Protein AF-0000000065915352 (afdb_homodimer)

Radius of gyration: 41.11 Å; Cα contacts (8 Å, |Δi|>4): 3401; chains: 2; bounding box: 105×120×88 Å

pLDDT: mean 92.22, std 11.93, range [22.11, 98.94]

Nearest PDB structures (foldseek):
  6joy-assembly1_A  TM=9.614E-01  e=2.091E-84  Rhodothermus marinus
  7xsy-assembly1_A  TM=8.480E-01  e=1.361E-47  Crocosphaera subtropica ATCC 51142
  7xsy-assembly1_C  TM=8.439E-01  e=1.288E-47  Crocosphaera subtropica ATCC 51142
  7xsy-assembly1_B  TM=8.388E-01  e=1.698E-47  Crocosphaera subtropica ATCC 51142
  7xsy-assembly1_D  TM=8.282E-01  e=6.401E-47  Crocosphaera subtropica ATCC 51142

Structure (mmCIF, N/CA/C/O backbone):
data_AF-0000000065915352-model_v1
#
loop_
_entity.id
_entity.type
_entity.pdbx_description
1 polymer '1,4-alpha-glucan branching enzyme GlgB'
#
loop_
_atom_site.group_PDB
_atom_site.id
_atom_site.type_symbol
_atom_site.label_atom_id
_atom_site.label_alt_id
_atom_site.label_comp_id
_atom_site.label_asym_id
_atom_site.label_entity_id
_atom_site.label_seq_id
_atom_site.pdbx_PDB_ins_code
_atom_site.Cartn_x
_atom_site.Cartn_y
_atom_site.Cartn_z
_atom_site.occupancy
_atom_site.B_iso_or_equiv
_atom_site.auth_seq_id
_atom_site.auth_comp_id
_atom_site.auth_asym_id
_atom_site.auth_atom_id
_atom_site.pdbx_PDB_model_num
ATOM 1 N N . MET A 1 1 ? -58 19.328 18.297 1 22.98 1 MET A N 1
ATOM 2 C CA . MET A 1 1 ? -56.812 20 17.75 1 22.98 1 MET A CA 1
ATOM 3 C C . MET A 1 1 ? -55.812 20.328 18.859 1 22.98 1 MET A C 1
ATOM 5 O O . MET A 1 1 ? -56.031 21.281 19.625 1 22.98 1 MET A O 1
ATOM 9 N N . THR A 1 2 ? -55.375 19.359 19.547 1 30.53 2 THR A N 1
ATOM 10 C CA . THR A 1 2 ? -54.375 19.391 20.609 1 30.53 2 THR A CA 1
ATOM 11 C C . THR A 1 2 ? -53.188 20.25 20.203 1 30.53 2 THR A C 1
ATOM 13 O O . THR A 1 2 ? -52.562 20 19.172 1 30.53 2 THR A O 1
ATOM 16 N N . ASN A 1 3 ? -53.188 21.531 20.484 1 35.03 3 ASN A N 1
ATOM 17 C CA . ASN A 1 3 ? -52.219 22.547 20.125 1 35.03 3 ASN A CA 1
ATOM 18 C C . ASN A 1 3 ? -50.781 22.094 20.406 1 35.03 3 ASN A C 1
ATOM 20 O O . ASN A 1 3 ? -50.438 21.812 21.547 1 35.03 3 ASN A O 1
ATOM 24 N N . SER A 1 4 ? -50.156 21.594 19.438 1 45.03 4 SER A N 1
ATOM 25 C CA . SER A 1 4 ? -48.844 20.984 19.203 1 45.03 4 SER A CA 1
ATOM 26 C C . SER A 1 4 ? -47.719 21.844 19.781 1 45.03 4 SER A C 1
ATOM 28 O O . SER A 1 4 ? -46.562 21.469 19.734 1 45.03 4 SER A O 1
ATOM 30 N N . GLN A 1 5 ? -48.156 23.062 20.25 1 48.03 5 GLN A N 1
ATOM 31 C CA . GLN A 1 5 ? -47.094 23.984 20.594 1 48.03 5 GLN A CA 1
ATOM 32 C C . GLN A 1 5 ? -46.531 23.719 21.984 1 48.03 5 GLN A C 1
ATOM 34 O O . GLN A 1 5 ? -45.469 24.188 22.344 1 48.03 5 GLN A O 1
ATOM 39 N N . TYR A 1 6 ? -47.406 23.094 22.906 1 53.22 6 TYR A N 1
ATOM 40 C CA . TYR A 1 6 ? -47 22.953 24.297 1 53.22 6 TYR A CA 1
ATOM 41 C C . TYR A 1 6 ? -46.594 21.5 24.594 1 53.22 6 TYR A C 1
ATOM 43 O O . TYR A 1 6 ? -47.219 20.562 24.062 1 53.22 6 TYR A O 1
ATOM 51 N N . SER A 1 7 ? -45.438 21.25 25.172 1 55.47 7 SER A N 1
ATOM 52 C CA . SER A 1 7 ? -45.031 19.922 25.609 1 55.47 7 SER A CA 1
ATOM 53 C C . SER A 1 7 ? -45.969 19.375 26.656 1 55.47 7 SER A C 1
ATOM 55 O O . SER A 1 7 ? -46.438 20.109 27.531 1 55.47 7 SER A O 1
ATOM 57 N N . PRO A 1 8 ? -46.469 18.125 26.531 1 54.5 8 PRO A N 1
ATOM 58 C CA . PRO A 1 8 ? -47.406 17.547 27.484 1 54.5 8 PRO A CA 1
ATOM 59 C C . PRO A 1 8 ? -46.844 17.453 28.906 1 54.5 8 PRO A C 1
ATOM 61 O O . PRO A 1 8 ? -45.625 17.25 29.062 1 54.5 8 PRO A O 1
ATOM 64 N N . GLN A 1 9 ? -47.594 17.859 29.969 1 53.88 9 GLN A N 1
ATOM 65 C CA . GLN A 1 9 ? -47.219 17.766 31.375 1 53.88 9 GLN A CA 1
ATOM 66 C C . GLN A 1 9 ? -47 16.312 31.797 1 53.88 9 GLN A C 1
ATOM 68 O O . GLN A 1 9 ? -47.781 15.43 31.406 1 53.88 9 GLN A O 1
ATOM 73 N N . PRO A 1 10 ? -45.875 16 32.344 1 55.78 10 PRO A N 1
ATOM 74 C CA . PRO A 1 10 ? -45.719 14.648 32.906 1 55.78 10 PRO A CA 1
ATOM 75 C C . PRO A 1 10 ? -46.812 14.32 33.938 1 55.78 10 PRO A C 1
ATOM 77 O O . PRO A 1 10 ? -47.438 15.227 34.5 1 55.78 10 PRO A O 1
ATOM 80 N N . MET A 1 11 ? -47.188 13.016 34.125 1 56.91 11 MET A N 1
ATOM 81 C CA . MET A 1 11 ? -48.094 12.547 35.188 1 56.91 11 MET A CA 1
ATOM 82 C C . MET A 1 11 ? -47.562 12.938 36.562 1 56.91 11 MET A C 1
ATOM 84 O O . MET A 1 11 ? -46.375 13.188 36.719 1 56.91 11 MET A O 1
ATOM 88 N N . ALA A 1 12 ? -48.375 13.031 37.625 1 56.62 12 ALA A N 1
ATOM 89 C CA . ALA A 1 12 ? -48.094 13.602 38.938 1 56.62 12 ALA A CA 1
ATOM 90 C C . ALA A 1 12 ? -46.812 13.039 39.5 1 56.62 12 ALA A C 1
ATOM 92 O O . ALA A 1 12 ? -45.969 13.797 40 1 56.62 12 ALA A O 1
ATOM 93 N N . ALA A 1 13 ? -46.688 11.688 39.469 1 59.22 13 ALA A N 1
ATOM 94 C CA . ALA A 1 13 ? -45.5 11.062 40.062 1 59.22 13 ALA A CA 1
ATOM 95 C C . ALA A 1 13 ? -44.25 11.414 39.281 1 59.22 13 ALA A C 1
ATOM 97 O O . ALA A 1 13 ? -43.219 11.711 39.844 1 59.22 13 ALA A O 1
ATOM 98 N N . GLU A 1 14 ? -44.406 11.531 37.969 1 73.44 14 GLU A N 1
ATOM 99 C CA . GLU A 1 14 ? -43.281 11.844 37.094 1 73.44 14 GLU A CA 1
ATOM 100 C C . GLU A 1 14 ? -42.844 13.305 37.25 1 73.44 14 GLU A C 1
ATOM 102 O O . GLU A 1 14 ? -41.656 13.625 37.188 1 73.44 14 GLU A O 1
ATOM 107 N N . PHE A 1 15 ? -43.812 14.031 37.625 1 77.75 15 PHE A N 1
ATOM 108 C CA . PHE A 1 15 ? -43.531 15.461 37.812 1 77.75 15 PHE A CA 1
ATOM 109 C C . PHE A 1 15 ? -42.719 15.719 39.062 1 77.75 15 PHE A C 1
ATOM 111 O O . PHE A 1 15 ? -41.781 16.516 39.031 1 77.75 15 PHE A O 1
ATOM 118 N N . SER A 1 16 ? -43.062 14.992 40.156 1 78.31 16 SER A N 1
ATOM 119 C CA . SER A 1 16 ? -42.344 15.164 41.375 1 78.31 16 SER A CA 1
ATOM 120 C C . SER A 1 16 ? -40.875 14.75 41.219 1 78.31 16 SER A C 1
ATOM 122 O O . SER A 1 16 ? -39.969 15.414 41.75 1 78.31 16 SER A O 1
ATOM 124 N N . GLU A 1 17 ? -40.75 13.727 40.531 1 80.12 17 GLU A N 1
ATOM 125 C CA . GLU A 1 17 ? -39.375 13.25 40.281 1 80.12 17 GLU A CA 1
ATOM 126 C C . GLU A 1 17 ? -38.594 14.219 39.406 1 80.12 17 GLU A C 1
ATOM 128 O O . GLU A 1 17 ? -37.438 14.5 39.656 1 80.12 17 GLU A O 1
ATOM 133 N N . ALA A 1 18 ? -39.25 14.688 38.438 1 83.5 18 ALA A N 1
ATOM 134 C CA . ALA A 1 18 ? -38.625 15.641 37.5 1 83.5 18 ALA A CA 1
ATOM 135 C C . ALA A 1 18 ? -38.25 16.938 38.219 1 83.5 18 ALA A C 1
ATOM 137 O O . ALA A 1 18 ? -37.188 17.484 38 1 83.5 18 ALA A O 1
ATOM 138 N N . MET A 1 19 ? -39.094 17.281 39.094 1 81.81 19 MET A N 1
ATOM 139 C CA . MET A 1 19 ? -38.844 18.5 39.844 1 81.81 19 MET A CA 1
ATOM 140 C C . MET A 1 19 ? -37.688 18.328 40.812 1 81.81 19 MET A C 1
ATOM 142 O O . MET A 1 19 ? -36.844 19.25 40.938 1 81.81 19 MET A O 1
ATOM 146 N N . GLU A 1 20 ? -37.656 17.203 41.344 1 80.94 20 GLU A N 1
ATOM 147 C CA . GLU A 1 20 ? -36.531 16.922 42.25 1 80.94 20 GLU A CA 1
ATOM 148 C C . GLU A 1 20 ? -35.219 16.922 41.469 1 80.94 20 GLU A C 1
ATOM 150 O O . GLU A 1 20 ? -34.219 17.469 41.969 1 80.94 20 GLU A O 1
ATOM 155 N N . LYS A 1 21 ? -35.25 16.359 40.344 1 84.94 21 LYS A N 1
ATOM 156 C CA . LYS A 1 21 ? -34.031 16.297 39.531 1 84.94 21 LYS A CA 1
ATOM 157 C C . LYS A 1 21 ? -33.625 17.688 39.062 1 84.94 21 LYS A C 1
ATOM 159 O O . LYS A 1 21 ? -32.438 18 38.969 1 84.94 21 LYS A O 1
ATOM 164 N N . LEU A 1 22 ? -34.562 18.484 38.75 1 83.38 22 LEU A N 1
ATOM 165 C CA . LEU A 1 22 ? -34.312 19.844 38.281 1 83.38 22 LEU A CA 1
ATOM 166 C C . LEU A 1 22 ? -33.688 20.688 39.406 1 83.38 22 LEU A C 1
ATOM 168 O O . LEU A 1 22 ? -32.719 21.391 39.188 1 83.38 22 LEU A O 1
ATOM 172 N N . VAL A 1 23 ? -34.25 20.516 40.594 1 79 23 VAL A N 1
ATOM 173 C CA . VAL A 1 23 ? -33.781 21.281 41.75 1 79 23 VAL A CA 1
ATOM 174 C C . VAL A 1 23 ? -32.375 20.859 42.125 1 79 23 VAL A C 1
ATOM 176 O O . VAL A 1 23 ? -31.562 21.688 42.531 1 79 23 VAL A O 1
ATOM 179 N N . ASN A 1 24 ? -32.125 19.594 41.875 1 77.75 24 ASN A N 1
ATOM 180 C CA . ASN A 1 24 ? -30.797 19.047 42.188 1 77.75 24 ASN A CA 1
ATOM 181 C C . ASN A 1 24 ? -29.844 19.172 41.031 1 77.75 24 ASN A C 1
ATOM 183 O O . ASN A 1 24 ? -28.719 18.656 41.062 1 77.75 24 ASN A O 1
ATOM 187 N N . ALA A 1 25 ? -30.266 19.781 40.031 1 78.19 25 ALA A N 1
ATOM 188 C CA . ALA A 1 25 ? -29.453 20.047 38.844 1 78.19 25 ALA A CA 1
ATOM 189 C C . ALA A 1 25 ? -28.953 18.766 38.188 1 78.19 25 ALA A C 1
ATOM 191 O O . ALA A 1 25 ? -27.75 18.625 37.906 1 78.19 25 ALA A O 1
ATOM 192 N N . CYS A 1 26 ? -29.797 17.797 38.031 1 83.19 26 CYS A N 1
ATOM 193 C CA . CYS A 1 26 ? -29.438 16.531 37.406 1 83.19 26 CYS A CA 1
ATOM 194 C C . CYS A 1 26 ? -30.5 16.094 36.438 1 83.19 26 CYS A C 1
ATOM 196 O O . CYS A 1 26 ? -30.719 14.891 36.219 1 83.19 26 CYS A O 1
ATOM 198 N N . TYR A 1 27 ? -31.188 17.062 35.844 1 85 27 TYR A N 1
ATOM 199 C CA . TYR A 1 27 ? -32.281 16.703 34.969 1 85 27 TYR A CA 1
ATOM 200 C C . TYR A 1 27 ? -31.922 16.891 33.5 1 85 27 TYR A C 1
ATOM 202 O O . TYR A 1 27 ? -31.375 17.938 33.125 1 85 27 TYR A O 1
ATOM 210 N N . SER A 1 28 ? -32.25 15.883 32.625 1 87.81 28 SER A N 1
ATOM 211 C CA . SER A 1 28 ? -31.828 15.875 31.234 1 87.81 28 SER A CA 1
ATOM 212 C C . SER A 1 28 ? -32.906 16.438 30.328 1 87.81 28 SER A C 1
ATOM 214 O O . SER A 1 28 ? -32.688 16.656 29.141 1 87.81 28 SER A O 1
ATOM 216 N N . ASP A 1 29 ? -34.094 16.719 30.906 1 90.62 29 ASP A N 1
ATOM 217 C CA . ASP A 1 29 ? -35.219 17.156 30.078 1 90.62 29 ASP A CA 1
ATOM 218 C C . ASP A 1 29 ? -35.969 18.312 30.734 1 90.62 29 ASP A C 1
ATOM 220 O O . ASP A 1 29 ? -37.156 18.188 31.078 1 90.62 29 ASP A O 1
ATOM 224 N N . PRO A 1 30 ? -35.375 19.422 30.734 1 91.38 30 PRO A N 1
ATOM 225 C CA . PRO A 1 30 ? -36 20.547 31.438 1 91.38 30 PRO A CA 1
ATOM 226 C C . PRO A 1 30 ? -37.312 21 30.812 1 91.38 30 PRO A C 1
ATOM 228 O O . PRO A 1 30 ? -38.156 21.562 31.484 1 91.38 30 PRO A O 1
ATOM 231 N N . PHE A 1 31 ? -37.5 20.781 29.547 1 92.19 31 PHE A N 1
ATOM 232 C CA . PHE A 1 31 ? -38.688 21.219 28.828 1 92.19 31 PHE A CA 1
ATOM 233 C C . PHE A 1 31 ? -39.906 20.469 29.328 1 92.19 31 PHE A C 1
ATOM 235 O O . PHE A 1 31 ? -41.031 20.891 29.078 1 92.19 31 PHE A O 1
ATOM 242 N N . ARG A 1 32 ? -39.719 19.438 29.969 1 89.19 32 ARG A N 1
ATOM 243 C CA . ARG A 1 32 ? -40.844 18.688 30.516 1 89.19 32 ARG A CA 1
ATOM 244 C C . ARG A 1 32 ? -41.438 19.375 31.734 1 89.19 32 ARG A C 1
ATOM 246 O O . ARG A 1 32 ? -42.562 19.141 32.094 1 89.19 32 ARG A O 1
ATOM 253 N N . VAL A 1 33 ? -40.625 20.203 32.375 1 89.62 33 VAL A N 1
ATOM 254 C CA . VAL A 1 33 ? -41.062 20.875 33.625 1 89.62 33 VAL A CA 1
ATOM 255 C C . VAL A 1 33 ? -41.125 22.375 33.375 1 89.62 33 VAL A C 1
ATOM 257 O O . VAL A 1 33 ? -42.125 23.016 33.75 1 89.62 33 VAL A O 1
ATOM 260 N N . LEU A 1 34 ? -40.125 22.891 32.812 1 92.62 34 LEU A N 1
ATOM 261 C CA . LEU A 1 34 ? -40.031 24.344 32.625 1 92.62 34 LEU A CA 1
ATOM 262 C C . LEU A 1 34 ? -40.75 24.781 31.375 1 92.62 34 LEU A C 1
ATOM 264 O O . LEU A 1 34 ? -40.938 23.984 30.438 1 92.62 34 LEU A O 1
ATOM 268 N N . GLY A 1 35 ? -41.125 26.062 31.344 1 93.12 35 GLY A N 1
ATOM 269 C CA . GLY A 1 35 ? -41.875 26.578 30.188 1 93.12 35 GLY A CA 1
ATOM 270 C C . GLY A 1 35 ? -43.375 26.406 30.312 1 93.12 35 GLY A C 1
ATOM 271 O O . GLY A 1 35 ? -43.875 26.141 31.391 1 93.12 35 GLY A O 1
ATOM 272 N N . PRO A 1 36 ? -44.062 26.656 29.203 1 93.25 36 PRO A N 1
ATOM 273 C CA . PRO A 1 36 ? -45.5 26.531 29.203 1 93.25 36 PRO A CA 1
ATOM 274 C C . PRO A 1 36 ? -46 25.094 29 1 93.25 36 PRO A C 1
ATOM 276 O O . PRO A 1 36 ? -45.5 24.391 28.125 1 93.25 36 PRO A O 1
ATOM 279 N N . HIS A 1 37 ? -46.938 24.672 29.797 1 91.75 37 HIS A N 1
ATOM 280 C CA . HIS A 1 37 ? -47.531 23.344 29.703 1 91.75 37 HIS A CA 1
ATOM 281 C C . HIS A 1 37 ? -49.062 23.406 29.797 1 91.75 37 HIS A C 1
ATOM 283 O O . HIS A 1 37 ? -49.594 24.281 30.484 1 91.75 37 HIS A O 1
ATOM 289 N N . PRO A 1 38 ? -49.688 22.5 29.125 1 90.62 38 PRO A N 1
ATOM 290 C CA . PRO A 1 38 ? -51.125 22.438 29.297 1 90.62 38 PRO A CA 1
ATOM 291 C C . PRO A 1 38 ? -51.531 22.016 30.703 1 90.62 38 PRO A C 1
ATOM 293 O O . PRO A 1 38 ? -50.906 21.125 31.297 1 90.62 38 PRO A O 1
ATOM 296 N N . TYR A 1 39 ? -52.406 22.734 31.266 1 87.19 39 TYR A N 1
ATOM 297 C CA . TYR A 1 39 ? -52.906 22.438 32.594 1 87.19 39 TYR A CA 1
ATOM 298 C C . TYR A 1 39 ? -54.406 22.75 32.688 1 87.19 39 TYR A C 1
ATOM 300 O O . TYR A 1 39 ? -54.812 23.922 32.594 1 87.19 39 TYR A O 1
ATOM 308 N N . GLN A 1 40 ? -55.219 21.734 32.938 1 83.06 40 GLN A N 1
ATOM 309 C CA . GLN A 1 40 ? -56.656 21.859 33 1 83.06 40 GLN A CA 1
ATOM 310 C C . GLN A 1 40 ? -57.219 22.594 31.781 1 83.06 40 GLN A C 1
ATOM 312 O O . GLN A 1 40 ? -56.969 22.188 30.641 1 83.06 40 GLN A O 1
ATOM 317 N N . LYS A 1 41 ? -58 23.672 31.953 1 83.38 41 LYS A N 1
ATOM 318 C CA . LYS A 1 41 ? -58.562 24.406 30.828 1 83.38 41 LYS A CA 1
ATOM 319 C C . LYS A 1 41 ? -57.656 25.547 30.391 1 83.38 41 LYS A C 1
ATOM 321 O O . LYS A 1 41 ? -58 26.359 29.531 1 83.38 41 LYS A O 1
ATOM 326 N N . GLY A 1 42 ? -56.438 25.531 30.875 1 90.31 42 GLY A N 1
ATOM 327 C CA . GLY A 1 42 ? -55.469 26.547 30.516 1 90.31 42 GLY A CA 1
ATOM 328 C C . GLY A 1 42 ? -54.031 26.031 30.453 1 90.31 42 GLY A C 1
ATOM 329 O O . GLY A 1 42 ? -53.812 24.922 29.984 1 90.31 42 GLY A O 1
ATOM 330 N N . ILE A 1 43 ? -53.125 27.016 30.797 1 92.12 43 ILE A N 1
ATOM 331 C CA . ILE A 1 43 ? -51.719 26.609 30.781 1 92.12 43 ILE A CA 1
ATOM 332 C C . ILE A 1 43 ? -51.062 26.969 32.125 1 92.12 43 ILE A C 1
ATOM 334 O O . ILE A 1 43 ? -51.562 27.828 32.844 1 92.12 43 ILE A O 1
ATOM 338 N N . VAL A 1 44 ? -50.031 26.266 32.438 1 92.62 44 VAL A N 1
ATOM 339 C CA . VAL A 1 44 ? -49.156 26.594 33.562 1 92.62 44 VAL A CA 1
ATOM 340 C C . VAL A 1 44 ? -47.75 26.906 33 1 92.62 44 VAL A C 1
ATOM 342 O O . VAL A 1 44 ? -47.281 26.234 32.094 1 92.62 44 VAL A O 1
ATOM 345 N N . VAL A 1 45 ? -47.25 28.031 33.406 1 93.94 45 VAL A N 1
ATOM 346 C CA . VAL A 1 45 ? -45.875 28.375 33.094 1 93.94 45 VAL A CA 1
ATOM 347 C C . VAL A 1 45 ? -45 28.234 34.344 1 93.94 45 VAL A C 1
ATOM 349 O O . VAL A 1 45 ? -45.312 28.766 35.406 1 93.94 45 VAL A O 1
ATOM 352 N N . ARG A 1 46 ? -43.906 27.5 34.156 1 93.62 46 ARG A N 1
ATOM 353 C CA . ARG A 1 46 ? -42.969 27.297 35.25 1 93.62 46 ARG A CA 1
ATOM 354 C C . ARG A 1 46 ? -41.594 27.844 34.906 1 93.62 46 ARG A C 1
ATOM 356 O O . ARG A 1 46 ? -41.062 27.609 33.844 1 93.62 46 ARG A O 1
ATOM 363 N N . ALA A 1 47 ? -41.031 28.609 35.812 1 94 47 ALA A N 1
ATOM 364 C CA . ALA A 1 47 ? -39.688 29.156 35.656 1 94 47 ALA A CA 1
ATOM 365 C C . ALA A 1 47 ? -38.844 28.891 36.906 1 94 47 ALA A C 1
ATOM 367 O O . ALA A 1 47 ? -39.312 29.094 38.031 1 94 47 ALA A O 1
ATOM 368 N N . TYR A 1 48 ? -37.719 28.281 36.688 1 92.56 48 TYR A N 1
ATOM 369 C CA . TYR A 1 48 ? -36.75 28.062 37.781 1 92.56 48 TYR A CA 1
ATOM 370 C C . TYR A 1 48 ? -35.781 29.234 37.875 1 92.56 48 TYR A C 1
ATOM 372 O O . TYR A 1 48 ? -34.969 29.453 36.969 1 92.56 48 TYR A O 1
ATOM 380 N N . LEU A 1 49 ? -35.812 30.016 38.938 1 93 49 LEU A N 1
ATOM 381 C CA . LEU A 1 49 ? -35 31.234 39.125 1 93 49 LEU A CA 1
ATOM 382 C C . LEU A 1 49 ? -34.312 31.219 40.469 1 93 49 LEU A C 1
ATOM 384 O O . LEU A 1 49 ? -34.781 31.828 41.438 1 93 49 LEU A O 1
ATOM 388 N N . PRO A 1 50 ? -33.094 30.641 40.469 1 90.06 50 PRO A N 1
ATOM 389 C CA . PRO A 1 50 ? -32.406 30.422 41.75 1 90.06 50 PRO A CA 1
ATOM 390 C C . PRO A 1 50 ? -32.031 31.719 42.469 1 90.06 50 PRO A C 1
ATOM 392 O O . PRO A 1 50 ? -31.844 31.719 43.688 1 90.06 50 PRO A O 1
ATOM 395 N N . HIS A 1 51 ? -32.062 32.844 41.812 1 90.94 51 HIS A N 1
ATOM 396 C CA . HIS A 1 51 ? -31.594 34.062 42.438 1 90.94 51 HIS A CA 1
ATOM 397 C C . HIS A 1 51 ? -32.75 35.062 42.594 1 90.94 51 HIS A C 1
ATOM 399 O O . HIS A 1 51 ? -32.531 36.219 43 1 90.94 51 HIS A O 1
ATOM 405 N N . ALA A 1 52 ? -33.938 34.688 42.344 1 92.56 52 ALA A N 1
ATOM 406 C CA . ALA A 1 52 ? -35.094 35.594 42.344 1 92.56 52 ALA A CA 1
ATOM 407 C C . ALA A 1 52 ? -35.781 35.562 43.719 1 92.56 52 ALA A C 1
ATOM 409 O O . ALA A 1 52 ? -35.875 34.5 44.344 1 92.56 52 ALA A O 1
ATOM 410 N N . ILE A 1 53 ? -36.312 36.719 44.125 1 91.12 53 ILE A N 1
ATOM 411 C CA . ILE A 1 53 ? -37.156 36.812 45.312 1 91.12 53 ILE A CA 1
ATOM 412 C C . ILE A 1 53 ? -38.625 36.844 44.875 1 91.12 53 ILE A C 1
ATOM 414 O O . ILE A 1 53 ? -39.469 36.25 45.562 1 91.12 53 ILE A O 1
ATOM 418 N N . GLN A 1 54 ? -38.906 37.531 43.875 1 92.31 54 GLN A N 1
ATOM 419 C CA . GLN A 1 54 ? -40.219 37.625 43.25 1 92.31 54 GLN A CA 1
ATOM 420 C C . GLN A 1 54 ? -40.125 37.594 41.75 1 92.31 54 GLN A C 1
ATOM 422 O O . GLN A 1 54 ? -39.125 37.969 41.156 1 92.31 54 GLN A O 1
ATOM 427 N N . ALA A 1 55 ? -41.188 37.062 41.125 1 95.31 55 ALA A N 1
ATOM 428 C CA . ALA A 1 55 ? -41.156 36.938 39.688 1 95.31 55 ALA A CA 1
ATOM 429 C C . ALA A 1 55 ? -42.531 37.281 39.094 1 95.31 55 ALA A C 1
ATOM 431 O O . ALA A 1 55 ? -43.562 37.125 39.75 1 95.31 55 ALA A O 1
ATOM 432 N N . TRP A 1 56 ? -42.562 37.781 37.938 1 94.56 56 TRP A N 1
ATOM 433 C CA . TRP A 1 56 ? -43.75 38.094 37.125 1 94.56 56 TRP A CA 1
ATOM 434 C C . TRP A 1 56 ? -43.594 37.562 35.719 1 94.56 56 TRP A C 1
ATOM 436 O O . TRP A 1 56 ? -42.5 37.219 35.281 1 94.56 56 TRP A O 1
ATOM 446 N N . ILE A 1 57 ? -44.719 37.5 35 1 93.56 57 ILE A N 1
ATOM 447 C CA . ILE A 1 57 ? -44.688 37 33.625 1 93.56 57 ILE A CA 1
ATOM 448 C C . ILE A 1 57 ? -45.531 37.906 32.75 1 93.56 57 ILE A C 1
ATOM 450 O O . ILE A 1 57 ? -46.531 38.469 33.188 1 93.56 57 ILE A O 1
ATOM 454 N N . GLY A 1 58 ? -45.031 38.125 31.594 1 86.81 58 GLY A N 1
ATOM 455 C CA . GLY A 1 58 ? -45.781 38.938 30.641 1 86.81 58 GLY A CA 1
ATOM 456 C C . GLY A 1 58 ? -45.438 40.438 30.75 1 86.81 58 GLY A C 1
ATOM 457 O O . GLY A 1 58 ? -44.656 40.844 31.625 1 86.81 58 GLY A O 1
ATOM 458 N N . THR A 1 59 ? -45.781 41.344 29.781 1 75.12 59 THR A N 1
ATOM 459 C CA . THR A 1 59 ? -45.344 42.719 29.781 1 75.12 59 THR A CA 1
ATOM 460 C C . THR A 1 59 ? -46.531 43.656 29.984 1 75.12 59 THR A C 1
ATOM 462 O O . THR A 1 59 ? -46.375 44.812 30.406 1 75.12 59 THR A O 1
ATOM 465 N N . GLU A 1 60 ? -47.688 43.344 29.703 1 77.62 60 GLU A N 1
ATOM 466 C CA . GLU A 1 60 ? -48.688 44.406 29.75 1 77.62 60 GLU A CA 1
ATOM 467 C C . GLU A 1 60 ? -49.969 43.938 30.422 1 77.62 60 GLU A C 1
ATOM 469 O O . GLU A 1 60 ? -50.906 43.469 29.75 1 77.62 60 GLU A O 1
ATOM 474 N N . PRO A 1 61 ? -50.062 44.156 31.594 1 76.75 61 PRO A N 1
ATOM 475 C CA . PRO A 1 61 ? -49.188 44.281 32.75 1 76.75 61 PRO A CA 1
ATOM 476 C C . PRO A 1 61 ? -48.562 42.938 33.188 1 76.75 61 PRO A C 1
ATOM 478 O O . PRO A 1 61 ? -49.125 41.875 32.875 1 76.75 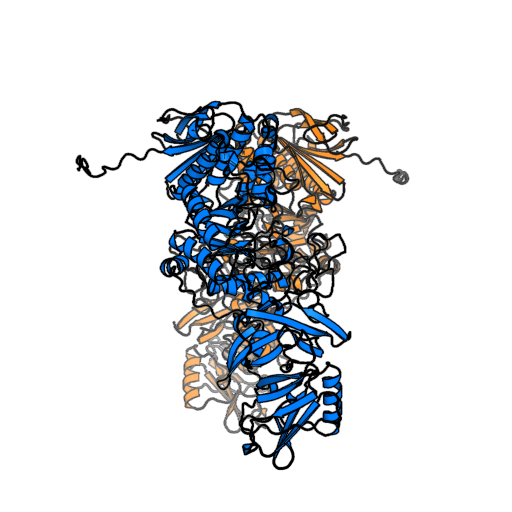61 PRO A O 1
ATOM 481 N N . PRO A 1 62 ? -47.406 42.969 33.75 1 89.38 62 PRO A N 1
ATOM 482 C CA . PRO A 1 62 ? -46.844 41.688 34.219 1 89.38 62 PRO A CA 1
ATOM 483 C C . PRO A 1 62 ? -47.719 41.031 35.312 1 89.38 62 PRO A C 1
ATOM 485 O O . PRO A 1 62 ? -48.281 41.75 36.156 1 89.38 62 PRO A O 1
ATOM 488 N N . GLN A 1 63 ? -47.906 39.812 35.156 1 92.62 63 GLN A N 1
ATOM 489 C CA . GLN A 1 63 ? -48.656 39.031 36.125 1 92.62 63 GLN A CA 1
ATOM 490 C C . GLN A 1 63 ? -47.75 38.312 37.094 1 92.62 63 GLN A C 1
ATOM 492 O O . GLN A 1 63 ? -46.719 37.75 36.719 1 92.62 63 GLN A O 1
ATOM 497 N N . GLU A 1 64 ? -48.156 38.375 38.312 1 92.94 64 GLU A N 1
ATOM 498 C CA . GLU A 1 64 ? -47.312 37.781 39.344 1 92.94 64 GLU A CA 1
ATOM 499 C C . GLU A 1 64 ? -47.281 36.281 39.219 1 92.94 64 GLU A C 1
ATOM 501 O O . GLU A 1 64 ? -48.312 35.625 38.969 1 92.94 64 GLU A O 1
ATOM 506 N N . MET A 1 65 ? -46.094 35.75 39.312 1 94.75 65 MET A N 1
ATOM 507 C CA . MET A 1 65 ? -45.906 34.281 39.406 1 94.75 65 MET A CA 1
ATOM 508 C C . MET A 1 65 ? -45.844 33.844 40.875 1 94.75 65 MET A C 1
ATOM 510 O O . MET A 1 65 ? -45.156 34.469 41.688 1 94.75 65 MET A O 1
ATOM 514 N N . ALA A 1 66 ? -46.562 32.844 41.188 1 92.81 66 ALA A N 1
ATOM 515 C CA . ALA A 1 66 ? -46.562 32.312 42.562 1 92.81 66 ALA A CA 1
ATOM 516 C C . ALA A 1 66 ? -45.344 31.422 42.812 1 92.81 66 ALA A C 1
ATOM 518 O O . ALA A 1 66 ? -44.938 30.672 41.938 1 92.81 66 ALA A O 1
ATOM 519 N N . ARG A 1 67 ? -44.781 31.531 43.938 1 89.12 67 ARG A N 1
ATOM 520 C CA . ARG A 1 67 ? -43.719 30.625 44.344 1 89.12 67 ARG A CA 1
ATOM 521 C C . ARG A 1 67 ? -44.281 29.219 44.594 1 89.12 67 ARG A C 1
ATOM 523 O O . ARG A 1 67 ? -45.281 29.047 45.281 1 89.12 67 ARG A O 1
ATOM 530 N N . SER A 1 68 ? -43.656 28.328 44 1 82.25 68 SER A N 1
ATOM 531 C CA . SER A 1 68 ? -44.062 26.938 44.188 1 82.25 68 SER A CA 1
ATOM 532 C C . SER A 1 68 ? -43.469 26.375 45.469 1 82.25 68 SER A C 1
ATOM 534 O O . SER A 1 68 ? -42.719 27.047 46.188 1 82.25 68 SER A O 1
ATOM 536 N N . SER A 1 69 ? -43.906 25.156 45.75 1 72.19 69 SER A N 1
ATOM 537 C CA . SER A 1 69 ? -43.375 24.438 46.906 1 72.19 69 SER A CA 1
ATOM 538 C C . SER A 1 69 ? -41.906 24.078 46.719 1 72.19 69 SER A C 1
ATOM 540 O O . SER A 1 69 ? -41.188 23.906 47.688 1 72.19 69 SER A O 1
ATOM 542 N N . ALA A 1 70 ? -41.625 23.891 45.469 1 74.31 70 ALA A N 1
ATOM 543 C CA . ALA A 1 70 ? -40.25 23.594 45.188 1 74.31 70 ALA A CA 1
ATOM 544 C C . ALA A 1 70 ? -39.375 24.859 45.25 1 74.31 70 ALA A C 1
ATOM 546 O O . ALA A 1 70 ? -39.812 25.938 44.812 1 74.31 70 ALA A O 1
ATOM 547 N N . ILE A 1 71 ? -38.219 24.703 45.719 1 78.81 71 ILE A N 1
ATOM 548 C CA . ILE A 1 71 ? -37.344 25.828 45.938 1 78.81 71 ILE A CA 1
ATOM 549 C C . ILE A 1 71 ? -37 26.5 44.625 1 78.81 71 ILE A C 1
ATOM 551 O O . ILE A 1 71 ? -36.688 25.828 43.625 1 78.81 71 ILE A O 1
ATOM 555 N N . ASN A 1 72 ? -37.188 27.859 44.531 1 85.56 72 ASN A N 1
ATOM 556 C CA . ASN A 1 72 ? -36.75 28.734 43.438 1 85.56 72 ASN A CA 1
ATOM 557 C C . ASN A 1 72 ? -37.594 28.531 42.188 1 85.56 72 ASN A C 1
ATOM 559 O O . ASN A 1 72 ? -37.219 28.938 41.094 1 85.56 72 ASN A O 1
ATOM 563 N N . LEU A 1 73 ? -38.688 27.766 42.344 1 91.25 73 LEU A N 1
ATOM 564 C CA . LEU A 1 73 ? -39.625 27.562 41.219 1 91.25 73 LEU A CA 1
ATOM 565 C C . LEU A 1 73 ? -40.812 28.5 41.312 1 91.25 73 LEU A C 1
ATOM 567 O O . LEU A 1 73 ? -41.438 28.625 42.375 1 91.25 73 LEU A O 1
ATOM 571 N N . PHE A 1 74 ? -41.094 29.156 40.25 1 93.81 74 PHE A N 1
ATOM 572 C CA . PHE A 1 74 ? -42.25 30.078 40.156 1 93.81 74 PHE A CA 1
ATOM 573 C C . PHE A 1 74 ? -43.25 29.594 39.125 1 93.81 74 PHE A C 1
ATOM 575 O O . PHE A 1 74 ? -42.844 29.094 38.062 1 93.81 74 PHE A O 1
ATOM 582 N N . GLU A 1 75 ? -44.531 29.719 39.406 1 94 75 GLU A N 1
ATOM 583 C CA . GLU A 1 75 ? -45.562 29.219 38.531 1 94 75 GLU A CA 1
ATOM 584 C C . GLU A 1 75 ? -46.625 30.297 38.25 1 94 75 GLU A C 1
ATOM 586 O O . GLU A 1 75 ? -46.938 31.094 39.125 1 94 75 GLU A O 1
ATOM 591 N N . TRP A 1 76 ? -47.062 30.328 37.094 1 94 76 TRP A N 1
ATOM 592 C CA . TRP A 1 76 ? -48.188 31.141 36.688 1 94 76 TRP A CA 1
ATOM 593 C C . TRP A 1 76 ? -49.25 30.281 36 1 94 76 TRP A C 1
ATOM 595 O O . TRP A 1 76 ? -48.938 29.453 35.125 1 94 76 TRP A O 1
ATOM 605 N N . HIS A 1 77 ? -50.5 30.422 36.406 1 92.81 77 HIS A N 1
ATOM 606 C CA . HIS A 1 77 ? -51.625 29.719 35.812 1 92.81 77 HIS A CA 1
ATOM 607 C C . HIS A 1 77 ? -52.562 30.703 35.125 1 92.81 77 HIS A C 1
ATOM 609 O O . HIS A 1 77 ? -52.938 31.734 35.688 1 92.81 77 HIS A O 1
ATOM 615 N N . GLY A 1 78 ? -52.844 30.422 33.938 1 90 78 GLY A N 1
ATOM 616 C CA . GLY A 1 78 ? -53.75 31.281 33.188 1 90 78 GLY A CA 1
ATOM 617 C C . GLY A 1 78 ? -54.125 30.719 31.812 1 90 78 GLY A C 1
ATOM 618 O O . GLY A 1 78 ? -53.844 29.547 31.516 1 90 78 GLY A O 1
ATOM 619 N N . LYS A 1 79 ? -54.938 31.484 31.062 1 88.88 79 LYS A N 1
ATOM 620 C CA . LYS A 1 79 ? -55.312 31.094 29.703 1 88.88 79 LYS A CA 1
ATOM 621 C C . LYS A 1 79 ? -54.188 31.344 28.719 1 88.88 79 LYS A C 1
ATOM 623 O O . LYS A 1 79 ? -53.469 32.344 28.844 1 88.88 79 LYS A O 1
ATOM 628 N N . ALA A 1 80 ? -54.125 30.484 27.812 1 87.38 80 ALA A N 1
ATOM 629 C CA . ALA A 1 80 ? -53.062 30.578 26.797 1 87.38 80 ALA A CA 1
ATOM 630 C C . ALA A 1 80 ? -53.094 31.938 26.094 1 87.38 80 ALA A C 1
ATOM 632 O O . ALA A 1 80 ? -52.062 32.5 25.75 1 87.38 80 ALA A O 1
ATOM 633 N N . LYS A 1 81 ? -54.312 32.438 25.875 1 86.44 81 LYS A N 1
ATOM 634 C CA . LYS A 1 81 ? -54.5 33.688 25.156 1 86.44 81 LYS A CA 1
ATOM 635 C C . LYS A 1 81 ? -53.969 34.875 25.953 1 86.44 81 LYS A C 1
ATOM 637 O O . LYS A 1 81 ? -53.625 35.906 25.391 1 86.44 81 LYS A O 1
ATOM 642 N N . ALA A 1 82 ? -53.812 34.688 27.203 1 85.31 82 ALA A N 1
ATOM 643 C CA . ALA A 1 82 ? -53.375 35.75 28.094 1 85.31 82 ALA A CA 1
ATOM 644 C C . ALA A 1 82 ? -51.844 35.875 28.094 1 85.31 82 ALA A C 1
ATOM 646 O O . ALA A 1 82 ? -51.312 36.875 28.578 1 85.31 82 ALA A O 1
ATOM 647 N N . LEU A 1 83 ? -51.219 34.938 27.484 1 88.5 83 LEU A N 1
ATOM 648 C CA . LEU A 1 83 ? -49.781 34.938 27.484 1 88.5 83 LEU A CA 1
ATOM 649 C C . LEU A 1 83 ? -49.219 34.531 26.109 1 88.5 83 LEU A C 1
ATOM 651 O O . LEU A 1 83 ? -48.781 33.406 25.906 1 88.5 83 LEU A O 1
ATOM 655 N N . PRO A 1 84 ? -49.188 35.469 25.25 1 87 84 PRO A N 1
ATOM 656 C CA . PRO A 1 84 ? -48.688 35.188 23.906 1 87 84 PRO A CA 1
ATOM 657 C C . PRO A 1 84 ? -47.219 34.781 23.938 1 87 84 PRO A C 1
ATOM 659 O O . PRO A 1 84 ? -46.406 35.312 24.719 1 87 84 PRO A O 1
ATOM 662 N N . LEU A 1 85 ? -46.875 33.812 23.078 1 89.12 85 LEU A N 1
ATOM 663 C CA . LEU A 1 85 ? -45.5 33.375 22.906 1 89.12 85 LEU A CA 1
ATOM 664 C C . LEU A 1 85 ? -44.781 34.219 21.859 1 89.12 85 LEU A C 1
ATOM 666 O O . LEU A 1 85 ? -45.375 34.656 20.891 1 89.12 85 LEU A O 1
ATOM 670 N N . PRO A 1 86 ? -43.469 34.594 21.953 1 92.56 86 PRO A N 1
ATOM 671 C CA . PRO A 1 86 ? -42.75 34.25 23.188 1 92.56 86 PRO A CA 1
ATOM 672 C C . PRO A 1 86 ? -43 35.25 24.312 1 92.56 86 PRO A C 1
ATOM 674 O O . PRO A 1 86 ? -43.344 36.406 24.062 1 92.56 86 PRO A O 1
ATOM 677 N N . TYR A 1 87 ? -42.938 34.781 25.578 1 93 87 TYR A N 1
ATOM 678 C CA . TYR A 1 87 ? -43.188 35.656 26.719 1 93 87 TYR A CA 1
ATOM 679 C C . TYR A 1 87 ? -41.875 35.938 27.453 1 93 87 TYR A C 1
ATOM 681 O O . TYR A 1 87 ? -40.875 35.25 27.266 1 93 87 TYR A O 1
ATOM 689 N N . GLN A 1 88 ? -41.938 37 28.234 1 94.25 88 GLN A N 1
ATOM 690 C CA . GLN A 1 88 ? -40.812 37.375 29.078 1 94.25 88 GLN A CA 1
ATOM 691 C C . GLN A 1 88 ? -41.094 37.094 30.547 1 94.25 88 GLN A C 1
ATOM 693 O O . GLN A 1 88 ? -42.25 37.125 30.969 1 94.25 88 GLN A O 1
ATOM 698 N N . VAL A 1 89 ? -40.125 36.75 31.219 1 94.38 89 VAL A N 1
ATOM 699 C CA . VAL A 1 89 ? -40.188 36.625 32.688 1 94.38 89 VAL A CA 1
ATOM 700 C C . VAL A 1 89 ? -39.438 37.75 33.344 1 94.38 89 VAL A C 1
ATOM 702 O O . VAL A 1 89 ? -38.312 38.094 32.969 1 94.38 89 VAL A O 1
ATOM 705 N N . LEU A 1 90 ? -40.125 38.344 34.219 1 94.12 90 LEU A N 1
ATOM 706 C CA . LEU A 1 90 ? -39.562 39.406 35.062 1 94.12 90 LEU A CA 1
ATOM 707 C C . LEU A 1 90 ? -39.312 38.938 36.469 1 94.12 90 LEU A C 1
ATOM 709 O O . LEU A 1 90 ? -40.156 38.219 37.062 1 94.12 90 LEU A O 1
ATOM 713 N N . TRP A 1 91 ? -38.125 39.25 37 1 93.69 91 TRP A N 1
ATOM 714 C CA . TRP A 1 91 ? -37.906 38.875 38.406 1 93.69 91 TRP A CA 1
ATOM 715 C C . TRP A 1 91 ? -37.031 39.906 39.125 1 93.69 91 TRP A C 1
ATOM 717 O O . TRP A 1 91 ? -36.25 40.625 38.5 1 93.69 91 TRP A O 1
ATOM 727 N N . GLU A 1 92 ? -37.188 39.969 40.375 1 94.06 92 GLU A N 1
ATOM 728 C CA . GLU A 1 92 ? -36.312 40.75 41.281 1 94.06 92 GLU A CA 1
ATOM 729 C C . GLU A 1 92 ? -35.375 39.812 42.031 1 94.06 92 GLU A C 1
ATOM 731 O O . GLU A 1 92 ? -35.781 38.812 42.625 1 94.06 92 GLU A O 1
ATOM 736 N N . ASP A 1 93 ? -34.031 40.188 41.906 1 90.44 93 ASP A N 1
ATOM 737 C CA . ASP A 1 93 ? -33.094 39.312 42.562 1 90.44 93 ASP A CA 1
ATOM 738 C C . ASP A 1 93 ? -32.812 39.781 44 1 90.44 93 ASP A C 1
ATOM 740 O O . ASP A 1 93 ? -33.438 40.75 44.469 1 90.44 93 ASP A O 1
ATOM 744 N N . LYS A 1 94 ? -31.969 39.031 44.75 1 85.56 94 LYS A N 1
ATOM 745 C CA . LYS A 1 94 ? -31.734 39.281 46.156 1 85.56 94 LYS A CA 1
ATOM 746 C C . LYS A 1 94 ? -31.047 40.625 46.406 1 85.56 94 LYS A C 1
ATOM 748 O O . LYS A 1 94 ? -31.109 41.188 47.5 1 85.56 94 LYS A O 1
ATOM 753 N N . MET A 1 95 ? -30.469 41.125 45.344 1 88.19 95 MET A N 1
ATOM 754 C CA . MET A 1 95 ? -29.781 42.406 45.469 1 88.19 95 MET A CA 1
ATOM 755 C C . MET A 1 95 ? -30.719 43.562 45.125 1 88.19 95 MET A C 1
ATOM 757 O O . MET A 1 95 ? -30.328 44.719 45.219 1 88.19 95 MET A O 1
ATOM 761 N N . GLY A 1 96 ? -31.875 43.281 44.688 1 87.25 96 GLY A N 1
ATOM 762 C CA . GLY A 1 96 ? -32.875 44.312 44.406 1 87.25 96 GLY A CA 1
ATOM 763 C C . GLY A 1 96 ? -32.906 44.719 42.938 1 87.25 96 GLY A C 1
ATOM 764 O O . GLY A 1 96 ? -33.625 45.656 42.562 1 87.25 96 GLY A O 1
ATOM 765 N N . PHE A 1 97 ? -32.156 44 42.156 1 91.38 97 PHE A N 1
ATOM 766 C CA . PHE A 1 97 ? -32.156 44.312 40.719 1 91.38 97 PHE A CA 1
ATOM 767 C C . PHE A 1 97 ? -33.281 43.594 40 1 91.38 97 PHE A C 1
ATOM 769 O O . PHE A 1 97 ? -33.562 42.438 40.312 1 91.38 97 PHE A O 1
ATOM 776 N N . THR A 1 98 ? -34 44.312 39.094 1 91.06 98 THR A N 1
ATOM 777 C CA . THR A 1 98 ? -35.062 43.719 38.281 1 91.06 98 THR A CA 1
ATOM 778 C C . THR A 1 98 ? -34.5 43.281 36.938 1 91.06 98 THR A C 1
ATOM 780 O O . THR A 1 98 ? -33.75 44.031 36.281 1 91.06 98 THR A O 1
ATOM 783 N N . HIS A 1 99 ? -34.812 42.062 36.562 1 91.12 99 HIS A N 1
ATOM 784 C CA . HIS A 1 99 ? -34.375 41.5 35.312 1 91.12 99 HIS A CA 1
ATOM 785 C C . HIS A 1 99 ? -35.594 41.188 34.406 1 91.12 99 HIS A C 1
ATOM 787 O O . HIS A 1 99 ? -36.656 40.844 34.906 1 91.12 99 HIS A O 1
ATOM 793 N N . TYR A 1 100 ? -35.438 41.531 33.125 1 90.06 100 TYR A N 1
ATOM 794 C CA . TYR A 1 100 ? -36.406 41.219 32.094 1 90.06 100 TYR A CA 1
ATOM 795 C C . TYR A 1 100 ? -35.781 40.375 30.984 1 90.06 100 TYR A C 1
ATOM 797 O O . TYR A 1 100 ? -34.938 40.875 30.234 1 90.06 100 TYR A O 1
ATOM 805 N N . GLU A 1 101 ? -36.25 39.094 30.906 1 92.12 101 GLU A N 1
ATOM 806 C CA . GLU A 1 101 ? -35.656 38.219 29.891 1 92.12 101 GLU A CA 1
ATOM 807 C C . GLU A 1 101 ? -36.719 37.281 29.297 1 92.12 101 GLU A C 1
ATOM 809 O O . GLU A 1 101 ? -37.656 36.906 29.969 1 92.12 101 GLU A O 1
ATOM 814 N N . TYR A 1 102 ? -36.531 37.031 27.984 1 95.44 102 TYR A N 1
ATOM 815 C CA . TYR A 1 102 ? -37.344 35.969 27.406 1 95.44 102 TYR A CA 1
ATOM 816 C C . TYR A 1 102 ? -37 34.625 28.031 1 95.44 102 TYR A C 1
ATOM 818 O O . TYR A 1 102 ? -35.844 34.312 28.297 1 95.44 102 TYR A O 1
ATOM 826 N N . ASP A 1 103 ? -38.062 33.844 28.312 1 95.19 103 ASP A N 1
ATOM 827 C CA . ASP A 1 103 ? -37.875 32.5 28.859 1 95.19 103 ASP A CA 1
ATOM 828 C C . ASP A 1 103 ? -37.281 31.547 27.797 1 95.19 103 ASP A C 1
ATOM 830 O O . ASP A 1 103 ? -37.969 31.266 26.797 1 95.19 103 ASP A O 1
ATOM 834 N N . PRO A 1 104 ? -36.031 31 27.984 1 96.75 104 PRO A N 1
ATOM 835 C CA . PRO A 1 104 ? -35.469 30.062 27 1 96.75 104 PRO A CA 1
ATOM 836 C C . PRO A 1 104 ? -36.344 28.859 26.75 1 96.75 104 PRO A C 1
ATOM 838 O O . PRO A 1 104 ? -36.344 28.297 25.656 1 96.75 104 PRO A O 1
ATOM 841 N N . TYR A 1 105 ? -37.188 28.453 27.672 1 95.94 105 TYR A N 1
ATOM 842 C CA . TYR A 1 105 ? -37.906 27.203 27.625 1 95.94 105 TYR A CA 1
ATOM 843 C C . TYR A 1 105 ? -39.281 27.391 26.953 1 95.94 105 TYR A C 1
ATOM 845 O O . TYR A 1 105 ? -40.094 26.469 26.922 1 95.94 105 TYR A O 1
ATOM 853 N N . CYS A 1 106 ? -39.562 28.547 26.516 1 94.75 106 CYS A N 1
ATOM 854 C CA . CYS A 1 106 ? -40.75 28.734 25.703 1 94.75 106 CYS A CA 1
ATOM 855 C C . CYS A 1 106 ? -40.406 28.609 24.219 1 94.75 106 CYS A C 1
ATOM 857 O O . CYS A 1 106 ? -41.312 28.703 23.359 1 94.75 106 CYS A O 1
ATOM 859 N N . PHE A 1 107 ? -39.094 28.406 23.859 1 95.94 107 PHE A N 1
ATOM 860 C CA . PHE A 1 107 ? -38.656 28.125 22.5 1 95.94 107 PHE A CA 1
ATOM 861 C C . PHE A 1 107 ? -38.344 26.641 22.328 1 95.94 107 PHE A C 1
ATOM 863 O O . PHE A 1 107 ? -37.5 26.094 23.031 1 95.94 107 PHE A O 1
ATOM 870 N N . PRO A 1 108 ? -39 25.984 21.453 1 92.62 108 PRO A N 1
ATOM 871 C CA . PRO A 1 108 ? -38.75 24.547 21.25 1 92.62 108 PRO A CA 1
ATOM 872 C C . PRO A 1 108 ? -37.344 24.266 20.719 1 92.62 108 PRO A C 1
ATOM 874 O O . PRO A 1 108 ? -36.688 25.172 20.188 1 92.62 108 PRO A O 1
ATOM 877 N N . PRO A 1 109 ? -36.875 22.984 20.875 1 93.31 109 PRO A N 1
ATOM 878 C CA . PRO A 1 109 ? -35.562 22.625 20.312 1 93.31 109 PRO A CA 1
ATOM 879 C C . PRO A 1 109 ? -35.469 22.969 18.828 1 93.31 109 PRO A C 1
ATOM 881 O O . PRO A 1 109 ? -36.438 22.828 18.078 1 93.31 109 PRO A O 1
ATOM 884 N N . GLN A 1 110 ? -34.219 23.359 18.391 1 95.75 110 GLN A N 1
ATOM 885 C CA . GLN A 1 110 ? -34.062 23.984 17.094 1 95.75 110 GLN A CA 1
ATOM 886 C C . GLN A 1 110 ? -33.375 23.031 16.109 1 95.75 110 GLN A C 1
ATOM 888 O O . GLN A 1 110 ? -33.562 23.141 14.898 1 95.75 110 GLN A O 1
ATOM 893 N N . LEU A 1 111 ? -32.5 22.047 16.484 1 97 111 LEU A N 1
ATOM 894 C CA . LEU A 1 111 ? -31.75 21.172 15.602 1 97 111 LEU A CA 1
ATOM 895 C C . LEU A 1 111 ? -32.656 20.172 14.891 1 97 111 LEU A C 1
ATOM 897 O O . LEU A 1 111 ? -33.594 19.641 15.5 1 97 111 LEU A O 1
ATOM 901 N N . SER A 1 112 ? -32.469 19.891 13.641 1 96.31 112 SER A N 1
ATOM 902 C CA . SER A 1 112 ? -33.281 18.953 12.883 1 96.31 112 SER A CA 1
ATOM 903 C C . SER A 1 112 ? -32.906 17.516 13.18 1 96.31 112 SER A C 1
ATOM 905 O O . SER A 1 112 ? -31.75 17.219 13.484 1 96.31 112 SER A O 1
ATOM 907 N N . ASP A 1 113 ? -33.875 16.641 12.992 1 94.38 113 ASP A N 1
ATOM 908 C CA . ASP A 1 113 ? -33.594 15.211 13.148 1 94.38 113 ASP A CA 1
ATOM 909 C C . ASP A 1 113 ? -32.656 14.711 12.07 1 94.38 113 ASP A C 1
ATOM 911 O O . ASP A 1 113 ? -31.875 13.789 12.312 1 94.38 113 ASP A O 1
ATOM 915 N N . TYR A 1 114 ? -32.688 15.367 11 1 94.38 114 TYR A N 1
ATOM 916 C CA . TYR A 1 114 ? -31.828 15 9.891 1 94.38 114 TYR A CA 1
ATOM 917 C C . TYR A 1 114 ? -30.359 15.281 10.234 1 94.38 114 TYR A C 1
ATOM 919 O O . TYR A 1 114 ? -29.5 14.43 10.008 1 94.38 114 TYR A O 1
ATOM 927 N N . ASP A 1 115 ? -30.109 16.422 10.781 1 95.88 115 ASP A N 1
ATOM 928 C CA . ASP A 1 115 ? -28.75 16.781 11.195 1 95.88 115 ASP A CA 1
ATOM 929 C C . ASP A 1 115 ? -28.234 15.828 12.273 1 95.88 115 ASP A C 1
ATOM 931 O O . ASP A 1 115 ? -27.078 15.391 12.219 1 95.88 115 ASP A O 1
ATOM 935 N N . LEU A 1 116 ? -29.109 15.5 13.156 1 96.62 116 LEU A N 1
ATOM 936 C CA . LEU A 1 116 ? -28.719 14.625 14.258 1 96.62 116 LEU A CA 1
ATOM 937 C C . LEU A 1 116 ? -28.438 13.211 13.758 1 96.62 116 LEU A C 1
ATOM 939 O O . LEU A 1 116 ? -27.531 12.547 14.25 1 96.62 116 LEU A O 1
ATOM 943 N N . HIS A 1 117 ? -29.234 12.805 12.773 1 94.75 117 HIS A N 1
ATOM 944 C CA . HIS A 1 117 ? -29.031 11.492 12.164 1 94.75 117 HIS A CA 1
ATOM 945 C C . HIS A 1 117 ? -27.688 11.422 11.445 1 94.75 117 HIS A C 1
ATOM 947 O O . HIS A 1 117 ? -26.922 10.469 11.633 1 94.75 117 HIS A O 1
ATOM 953 N N . LEU A 1 118 ? -27.359 12.414 10.656 1 95.19 118 LEU A N 1
ATOM 954 C CA . LEU A 1 118 ? -26.094 12.469 9.922 1 95.19 118 LEU A CA 1
ATOM 955 C C . LEU A 1 118 ? -24.906 12.484 10.875 1 95.19 118 LEU A C 1
ATOM 957 O O . LEU A 1 118 ? -23.875 11.859 10.602 1 95.19 118 LEU A O 1
ATOM 961 N N . PHE A 1 119 ? -25.047 13.219 11.945 1 96.31 119 PHE A N 1
ATOM 962 C CA . PHE A 1 119 ? -23.984 13.281 12.945 1 96.31 119 PHE A CA 1
ATOM 963 C C . PHE A 1 119 ? -23.75 11.914 13.578 1 96.31 119 PHE A C 1
ATOM 965 O O . PHE A 1 119 ? -22.609 11.5 13.758 1 96.31 119 PHE A O 1
ATOM 972 N N . GLY A 1 120 ? -24.812 11.148 13.867 1 94.94 120 GLY A N 1
ATOM 973 C CA . GLY A 1 120 ? -24.703 9.82 14.445 1 94.94 120 GLY A CA 1
ATOM 974 C C . GLY A 1 120 ? -24.016 8.828 13.523 1 94.94 120 GLY A C 1
ATOM 975 O O . GLY A 1 120 ? -23.391 7.875 13.992 1 94.94 120 GLY A O 1
ATOM 976 N N . GLU A 1 121 ? -24.062 9.219 12.219 1 94.06 121 GLU A N 1
ATOM 977 C CA . GLU A 1 121 ? -23.438 8.344 11.234 1 94.06 121 GLU A CA 1
ATOM 978 C C . GLU A 1 121 ? -22.016 8.805 10.914 1 94.06 121 GLU A C 1
ATOM 980 O O . GLU A 1 121 ? -21.281 8.125 10.188 1 94.06 121 GLU A O 1
ATOM 985 N N . GLY A 1 122 ? -21.656 9.875 11.516 1 94.88 122 GLY A N 1
ATOM 986 C CA . GLY A 1 122 ? -20.328 10.422 11.234 1 94.88 122 GLY A CA 1
ATOM 987 C C . GLY A 1 122 ? -20.219 11.031 9.852 1 94.88 122 GLY A C 1
ATOM 988 O O . GLY A 1 122 ? -19.125 11.109 9.289 1 94.88 122 GLY A O 1
ATOM 989 N N . LYS A 1 123 ? -21.344 11.516 9.266 1 94.38 123 LYS A N 1
ATOM 990 C CA . LYS A 1 123 ? -21.344 11.945 7.875 1 94.38 123 LYS A CA 1
ATOM 991 C C . LYS A 1 123 ? -21.75 13.406 7.75 1 94.38 123 LYS A C 1
ATOM 993 O O . LYS A 1 123 ? -21.984 13.898 6.645 1 94.38 123 LYS A O 1
ATOM 998 N N . HIS A 1 124 ? -21.922 14.078 8.914 1 97.06 124 HIS A N 1
ATOM 999 C CA . HIS A 1 124 ? -22.219 15.508 8.883 1 97.06 124 HIS A CA 1
ATOM 1000 C C . HIS A 1 124 ? -20.953 16.328 8.703 1 97.06 124 HIS A C 1
ATOM 1002 O O . HIS A 1 124 ? -20.438 16.891 9.672 1 97.06 124 HIS A O 1
ATOM 1008 N N . TRP A 1 125 ? -20.547 16.625 7.504 1 96.44 125 TRP A N 1
ATOM 1009 C CA . TRP A 1 125 ? -19.25 17.219 7.152 1 96.44 125 TRP A CA 1
ATOM 1010 C C . TRP A 1 125 ? -19.141 18.641 7.699 1 96.44 125 TRP A C 1
ATOM 1012 O O . TRP A 1 125 ? -18.047 19.125 7.961 1 96.44 125 TRP A O 1
ATOM 1022 N N . HIS A 1 126 ? -20.312 19.312 7.898 1 97.81 126 HIS A N 1
ATOM 1023 C CA . HIS A 1 126 ? -20.297 20.703 8.359 1 97.81 126 HIS A CA 1
ATOM 1024 C C . HIS A 1 126 ? -21 20.828 9.711 1 97.81 126 HIS A C 1
ATOM 1026 O O . HIS A 1 126 ? -21.766 21.766 9.93 1 97.81 126 HIS A O 1
ATOM 1032 N N . VAL A 1 127 ? -20.719 19.891 10.523 1 98 127 VAL A N 1
ATOM 1033 C CA . VAL A 1 127 ? -21.375 19.812 11.82 1 98 127 VAL A CA 1
ATOM 1034 C C . VAL A 1 127 ? -20.984 21.031 12.664 1 98 127 VAL A C 1
ATOM 1036 O O . VAL A 1 127 ? -21.703 21.406 13.586 1 98 127 VAL A O 1
ATOM 1039 N N . TYR A 1 128 ? -19.891 21.75 12.312 1 97.81 128 TYR A N 1
ATOM 1040 C CA . TYR A 1 128 ? -19.469 22.938 13.031 1 97.81 128 TYR A CA 1
ATOM 1041 C C . TYR A 1 128 ? -20.469 24.078 12.828 1 97.81 128 TYR A C 1
ATOM 1043 O O . TYR A 1 128 ? -20.406 25.078 13.539 1 97.81 128 TYR A O 1
ATOM 1051 N N . ARG A 1 129 ? -21.422 23.875 11.961 1 97.19 129 ARG A N 1
ATOM 1052 C CA . ARG A 1 129 ? -22.422 24.891 11.695 1 97.19 129 ARG A CA 1
ATOM 1053 C C . ARG A 1 129 ? -23.625 24.734 12.641 1 97.19 129 ARG A C 1
ATOM 1055 O O . ARG A 1 129 ? -24.438 25.656 12.773 1 97.19 129 ARG A O 1
ATOM 1062 N N . ILE A 1 130 ? -23.734 23.562 13.289 1 96.81 130 ILE A N 1
ATOM 1063 C CA . ILE A 1 130 ? -24.922 23.359 14.117 1 96.81 130 ILE A CA 1
ATOM 1064 C C . ILE A 1 130 ? -24.5 23.078 15.555 1 96.81 130 ILE A C 1
ATOM 1066 O O . ILE A 1 130 ? -25.25 23.375 16.5 1 96.81 130 ILE A O 1
ATOM 1070 N N . LEU A 1 131 ? -23.359 22.5 15.797 1 98.31 131 LEU A N 1
ATOM 1071 C CA . LEU A 1 131 ? -22.828 22.344 17.141 1 98.31 131 LEU A CA 1
ATOM 1072 C C . LEU A 1 131 ? -21.969 23.547 17.531 1 98.31 131 LEU A C 1
ATOM 1074 O O . LEU A 1 131 ? -21.406 24.219 16.672 1 98.31 131 LEU A O 1
ATOM 1078 N N . GLY A 1 132 ? -21.859 23.828 18.734 1 98.25 132 GLY A N 1
ATOM 1079 C CA . GLY A 1 132 ? -21.219 25.047 19.219 1 98.25 132 GLY A CA 1
ATOM 1080 C C . GLY A 1 132 ? -22.203 26.141 19.578 1 98.25 132 GLY A C 1
ATOM 1081 O O . GLY A 1 132 ? -23.281 25.859 20.094 1 98.25 132 GLY A O 1
ATOM 1082 N N . SER A 1 133 ? -21.812 27.375 19.5 1 98.5 133 SER A N 1
ATOM 1083 C CA . SER A 1 133 ? -22.656 28.531 19.766 1 98.5 133 SER A CA 1
ATOM 1084 C C . SER A 1 133 ? -22.891 29.344 18.484 1 98.5 133 SER A C 1
ATOM 1086 O O . SER A 1 133 ? -21.938 29.703 17.797 1 98.5 133 SER A O 1
ATOM 1088 N N . HIS A 1 134 ? -24.156 29.578 18.188 1 98.06 134 HIS A N 1
ATOM 1089 C CA . HIS A 1 134 ? -24.484 30.266 16.953 1 98.06 134 HIS A CA 1
ATOM 1090 C C . HIS A 1 134 ? -25.547 31.344 17.188 1 98.06 134 HIS A C 1
ATOM 1092 O O . HIS A 1 134 ? -26.641 31.047 17.656 1 98.06 134 HIS A O 1
ATOM 1098 N N . PRO A 1 135 ? -25.203 32.562 16.906 1 97.81 135 PRO A N 1
ATOM 1099 C CA . PRO A 1 135 ? -26.266 33.562 16.906 1 97.81 135 PRO A CA 1
ATOM 1100 C C . PRO A 1 135 ? -27.359 33.312 15.883 1 97.81 135 PRO A C 1
ATOM 1102 O O . PRO A 1 135 ? -27.062 33.125 14.695 1 97.81 135 PRO A O 1
ATOM 1105 N N . VAL A 1 136 ? -28.578 33.25 16.359 1 97.25 136 VAL A N 1
ATOM 1106 C CA . VAL A 1 136 ? -29.703 32.969 15.477 1 97.25 136 VAL A CA 1
ATOM 1107 C C . VAL A 1 136 ? -30.922 33.812 15.898 1 97.25 136 VAL A C 1
ATOM 1109 O O . VAL A 1 136 ? -30.891 34.469 16.938 1 97.25 136 VAL A O 1
ATOM 1112 N N . ILE A 1 137 ? -31.906 33.844 15 1 96.81 137 ILE A N 1
ATOM 1113 C CA . ILE A 1 137 ? -33.219 34.406 15.289 1 96.81 137 ILE A CA 1
ATOM 1114 C C . ILE A 1 137 ? -34.25 33.281 15.297 1 96.81 137 ILE A C 1
ATOM 1116 O O . ILE A 1 137 ? -34.406 32.562 14.312 1 96.81 137 ILE A O 1
ATOM 1120 N N . VAL A 1 138 ? -34.875 33.094 16.453 1 96.69 138 VAL A N 1
ATOM 1121 C CA . VAL A 1 138 ? -35.938 32.125 16.578 1 96.69 138 VAL A CA 1
ATOM 1122 C C . VAL A 1 138 ? -37.25 32.812 16.922 1 96.69 138 VAL A C 1
ATOM 1124 O O . VAL A 1 138 ? -37.344 33.531 17.906 1 96.69 138 VAL A O 1
ATOM 1127 N N . ASP A 1 139 ? -38.312 32.625 16.109 1 94.12 139 ASP A N 1
ATOM 1128 C CA . ASP A 1 139 ? -39.625 33.25 16.297 1 94.12 139 ASP A CA 1
ATOM 1129 C C . ASP A 1 139 ? -39.5 34.75 16.516 1 94.12 139 ASP A C 1
ATOM 1131 O O . ASP A 1 139 ? -40.094 35.281 17.453 1 94.12 139 ASP A O 1
ATOM 1135 N N . GLY A 1 140 ? -38.562 35.312 15.75 1 94.5 140 GLY A N 1
ATOM 1136 C CA . GLY A 1 140 ? -38.406 36.75 15.742 1 94.5 140 GLY A CA 1
ATOM 1137 C C . GLY A 1 140 ? -37.531 37.25 16.875 1 94.5 140 GLY A C 1
ATOM 1138 O O . GLY A 1 140 ? -37.281 38.469 16.969 1 94.5 140 GLY A O 1
ATOM 1139 N N . THR A 1 141 ? -37 36.406 17.75 1 96.06 141 THR A N 1
ATOM 1140 C CA . THR A 1 141 ? -36.188 36.781 18.891 1 96.06 141 THR A CA 1
ATOM 1141 C C . THR A 1 141 ? -34.719 36.438 18.656 1 96.06 141 THR A C 1
ATOM 1143 O O . THR A 1 141 ? -34.406 35.281 18.359 1 96.06 141 THR A O 1
ATOM 1146 N N . SER A 1 142 ? -33.875 37.5 18.812 1 96.75 142 SER A N 1
ATOM 1147 C CA . SER A 1 142 ? -32.438 37.25 18.656 1 96.75 142 SER A CA 1
ATOM 1148 C C . SER A 1 142 ? -31.844 36.562 19.891 1 96.75 142 SER A C 1
ATOM 1150 O O . SER A 1 142 ? -32.25 36.875 21.016 1 96.75 142 SER A O 1
ATOM 1152 N N . GLY A 1 143 ? -30.938 35.656 19.641 1 97.94 143 GLY A N 1
ATOM 1153 C CA . GLY A 1 143 ? -30.25 34.938 20.703 1 97.94 143 GLY A CA 1
ATOM 1154 C C . GLY A 1 143 ? -29.156 34.031 20.203 1 97.94 143 GLY A C 1
ATOM 1155 O O . GLY A 1 143 ? -28.594 34.25 19.125 1 97.94 143 GLY A O 1
ATOM 1156 N N . VAL A 1 144 ? -28.75 33.125 21.078 1 98.5 144 VAL A N 1
ATOM 1157 C CA . VAL A 1 144 ? -27.688 32.188 20.734 1 98.5 144 VAL A CA 1
ATOM 1158 C C . VAL A 1 144 ? -28.156 30.75 20.938 1 98.5 144 VAL A C 1
ATOM 1160 O O . VAL A 1 144 ? -28.719 30.422 21.984 1 98.5 144 VAL A O 1
ATOM 1163 N N . LEU A 1 145 ? -28.031 29.969 19.891 1 98.56 145 LEU A N 1
ATOM 1164 C CA . LEU A 1 145 ? -28.297 28.531 20 1 98.56 145 LEU A CA 1
ATOM 1165 C C . LEU A 1 145 ? -27.016 27.781 20.391 1 98.56 145 LEU A C 1
ATOM 1167 O O . LEU A 1 145 ? -26 27.891 19.703 1 98.56 145 LEU A O 1
ATOM 1171 N N . PHE A 1 146 ? -27.062 27.141 21.5 1 98.62 146 PHE A N 1
ATOM 1172 C CA . PHE A 1 146 ? -25.969 26.312 21.984 1 98.62 146 PHE A CA 1
ATOM 1173 C C . PHE A 1 146 ? -26.25 24.828 21.75 1 98.62 146 PHE A C 1
ATOM 1175 O O . PHE A 1 146 ? -27.375 24.375 21.938 1 98.62 146 PHE A O 1
ATOM 1182 N N . ALA A 1 147 ? -25.266 24.109 21.297 1 98.69 147 ALA A N 1
ATOM 1183 C CA . ALA A 1 147 ? -25.391 22.672 21.125 1 98.69 147 ALA A CA 1
ATOM 1184 C C . ALA A 1 147 ? -24.047 21.984 21.328 1 98.69 147 ALA A C 1
ATOM 1186 O O . ALA A 1 147 ? -23.016 22.484 20.891 1 98.69 147 ALA A O 1
ATOM 1187 N N . THR A 1 148 ? -23.984 20.844 21.953 1 98.38 148 THR A N 1
ATOM 1188 C CA . THR A 1 148 ? -22.766 20.078 22.172 1 98.38 148 THR A CA 1
ATOM 1189 C C . THR A 1 148 ? -23.078 18.594 22.312 1 98.38 148 THR A C 1
ATOM 1191 O O . THR A 1 148 ? -24.25 18.203 22.359 1 98.38 148 THR A O 1
ATOM 1194 N N . TRP A 1 149 ? -22.078 17.734 22.141 1 98.5 149 TRP A N 1
ATOM 1195 C CA . TRP A 1 149 ? -22.219 16.281 22.219 1 98.5 149 TRP A CA 1
ATOM 1196 C C . TRP A 1 149 ? -21.641 15.742 23.516 1 98.5 149 TRP A C 1
ATOM 1198 O O . TRP A 1 149 ? -20.438 15.906 23.781 1 98.5 149 TRP A O 1
ATOM 1208 N N . ALA A 1 150 ? -22.469 15.172 24.391 1 98.12 150 ALA A N 1
ATOM 1209 C CA . ALA A 1 150 ? -22.078 14.641 25.688 1 98.12 150 ALA A CA 1
ATOM 1210 C C . ALA A 1 150 ? -23 13.508 26.125 1 98.12 150 ALA A C 1
ATOM 1212 O O . ALA A 1 150 ? -23.781 13.672 27.062 1 98.12 150 ALA A O 1
ATOM 1213 N N . PRO A 1 151 ? -22.781 12.359 25.562 1 96.75 151 PRO A N 1
ATOM 1214 C CA . PRO A 1 151 ? -23.75 11.266 25.75 1 96.75 151 PRO A CA 1
ATOM 1215 C C . PRO A 1 151 ? -23.75 10.719 27.172 1 96.75 151 PRO A C 1
ATOM 1217 O O . PRO A 1 151 ? -24.75 10.188 27.641 1 96.75 151 PRO A O 1
ATOM 1220 N N . GLU A 1 152 ? -22.734 10.883 27.906 1 96 152 GLU A N 1
ATOM 1221 C CA . GLU A 1 152 ? -22.672 10.281 29.234 1 96 152 GLU A CA 1
ATOM 1222 C C . GLU A 1 152 ? -23 11.305 30.328 1 96 152 GLU A C 1
ATOM 1224 O O . GLU A 1 152 ? -22.891 11.008 31.516 1 96 152 GLU A O 1
ATOM 1229 N N . ALA A 1 153 ? -23.375 12.461 29.953 1 96.69 153 ALA A N 1
ATOM 1230 C CA . ALA A 1 153 ? -23.797 13.477 30.922 1 96.69 153 ALA A CA 1
ATOM 1231 C C . ALA A 1 153 ? -25.25 13.258 31.328 1 96.69 153 ALA A C 1
ATOM 1233 O O . ALA A 1 153 ? -26.078 12.836 30.531 1 96.69 153 ALA A O 1
ATOM 1234 N N . GLU A 1 154 ? -25.5 13.508 32.594 1 94.69 154 GLU A N 1
ATOM 1235 C CA . GLU A 1 154 ? -26.875 13.523 33.094 1 94.69 154 GLU A CA 1
ATOM 1236 C C . GLU A 1 154 ? -27.5 14.906 32.938 1 94.69 154 GLU A C 1
ATOM 1238 O O . GLU A 1 154 ? -28.719 15.031 32.781 1 94.69 154 GLU A O 1
ATOM 1243 N N . ARG A 1 155 ? -26.672 15.906 32.938 1 95.44 155 ARG A N 1
ATOM 1244 C CA . ARG A 1 155 ? -27.078 17.297 32.75 1 95.44 155 ARG A CA 1
ATOM 1245 C C . ARG A 1 155 ? -25.969 18.109 32.094 1 95.44 155 ARG A C 1
ATOM 1247 O O . ARG A 1 155 ? -24.797 17.953 32.438 1 95.44 155 ARG A O 1
ATOM 1254 N N . VAL A 1 156 ? -26.328 18.938 31.188 1 97.75 156 VAL A N 1
ATOM 1255 C CA . VAL A 1 156 ? -25.453 19.953 30.609 1 97.75 156 VAL A CA 1
ATOM 1256 C C . VAL A 1 156 ? -26.094 21.328 30.766 1 97.75 156 VAL A C 1
ATOM 1258 O O . VAL A 1 156 ? -27.297 21.484 30.531 1 97.75 156 VAL A O 1
ATOM 1261 N N . SER A 1 157 ? -25.359 22.312 31.234 1 97.69 157 SER A N 1
ATOM 1262 C CA . SER A 1 157 ? -25.844 23.672 31.391 1 97.69 157 SER A CA 1
ATOM 1263 C C . SER A 1 157 ? -24.875 24.672 30.734 1 97.69 157 SER A C 1
ATOM 1265 O O . SER A 1 157 ? -23.672 24.406 30.656 1 97.69 157 SER A O 1
ATOM 1267 N N . ILE A 1 158 ? -25.484 25.734 30.281 1 98.25 158 ILE A N 1
ATOM 1268 C CA . ILE A 1 158 ? -24.656 26.828 29.797 1 98.25 158 ILE A CA 1
ATOM 1269 C C . ILE A 1 158 ? -24.406 27.812 30.922 1 98.25 158 ILE A C 1
ATOM 1271 O O . ILE A 1 158 ? -25.328 28.266 31.594 1 98.25 158 ILE A O 1
ATOM 1275 N N . VAL A 1 159 ? -23.156 28.156 31.109 1 98.25 159 VAL A N 1
ATOM 1276 C CA . VAL A 1 159 ? -22.812 29.109 32.188 1 98.25 159 VAL A CA 1
ATOM 1277 C C . VAL A 1 159 ? -21.953 30.234 31.625 1 98.25 159 VAL A C 1
ATOM 1279 O O . VAL A 1 159 ? -21.203 30.031 30.672 1 98.25 159 VAL A O 1
ATOM 1282 N N . GLY A 1 160 ? -22.062 31.359 32.125 1 97.44 160 GLY A N 1
ATOM 1283 C CA . GLY A 1 160 ? -21.328 32.562 31.766 1 97.44 160 GLY A CA 1
ATOM 1284 C C . GLY A 1 160 ? -21.625 33.75 32.656 1 97.44 160 GLY A C 1
ATOM 1285 O O . GLY A 1 160 ? -22.25 33.594 33.719 1 97.44 160 GLY A O 1
ATOM 1286 N N . ASP A 1 161 ? -21.156 34.875 32.25 1 94.06 161 ASP A N 1
ATOM 1287 C CA . ASP A 1 161 ? -21.375 36.094 33.031 1 94.06 161 ASP A CA 1
ATOM 1288 C C . ASP A 1 161 ? -22.875 36.406 33.125 1 94.06 161 ASP A C 1
ATOM 1290 O O . ASP A 1 161 ? -23.328 36.969 34.125 1 94.06 161 ASP A O 1
ATOM 1294 N N . PHE A 1 162 ? -23.641 36.031 32.219 1 94.12 162 PHE A N 1
ATOM 1295 C CA . PHE A 1 162 ? -25.047 36.375 32.062 1 94.12 162 PHE A CA 1
ATOM 1296 C C . PHE A 1 162 ? -25.891 35.625 33.062 1 94.12 162 PHE A C 1
ATOM 1298 O O . PHE A 1 162 ? -27.062 35.938 33.281 1 94.12 162 PHE A O 1
ATOM 1305 N N . ASN A 1 163 ? -25.359 34.625 33.781 1 94.5 163 ASN A N 1
ATOM 1306 C CA . ASN A 1 163 ? -26.109 33.875 34.75 1 94.5 163 ASN A CA 1
ATOM 1307 C C . ASN A 1 163 ? -25.25 33.531 35.969 1 94.5 163 ASN A C 1
ATOM 1309 O O . ASN A 1 163 ? -25.422 32.469 36.562 1 94.5 163 ASN A O 1
ATOM 1313 N N . ARG A 1 164 ? -24.141 34.25 36.156 1 92.75 164 ARG A N 1
ATOM 1314 C CA . ARG A 1 164 ? -23.266 34.188 37.312 1 92.75 164 ARG A CA 1
ATOM 1315 C C . ARG A 1 164 ? -22.516 32.844 37.344 1 92.75 164 ARG A C 1
ATOM 1317 O O . ARG A 1 164 ? -22.234 32.312 38.406 1 92.75 164 ARG A O 1
ATOM 1324 N N . TRP A 1 165 ? -22.391 32.25 36.188 1 95.88 165 TRP A N 1
ATOM 1325 C CA . TRP A 1 165 ? -21.688 30.984 36.031 1 95.88 165 TRP A CA 1
ATOM 1326 C C . TRP A 1 165 ? -22.344 29.891 36.875 1 95.88 165 TRP A C 1
ATOM 1328 O O . TRP A 1 165 ? -21.656 29.047 37.469 1 95.88 165 TRP A O 1
ATOM 1338 N N . ASP A 1 166 ? -23.734 30 37.031 1 93.69 166 ASP A N 1
ATOM 1339 C CA . ASP A 1 166 ? -24.516 29.047 37.812 1 93.69 166 ASP A CA 1
ATOM 1340 C C . ASP A 1 166 ? -25.219 28.047 36.906 1 93.69 166 ASP A C 1
ATOM 1342 O O . ASP A 1 166 ? -26.172 28.391 36.188 1 93.69 166 ASP A O 1
ATOM 1346 N N . GLY A 1 167 ? -24.875 26.781 37 1 93.25 167 GLY A N 1
ATOM 1347 C CA . GLY A 1 167 ? -25.359 25.719 36.125 1 93.25 167 GLY A CA 1
ATOM 1348 C C . GLY A 1 167 ? -26.828 25.406 36.312 1 93.25 167 GLY A C 1
ATOM 1349 O O . GLY A 1 167 ? -27.438 24.703 35.5 1 93.25 167 GLY A O 1
ATOM 1350 N N . ARG A 1 168 ? -27.484 25.953 37.219 1 89 168 ARG A N 1
ATOM 1351 C CA . ARG A 1 168 ? -28.906 25.719 37.5 1 89 168 ARG A CA 1
ATOM 1352 C C . ARG A 1 168 ? -29.781 26.609 36.625 1 89 168 ARG A C 1
ATOM 1354 O O . ARG A 1 168 ? -30.969 26.328 36.469 1 89 168 ARG A O 1
ATOM 1361 N N . CYS A 1 169 ? -29.172 27.562 36.125 1 92.69 169 CYS A N 1
ATOM 1362 C CA . CYS A 1 169 ? -29.953 28.609 35.5 1 92.69 169 CYS A CA 1
ATOM 1363 C C . CYS A 1 169 ? -30.406 28.188 34.094 1 92.69 169 CYS A C 1
ATOM 1365 O O . CYS A 1 169 ? -31.531 28.469 33.688 1 92.69 169 CYS A O 1
ATOM 1367 N N . HIS A 1 170 ? -29.5 27.531 33.375 1 95.88 170 HIS A N 1
ATOM 1368 C CA . HIS A 1 170 ? -29.812 27.234 31.969 1 95.88 170 HIS A CA 1
ATOM 1369 C C . HIS A 1 170 ? -29.453 25.797 31.609 1 95.88 170 HIS A C 1
ATOM 1371 O O . HIS A 1 170 ? -28.609 25.562 30.75 1 95.88 170 HIS A O 1
ATOM 1377 N N . PRO A 1 171 ? -30.109 24.797 32.219 1 95.88 171 PRO A N 1
ATOM 1378 C CA . PRO A 1 171 ? -29.922 23.406 31.812 1 95.88 171 PRO A CA 1
ATOM 1379 C C . PRO A 1 171 ? -30.391 23.156 30.375 1 95.88 171 PRO A C 1
ATOM 1381 O O . PRO A 1 171 ? -31.438 23.672 29.969 1 95.88 171 PRO A O 1
ATOM 1384 N N . MET A 1 172 ? -29.641 22.438 29.625 1 97.69 172 MET A N 1
ATOM 1385 C CA . MET A 1 172 ? -29.922 22.156 28.219 1 97.69 172 MET A CA 1
ATOM 1386 C C . MET A 1 172 ? -30.812 20.922 28.078 1 97.69 172 MET A C 1
ATOM 1388 O O . MET A 1 172 ? -31.031 20.203 29.047 1 97.69 172 MET A O 1
ATOM 1392 N N . GLN A 1 173 ? -31.297 20.797 26.859 1 96 173 GLN A N 1
ATOM 1393 C CA . GLN A 1 173 ? -32.188 19.672 26.531 1 96 173 GLN A CA 1
ATOM 1394 C C . GLN A 1 173 ? -31.406 18.578 25.797 1 96 173 GLN A C 1
ATOM 1396 O O . GLN A 1 173 ? -30.734 18.844 24.797 1 96 173 GLN A O 1
ATOM 1401 N N . LEU A 1 174 ? -31.484 17.328 26.328 1 96.25 174 LEU A N 1
ATOM 1402 C CA . LEU A 1 174 ? -30.938 16.188 25.609 1 96.25 174 LEU A CA 1
ATOM 1403 C C . LEU A 1 174 ? -31.844 15.789 24.453 1 96.25 174 LEU A C 1
ATOM 1405 O O . LEU A 1 174 ? -33.062 15.664 24.625 1 96.25 174 LEU A O 1
ATOM 1409 N N . ARG A 1 175 ? -31.281 15.617 23.297 1 96.06 175 ARG A N 1
ATOM 1410 C CA . ARG A 1 175 ? -32.062 15.258 22.109 1 96.06 175 ARG A CA 1
ATOM 1411 C C . ARG A 1 175 ? -32.062 13.75 21.906 1 96.06 175 ARG A C 1
ATOM 1413 O O . ARG A 1 175 ? -31.188 13.195 21.234 1 96.06 175 ARG A O 1
ATOM 1420 N N . GLY A 1 176 ? -33.062 13.086 22.406 1 89.56 176 GLY A N 1
ATOM 1421 C CA . GLY A 1 176 ? -33.219 11.648 22.219 1 89.56 176 GLY A CA 1
ATOM 1422 C C . GLY A 1 176 ? -32.031 10.836 22.672 1 89.56 176 GLY A C 1
ATOM 1423 O O . GLY A 1 176 ? -31.547 11.008 23.797 1 89.56 176 GLY A O 1
ATOM 1424 N N . LEU A 1 177 ? -31.609 9.922 21.719 1 90.5 177 LEU A N 1
ATOM 1425 C CA . LEU A 1 177 ? -30.531 9.008 22.047 1 90.5 177 LEU A CA 1
ATOM 1426 C C . LEU A 1 177 ? -29.234 9.414 21.344 1 90.5 177 LEU A C 1
ATOM 1428 O O . LEU A 1 177 ? -28.266 8.656 21.328 1 90.5 177 LEU A O 1
ATOM 1432 N N . THR A 1 178 ? -29.156 10.656 20.891 1 94 178 THR A N 1
ATOM 1433 C CA . THR A 1 178 ? -28.047 11.102 20.078 1 94 178 THR A CA 1
ATOM 1434 C C . THR A 1 178 ? -26.875 11.539 20.953 1 94 178 THR A C 1
ATOM 1436 O O . THR A 1 178 ? -25.734 11.633 20.469 1 94 178 THR A O 1
ATOM 1439 N N . GLY A 1 179 ? -27.188 11.875 22.25 1 96.44 179 GLY A N 1
ATOM 1440 C CA . GLY A 1 179 ? -26.188 12.43 23.125 1 96.44 179 GLY A CA 1
ATOM 1441 C C . GLY A 1 179 ? -25.938 13.906 22.906 1 96.44 179 GLY A C 1
ATOM 1442 O O . GLY A 1 179 ? -25.078 14.508 23.547 1 96.44 179 GLY A O 1
ATOM 1443 N N . VAL A 1 180 ? -26.703 14.531 22.016 1 98.12 180 VAL A N 1
ATOM 1444 C CA . VAL A 1 180 ? -26.562 15.953 21.719 1 98.12 180 VAL A CA 1
ATOM 1445 C C . VAL A 1 180 ? -27.469 16.766 22.625 1 98.12 180 VAL A C 1
ATOM 1447 O O . VAL A 1 180 ? -28.625 16.391 22.875 1 98.12 180 VAL A O 1
ATOM 1450 N N . TRP A 1 181 ? -26.922 17.797 23.203 1 98.19 181 TRP A N 1
ATOM 1451 C CA . TRP A 1 181 ? -27.625 18.75 24.047 1 98.19 181 TRP A CA 1
ATOM 1452 C C . TRP A 1 181 ? -27.781 20.094 23.359 1 98.19 181 TRP A C 1
ATOM 1454 O O . TRP A 1 181 ? -26.844 20.562 22.688 1 98.19 181 TRP A O 1
ATOM 1464 N N . GLU A 1 182 ? -28.953 20.766 23.484 1 98.25 182 GLU A N 1
ATOM 1465 C CA . GLU A 1 182 ? -29.125 22.078 22.875 1 98.25 182 GLU A CA 1
ATOM 1466 C C . GLU A 1 182 ? -30 22.984 23.734 1 98.25 182 GLU A C 1
ATOM 1468 O O . GLU A 1 182 ? -30.766 22.5 24.578 1 98.25 182 GLU A O 1
ATOM 1473 N N . LEU A 1 183 ? -29.812 24.234 23.625 1 98.38 183 LEU A N 1
ATOM 1474 C CA . LEU A 1 183 ? -30.672 25.25 24.203 1 98.38 183 LEU A CA 1
ATOM 1475 C C . LEU A 1 183 ? -30.5 26.594 23.516 1 98.38 183 LEU A C 1
ATOM 1477 O O . LEU A 1 183 ? -29.359 27.016 23.266 1 98.38 183 LEU A O 1
ATOM 1481 N N . PHE A 1 184 ? -31.547 27.141 23.141 1 98.31 184 PHE A N 1
ATOM 1482 C CA . PHE A 1 184 ? -31.562 28.516 22.656 1 98.31 184 PHE A CA 1
ATOM 1483 C C . PHE A 1 184 ? -31.734 29.5 23.812 1 98.31 184 PHE A C 1
ATOM 1485 O O . PHE A 1 184 ? -32.688 29.391 24.578 1 98.31 184 PHE A O 1
ATOM 1492 N N . ILE A 1 185 ? -30.875 30.406 24 1 98.19 185 ILE A N 1
ATOM 1493 C CA . ILE A 1 185 ? -30.984 31.438 25.031 1 98.19 185 ILE A CA 1
ATOM 1494 C C . ILE A 1 185 ? -31.219 32.812 24.359 1 98.19 185 ILE A C 1
ATOM 1496 O O . ILE A 1 185 ? -30.297 33.375 23.797 1 98.19 185 ILE A O 1
ATOM 1500 N N . PRO A 1 186 ? -32.375 33.344 24.484 1 97.44 186 PRO A N 1
ATOM 1501 C CA . PRO A 1 186 ? -32.688 34.656 23.875 1 97.44 186 PRO A CA 1
ATOM 1502 C C . PRO A 1 186 ? -31.938 35.812 24.531 1 97.44 186 PRO A C 1
ATOM 1504 O O . PRO A 1 186 ? -31.688 35.75 25.75 1 97.44 186 PRO A O 1
ATOM 1507 N N . GLY A 1 187 ? -31.562 36.781 23.734 1 95.94 187 GLY A N 1
ATOM 1508 C CA . GLY A 1 187 ? -31 38.031 24.266 1 95.94 187 GLY A CA 1
ATOM 1509 C C . GLY A 1 187 ? -29.484 38.031 24.312 1 95.94 187 GLY A C 1
ATOM 1510 O O . GLY A 1 187 ? -28.859 39.094 24.375 1 95.94 187 GLY A O 1
ATOM 1511 N N . LEU A 1 188 ? -28.891 36.844 24.312 1 97.25 188 LEU A N 1
ATOM 1512 C CA . LEU A 1 188 ? -27.422 36.75 24.297 1 97.25 188 LEU A CA 1
ATOM 1513 C C . LEU A 1 188 ? -26.875 37.25 22.953 1 97.25 188 LEU A C 1
ATOM 1515 O O . LEU A 1 188 ? -27.531 37.125 21.922 1 97.25 188 LEU A O 1
ATOM 1519 N N . LYS A 1 189 ? -25.656 37.812 23 1 96.31 189 LYS A N 1
ATOM 1520 C CA . LYS A 1 189 ? -25.047 38.438 21.828 1 96.31 189 LYS A CA 1
ATOM 1521 C C . LYS A 1 189 ? -23.641 37.875 21.594 1 96.31 189 LYS A C 1
ATOM 1523 O O . LYS A 1 189 ? -23.031 37.312 22.484 1 96.31 189 LYS A O 1
ATOM 1528 N N . PRO A 1 190 ? -23.203 38.094 20.359 1 96.88 190 PRO A N 1
ATOM 1529 C CA . PRO A 1 190 ? -21.781 37.781 20.125 1 96.88 190 PRO A CA 1
ATOM 1530 C C . PRO A 1 190 ? -20.859 38.5 21.109 1 96.88 190 PRO A C 1
ATOM 1532 O O . PRO A 1 190 ? -21.141 39.625 21.516 1 96.88 190 PRO A O 1
ATOM 1535 N N . GLY A 1 191 ? -19.797 37.781 21.438 1 96.69 191 GLY A N 1
ATOM 1536 C CA . GLY A 1 191 ? -18.891 38.344 22.422 1 96.69 191 GLY A CA 1
ATOM 1537 C C . GLY A 1 191 ? -19.109 37.812 23.812 1 96.69 191 GLY A C 1
ATOM 1538 O O . GLY A 1 191 ? -18.25 37.938 24.688 1 96.69 191 GLY A O 1
ATOM 1539 N N . THR A 1 192 ? -20.219 37.125 24.031 1 97.5 192 THR A N 1
ATOM 1540 C CA . THR A 1 192 ? -20.547 36.531 25.328 1 97.5 192 THR A CA 1
ATOM 1541 C C . THR A 1 192 ? -19.594 35.406 25.672 1 97.5 192 THR A C 1
ATOM 1543 O O . THR A 1 192 ? -19.328 34.531 24.859 1 97.5 192 THR A O 1
ATOM 1546 N N . LEU A 1 193 ? -19.031 35.5 26.922 1 98.19 193 LEU A N 1
ATOM 1547 C CA . LEU A 1 193 ? -18.219 34.406 27.438 1 98.19 193 LEU A CA 1
ATOM 1548 C C . LEU A 1 193 ? -19.094 33.281 27.969 1 98.19 193 LEU A C 1
ATOM 1550 O O . LEU A 1 193 ? -20.125 33.531 28.609 1 98.19 193 LEU A O 1
ATOM 1554 N N . TYR A 1 194 ? -18.719 32.062 27.641 1 98.56 194 TYR A N 1
ATOM 1555 C CA . TYR A 1 194 ? -19.516 30.953 28.156 1 98.56 194 TYR A CA 1
ATOM 1556 C C . TYR A 1 194 ? -18.688 29.688 28.297 1 98.56 194 TYR A C 1
ATOM 1558 O O . TYR A 1 194 ? -17.578 29.609 27.734 1 98.56 194 TYR A O 1
ATOM 1566 N N . LYS A 1 195 ? -19.141 28.734 29.047 1 98.69 195 LYS A N 1
ATOM 1567 C CA . LYS A 1 195 ? -18.703 27.359 29.156 1 98.69 195 LYS A CA 1
ATOM 1568 C C . LYS A 1 195 ? -19.875 26.406 29.312 1 98.69 195 LYS A C 1
ATOM 1570 O O . LYS A 1 195 ? -21.016 26.844 29.469 1 98.69 195 LYS A O 1
ATOM 1575 N N . TYR A 1 196 ? -19.609 25.141 29.141 1 98.62 196 TYR A N 1
ATOM 1576 C CA . TYR A 1 196 ? -20.578 24.109 29.5 1 98.62 196 TYR A CA 1
ATOM 1577 C C . TYR A 1 196 ? -20.266 23.516 30.875 1 98.62 196 TYR A C 1
ATOM 1579 O O . TYR A 1 196 ? -19.109 23.203 31.172 1 98.62 196 TYR A O 1
ATOM 1587 N N . GLU A 1 197 ? -21.188 23.484 31.703 1 97.81 197 GLU A N 1
ATOM 1588 C CA . GLU A 1 197 ? -21.094 22.719 32.938 1 97.81 197 GLU A CA 1
ATOM 1589 C C . GLU A 1 197 ? -21.797 21.359 32.812 1 97.81 197 GLU A C 1
ATOM 1591 O O . GLU A 1 197 ? -23 21.297 32.562 1 97.81 197 GLU A O 1
ATOM 1596 N N . LEU A 1 198 ? -21.047 20.281 32.938 1 97.69 198 LEU A N 1
ATOM 1597 C CA . LEU A 1 198 ? -21.562 18.938 32.688 1 97.69 198 LEU A CA 1
ATOM 1598 C C . LEU A 1 198 ? -21.484 18.094 33.969 1 97.69 198 LEU A C 1
ATOM 1600 O O . LEU A 1 198 ? -20.5 18.156 34.688 1 97.69 198 LEU A O 1
ATOM 1604 N N . ARG A 1 199 ? -22.547 17.453 34.25 1 96.25 199 ARG A N 1
ATOM 1605 C CA . ARG A 1 199 ? -22.578 16.469 35.344 1 96.25 199 ARG A CA 1
ATOM 1606 C C . ARG A 1 199 ? -22.609 15.047 34.781 1 96.25 199 ARG A C 1
ATOM 1608 O O . ARG A 1 199 ? -23.5 14.695 34 1 96.25 199 ARG A O 1
ATOM 1615 N N . ASN A 1 200 ? -21.656 14.266 35.156 1 96.06 200 ASN A N 1
ATOM 1616 C CA . ASN A 1 200 ? -21.594 12.891 34.656 1 96.06 200 ASN A CA 1
ATOM 1617 C C . ASN A 1 200 ? -22.688 12.023 35.281 1 96.06 200 ASN A C 1
ATOM 1619 O O . ASN A 1 200 ? -22.969 12.125 36.469 1 96.06 200 ASN A O 1
ATOM 1623 N N . ARG A 1 201 ? -23.234 11.18 34.5 1 93.44 201 ARG A N 1
ATOM 1624 C CA . ARG A 1 201 ? -24.359 10.352 34.906 1 93.44 201 ARG A CA 1
ATOM 1625 C C . ARG A 1 201 ? -23.938 9.312 35.938 1 93.44 201 ARG A C 1
ATOM 1627 O O . ARG A 1 201 ? -24.656 9.078 36.906 1 93.44 201 ARG A O 1
ATOM 1634 N N . ASN A 1 202 ? -22.859 8.734 35.812 1 91.88 202 ASN A N 1
ATOM 1635 C CA . ASN A 1 202 ? -22.438 7.602 36.625 1 91.88 202 ASN A CA 1
ATOM 1636 C C . ASN A 1 202 ? -21.656 8.055 37.875 1 91.88 202 ASN A C 1
ATOM 1638 O O . ASN A 1 202 ? -21.828 7.5 38.938 1 91.88 202 ASN A O 1
ATOM 1642 N N . ARG A 1 203 ? -20.891 9.094 37.719 1 92.06 203 ARG A N 1
ATOM 1643 C CA . ARG A 1 203 ? -19.984 9.5 38.781 1 92.06 203 ARG A CA 1
ATOM 1644 C C . ARG A 1 203 ? -20.531 10.719 39.531 1 92.06 203 ARG A C 1
ATOM 1646 O O . ARG A 1 203 ? -20.094 11.008 40.656 1 92.06 203 ARG A O 1
ATOM 1653 N N . GLY A 1 204 ? -21.312 11.469 38.969 1 92.44 204 GLY A N 1
ATOM 1654 C CA . GLY A 1 204 ? -21.859 12.672 39.562 1 92.44 204 GLY A CA 1
ATOM 1655 C C . GLY A 1 204 ? -20.891 13.836 39.594 1 92.44 204 GLY A C 1
ATOM 1656 O O . GLY A 1 204 ? -21.219 14.922 40.062 1 92.44 204 GLY A O 1
ATOM 1657 N N . SER A 1 205 ? -19.75 13.609 39.031 1 93.75 205 SER A N 1
ATOM 1658 C CA . SER A 1 205 ? -18.734 14.664 39 1 93.75 205 SER A CA 1
ATOM 1659 C C . SER A 1 205 ? -19.172 15.805 38.062 1 93.75 205 SER A C 1
ATOM 1661 O O . SER A 1 205 ? -19.812 15.57 37.031 1 93.75 205 SER A O 1
ATOM 1663 N N . ILE A 1 206 ? -18.859 17.031 38.469 1 95.12 206 ILE A N 1
ATOM 1664 C CA . ILE A 1 206 ? -19.188 18.234 37.688 1 95.12 206 ILE A CA 1
ATOM 1665 C C . ILE A 1 206 ? -17.922 18.75 37 1 95.12 206 ILE A C 1
ATOM 1667 O O . ILE A 1 206 ? -16.859 18.859 37.625 1 95.12 206 ILE A O 1
ATOM 1671 N N . HIS A 1 207 ? -18.047 19.062 35.719 1 96.44 207 HIS A N 1
ATOM 1672 C CA . HIS A 1 207 ? -16.922 19.531 34.906 1 96.44 207 HIS A CA 1
ATOM 1673 C C . HIS A 1 207 ? -17.281 20.828 34.188 1 96.44 207 HIS A C 1
ATOM 1675 O O . HIS A 1 207 ? -18.391 20.969 33.656 1 96.44 207 HIS A O 1
ATOM 1681 N N . LEU A 1 208 ? -16.406 21.797 34.281 1 97.62 208 LEU A N 1
ATOM 1682 C CA . LEU A 1 208 ? -16.516 23.031 33.5 1 97.62 208 LEU A CA 1
ATOM 1683 C C . LEU A 1 208 ? -15.633 22.969 32.25 1 97.62 208 LEU A C 1
ATOM 1685 O O . LEU A 1 208 ? -14.406 22.891 32.344 1 97.62 208 LEU A O 1
ATOM 1689 N N . LYS A 1 209 ? -16.281 23.031 31.125 1 98.44 209 LYS A N 1
ATOM 1690 C CA . LYS A 1 209 ? -15.562 22.734 29.891 1 98.44 209 LYS A CA 1
ATOM 1691 C C . LYS A 1 209 ? -15.742 23.859 28.859 1 98.44 209 LYS A C 1
ATOM 1693 O O . LYS A 1 209 ? -16.828 24.422 28.75 1 98.44 209 LYS A O 1
ATOM 1698 N N . SER A 1 210 ? -14.633 24.188 28.141 1 98.31 210 SER A N 1
ATOM 1699 C CA . SER A 1 210 ? -14.75 24.984 26.922 1 98.31 210 SER A CA 1
ATOM 1700 C C . SER A 1 210 ? -15.477 24.219 25.828 1 98.31 210 SER A C 1
ATOM 1702 O O . SER A 1 210 ? -15.523 22.984 25.844 1 98.31 210 SER A O 1
ATOM 1704 N N . ASP A 1 211 ? -16.047 24.969 24.906 1 98.62 211 ASP A N 1
ATOM 1705 C CA . ASP A 1 211 ? -16.844 24.406 23.812 1 98.62 211 ASP A CA 1
ATOM 1706 C C . ASP A 1 211 ? -15.938 23.703 22.797 1 98.62 211 ASP A C 1
ATOM 1708 O O . ASP A 1 211 ? -15.117 24.344 22.141 1 98.62 211 ASP A O 1
ATOM 1712 N N . PRO A 1 212 ? -16.094 22.391 22.578 1 98.56 212 PRO A N 1
ATOM 1713 C CA . PRO A 1 212 ? -15.297 21.703 21.562 1 98.56 212 PRO A CA 1
ATOM 1714 C C . PRO A 1 212 ? -15.43 22.344 20.188 1 98.56 212 PRO A C 1
ATOM 1716 O O . PRO A 1 212 ? -14.484 22.297 19.391 1 98.56 212 PRO A O 1
ATOM 1719 N N . TYR A 1 213 ? -16.562 22.938 19.891 1 98.62 213 TYR A N 1
ATOM 1720 C CA . TYR A 1 213 ? -16.828 23.531 18.578 1 98.62 213 TYR A CA 1
ATOM 1721 C C . TYR A 1 213 ? -16.781 25.047 18.641 1 98.62 213 TYR A C 1
ATOM 1723 O O . TYR A 1 213 ? -17.281 25.734 17.75 1 98.62 213 TYR A O 1
ATOM 1731 N N . GLY A 1 214 ? -16.234 25.562 19.75 1 98.5 214 GLY A N 1
ATOM 1732 C CA . GLY A 1 214 ? -16.078 27.016 19.859 1 98.5 214 GLY A CA 1
ATOM 1733 C C . GLY A 1 214 ? -15.289 27.609 18.719 1 98.5 214 GLY A C 1
ATOM 1734 O O . GLY A 1 214 ? -14.297 27.031 18.266 1 98.5 214 GLY A O 1
ATOM 1735 N N . GLN A 1 215 ? -15.711 28.766 18.266 1 98.38 215 GLN A N 1
ATOM 1736 C CA . GLN A 1 215 ? -15.07 29.375 17.109 1 98.38 215 GLN A CA 1
ATOM 1737 C C . GLN A 1 215 ? -14.312 30.641 17.484 1 98.38 215 GLN A C 1
ATOM 1739 O O . GLN A 1 215 ? -13.805 31.344 16.625 1 98.38 215 GLN A O 1
ATOM 1744 N N . ARG A 1 216 ? -14.344 30.906 18.719 1 97.94 216 ARG A N 1
ATOM 1745 C CA . ARG A 1 216 ? -13.531 31.953 19.359 1 97.94 216 ARG A CA 1
ATOM 1746 C C . ARG A 1 216 ? -13.312 31.656 20.828 1 97.94 216 ARG A C 1
ATOM 1748 O O . ARG A 1 216 ? -14.203 31.125 21.5 1 97.94 216 ARG A O 1
ATOM 1755 N N . PHE A 1 217 ? -12.164 32.062 21.391 1 98.19 217 PHE A N 1
ATOM 1756 C CA . PHE A 1 217 ? -11.836 31.781 22.781 1 98.19 217 PHE A CA 1
ATOM 1757 C C . PHE A 1 217 ? -11.117 32.969 23.406 1 98.19 217 PHE A C 1
ATOM 1759 O O . PHE A 1 217 ? -10.547 33.812 22.703 1 98.19 217 PHE A O 1
ATOM 1766 N N . GLU A 1 218 ? -11.141 32.969 24.688 1 96.81 218 GLU A N 1
ATOM 1767 C CA . GLU A 1 218 ? -10.273 33.875 25.422 1 96.81 218 GLU A CA 1
ATOM 1768 C C . GLU A 1 218 ? -8.805 33.5 25.266 1 96.81 218 GLU A C 1
ATOM 1770 O O . GLU A 1 218 ? -8.484 32.344 24.984 1 96.81 218 GLU A O 1
ATOM 1775 N N . GLN A 1 219 ? -8.008 34.5 25.391 1 94.81 219 GLN A N 1
ATOM 1776 C CA . GLN A 1 219 ? -6.578 34.219 25.406 1 94.81 219 GLN A CA 1
ATOM 1777 C C . GLN A 1 219 ? -6.148 33.625 26.766 1 94.81 219 GLN A C 1
ATOM 1779 O O . GLN A 1 219 ? -6.641 34.062 27.812 1 94.81 219 GLN A O 1
ATOM 1784 N N . ARG A 1 220 ? -5.32 32.688 26.734 1 90.12 220 ARG A N 1
ATOM 1785 C CA . ARG A 1 220 ? -4.762 32.188 27.984 1 90.12 220 ARG A CA 1
ATOM 1786 C C . ARG A 1 220 ? -4.293 33.312 28.891 1 90.12 220 ARG A C 1
ATOM 1788 O O . ARG A 1 220 ? -3.826 34.344 28.406 1 90.12 220 ARG A O 1
ATOM 1795 N N . PRO A 1 221 ? -4.383 33.031 30.109 1 93.25 221 PRO A N 1
ATOM 1796 C CA . PRO A 1 221 ? -4.703 31.797 30.844 1 93.25 221 PRO A CA 1
ATOM 1797 C C . PRO A 1 221 ? -6.207 31.578 30.984 1 93.25 221 PRO A C 1
ATOM 1799 O O . PRO A 1 221 ? -6.633 30.578 31.578 1 93.25 221 PRO A O 1
ATOM 1802 N N . HIS A 1 222 ? -7.035 32.562 30.5 1 95.5 222 HIS A N 1
ATOM 1803 C CA . HIS A 1 222 ? -8.477 32.375 30.531 1 95.5 222 HIS A CA 1
ATOM 1804 C C . HIS A 1 222 ? -8.898 31.25 29.594 1 95.5 222 HIS A C 1
ATOM 1806 O O . HIS A 1 222 ? -8.195 30.938 28.625 1 95.5 222 HIS A O 1
ATOM 1812 N N . THR A 1 223 ? -10.039 30.641 29.906 1 96.44 223 THR A N 1
ATOM 1813 C CA . THR A 1 223 ? -10.32 29.391 29.203 1 96.44 223 THR A CA 1
ATOM 1814 C C . THR A 1 223 ? -11.742 29.391 28.641 1 96.44 223 THR A C 1
ATOM 1816 O O . THR A 1 223 ? -12.211 28.391 28.109 1 96.44 223 THR A O 1
ATOM 1819 N N . ALA A 1 224 ? -12.461 30.469 28.719 1 98 224 ALA A N 1
ATOM 1820 C CA . ALA A 1 224 ? -13.852 30.484 28.266 1 98 224 ALA A CA 1
ATOM 1821 C C . ALA A 1 224 ? -13.93 30.594 26.734 1 98 224 ALA A C 1
ATOM 1823 O O . ALA A 1 224 ? -13.039 31.172 26.109 1 98 224 ALA A O 1
ATOM 1824 N N . SER A 1 225 ? -14.953 29.984 26.219 1 98.44 225 SER A N 1
ATOM 1825 C CA . SER A 1 225 ? -15.328 30.234 24.828 1 98.44 225 SER A CA 1
ATOM 1826 C C . SER A 1 225 ? -16.047 31.562 24.672 1 98.44 225 SER A C 1
ATOM 1828 O O . SER A 1 225 ? -16.594 32.094 25.641 1 98.44 225 SER A O 1
ATOM 1830 N N . ILE A 1 226 ? -15.961 32.094 23.516 1 98.5 226 ILE A N 1
ATOM 1831 C CA . ILE A 1 226 ? -16.641 33.344 23.188 1 98.5 226 ILE A CA 1
ATOM 1832 C C . ILE A 1 226 ? -17.609 33.125 22.031 1 98.5 226 ILE A C 1
ATOM 1834 O O . ILE A 1 226 ? -17.25 32.531 21.016 1 98.5 226 ILE A O 1
ATOM 1838 N N . VAL A 1 227 ? -18.875 33.562 22.172 1 98.25 227 VAL A N 1
ATOM 1839 C CA . VAL A 1 227 ? -19.828 33.5 21.078 1 98.25 227 VAL A CA 1
ATOM 1840 C C . VAL A 1 227 ? -19.312 34.312 19.891 1 98.25 227 VAL A C 1
ATOM 1842 O O . VAL A 1 227 ? -19.203 35.562 20 1 98.25 227 VAL A O 1
ATOM 1845 N N . ALA A 1 228 ? -19.047 33.656 18.844 1 96.19 228 ALA A N 1
ATOM 1846 C CA . ALA A 1 228 ? -18.516 34.344 17.672 1 96.19 228 ALA A CA 1
ATOM 1847 C C . ALA A 1 228 ? -19.625 35 16.859 1 96.19 228 ALA A C 1
ATOM 1849 O O . ALA A 1 228 ? -20.703 34.438 16.688 1 96.19 228 ALA A O 1
ATOM 1850 N N . ALA A 1 229 ? -19.344 36.125 16.375 1 93.25 229 ALA A N 1
ATOM 1851 C CA . ALA A 1 229 ? -20.281 36.781 15.453 1 93.25 229 ALA A CA 1
ATOM 1852 C C . ALA A 1 229 ? -20.219 36.156 14.062 1 93.25 229 ALA A C 1
ATOM 1854 O O . ALA A 1 229 ? -19.172 35.625 13.672 1 93.25 229 ALA A O 1
ATOM 1855 N N . LYS A 1 230 ? -21.344 36.25 13.367 1 91.31 230 LYS A N 1
ATOM 1856 C CA . LYS A 1 230 ? -21.281 35.875 11.953 1 91.31 230 LYS A CA 1
ATOM 1857 C C . LYS A 1 230 ? -20.344 36.812 11.195 1 91.31 230 LYS A C 1
ATOM 1859 O O . LYS A 1 230 ? -20.344 38.031 11.406 1 91.31 230 LYS A O 1
ATOM 1864 N N . THR A 1 231 ? -19.531 36.25 10.453 1 90.38 231 THR A N 1
ATOM 1865 C CA . THR A 1 231 ? -18.516 37.031 9.789 1 90.38 231 THR A CA 1
ATOM 1866 C C . THR A 1 231 ? -19.109 37.844 8.633 1 90.38 231 THR A C 1
ATOM 1868 O O . THR A 1 231 ? -19.984 37.344 7.922 1 90.38 231 THR A O 1
ATOM 1871 N N . ASN A 1 232 ? -18.656 39.094 8.5 1 90.75 232 ASN A N 1
ATOM 1872 C CA . ASN A 1 232 ? -18.969 39.938 7.34 1 90.75 232 ASN A CA 1
ATOM 1873 C C . ASN A 1 232 ? -17.719 40.25 6.523 1 90.75 232 ASN A C 1
ATOM 1875 O O . ASN A 1 232 ? -17.703 41.219 5.777 1 90.75 232 ASN A O 1
ATOM 1879 N N . TYR A 1 233 ? -16.734 39.344 6.809 1 96.31 233 TYR A N 1
ATOM 1880 C CA . TYR A 1 233 ? -15.484 39.594 6.094 1 96.31 233 TYR A CA 1
ATOM 1881 C C . TYR A 1 233 ? -15.672 39.406 4.594 1 96.31 233 TYR A C 1
ATOM 1883 O O . TYR A 1 233 ? -16.234 38.406 4.164 1 96.31 233 TYR A O 1
ATOM 1891 N N . LEU A 1 234 ? -15.258 40.375 3.777 1 97.12 234 LEU A N 1
ATOM 1892 C CA . LEU A 1 234 ? -15.359 40.281 2.324 1 97.12 234 LEU A CA 1
ATOM 1893 C C . LEU A 1 234 ? -14.039 39.812 1.714 1 97.12 234 LEU A C 1
ATOM 1895 O O . LEU A 1 234 ? -13.133 40.625 1.494 1 97.12 234 LEU A O 1
ATOM 1899 N N . TRP A 1 235 ? -14.008 38.625 1.382 1 97.81 235 TRP A N 1
ATOM 1900 C CA . TRP A 1 235 ? -12.812 38.031 0.777 1 97.81 235 TRP A CA 1
ATOM 1901 C C . TRP A 1 235 ? -12.523 38.656 -0.578 1 97.81 235 TRP A C 1
ATOM 1903 O O . TRP A 1 235 ? -13.445 38.969 -1.337 1 97.81 235 TRP A O 1
ATOM 1913 N N . GLN A 1 236 ? -11.273 38.812 -0.914 1 98.19 236 GLN A N 1
ATOM 1914 C CA . GLN A 1 236 ? -10.852 39.344 -2.199 1 98.19 236 GLN A CA 1
ATOM 1915 C C . GLN A 1 236 ? -10.062 38.312 -3.006 1 98.19 236 GLN A C 1
ATOM 1917 O O . GLN A 1 236 ? -9.484 38.656 -4.043 1 98.19 236 GLN A O 1
ATOM 1922 N N . ASP A 1 237 ? -10.117 37.094 -2.646 1 98.06 237 ASP A N 1
ATOM 1923 C CA . ASP A 1 237 ? -9.219 36.094 -3.234 1 98.06 237 ASP A CA 1
ATOM 1924 C C . ASP A 1 237 ? -9.961 35.188 -4.191 1 98.06 237 ASP A C 1
ATOM 1926 O O . ASP A 1 237 ? -9.594 34 -4.352 1 98.06 237 ASP A O 1
ATOM 1930 N N . ARG A 1 238 ? -11.023 35.594 -4.828 1 97.12 238 ARG A N 1
ATOM 1931 C CA . ARG A 1 238 ? -11.82 34.75 -5.723 1 97.12 238 ARG A CA 1
ATOM 1932 C C . ARG A 1 238 ? -10.961 34.156 -6.832 1 97.12 238 ARG A C 1
ATOM 1934 O O . ARG A 1 238 ? -11.094 33 -7.168 1 97.12 238 ARG A O 1
ATOM 1941 N N . LYS A 1 239 ? -10.133 34.969 -7.383 1 97.38 239 LYS A N 1
ATOM 1942 C CA . LYS A 1 239 ? -9.258 34.531 -8.461 1 97.38 239 LYS A CA 1
ATOM 1943 C C . LYS A 1 239 ? -8.344 33.406 -7.98 1 97.38 239 LYS A C 1
ATOM 1945 O O . LYS A 1 239 ? -8.156 32.406 -8.68 1 97.38 239 LYS A O 1
ATOM 1950 N N . TRP A 1 240 ? -7.754 33.594 -6.844 1 97.81 240 TRP A N 1
ATOM 1951 C CA . TRP A 1 240 ? -6.875 32.562 -6.262 1 97.81 240 TRP A CA 1
ATOM 1952 C C . TRP A 1 240 ? -7.621 31.266 -6.051 1 97.81 240 TRP A C 1
ATOM 1954 O O . TRP A 1 240 ? -7.113 30.188 -6.395 1 97.81 240 TRP A O 1
ATOM 1964 N N . MET A 1 241 ? -8.828 31.359 -5.5 1 97.56 241 MET A N 1
ATOM 1965 C CA . MET A 1 241 ? -9.617 30.172 -5.176 1 97.56 241 MET A CA 1
ATOM 1966 C C . MET A 1 241 ? -10 29.406 -6.438 1 97.56 241 MET A C 1
ATOM 1968 O O . MET A 1 241 ? -10.031 28.172 -6.438 1 97.56 241 MET A O 1
ATOM 1972 N N . GLU A 1 242 ? -10.234 30.109 -7.539 1 96.88 242 GLU A N 1
ATOM 1973 C CA . GLU A 1 242 ? -10.547 29.469 -8.812 1 96.88 242 GLU A CA 1
ATOM 1974 C C . GLU A 1 242 ? -9.32 28.781 -9.406 1 96.88 242 GLU A C 1
ATOM 1976 O O . GLU A 1 242 ? -9.422 27.672 -9.945 1 96.88 242 GLU A O 1
ATOM 1981 N N . GLN A 1 243 ? -8.234 29.438 -9.25 1 96.88 243 GLN A N 1
ATOM 1982 C CA . GLN A 1 243 ? -6.984 28.891 -9.766 1 96.88 243 GLN A CA 1
ATOM 1983 C C . GLN A 1 243 ? -6.539 27.672 -8.961 1 96.88 243 GLN A C 1
ATOM 1985 O O . GLN A 1 243 ? -5.957 26.734 -9.516 1 96.88 243 GLN A O 1
ATOM 1990 N N . ARG A 1 244 ? -6.789 27.703 -7.715 1 96.38 244 ARG A N 1
ATOM 1991 C CA . ARG A 1 244 ? -6.41 26.594 -6.84 1 96.38 244 ARG A CA 1
ATOM 1992 C C . ARG A 1 244 ? -7.031 25.281 -7.312 1 96.38 244 ARG A C 1
ATOM 1994 O O . ARG A 1 244 ? -6.395 24.234 -7.254 1 96.38 244 ARG A O 1
ATOM 2001 N N . LYS A 1 245 ? -8.211 25.312 -7.852 1 94.44 245 LYS A N 1
ATOM 2002 C CA . LYS A 1 245 ? -8.93 24.125 -8.297 1 94.44 245 LYS A CA 1
ATOM 2003 C C . LYS A 1 245 ? -8.195 23.422 -9.43 1 94.44 245 LYS A C 1
ATOM 2005 O O . LYS A 1 245 ? -8.297 22.203 -9.594 1 94.44 245 LYS A O 1
ATOM 2010 N N . GLN A 1 246 ? -7.434 24.188 -10.094 1 93.38 246 GLN A N 1
ATOM 2011 C CA . GLN A 1 246 ? -6.77 23.656 -11.273 1 93.38 246 GLN A CA 1
ATOM 2012 C C . GLN A 1 246 ? -5.258 23.609 -11.078 1 93.38 246 GLN A C 1
ATOM 2014 O O . GLN A 1 246 ? -4.516 23.297 -12.016 1 93.38 246 GLN A O 1
ATOM 2019 N N . PHE A 1 247 ? -4.875 23.875 -9.938 1 91.75 247 PHE A N 1
ATOM 2020 C CA . PHE A 1 247 ? -3.443 23.953 -9.656 1 91.75 247 PHE A CA 1
ATOM 2021 C C . PHE A 1 247 ? -2.789 22.594 -9.812 1 91.75 247 PHE A C 1
ATOM 2023 O O . PHE A 1 247 ? -3.137 21.641 -9.109 1 91.75 247 PHE A O 1
ATOM 2030 N N . ASP A 1 248 ? -1.773 22.438 -10.734 1 94 248 ASP A N 1
ATOM 2031 C CA . ASP A 1 248 ? -1.027 21.203 -10.953 1 94 248 ASP A CA 1
ATOM 2032 C C . ASP A 1 248 ? 0.205 21.141 -10.055 1 94 248 ASP A C 1
ATOM 2034 O O . ASP A 1 248 ? 1.336 21.25 -10.531 1 94 248 ASP A O 1
ATOM 2038 N N . TRP A 1 249 ? -0.097 20.906 -8.789 1 95.38 249 TRP A N 1
ATOM 2039 C CA . TRP A 1 249 ? 0.974 20.938 -7.801 1 95.38 249 TRP A CA 1
ATOM 2040 C C . TRP A 1 249 ? 2.006 19.844 -8.078 1 95.38 249 TRP A C 1
ATOM 2042 O O . TRP A 1 249 ? 3.145 19.922 -7.609 1 95.38 249 TRP A O 1
ATOM 2052 N N . LEU A 1 250 ? 1.717 18.859 -8.867 1 95.06 250 LEU A N 1
ATOM 2053 C CA . LEU A 1 250 ? 2.641 17.781 -9.219 1 95.06 250 LEU A CA 1
ATOM 2054 C C . LEU A 1 250 ? 3.797 18.312 -10.062 1 95.06 250 LEU A C 1
ATOM 2056 O O . LEU A 1 250 ? 4.922 17.812 -9.961 1 95.06 250 LEU A O 1
ATOM 2060 N N . HIS A 1 251 ? 3.486 19.375 -10.898 1 96.5 251 HIS A N 1
ATOM 2061 C CA . HIS A 1 251 ? 4.469 19.781 -11.891 1 96.5 251 HIS A CA 1
ATOM 2062 C C . HIS A 1 251 ? 4.797 21.266 -11.75 1 96.5 251 HIS A C 1
ATOM 2064 O O . HIS A 1 251 ? 5.242 21.906 -12.711 1 96.5 251 HIS A O 1
ATOM 2070 N N . GLN A 1 252 ? 4.52 21.812 -10.586 1 97.12 252 GLN A N 1
ATOM 2071 C CA . GLN A 1 252 ? 4.859 23.203 -10.281 1 97.12 252 GLN A CA 1
ATOM 2072 C C . GLN A 1 252 ? 5.797 23.281 -9.078 1 97.12 252 GLN A C 1
ATOM 2074 O O . GLN A 1 252 ? 5.816 22.375 -8.234 1 97.12 252 GLN A O 1
ATOM 2079 N N . PRO A 1 253 ? 6.598 24.328 -9.023 1 98.06 253 PRO A N 1
ATOM 2080 C CA . PRO A 1 253 ? 7.484 24.484 -7.871 1 98.06 253 PRO A CA 1
ATOM 2081 C C . PRO A 1 253 ? 6.734 24.844 -6.59 1 98.06 253 PRO A C 1
ATOM 2083 O O . PRO A 1 253 ? 5.82 25.672 -6.617 1 98.06 253 PRO A O 1
ATOM 2086 N N . ILE A 1 254 ? 7.027 24.188 -5.566 1 98.62 254 ILE A N 1
ATOM 2087 C CA . ILE A 1 254 ? 6.52 24.5 -4.23 1 98.62 254 ILE A CA 1
ATOM 2088 C C . ILE A 1 254 ? 7.688 24.609 -3.25 1 98.62 254 ILE A C 1
ATOM 2090 O O . ILE A 1 254 ? 8.414 23.641 -3.031 1 98.62 254 ILE A O 1
ATOM 2094 N N . SER A 1 255 ? 7.969 25.734 -2.803 1 98.81 255 SER A N 1
ATOM 2095 C CA . SER A 1 255 ? 8.945 26.062 -1.775 1 98.81 255 SER A CA 1
ATOM 2096 C C . SER A 1 255 ? 8.281 26.719 -0.57 1 98.81 255 SER A C 1
ATOM 2098 O O . SER A 1 255 ? 7.797 27.859 -0.659 1 98.81 255 SER A O 1
ATOM 2100 N N . VAL A 1 256 ? 8.328 26.031 0.555 1 98.88 256 VAL A N 1
ATOM 2101 C CA . VAL A 1 256 ? 7.504 26.391 1.699 1 98.88 256 VAL A CA 1
ATOM 2102 C C . VAL A 1 256 ? 8.367 27.062 2.768 1 98.88 256 VAL A C 1
ATOM 2104 O O . VAL A 1 256 ? 9.422 26.547 3.141 1 98.88 256 VAL A O 1
ATOM 2107 N N . TYR A 1 257 ? 7.945 28.234 3.189 1 98.88 257 TYR A N 1
ATOM 2108 C CA . TYR A 1 257 ? 8.484 28.906 4.371 1 98.88 257 TYR A CA 1
ATOM 2109 C C . TYR A 1 257 ? 7.668 28.547 5.613 1 98.88 257 TYR A C 1
ATOM 2111 O O . TYR A 1 257 ? 6.523 29 5.754 1 98.88 257 TYR A O 1
ATOM 2119 N N . GLU A 1 258 ? 8.227 27.703 6.477 1 98.88 258 GLU A N 1
ATOM 2120 C CA . GLU A 1 258 ? 7.543 27.312 7.703 1 98.88 258 GLU A CA 1
ATOM 2121 C C . GLU A 1 258 ? 7.723 28.344 8.805 1 98.88 258 GLU A C 1
ATOM 2123 O O . GLU A 1 258 ? 8.844 28.781 9.078 1 98.88 258 GLU A O 1
ATOM 2128 N N . VAL A 1 259 ? 6.539 28.703 9.5 1 98.81 259 VAL A N 1
ATOM 2129 C CA . VAL A 1 259 ? 6.605 29.875 10.367 1 98.81 259 VAL A CA 1
ATOM 2130 C C . VAL A 1 259 ? 5.836 29.609 11.664 1 98.81 259 VAL A C 1
ATOM 2132 O O . VAL A 1 259 ? 4.727 29.078 11.633 1 98.81 259 VAL A O 1
ATOM 2135 N N . HIS A 1 260 ? 6.445 29.938 12.758 1 98.62 260 HIS A N 1
ATOM 2136 C CA . HIS A 1 260 ? 5.758 30.156 14.031 1 98.62 260 HIS A CA 1
ATOM 2137 C C . HIS A 1 260 ? 5.449 31.625 14.25 1 98.62 260 HIS A C 1
ATOM 2139 O O . HIS A 1 260 ? 6.348 32.406 14.547 1 98.62 260 HIS A O 1
ATOM 2145 N N . LEU A 1 261 ? 4.219 32 14.188 1 98.31 261 LEU A N 1
ATOM 2146 C CA . LEU A 1 261 ? 3.826 33.406 14.164 1 98.31 261 LEU A CA 1
ATOM 2147 C C . LEU A 1 261 ? 4.262 34.125 15.438 1 98.31 261 LEU A C 1
ATOM 2149 O O . LEU A 1 261 ? 4.66 35.281 15.406 1 98.31 261 LEU A O 1
ATOM 2153 N N . GLY A 1 262 ? 4.195 33.438 16.531 1 97.44 262 GLY A N 1
ATOM 2154 C CA . GLY A 1 262 ? 4.465 34.062 17.828 1 97.44 262 GLY A CA 1
ATOM 2155 C C . GLY A 1 262 ? 5.926 34.406 18.031 1 97.44 262 GLY A C 1
ATOM 2156 O O . GLY A 1 262 ? 6.262 35.219 18.906 1 97.44 262 GLY A O 1
ATOM 2157 N N . SER A 1 263 ? 6.797 33.844 17.234 1 97.75 263 SER A N 1
ATOM 2158 C CA . SER A 1 263 ? 8.219 34.062 17.484 1 97.75 263 SER A CA 1
ATOM 2159 C C . SER A 1 263 ? 8.93 34.531 16.219 1 97.75 263 SER A C 1
ATOM 2161 O O . SER A 1 263 ? 10.125 34.812 16.234 1 97.75 263 SER A O 1
ATOM 2163 N N . TRP A 1 264 ? 8.188 34.656 15.109 1 98.25 264 TRP A N 1
ATOM 2164 C CA . TRP A 1 264 ? 8.812 35.156 13.891 1 98.25 264 TRP A CA 1
ATOM 2165 C C . TRP A 1 264 ? 9.289 36.594 14.094 1 98.25 264 TRP A C 1
ATOM 2167 O O . TRP A 1 264 ? 10.453 36.906 13.812 1 98.25 264 TRP A O 1
ATOM 2177 N N . GLN A 1 265 ? 8.406 37.375 14.586 1 96.69 265 GLN A N 1
ATOM 2178 C CA . GLN A 1 265 ? 8.695 38.75 14.977 1 96.69 265 GLN A CA 1
ATOM 2179 C C . GLN A 1 265 ? 7.816 39.188 16.141 1 96.69 265 GLN A C 1
ATOM 2181 O O . GLN A 1 265 ? 6.68 38.719 16.281 1 96.69 265 GLN A O 1
ATOM 2186 N N . ARG A 1 266 ? 8.367 40.031 16.969 1 94.94 266 ARG A N 1
ATOM 2187 C CA . ARG A 1 266 ? 7.637 40.562 18.109 1 94.94 266 ARG A CA 1
ATOM 2188 C C . ARG A 1 266 ? 7.672 42.094 18.094 1 94.94 266 ARG A C 1
ATOM 2190 O O . ARG A 1 266 ? 8.516 42.688 17.422 1 94.94 266 ARG A O 1
ATOM 2197 N N . GLY A 1 267 ? 6.621 42.625 18.719 1 90.44 267 GLY A N 1
ATOM 2198 C CA . GLY A 1 267 ? 6.59 44.094 18.844 1 90.44 267 GLY A CA 1
ATOM 2199 C C . GLY A 1 267 ? 7.562 44.594 19.891 1 90.44 267 GLY A C 1
ATOM 2200 O O . GLY A 1 267 ? 8.453 43.875 20.344 1 90.44 267 GLY A O 1
ATOM 2201 N N . GLU A 1 268 ? 7.113 45.969 20.172 1 83.56 268 GLU A N 1
ATOM 2202 C CA . GLU A 1 268 ? 7.902 46.656 21.188 1 83.56 268 GLU A CA 1
ATOM 2203 C C . GLU A 1 268 ? 7.723 45.969 22.547 1 83.56 268 GLU A C 1
ATOM 2205 O O . GLU A 1 268 ? 6.656 45.438 22.844 1 83.56 268 GLU A O 1
ATOM 2210 N N . ASN A 1 269 ? 8.734 45.531 23.266 1 87.62 269 ASN A N 1
ATOM 2211 C CA . ASN A 1 269 ? 8.75 44.938 24.594 1 87.62 269 ASN A CA 1
ATOM 2212 C C . ASN A 1 269 ? 8.453 43.469 24.562 1 87.62 269 ASN A C 1
ATOM 2214 O O . ASN A 1 269 ? 8 42.875 25.562 1 87.62 269 ASN A O 1
ATOM 2218 N N . GLY A 1 270 ? 8.281 42.906 23.359 1 89.44 270 GLY A N 1
ATOM 2219 C CA . GLY A 1 270 ? 8.148 41.469 23.25 1 89.44 270 GLY A CA 1
ATOM 2220 C C . GLY A 1 270 ? 6.715 41.031 23.031 1 89.44 270 GLY A C 1
ATOM 2221 O O . GLY A 1 270 ? 6.422 39.844 23.062 1 89.44 270 GLY A O 1
ATOM 2222 N N . ALA A 1 271 ? 5.832 41.969 22.828 1 92.81 271 ALA A N 1
ATOM 2223 C CA . ALA A 1 271 ? 4.422 41.625 22.625 1 92.81 271 ALA A CA 1
ATOM 2224 C C . ALA A 1 271 ? 4.207 40.938 21.281 1 92.81 271 ALA A C 1
ATOM 2226 O O . ALA A 1 271 ? 4.969 41.156 20.328 1 92.81 271 ALA A O 1
ATOM 2227 N N . PHE A 1 272 ? 3.133 40.094 21.266 1 96 272 PHE A N 1
ATOM 2228 C CA . PHE A 1 272 ? 2.771 39.469 20 1 96 272 PHE A CA 1
ATOM 2229 C C . PHE A 1 272 ? 2.346 40.5 18.969 1 96 272 PHE A C 1
ATOM 2231 O O . PHE A 1 272 ? 1.746 41.531 19.328 1 96 272 PHE A O 1
ATOM 2238 N N . LEU A 1 273 ? 2.678 40.281 17.75 1 97.06 273 LEU A N 1
ATOM 2239 C CA . LEU A 1 273 ? 2.082 41.062 16.672 1 97.06 273 LEU A CA 1
ATOM 2240 C C . LEU A 1 273 ? 0.695 40.531 16.312 1 97.06 273 LEU A C 1
ATOM 2242 O O . LEU A 1 273 ? 0.408 39.344 16.531 1 97.06 273 LEU A O 1
ATOM 2246 N N . ASN A 1 274 ? -0.187 41.375 15.844 1 97.19 274 ASN A N 1
ATOM 2247 C CA . ASN A 1 274 ? -1.5 40.906 15.438 1 97.19 274 ASN A CA 1
ATOM 2248 C C . ASN A 1 274 ? -1.468 40.312 14.023 1 97.19 274 ASN A C 1
ATOM 2250 O O . ASN A 1 274 ? -0.47 40.469 13.312 1 97.19 274 ASN A O 1
ATOM 2254 N N . TYR A 1 275 ? -2.535 39.688 13.586 1 98.38 275 TYR A N 1
ATOM 2255 C CA . TYR A 1 275 ? -2.602 38.969 12.305 1 98.38 275 TYR A CA 1
ATOM 2256 C C . TYR A 1 275 ? -2.377 39.938 11.141 1 98.38 275 TYR A C 1
ATOM 2258 O O . TYR A 1 275 ? -1.771 39.562 10.133 1 98.38 275 TYR A O 1
ATOM 2266 N N . ARG A 1 276 ? -2.855 41.156 11.195 1 98.06 276 ARG A N 1
ATOM 2267 C CA . ARG A 1 276 ? -2.736 42.125 10.109 1 98.06 276 ARG A CA 1
ATOM 2268 C C . ARG A 1 276 ? -1.289 42.562 9.93 1 98.06 276 ARG A C 1
ATOM 2270 O O . ARG A 1 276 ? -0.8 42.688 8.805 1 98.06 276 ARG A O 1
ATOM 2277 N N . GLN A 1 277 ? -0.638 42.844 11.078 1 97.75 277 GLN A N 1
ATOM 2278 C CA . GLN A 1 277 ? 0.775 43.219 11.039 1 97.75 277 GLN A CA 1
ATOM 2279 C C . GLN A 1 277 ? 1.62 42.062 10.484 1 97.75 277 GLN A C 1
ATOM 2281 O O . GLN A 1 277 ? 2.482 42.281 9.625 1 97.75 277 GLN A O 1
ATOM 2286 N N . LEU A 1 278 ? 1.339 40.938 10.961 1 98.38 278 LEU A N 1
ATOM 2287 C CA . LEU A 1 278 ? 2.062 39.75 10.516 1 98.38 278 LEU A CA 1
ATOM 2288 C C . LEU A 1 278 ? 1.855 39.5 9.023 1 98.38 278 LEU A C 1
ATOM 2290 O O . LEU A 1 278 ? 2.801 39.188 8.312 1 98.38 278 LEU A O 1
ATOM 2294 N N . ALA A 1 279 ? 0.609 39.688 8.578 1 98.5 279 ALA A N 1
ATOM 2295 C CA . ALA A 1 279 ? 0.297 39.5 7.168 1 98.5 279 ALA A CA 1
ATOM 2296 C C . ALA A 1 279 ? 1.171 40.375 6.285 1 98.5 279 ALA A C 1
ATOM 2298 O O . ALA A 1 279 ? 1.807 39.906 5.344 1 98.5 279 ALA A O 1
ATOM 2299 N N . ARG A 1 280 ? 1.24 41.594 6.566 1 98.19 280 ARG A N 1
ATOM 2300 C CA . ARG A 1 280 ? 1.969 42.562 5.742 1 98.19 280 ARG A CA 1
ATOM 2301 C C . ARG A 1 280 ? 3.469 42.312 5.781 1 98.19 280 ARG A C 1
ATOM 2303 O O . ARG A 1 280 ? 4.113 42.188 4.734 1 98.19 280 ARG A O 1
ATOM 2310 N N . GLN A 1 281 ? 3.982 42.094 6.969 1 97.94 281 GLN A N 1
ATOM 2311 C CA . GLN A 1 281 ? 5.422 41.938 7.129 1 97.94 281 GLN A CA 1
ATOM 2312 C C . GLN A 1 281 ? 5.891 40.594 6.566 1 97.94 281 GLN A C 1
ATOM 2314 O O . GLN A 1 281 ? 6.922 40.531 5.895 1 97.94 281 GLN A O 1
ATOM 2319 N N . LEU A 1 282 ? 5.16 39.562 6.82 1 98.44 282 LEU A N 1
ATOM 2320 C CA . LEU A 1 282 ? 5.543 38.219 6.363 1 98.44 282 LEU A CA 1
ATOM 2321 C C . LEU A 1 282 ? 5.445 38.125 4.848 1 98.44 282 LEU A C 1
ATOM 2323 O O . LEU A 1 282 ? 6.309 37.5 4.203 1 98.44 282 LEU A O 1
ATOM 2327 N N . VAL A 1 283 ? 4.363 38.656 4.301 1 98.69 283 VAL A N 1
ATOM 2328 C CA . VAL A 1 283 ? 4.176 38.594 2.854 1 98.69 283 VAL A CA 1
ATOM 2329 C C . VAL A 1 283 ? 5.316 39.344 2.152 1 98.69 283 VAL A C 1
ATOM 2331 O O . VAL A 1 283 ? 5.887 38.844 1.184 1 98.69 283 VAL A O 1
ATOM 2334 N N . ASP A 1 284 ? 5.68 40.531 2.668 1 98.56 284 ASP A N 1
ATOM 2335 C CA . ASP A 1 284 ? 6.801 41.281 2.1 1 98.56 284 ASP A CA 1
ATOM 2336 C C . ASP A 1 284 ? 8.078 40.438 2.131 1 98.56 284 ASP A C 1
ATOM 2338 O O . ASP A 1 284 ? 8.836 40.406 1.155 1 98.56 284 ASP A O 1
ATOM 2342 N N . TYR A 1 285 ? 8.281 39.812 3.209 1 98.62 285 TYR A N 1
ATOM 2343 C CA . TYR A 1 285 ? 9.492 39.031 3.402 1 98.62 285 TYR A CA 1
ATOM 2344 C C . TYR A 1 285 ? 9.516 37.812 2.479 1 98.62 285 TYR A C 1
ATOM 2346 O O . TYR A 1 285 ? 10.539 37.5 1.878 1 98.62 285 TYR A O 1
ATOM 2354 N N . VAL A 1 286 ? 8.383 37.094 2.375 1 98.69 286 VAL A N 1
ATOM 2355 C CA . VAL A 1 286 ? 8.273 35.875 1.569 1 98.69 286 VAL A CA 1
ATOM 2356 C C . VAL A 1 286 ? 8.445 36.219 0.092 1 98.69 286 VAL A C 1
ATOM 2358 O O . VAL A 1 286 ? 9.102 35.5 -0.649 1 98.69 286 VAL A O 1
ATOM 2361 N N . LEU A 1 287 ? 7.879 37.344 -0.314 1 98.38 287 LEU A N 1
ATOM 2362 C CA . LEU A 1 287 ? 8.055 37.812 -1.688 1 98.38 287 LEU A CA 1
ATOM 2363 C C . LEU A 1 287 ? 9.523 38.094 -1.979 1 98.38 287 LEU A C 1
ATOM 2365 O O . LEU A 1 287 ? 10.039 37.719 -3.035 1 98.38 287 LEU A O 1
ATOM 2369 N N . LYS A 1 288 ? 10.156 38.688 -1.021 1 97.88 288 LYS A N 1
ATOM 2370 C CA . LYS A 1 288 ? 11.562 39.062 -1.172 1 97.88 288 LYS A CA 1
ATOM 2371 C C . LYS A 1 288 ? 12.438 37.812 -1.276 1 97.88 288 LYS A C 1
ATOM 2373 O O . LYS A 1 288 ? 13.406 37.781 -2.043 1 97.88 288 LYS A O 1
ATOM 2378 N N . THR A 1 289 ? 12.18 36.781 -0.568 1 98.31 289 THR A N 1
ATOM 2379 C CA . THR A 1 289 ? 13.023 35.594 -0.481 1 98.31 289 THR A CA 1
ATOM 2380 C C . THR A 1 289 ? 12.617 34.562 -1.525 1 98.31 289 THR A C 1
ATOM 2382 O O . THR A 1 289 ? 13.359 33.594 -1.795 1 98.31 289 THR A O 1
ATOM 2385 N N . GLY A 1 290 ? 11.469 34.625 -2.076 1 98.44 290 GLY A N 1
ATOM 2386 C CA . GLY A 1 290 ? 11.094 33.844 -3.238 1 98.44 290 GLY A CA 1
ATOM 2387 C C . GLY A 1 290 ? 10.375 32.562 -2.879 1 98.44 290 GLY A C 1
ATOM 2388 O O . GLY A 1 290 ? 10.195 31.688 -3.729 1 98.44 290 GLY A O 1
ATOM 2389 N N . PHE A 1 291 ? 9.914 32.344 -1.672 1 98.81 291 PHE A N 1
ATOM 2390 C CA . PHE A 1 291 ? 9.102 31.203 -1.306 1 98.81 291 PHE A CA 1
ATOM 2391 C C . PHE A 1 291 ? 7.727 31.281 -1.958 1 98.81 291 PHE A C 1
ATOM 2393 O O . PHE A 1 291 ? 7.262 32.375 -2.303 1 98.81 291 PHE A O 1
ATOM 2400 N N . THR A 1 292 ? 7.086 30.109 -2.176 1 98.62 292 THR A N 1
ATOM 2401 C CA . THR A 1 292 ? 5.797 30.094 -2.854 1 98.62 292 THR A CA 1
ATOM 2402 C C . THR A 1 292 ? 4.656 29.953 -1.846 1 98.62 292 THR A C 1
ATOM 2404 O O . THR A 1 292 ? 3.518 30.328 -2.139 1 98.62 292 THR A O 1
ATOM 2407 N N . HIS A 1 293 ? 4.926 29.344 -0.727 1 98.81 293 HIS A N 1
ATOM 2408 C CA . HIS A 1 293 ? 3.922 29.062 0.295 1 98.81 293 HIS A CA 1
ATOM 2409 C C . HIS A 1 293 ? 4.445 29.406 1.687 1 98.81 293 HIS A C 1
ATOM 2411 O O . HIS A 1 293 ? 5.656 29.406 1.918 1 98.81 293 HIS A O 1
ATOM 2417 N N . ILE A 1 294 ? 3.529 29.781 2.555 1 98.88 294 ILE A N 1
ATOM 2418 C CA . ILE A 1 294 ? 3.773 29.844 3.99 1 98.88 294 ILE A CA 1
ATOM 2419 C C . ILE A 1 294 ? 3.09 28.672 4.688 1 98.88 294 ILE A C 1
ATOM 2421 O O . ILE A 1 294 ? 1.927 28.375 4.41 1 98.88 294 ILE A O 1
ATOM 2425 N N . GLU A 1 295 ? 3.836 27.938 5.441 1 98.88 295 GLU A N 1
ATOM 2426 C CA . GLU A 1 295 ? 3.242 26.938 6.316 1 98.88 295 GLU A CA 1
ATOM 2427 C C . GLU A 1 295 ? 3.268 27.391 7.773 1 98.88 295 GLU A C 1
ATOM 2429 O O . GLU A 1 295 ? 4.34 27.609 8.344 1 98.88 295 GLU A O 1
ATOM 2434 N N . LEU A 1 296 ? 2.084 27.516 8.32 1 98.88 296 LEU A N 1
ATOM 2435 C CA . LEU A 1 296 ? 1.963 27.953 9.703 1 98.88 296 LEU A CA 1
ATOM 2436 C C . LEU A 1 296 ? 2.01 26.766 10.656 1 98.88 296 LEU A C 1
ATOM 2438 O O . LEU A 1 296 ? 1.327 25.766 10.438 1 98.88 296 LEU A O 1
ATOM 2442 N N . LEU A 1 297 ? 2.904 26.859 11.672 1 98.69 297 LEU A N 1
ATOM 2443 C CA . LEU A 1 297 ? 2.639 25.969 12.797 1 98.69 297 LEU A CA 1
ATOM 2444 C C . LEU A 1 297 ? 1.205 26.125 13.297 1 98.69 297 LEU A C 1
ATOM 2446 O O . LEU A 1 297 ? 0.514 27.078 12.906 1 98.69 297 LEU A O 1
ATOM 2450 N N . PRO A 1 298 ? 0.739 25.188 14.125 1 98.38 298 PRO A N 1
ATOM 2451 C CA . PRO A 1 298 ? -0.691 25.266 14.438 1 98.38 298 PRO A CA 1
ATOM 2452 C C . PRO A 1 298 ? -1.106 26.625 14.992 1 98.38 298 PRO A C 1
ATOM 2454 O O . PRO A 1 298 ? -0.463 27.141 15.906 1 98.38 298 PRO A O 1
ATOM 2457 N N . VAL A 1 299 ? -2.18 27.141 14.406 1 98.44 299 VAL A N 1
ATOM 2458 C CA . VAL A 1 299 ? -2.703 28.422 14.867 1 98.44 299 VAL A CA 1
ATOM 2459 C C . VAL A 1 299 ? -4.055 28.203 15.547 1 98.44 299 VAL A C 1
ATOM 2461 O O . VAL A 1 299 ? -4.797 29.172 15.781 1 98.44 299 VAL A O 1
ATOM 2464 N N . THR A 1 300 ? -4.402 26.984 15.828 1 98.31 300 THR A N 1
ATOM 2465 C CA . THR A 1 300 ? -5.57 26.703 16.656 1 98.31 300 THR A CA 1
ATOM 2466 C C . THR A 1 300 ? -5.379 27.219 18.078 1 98.31 300 THR A C 1
ATOM 2468 O O . THR A 1 300 ? -4.246 27.344 18.547 1 98.31 300 THR A O 1
ATOM 2471 N N . GLU A 1 301 ? -6.496 27.516 18.719 1 97.94 301 GLU A N 1
ATOM 2472 C CA . GLU A 1 301 ? -6.375 27.938 20.125 1 97.94 301 GLU A CA 1
ATOM 2473 C C . GLU A 1 301 ? -5.809 26.812 20.984 1 97.94 301 GLU A C 1
ATOM 2475 O O . GLU A 1 301 ? -6.18 25.641 20.812 1 97.94 301 GLU A O 1
ATOM 2480 N N . HIS A 1 302 ? -4.855 27.188 21.891 1 97.62 302 HIS A N 1
ATOM 2481 C CA . HIS A 1 302 ? -4.18 26.234 22.75 1 97.62 302 HIS A CA 1
ATOM 2482 C C . HIS A 1 302 ? -3.758 26.891 24.062 1 97.62 302 HIS A C 1
ATOM 2484 O O . HIS A 1 302 ? -3.549 28.109 24.125 1 97.62 302 HIS A O 1
ATOM 2490 N N . PRO A 1 303 ? -3.633 26.172 25.094 1 96.38 303 PRO A N 1
ATOM 2491 C CA . PRO A 1 303 ? -3.469 26.75 26.422 1 96.38 303 PRO A CA 1
ATOM 2492 C C . PRO A 1 303 ? -2.018 27.109 26.734 1 96.38 303 PRO A C 1
ATOM 2494 O O . PRO A 1 303 ? -1.759 27.938 27.625 1 96.38 303 PRO A O 1
ATOM 2497 N N . LEU A 1 304 ? -1.086 26.484 26.047 1 95.62 304 LEU A N 1
ATOM 2498 C CA . LEU A 1 304 ? 0.311 26.625 26.438 1 95.62 304 LEU A CA 1
ATOM 2499 C C . LEU A 1 304 ? 1.165 27.094 25.266 1 95.62 304 LEU A C 1
ATOM 2501 O O . LEU A 1 304 ? 1.228 26.422 24.234 1 95.62 304 LEU A O 1
ATOM 2505 N N . ASP A 1 305 ? 1.874 28.219 25.469 1 95.12 305 ASP A N 1
ATOM 2506 C CA . ASP A 1 305 ? 2.709 28.75 24.406 1 95.12 305 ASP A CA 1
ATOM 2507 C C . ASP A 1 305 ? 3.822 27.781 24.031 1 95.12 305 ASP A C 1
ATOM 2509 O O . ASP A 1 305 ? 4.148 27.625 22.859 1 95.12 305 ASP A O 1
ATOM 2513 N N . ALA A 1 306 ? 4.336 27.078 24.984 1 95 306 ALA A N 1
ATOM 2514 C CA . ALA A 1 306 ? 5.488 26.188 24.781 1 95 306 ALA A CA 1
ATOM 2515 C C . ALA A 1 306 ? 5.105 24.953 23.984 1 95 306 ALA A C 1
ATOM 2517 O O . ALA A 1 306 ? 5.977 24.219 23.5 1 95 306 ALA A O 1
ATOM 2518 N N . SER A 1 307 ? 3.832 24.766 23.766 1 95.94 307 SER A N 1
ATOM 2519 C CA . SER A 1 307 ? 3.393 23.656 22.922 1 95.94 307 SER A CA 1
ATOM 2520 C C . SER A 1 307 ? 3.471 24.016 21.453 1 95.94 307 SER A C 1
ATOM 2522 O O . SER A 1 307 ? 3.266 23.156 20.578 1 95.94 307 SER A O 1
ATOM 2524 N N . TRP A 1 308 ? 3.734 25.266 21.141 1 96.81 308 TRP A N 1
ATOM 2525 C CA . TRP A 1 308 ? 3.869 25.797 19.781 1 96.81 308 TRP A CA 1
ATOM 2526 C C . TRP A 1 308 ? 2.568 25.641 19 1 96.81 308 TRP A C 1
ATOM 2528 O O . TRP A 1 308 ? 2.566 25.688 17.766 1 96.81 308 TRP A O 1
ATOM 2538 N N . GLY A 1 309 ? 1.486 25.344 19.719 1 96.88 309 GLY A N 1
ATOM 2539 C CA . GLY A 1 309 ? 0.185 25.172 19.094 1 96.88 309 GLY A CA 1
ATOM 2540 C C . GLY A 1 309 ? -0.19 23.719 18.875 1 96.88 309 GLY A C 1
ATOM 2541 O O . GLY A 1 309 ? -1.318 23.422 18.484 1 96.88 309 GLY A O 1
ATOM 2542 N N . TYR A 1 310 ? 0.683 22.719 19.234 1 97.44 310 TYR A N 1
ATOM 2543 C CA . TYR A 1 310 ? 0.451 21.312 18.922 1 97.44 310 TYR A CA 1
ATOM 2544 C C . TYR A 1 310 ? -0.411 20.656 20 1 97.44 310 TYR A C 1
ATOM 2546 O O . TYR A 1 310 ? -0.876 19.531 19.828 1 97.44 310 TYR A O 1
ATOM 2554 N N . GLN A 1 311 ? -0.651 21.312 21.078 1 96.81 311 GLN A N 1
ATOM 2555 C CA . GLN A 1 311 ? -1.612 20.859 22.078 1 96.81 311 GLN A CA 1
ATOM 2556 C C . GLN A 1 311 ? -2.902 21.672 22.016 1 96.81 311 GLN A C 1
ATOM 2558 O O . GLN A 1 311 ? -3.191 22.469 22.906 1 96.81 311 GLN A O 1
ATOM 2563 N N . THR A 1 312 ? -3.705 21.312 21.109 1 97.38 312 THR A N 1
ATOM 2564 C CA . THR A 1 312 ? -4.863 22.078 20.672 1 97.38 312 THR A CA 1
ATOM 2565 C C . THR A 1 312 ? -6.047 21.859 21.609 1 97.38 312 THR A C 1
ATOM 2567 O O . THR A 1 312 ? -6.332 20.719 21.984 1 97.38 312 THR A O 1
ATOM 2570 N N . THR A 1 313 ? -6.75 22.938 21.969 1 96.69 313 THR A N 1
ATOM 2571 C CA . THR A 1 313 ? -8.039 22.844 22.656 1 96.69 313 THR A CA 1
ATOM 2572 C C . THR A 1 313 ? -9.148 23.422 21.781 1 96.69 313 THR A C 1
ATOM 2574 O O . THR A 1 313 ? -10.32 23.062 21.953 1 96.69 313 THR A O 1
ATOM 2577 N N . GLY A 1 314 ? -8.836 24.375 20.938 1 98.06 314 GLY A N 1
ATOM 2578 C CA . GLY A 1 314 ? -9.812 25 20.062 1 98.06 314 GLY A CA 1
ATOM 2579 C C . GLY A 1 314 ? -9.648 24.578 18.609 1 98.06 314 GLY A C 1
ATOM 2580 O O . GLY A 1 314 ? -9.062 25.312 17.812 1 98.06 314 GLY A O 1
ATOM 2581 N N . TYR A 1 315 ? -10.273 23.516 18.203 1 98.44 315 TYR A N 1
ATOM 2582 C CA . TYR A 1 315 ? -10.078 22.906 16.891 1 98.44 315 TYR A CA 1
ATOM 2583 C C . TYR A 1 315 ? -10.773 23.719 15.812 1 98.44 315 TYR A C 1
ATOM 2585 O O . TYR A 1 315 ? -10.523 23.516 14.617 1 98.44 315 TYR A O 1
ATOM 2593 N N . PHE A 1 316 ? -11.656 24.703 16.156 1 98.62 316 PHE A N 1
ATOM 2594 C CA . PHE A 1 316 ? -12.43 25.484 15.195 1 98.62 316 PHE A CA 1
ATOM 2595 C C . PHE A 1 316 ? -12.195 26.969 15.391 1 98.62 316 PHE A C 1
ATOM 2597 O O . PHE A 1 316 ? -13.094 27.781 15.148 1 98.62 316 PHE A O 1
ATOM 2604 N N . ALA A 1 317 ? -11.031 27.344 15.914 1 98.44 317 ALA A N 1
ATOM 2605 C CA . ALA A 1 317 ? -10.773 28.75 16.172 1 98.44 317 ALA A CA 1
ATOM 2606 C C . ALA A 1 317 ? -9.289 29.078 16.031 1 98.44 317 ALA A C 1
ATOM 2608 O O . ALA A 1 317 ? -8.438 28.406 16.609 1 98.44 317 ALA A O 1
ATOM 2609 N N . PRO A 1 318 ? -8.969 30.109 15.242 1 98.38 318 PRO A N 1
ATOM 2610 C CA . PRO A 1 318 ? -7.602 30.625 15.336 1 98.38 318 PRO A CA 1
ATOM 2611 C C . PRO A 1 318 ? -7.277 31.188 16.719 1 98.38 318 PRO A C 1
ATOM 2613 O O . PRO A 1 318 ? -8.148 31.766 17.375 1 98.38 318 PRO A O 1
ATOM 2616 N N . THR A 1 319 ? -6.082 31.031 17.172 1 98.25 319 THR A N 1
ATOM 2617 C CA . THR A 1 319 ? -5.699 31.484 18.5 1 98.25 319 THR A CA 1
ATOM 2618 C C . THR A 1 319 ? -5.91 32.969 18.656 1 98.25 319 THR A C 1
ATOM 2620 O O . THR A 1 319 ? -5.672 33.75 17.719 1 98.25 319 THR A O 1
ATOM 2623 N N . SER A 1 320 ? -6.363 33.375 19.75 1 96.69 320 SER A N 1
ATOM 2624 C CA . SER A 1 320 ? -6.664 34.781 20.047 1 96.69 320 SER A CA 1
ATOM 2625 C C . SER A 1 320 ? -5.387 35.562 20.312 1 96.69 320 SER A C 1
ATOM 2627 O O . SER A 1 320 ? -5.422 36.781 20.391 1 96.69 320 SER A O 1
ATOM 2629 N N . ARG A 1 321 ? -4.297 34.906 20.406 1 96.62 321 ARG A N 1
ATOM 2630 C CA . ARG A 1 321 ? -3.01 35.531 20.672 1 96.62 321 ARG A CA 1
ATOM 2631 C C . ARG A 1 321 ? -2.715 36.625 19.656 1 96.62 321 ARG A C 1
ATOM 2633 O O . ARG A 1 321 ? -2.082 37.625 19.984 1 96.62 321 ARG A O 1
ATOM 2640 N N . PHE A 1 322 ? -3.186 36.406 18.438 1 97.75 322 PHE A N 1
ATOM 2641 C CA . PHE A 1 322 ? -2.771 37.312 17.359 1 97.75 322 PHE A CA 1
ATOM 2642 C C . PHE A 1 322 ? -3.947 38.125 16.859 1 97.75 322 PHE A C 1
ATOM 2644 O O . PHE A 1 322 ? -3.811 38.906 15.914 1 97.75 322 PHE A O 1
ATOM 2651 N N . GLY A 1 323 ? -5.117 37.875 17.406 1 96.69 323 GLY A N 1
ATOM 2652 C CA . GLY A 1 323 ? -6.258 38.688 17 1 96.69 323 GLY A CA 1
ATOM 2653 C C . GLY A 1 323 ? -7.516 37.875 16.781 1 96.69 323 GLY A C 1
ATOM 2654 O O . GLY A 1 323 ? -7.641 36.75 17.281 1 96.69 323 GLY A O 1
ATOM 2655 N N . SER A 1 324 ? -8.484 38.5 16.078 1 96.12 324 SER A N 1
ATOM 2656 C CA . SER A 1 324 ? -9.805 37.906 15.844 1 96.12 324 SER A CA 1
ATOM 2657 C C . SER A 1 324 ? -9.781 36.969 14.641 1 96.12 324 SER A C 1
ATOM 2659 O O . SER A 1 324 ? -8.844 37 13.844 1 96.12 324 SER A O 1
ATOM 2661 N N . PRO A 1 325 ? -10.828 36.156 14.531 1 97.69 325 PRO A N 1
ATOM 2662 C CA . PRO A 1 325 ? -10.945 35.312 13.344 1 97.69 325 PRO A CA 1
ATOM 2663 C C . PRO A 1 325 ? -10.945 36.094 12.039 1 97.69 325 PRO A C 1
ATOM 2665 O O . PRO A 1 325 ? -10.367 35.656 11.039 1 97.69 325 PRO A O 1
ATOM 2668 N N . ASP A 1 326 ? -11.555 37.281 12.023 1 97.69 326 ASP A N 1
ATOM 2669 C CA . ASP A 1 326 ? -11.586 38.094 10.812 1 97.69 326 ASP A CA 1
ATOM 2670 C C . ASP A 1 326 ? -10.188 38.625 10.477 1 97.69 326 ASP A C 1
ATOM 2672 O O . ASP A 1 326 ? -9.844 38.781 9.305 1 97.69 326 ASP A O 1
ATOM 2676 N N . GLU A 1 327 ? -9.422 38.875 11.5 1 97.94 327 GLU A N 1
ATOM 2677 C CA . GLU A 1 327 ? -8.047 39.281 11.234 1 97.94 327 GLU A CA 1
ATOM 2678 C C . GLU A 1 327 ? -7.238 38.125 10.641 1 97.94 327 GLU A C 1
ATOM 2680 O O . GLU A 1 327 ? -6.34 38.375 9.828 1 97.94 327 GLU A O 1
ATOM 2685 N N . PHE A 1 328 ? -7.535 36.938 11.023 1 98.56 328 PHE A N 1
ATOM 2686 C CA . PHE A 1 328 ? -6.875 35.781 10.414 1 98.56 328 PHE A CA 1
ATOM 2687 C C . PHE A 1 328 ? -7.32 35.625 8.969 1 98.56 328 PHE A C 1
ATOM 2689 O O . PHE A 1 328 ? -6.516 35.281 8.102 1 98.56 328 PHE A O 1
ATOM 2696 N N . ARG A 1 329 ? -8.633 35.844 8.711 1 98.69 329 ARG A N 1
ATOM 2697 C CA . ARG A 1 329 ? -9.094 35.844 7.328 1 98.69 329 ARG A CA 1
ATOM 2698 C C . ARG A 1 329 ? -8.32 36.875 6.496 1 98.69 329 ARG A C 1
ATOM 2700 O O . ARG A 1 329 ? -7.953 36.594 5.352 1 98.69 329 ARG A O 1
ATOM 2707 N N . TYR A 1 330 ? -8.078 38 7.102 1 98.69 330 TYR A N 1
ATOM 2708 C CA . TYR A 1 330 ? -7.285 39.031 6.43 1 98.69 330 TYR A CA 1
ATOM 2709 C C . TYR A 1 330 ? -5.887 38.531 6.121 1 98.69 330 TYR A C 1
ATOM 2711 O O . TYR A 1 330 ? -5.355 38.75 5.035 1 98.69 330 TYR A O 1
ATOM 2719 N N . PHE A 1 331 ? -5.285 37.875 7.051 1 98.75 331 PHE A N 1
ATOM 2720 C CA . PHE A 1 331 ? -3.949 37.312 6.871 1 98.75 331 PHE A CA 1
ATOM 2721 C C . PHE A 1 331 ? -3.896 36.438 5.633 1 98.75 331 PHE A C 1
ATOM 2723 O O . PHE A 1 331 ? -3.041 36.625 4.766 1 98.75 331 PHE A O 1
ATOM 2730 N N . VAL A 1 332 ? -4.828 35.469 5.523 1 98.88 332 VAL A N 1
ATOM 2731 C CA . VAL A 1 332 ? -4.848 34.531 4.422 1 98.88 332 VAL A CA 1
ATOM 2732 C C . VAL A 1 332 ? -5.18 35.25 3.117 1 98.88 332 VAL A C 1
ATOM 2734 O O . VAL A 1 332 ? -4.551 35 2.086 1 98.88 332 VAL A O 1
ATOM 2737 N N . ASP A 1 333 ? -6.16 36.156 3.201 1 98.81 333 ASP A N 1
ATOM 2738 C CA . ASP A 1 333 ? -6.57 36.938 2.043 1 98.81 333 ASP A CA 1
ATOM 2739 C C . ASP A 1 333 ? -5.395 37.75 1.473 1 98.81 333 ASP A C 1
ATOM 2741 O O . ASP A 1 333 ? -5.188 37.75 0.258 1 98.81 333 ASP A O 1
ATOM 2745 N N . HIS A 1 334 ? -4.668 38.344 2.373 1 98.81 334 HIS A N 1
ATOM 2746 C CA . HIS A 1 334 ? -3.516 39.125 1.965 1 98.81 334 HIS A CA 1
ATOM 2747 C C . HIS A 1 334 ? -2.453 38.25 1.299 1 98.81 334 HIS A C 1
ATOM 2749 O O . HIS A 1 334 ? -1.844 38.656 0.307 1 98.81 334 HIS A O 1
ATOM 2755 N N . CYS A 1 335 ? -2.205 37.094 1.798 1 98.88 335 CYS A N 1
ATOM 2756 C CA . CYS A 1 335 ? -1.286 36.156 1.167 1 98.88 335 CYS A CA 1
ATOM 2757 C C . CYS A 1 335 ? -1.735 35.812 -0.25 1 98.88 335 CYS A C 1
ATOM 2759 O O . CYS A 1 335 ? -0.951 35.906 -1.195 1 98.88 335 CYS A O 1
ATOM 2761 N N . HIS A 1 336 ? -3.021 35.5 -0.399 1 98.75 336 HIS A N 1
ATOM 2762 C CA . HIS A 1 336 ? -3.574 35.125 -1.692 1 98.75 336 HIS A CA 1
ATOM 2763 C C . HIS A 1 336 ? -3.463 36.25 -2.701 1 98.75 336 HIS A C 1
ATOM 2765 O O . HIS A 1 336 ? -3.113 36.031 -3.861 1 98.75 336 HIS A O 1
ATOM 2771 N N . LEU A 1 337 ? -3.762 37.438 -2.223 1 98.5 337 LEU A N 1
ATOM 2772 C CA . LEU A 1 337 ? -3.721 38.594 -3.098 1 98.5 337 LEU A CA 1
ATOM 2773 C C . LEU A 1 337 ? -2.312 38.812 -3.641 1 98.5 337 LEU A C 1
ATOM 2775 O O . LEU A 1 337 ? -2.137 39.469 -4.68 1 98.5 337 LEU A O 1
ATOM 2779 N N . HIS A 1 338 ? -1.361 38.281 -2.957 1 98.56 338 HIS A N 1
ATOM 2780 C CA . HIS A 1 338 ? 0.024 38.469 -3.373 1 98.56 338 HIS A CA 1
ATOM 2781 C C . HIS A 1 338 ? 0.62 37.156 -3.908 1 98.56 338 HIS A C 1
ATOM 2783 O O . HIS A 1 338 ? 1.843 37.031 -3.971 1 98.56 338 HIS A O 1
ATOM 2789 N N . GLY A 1 339 ? -0.159 36.188 -4.145 1 98.06 339 GLY A N 1
ATOM 2790 C CA . GLY A 1 339 ? 0.26 35 -4.828 1 98.06 339 GLY A CA 1
ATOM 2791 C C . GLY A 1 339 ? 0.98 34 -3.922 1 98.06 339 GLY A C 1
ATOM 2792 O O . GLY A 1 339 ? 1.841 33.25 -4.375 1 98.06 339 GLY A O 1
ATOM 2793 N N . ILE A 1 340 ? 0.717 34.031 -2.678 1 98.69 340 ILE A N 1
ATOM 2794 C CA . ILE A 1 340 ? 1.353 33.156 -1.708 1 98.69 340 ILE A CA 1
ATOM 2795 C C . ILE A 1 340 ? 0.318 32.188 -1.136 1 98.69 340 ILE A C 1
ATOM 2797 O O . ILE A 1 340 ? -0.737 32.625 -0.657 1 98.69 340 ILE A O 1
ATOM 2801 N N . GLY A 1 341 ? 0.55 30.875 -1.281 1 98.69 341 GLY A N 1
ATOM 2802 C CA . GLY A 1 341 ? -0.319 29.891 -0.653 1 98.69 341 GLY A CA 1
ATOM 2803 C C . GLY A 1 341 ? -0.112 29.781 0.845 1 98.69 341 GLY A C 1
ATOM 2804 O O . GLY A 1 341 ? 0.972 30.094 1.351 1 98.69 341 GLY A O 1
ATOM 2805 N N . VAL A 1 342 ? -1.152 29.344 1.536 1 98.94 342 VAL A N 1
ATOM 2806 C CA . VAL A 1 342 ? -1.068 29.234 2.988 1 98.94 342 VAL A CA 1
ATOM 2807 C C . VAL A 1 342 ? -1.398 27.812 3.416 1 98.94 342 VAL A C 1
ATOM 2809 O O . VAL A 1 342 ? -2.506 27.328 3.176 1 98.94 342 VAL A O 1
ATOM 2812 N N . LEU A 1 343 ? -0.446 27.125 3.998 1 98.81 343 LEU A N 1
ATOM 2813 C CA . LEU A 1 343 ? -0.621 25.828 4.625 1 98.81 343 LEU A CA 1
ATOM 2814 C C . LEU A 1 343 ? -0.669 25.953 6.145 1 98.81 343 LEU A C 1
ATOM 2816 O O . LEU A 1 343 ? -0.234 26.969 6.699 1 98.81 343 LEU A O 1
ATOM 2820 N N . MET A 1 344 ? -1.235 24.922 6.789 1 98.5 344 MET A N 1
ATOM 2821 C CA . MET A 1 344 ? -1.345 24.984 8.242 1 98.5 344 MET A CA 1
ATOM 2822 C C . MET A 1 344 ? -1.136 23.594 8.852 1 98.5 344 MET A C 1
ATOM 2824 O O . MET A 1 344 ? -1.611 22.594 8.312 1 98.5 344 MET A O 1
ATOM 2828 N N . ASP A 1 345 ? -0.386 23.578 9.945 1 98.69 345 ASP A N 1
ATOM 2829 C CA . ASP A 1 345 ? -0.274 22.344 10.711 1 98.69 345 ASP A CA 1
ATOM 2830 C C . ASP A 1 345 ? -1.59 22 11.406 1 98.69 345 ASP A C 1
ATOM 2832 O O . ASP A 1 345 ? -2.162 22.844 12.109 1 98.69 345 ASP A O 1
ATOM 2836 N N . TRP A 1 346 ? -2.082 20.875 11.148 1 98.75 346 TRP A N 1
ATOM 2837 C CA . TRP A 1 346 ? -3.314 20.359 11.734 1 98.75 346 TRP A CA 1
ATOM 2838 C C . TRP A 1 346 ? -3.035 19.125 12.586 1 98.75 346 TRP A C 1
ATOM 2840 O O . TRP A 1 346 ? -2.291 18.234 12.172 1 98.75 346 TRP A O 1
ATOM 2850 N N . VAL A 1 347 ? -3.574 19.062 13.828 1 98.38 347 VAL A N 1
ATOM 2851 C CA . VAL A 1 347 ? -3.15 18.062 14.812 1 98.38 347 VAL A CA 1
ATOM 2852 C C . VAL A 1 347 ? -4.309 17.125 15.125 1 98.38 347 VAL A C 1
ATOM 2854 O O . VAL A 1 347 ? -4.984 17.281 16.141 1 98.38 347 VAL A O 1
ATOM 2857 N N . PRO A 1 348 ? -4.512 16.141 14.375 1 98.06 348 PRO A N 1
ATOM 2858 C CA . PRO A 1 348 ? -5.582 15.188 14.656 1 98.06 348 PRO A CA 1
ATOM 2859 C C . PRO A 1 348 ? -5.113 14 15.5 1 98.06 348 PRO A C 1
ATOM 2861 O O . PRO A 1 348 ? -5.926 13.188 15.93 1 98.06 348 PRO A O 1
ATOM 2864 N N . GLY A 1 349 ? -3.83 13.875 15.805 1 96.94 349 GLY A N 1
ATOM 2865 C CA . GLY A 1 349 ? -3.281 12.664 16.391 1 96.94 349 GLY A CA 1
ATOM 2866 C C . GLY A 1 349 ? -3.404 12.633 17.906 1 96.94 349 GLY A C 1
ATOM 2867 O O . GLY A 1 349 ? -3.412 11.555 18.516 1 96.94 349 GLY A O 1
ATOM 2868 N N . HIS A 1 350 ? -3.449 13.812 18.516 1 97.19 350 HIS A N 1
ATOM 2869 C CA . HIS A 1 350 ? -3.484 13.891 19.969 1 97.19 350 HIS A CA 1
ATOM 2870 C C . HIS A 1 350 ? -4.02 15.242 20.438 1 97.19 350 HIS A C 1
ATOM 2872 O O . HIS A 1 350 ? -4.133 16.172 19.641 1 97.19 350 HIS A O 1
ATOM 2878 N N . PHE A 1 351 ? -4.434 15.281 21.672 1 97.94 351 PHE A N 1
ATOM 2879 C CA . PHE A 1 351 ? -4.887 16.516 22.297 1 97.94 351 PHE A CA 1
ATOM 2880 C C . PHE A 1 351 ? -4.523 16.531 23.781 1 97.94 351 PHE A C 1
ATOM 2882 O O . PHE A 1 351 ? -4.27 15.484 24.375 1 97.94 351 PHE A O 1
ATOM 2889 N N . PRO A 1 352 ? -4.441 17.672 24.359 1 97.69 352 PRO A N 1
ATOM 2890 C CA . PRO A 1 352 ? -3.908 17.766 25.719 1 97.69 352 PRO A CA 1
ATOM 2891 C C . PRO A 1 352 ? -4.918 17.344 26.781 1 97.69 352 PRO A C 1
ATOM 2893 O O . PRO A 1 352 ? -6.113 17.25 26.5 1 97.69 352 PRO A O 1
ATOM 2896 N N . LYS A 1 353 ? -4.387 17.203 28.047 1 96.88 353 LYS A N 1
ATOM 2897 C CA . LYS A 1 353 ? -5.188 16.719 29.172 1 96.88 353 LYS A CA 1
ATOM 2898 C C . LYS A 1 353 ? -5.742 17.891 30 1 96.88 353 LYS A C 1
ATOM 2900 O O . LYS A 1 353 ? -6.234 17.688 31.109 1 96.88 353 LYS A O 1
ATOM 2905 N N . ASP A 1 354 ? -5.676 19.047 29.469 1 96.56 354 ASP A N 1
ATOM 2906 C CA . ASP A 1 354 ? -6.195 20.203 30.172 1 96.56 354 ASP A CA 1
ATOM 2907 C C . ASP A 1 354 ? -7.66 20.016 30.547 1 96.56 354 ASP A C 1
ATOM 2909 O O . ASP A 1 354 ? -8.477 19.625 29.719 1 96.56 354 ASP A O 1
ATOM 2913 N N . ALA A 1 355 ? -7.992 20.406 31.766 1 95.44 355 ALA A N 1
ATOM 2914 C CA . ALA A 1 355 ? -9.297 20.109 32.344 1 95.44 355 ALA A CA 1
ATOM 2915 C C . ALA A 1 355 ? -10.414 20.797 31.594 1 95.44 355 ALA A C 1
ATOM 2917 O O . ALA A 1 355 ? -11.523 20.281 31.484 1 95.44 355 ALA A O 1
ATOM 2918 N N . HIS A 1 356 ? -10.133 21.969 31.078 1 96.81 356 HIS A N 1
ATOM 2919 C CA . HIS A 1 356 ? -11.188 22.734 30.422 1 96.81 356 HIS A CA 1
ATOM 2920 C C . HIS A 1 356 ? -11.43 22.25 29 1 96.81 356 HIS A C 1
ATOM 2922 O O . HIS A 1 356 ? -12.43 22.609 28.375 1 96.81 356 HIS A O 1
ATOM 2928 N N . GLY A 1 357 ? -10.547 21.406 28.453 1 97.56 357 GLY A N 1
ATOM 2929 C CA . GLY A 1 357 ? -10.625 21 27.062 1 97.56 357 GLY A CA 1
ATOM 2930 C C . GLY A 1 357 ? -11.375 19.703 26.844 1 97.56 357 GLY A C 1
ATOM 2931 O O . GLY A 1 357 ? -12.391 19.453 27.516 1 97.56 357 GLY A O 1
ATOM 2932 N N . LEU A 1 358 ? -10.953 18.828 25.938 1 98.12 358 LEU A N 1
ATOM 2933 C CA . LEU A 1 358 ? -11.68 17.656 25.438 1 98.12 358 LEU A CA 1
ATOM 2934 C C . LEU A 1 358 ? -11.523 16.484 26.406 1 98.12 358 LEU A C 1
ATOM 2936 O O . LEU A 1 358 ? -12.312 15.539 26.375 1 98.12 358 LEU A O 1
ATOM 2940 N N . ALA A 1 359 ? -10.469 16.5 27.234 1 97.81 359 ALA A N 1
ATOM 2941 C CA . ALA A 1 359 ? -10.195 15.359 28.109 1 97.81 359 ALA A CA 1
ATOM 2942 C C . ALA A 1 359 ? -11.367 15.102 29.062 1 97.81 359 ALA A C 1
ATOM 2944 O O . ALA A 1 359 ? -11.812 16.016 29.766 1 97.81 359 ALA A O 1
ATOM 2945 N N . GLN A 1 360 ? -11.867 13.898 29.062 1 97.31 360 GLN A N 1
ATOM 2946 C CA . GLN A 1 360 ? -13 13.523 29.891 1 97.31 360 GLN A CA 1
ATOM 2947 C C . GLN A 1 360 ? -14.102 14.578 29.828 1 97.31 360 GLN A C 1
ATOM 2949 O O . GLN A 1 360 ? -14.578 15.047 30.875 1 97.31 360 GLN A O 1
ATOM 2954 N N . PHE A 1 361 ? -14.484 14.844 28.641 1 98.06 361 PHE A N 1
ATOM 2955 C CA . PHE A 1 361 ? -15.344 16 28.406 1 98.06 361 PHE A CA 1
ATOM 2956 C C . PHE A 1 361 ? -16.641 15.891 29.203 1 98.06 361 PHE A C 1
ATOM 2958 O O . PHE A 1 361 ? -17.016 16.828 29.906 1 98.06 361 PHE A O 1
ATOM 2965 N N . ASP A 1 362 ? -17.312 14.781 29.156 1 97.25 362 ASP A N 1
ATOM 2966 C CA . ASP A 1 362 ? -18.547 14.617 29.906 1 97.25 362 ASP A CA 1
ATOM 2967 C C . ASP A 1 362 ? -18.328 13.758 31.141 1 97.25 362 ASP A C 1
ATOM 2969 O O . ASP A 1 362 ? -19.266 13.109 31.625 1 97.25 362 ASP A O 1
ATOM 2973 N N . GLY A 1 363 ? -17.031 13.68 31.547 1 96.31 363 GLY A N 1
ATOM 2974 C CA . GLY A 1 363 ? -16.656 12.898 32.719 1 96.31 363 GLY A CA 1
ATOM 2975 C C . GLY A 1 363 ? -16.188 11.5 32.375 1 96.31 363 GLY A C 1
ATOM 2976 O O . GLY A 1 363 ? -15.742 10.75 33.25 1 96.31 363 GLY A O 1
ATOM 2977 N N . SER A 1 364 ? -16.328 11.172 31.141 1 96.06 364 SER A N 1
ATOM 2978 C CA . SER A 1 364 ? -15.828 9.891 30.625 1 96.06 364 SER A CA 1
ATOM 2979 C C . SER A 1 364 ? -14.852 10.102 29.484 1 96.06 364 SER A C 1
ATOM 2981 O O . SER A 1 364 ? -14.648 11.227 29.031 1 96.06 364 SER A O 1
ATOM 2983 N N . ALA A 1 365 ? -14.203 8.961 29.062 1 96.38 365 ALA A N 1
ATOM 2984 C CA . ALA A 1 365 ? -13.375 9.023 27.859 1 96.38 365 ALA A CA 1
ATOM 2985 C C . ALA A 1 365 ? -14.242 9.133 26.609 1 96.38 365 ALA A C 1
ATOM 2987 O O . ALA A 1 365 ? -14.539 8.125 25.969 1 96.38 365 ALA A O 1
ATOM 2988 N N . LEU A 1 366 ? -14.578 10.359 26.312 1 97.06 366 LEU A N 1
ATOM 2989 C CA . LEU A 1 366 ? -15.516 10.586 25.219 1 97.06 366 LEU A CA 1
ATOM 2990 C C . LEU A 1 366 ? -14.773 10.688 23.875 1 97.06 366 LEU A C 1
ATOM 2992 O O . LEU A 1 366 ? -15.047 9.922 22.953 1 97.06 366 LEU A O 1
ATOM 2996 N N . TYR A 1 367 ? -13.836 11.633 23.812 1 98.12 367 TYR A N 1
ATOM 2997 C CA . TYR A 1 367 ? -13.094 11.852 22.578 1 98.12 367 TYR A CA 1
ATOM 2998 C C . TYR A 1 367 ? -11.883 10.93 22.5 1 98.12 367 TYR A C 1
ATOM 3000 O O . TYR A 1 367 ? -11.359 10.656 21.422 1 98.12 367 TYR A O 1
ATOM 3008 N N . GLU A 1 368 ? -11.398 10.461 23.641 1 97.56 368 GLU A N 1
ATOM 3009 C CA . GLU A 1 368 ? -10.258 9.555 23.75 1 97.56 368 GLU A CA 1
ATOM 3010 C C . GLU A 1 368 ? -10.719 8.125 24 1 97.56 368 GLU A C 1
ATOM 3012 O O . GLU A 1 368 ? -11.906 7.883 24.266 1 97.56 368 GLU A O 1
ATOM 3017 N N . HIS A 1 369 ? -9.781 7.168 23.906 1 94.31 369 HIS A N 1
ATOM 3018 C CA . HIS A 1 369 ? -10.047 5.785 24.281 1 94.31 369 HIS A CA 1
ATOM 3019 C C . HIS A 1 369 ? -9.992 5.617 25.797 1 94.31 369 HIS A C 1
ATOM 3021 O O . HIS A 1 369 ? -9.164 6.242 26.469 1 94.31 369 HIS A O 1
ATOM 3027 N N . GLU A 1 370 ? -10.789 4.762 26.281 1 92.94 370 GLU A N 1
ATOM 3028 C CA . GLU A 1 370 ? -10.844 4.496 27.703 1 92.94 370 GLU A CA 1
ATOM 3029 C C . GLU A 1 370 ? -9.594 3.754 28.188 1 92.94 370 GLU A C 1
ATOM 3031 O O . GLU A 1 370 ? -9.086 4.016 29.266 1 92.94 370 GLU A O 1
ATOM 3036 N N . ASP A 1 371 ? -9.172 2.857 27.281 1 93.69 371 ASP A N 1
ATOM 3037 C CA . ASP A 1 371 ? -7.957 2.111 27.609 1 93.69 371 ASP A CA 1
ATOM 3038 C C . ASP A 1 371 ? -6.707 2.951 27.344 1 93.69 371 ASP A C 1
ATOM 3040 O O . ASP A 1 371 ? -6.422 3.305 26.188 1 93.69 371 ASP A O 1
ATOM 3044 N N . PRO A 1 372 ? -5.941 3.232 28.391 1 91.88 372 PRO A N 1
ATOM 3045 C CA . PRO A 1 372 ? -4.766 4.086 28.203 1 91.88 372 PRO A CA 1
ATOM 3046 C C . PRO A 1 372 ? -3.748 3.496 27.234 1 91.88 372 PRO A C 1
ATOM 3048 O O . PRO A 1 372 ? -2.924 4.227 26.672 1 91.88 372 PRO A O 1
ATOM 3051 N N . ARG A 1 373 ? -3.723 2.137 26.984 1 93.25 373 ARG A N 1
ATOM 3052 C CA . ARG A 1 373 ? -2.824 1.504 26.016 1 93.25 373 ARG A CA 1
ATOM 3053 C C . ARG A 1 373 ? -3.174 1.909 24.594 1 93.25 373 ARG A C 1
ATOM 3055 O O . ARG A 1 373 ? -2.34 1.808 23.688 1 93.25 373 ARG A O 1
ATOM 3062 N N . LEU A 1 374 ? -4.398 2.449 24.375 1 93.62 374 LEU A N 1
ATOM 3063 C CA . LEU A 1 374 ? -4.871 2.902 23.078 1 93.62 374 LEU A CA 1
ATOM 3064 C C . LEU A 1 374 ? -5.082 4.41 23.062 1 93.62 374 LEU A C 1
ATOM 3066 O O . LEU A 1 374 ? -5.047 5.043 22 1 93.62 374 LEU A O 1
ATOM 3070 N N . GLY A 1 375 ? -5.219 5.043 24.297 1 94.5 375 GLY A N 1
ATOM 3071 C CA . GLY A 1 375 ? -5.773 6.383 24.359 1 94.5 375 GLY A CA 1
ATOM 3072 C C . GLY A 1 375 ? -4.785 7.418 24.859 1 94.5 375 GLY A C 1
ATOM 3073 O O . GLY A 1 375 ? -5.133 8.586 25.031 1 94.5 375 GLY A O 1
ATOM 3074 N N . GLU A 1 376 ? -3.523 6.992 25.062 1 94.75 376 GLU A N 1
ATOM 3075 C CA . GLU A 1 376 ? -2.594 7.969 25.625 1 94.75 376 GLU A CA 1
ATOM 3076 C C . GLU A 1 376 ? -1.199 7.812 25.031 1 94.75 376 GLU A C 1
ATOM 3078 O O . GLU A 1 376 ? -0.721 6.691 24.844 1 94.75 376 GLU A O 1
ATOM 3083 N N . HIS A 1 377 ? -0.663 8.938 24.609 1 93.88 377 HIS A N 1
ATOM 3084 C CA . HIS A 1 377 ? 0.776 9.016 24.391 1 93.88 377 HIS A CA 1
ATOM 3085 C C . HIS A 1 377 ? 1.516 9.398 25.672 1 93.88 377 HIS A C 1
ATOM 3087 O O . HIS A 1 377 ? 1.64 10.586 25.984 1 93.88 377 HIS A O 1
ATOM 3093 N N . ARG A 1 378 ? 2.109 8.539 26.281 1 89.88 378 ARG A N 1
ATOM 3094 C CA . ARG A 1 378 ? 2.682 8.742 27.609 1 89.88 378 ARG A CA 1
ATOM 3095 C C . ARG A 1 378 ? 3.918 9.633 27.531 1 89.88 378 ARG A C 1
ATOM 3097 O O . ARG A 1 378 ? 4.145 10.461 28.422 1 89.88 378 ARG A O 1
ATOM 3104 N N . ASP A 1 379 ? 4.633 9.461 26.484 1 89.12 379 ASP A N 1
ATOM 3105 C CA . ASP A 1 379 ? 5.84 10.266 26.328 1 89.12 379 ASP A CA 1
ATOM 3106 C C . ASP A 1 379 ? 5.5 11.734 26.141 1 89.12 379 ASP A C 1
ATOM 3108 O O . ASP A 1 379 ? 6.242 12.617 26.594 1 89.12 379 ASP A O 1
ATOM 3112 N N . TRP A 1 380 ? 4.363 12.047 25.578 1 90.25 380 TRP A N 1
ATOM 3113 C CA . TRP A 1 380 ? 3.963 13.422 25.312 1 90.25 380 TRP A CA 1
ATOM 3114 C C . TRP A 1 380 ? 3.037 13.945 26.406 1 90.25 380 TRP A C 1
ATOM 3116 O O . TRP A 1 380 ? 2.838 15.156 26.531 1 90.25 380 TRP A O 1
ATOM 3126 N N . GLY A 1 381 ? 2.451 13.062 27.156 1 93 381 GLY A N 1
ATOM 3127 C CA . GLY A 1 381 ? 1.471 13.445 28.156 1 93 381 GLY A CA 1
ATOM 3128 C C . GLY A 1 381 ? 0.162 13.922 27.562 1 93 381 GLY A C 1
ATOM 3129 O O . GLY A 1 381 ? -0.481 14.828 28.109 1 93 381 GLY A O 1
ATOM 3130 N N . THR A 1 382 ? -0.203 13.43 26.375 1 96.88 382 THR A N 1
ATOM 3131 C CA . THR A 1 382 ? -1.419 13.828 25.672 1 96.88 382 THR A CA 1
ATOM 3132 C C . THR A 1 382 ? -2.316 12.617 25.422 1 96.88 382 THR A C 1
ATOM 3134 O O . THR A 1 382 ? -1.917 11.477 25.688 1 96.88 382 THR A O 1
ATOM 3137 N N . LEU A 1 383 ? -3.535 12.852 25.047 1 98 383 LEU A N 1
ATOM 3138 C CA . LEU A 1 383 ? -4.508 11.797 24.781 1 98 383 LEU A CA 1
ATOM 3139 C C . LEU A 1 383 ? -4.695 11.594 23.281 1 98 383 LEU A C 1
ATOM 3141 O O . LEU A 1 383 ? -4.426 12.5 22.5 1 98 383 LEU A O 1
ATOM 3145 N N . ILE A 1 384 ? -5.074 10.375 22.922 1 97.75 384 ILE A N 1
ATOM 3146 C CA . ILE A 1 384 ? -5.266 10 21.516 1 97.75 384 ILE A CA 1
ATOM 3147 C C . ILE A 1 384 ? -6.754 9.93 21.203 1 97.75 384 ILE A C 1
ATOM 3149 O O . ILE A 1 384 ? -7.535 9.375 21.984 1 97.75 384 ILE A O 1
ATOM 3153 N N . PHE A 1 385 ? -7.207 10.438 20.109 1 98.12 385 PHE A N 1
ATOM 3154 C CA . PHE A 1 385 ? -8.609 10.406 19.703 1 98.12 385 PHE A CA 1
ATOM 3155 C C . PHE A 1 385 ? -9.062 8.977 19.453 1 98.12 385 PHE A C 1
ATOM 3157 O O . PHE A 1 385 ? -8.297 8.148 18.953 1 98.12 385 PHE A O 1
ATOM 3164 N N . ASN A 1 386 ? -10.305 8.672 19.797 1 97.81 386 ASN A N 1
ATOM 3165 C CA . ASN A 1 386 ? -10.945 7.402 19.469 1 97.81 386 ASN A CA 1
ATOM 3166 C C . ASN A 1 386 ? -11.523 7.426 18.047 1 97.81 386 ASN A C 1
ATOM 3168 O O . ASN A 1 386 ? -12.719 7.676 17.875 1 97.81 386 ASN A O 1
ATOM 3172 N N . TYR A 1 387 ? -10.727 7.012 17.078 1 97 387 TYR A N 1
ATOM 3173 C CA . TYR A 1 387 ? -11.094 7.105 15.68 1 97 387 TYR A CA 1
ATOM 3174 C C . TYR A 1 387 ? -12.219 6.129 15.344 1 97 387 TYR A C 1
ATOM 3176 O O . TYR A 1 387 ? -12.836 6.227 14.273 1 97 387 TYR A O 1
ATOM 3184 N N . GLY A 1 388 ? -12.516 5.223 16.203 1 95 388 GLY A N 1
ATOM 3185 C CA . GLY A 1 388 ? -13.555 4.238 15.953 1 95 388 GLY A CA 1
ATOM 3186 C C . GLY A 1 388 ? -14.953 4.781 16.156 1 95 388 GLY A C 1
ATOM 3187 O O . GLY A 1 388 ? -15.93 4.184 15.711 1 95 388 GLY A O 1
ATOM 3188 N N . ARG A 1 389 ? -15.016 5.883 16.797 1 95.88 389 ARG A N 1
ATOM 3189 C CA . ARG A 1 389 ? -16.312 6.504 17.062 1 95.88 389 ARG A CA 1
ATOM 3190 C C . ARG A 1 389 ? -16.719 7.418 15.906 1 95.88 389 ARG A C 1
ATOM 3192 O O . ARG A 1 389 ? -15.938 8.273 15.477 1 95.88 389 ARG A O 1
ATOM 3199 N N . HIS A 1 390 ? -17.922 7.312 15.445 1 96.69 390 HIS A N 1
ATOM 3200 C CA . HIS A 1 390 ? -18.453 8.094 14.328 1 96.69 390 HIS A CA 1
ATOM 3201 C C . HIS A 1 390 ? -18.391 9.586 14.625 1 96.69 390 HIS A C 1
ATOM 3203 O O . HIS A 1 390 ? -17.969 10.383 13.781 1 96.69 390 HIS A O 1
ATOM 3209 N N . GLU A 1 391 ? -18.766 9.938 15.836 1 97.56 391 GLU A N 1
ATOM 3210 C CA . GLU A 1 391 ? -18.875 11.336 16.219 1 97.56 391 GLU A CA 1
ATOM 3211 C C . GLU A 1 391 ? -17.5 11.992 16.328 1 97.56 391 GLU A C 1
ATOM 3213 O O . GLU A 1 391 ? -17.328 13.164 15.977 1 97.56 391 GLU A O 1
ATOM 3218 N N . VAL A 1 392 ? -16.531 11.219 16.781 1 98.06 392 VAL A N 1
ATOM 3219 C CA . VAL A 1 392 ? -15.172 11.734 16.938 1 98.06 392 VAL A CA 1
ATOM 3220 C C . VAL A 1 392 ? -14.539 11.922 15.555 1 98.06 392 VAL A C 1
ATOM 3222 O O . VAL A 1 392 ? -13.914 12.953 15.281 1 98.06 392 VAL A O 1
ATOM 3225 N N . ARG A 1 393 ? -14.703 10.93 14.641 1 97.75 393 ARG A N 1
ATOM 3226 C CA . ARG A 1 393 ? -14.227 11.078 13.266 1 97.75 393 ARG A CA 1
ATOM 3227 C C . ARG A 1 393 ? -14.875 12.289 12.602 1 97.75 393 ARG A C 1
ATOM 3229 O O . ARG A 1 393 ? -14.203 13.031 11.883 1 97.75 393 ARG A O 1
ATOM 3236 N N . ASN A 1 394 ? -16.156 12.414 12.859 1 98 394 ASN A N 1
ATOM 3237 C CA . ASN A 1 394 ? -16.891 13.547 12.289 1 98 394 ASN A CA 1
ATOM 3238 C C . ASN A 1 394 ? -16.359 14.875 12.812 1 98 394 ASN A C 1
ATOM 3240 O O . ASN A 1 394 ? -16.281 15.852 12.062 1 98 394 ASN A O 1
ATOM 3244 N N . PHE A 1 395 ? -16.078 14.922 14.125 1 98.38 395 PHE A N 1
ATOM 3245 C CA . PHE A 1 395 ? -15.477 16.094 14.742 1 98.38 395 PHE A CA 1
ATOM 3246 C C . PHE A 1 395 ? -14.188 16.484 14.023 1 98.38 395 PHE A C 1
ATOM 3248 O O . PHE A 1 395 ? -14.016 17.641 13.633 1 98.38 395 PHE A O 1
ATOM 3255 N N . LEU A 1 396 ? -13.336 15.57 13.758 1 98.62 396 LEU A N 1
ATOM 3256 C CA . LEU A 1 396 ? -12.031 15.82 13.141 1 98.62 396 LEU A CA 1
ATOM 3257 C C . LEU A 1 396 ? -12.195 16.188 11.664 1 98.62 396 LEU A C 1
ATOM 3259 O O . LEU A 1 396 ? -11.57 17.141 11.188 1 98.62 396 LEU A O 1
ATOM 3263 N N . LEU A 1 397 ? -13.008 15.445 10.953 1 98.44 397 LEU A N 1
ATOM 3264 C CA . LEU A 1 397 ? -13.25 15.734 9.539 1 98.44 397 LEU A CA 1
ATOM 3265 C C . LEU A 1 397 ? -13.828 17.141 9.367 1 98.44 397 LEU A C 1
ATOM 3267 O O . LEU A 1 397 ? -13.422 17.875 8.477 1 98.44 397 LEU A O 1
ATOM 3271 N N . SER A 1 398 ? -14.758 17.453 10.219 1 98.62 398 SER A N 1
ATOM 3272 C CA . SER A 1 398 ? -15.367 18.781 10.188 1 98.62 398 SER A CA 1
ATOM 3273 C C . SER A 1 398 ? -14.344 19.875 10.477 1 98.62 398 SER A C 1
ATOM 3275 O O . SER A 1 398 ? -14.398 20.953 9.875 1 98.62 398 SER A O 1
ATOM 3277 N N . SER A 1 399 ? -13.469 19.609 11.398 1 98.75 399 SER A N 1
ATOM 3278 C CA . SER A 1 399 ? -12.414 20.578 11.711 1 98.75 399 SER A CA 1
ATOM 3279 C C . SER A 1 399 ? -11.531 20.844 10.5 1 98.75 399 SER A C 1
ATOM 3281 O O . SER A 1 399 ? -11.211 22 10.203 1 98.75 399 SER A O 1
ATOM 3283 N N . ALA A 1 400 ? -11.133 19.828 9.836 1 98.75 400 ALA A N 1
ATOM 3284 C CA . ALA A 1 400 ? -10.328 19.984 8.633 1 98.75 400 ALA A CA 1
ATOM 3285 C C . ALA A 1 400 ? -11.055 20.828 7.59 1 98.75 400 ALA A C 1
ATOM 3287 O O . ALA A 1 400 ? -10.484 21.766 7.023 1 98.75 400 ALA A O 1
ATOM 3288 N N . LEU A 1 401 ? -12.32 20.516 7.355 1 98.62 401 LEU A N 1
ATOM 3289 C CA . LEU A 1 401 ? -13.125 21.25 6.375 1 98.62 401 LEU A CA 1
ATOM 3290 C C . LEU A 1 401 ? -13.305 22.703 6.801 1 98.62 401 LEU A C 1
ATOM 3292 O O . LEU A 1 401 ? -13.312 23.594 5.957 1 98.62 401 LEU A O 1
ATOM 3296 N N . TYR A 1 402 ? -13.461 22.891 8.109 1 98.5 402 TYR A N 1
ATOM 3297 C CA . TYR A 1 402 ? -13.633 24.234 8.664 1 98.5 402 TYR A CA 1
ATOM 3298 C C . TYR A 1 402 ? -12.492 25.156 8.242 1 98.5 402 TYR A C 1
ATOM 3300 O O . TYR A 1 402 ? -12.719 26.266 7.766 1 98.5 402 TYR A O 1
ATOM 3308 N N . TRP A 1 403 ? -11.312 24.766 8.336 1 98.81 403 TRP A N 1
ATOM 3309 C CA . TRP A 1 403 ? -10.156 25.594 8.031 1 98.81 403 TRP A CA 1
ATOM 3310 C C . TRP A 1 403 ? -10.047 25.859 6.535 1 98.81 403 TRP A C 1
ATOM 3312 O O . TRP A 1 403 ? -9.695 26.969 6.121 1 98.81 403 TRP A O 1
ATOM 3322 N N . LEU A 1 404 ? -10.367 24.859 5.734 1 98.56 404 LEU A N 1
ATOM 3323 C CA . LEU A 1 404 ? -10.289 25 4.285 1 98.56 404 LEU A CA 1
ATOM 3324 C C . LEU A 1 404 ? -11.391 25.938 3.777 1 98.56 404 LEU A C 1
ATOM 3326 O O . LEU A 1 404 ? -11.172 26.719 2.848 1 98.56 404 LEU A O 1
ATOM 3330 N N . GLU A 1 405 ? -12.539 25.875 4.426 1 97.69 405 GLU A N 1
ATOM 3331 C CA . GLU A 1 405 ? -13.711 26.578 3.895 1 97.69 405 GLU A CA 1
ATOM 3332 C C . GLU A 1 405 ? -13.859 27.969 4.523 1 97.69 405 GLU A C 1
ATOM 3334 O O . GLU A 1 405 ? -14.078 28.953 3.82 1 97.69 405 GLU A O 1
ATOM 3339 N N . GLU A 1 406 ? -13.727 28.016 5.859 1 97.81 406 GLU A N 1
ATOM 3340 C CA . GLU A 1 406 ? -13.984 29.266 6.566 1 97.81 406 GLU A CA 1
ATOM 3341 C C . GLU A 1 406 ? -12.789 30.219 6.477 1 97.81 406 GLU A C 1
ATOM 3343 O O . GLU A 1 406 ? -12.945 31.438 6.57 1 97.81 406 GLU A O 1
ATOM 3348 N N . PHE A 1 407 ? -11.57 29.703 6.258 1 98.62 407 PH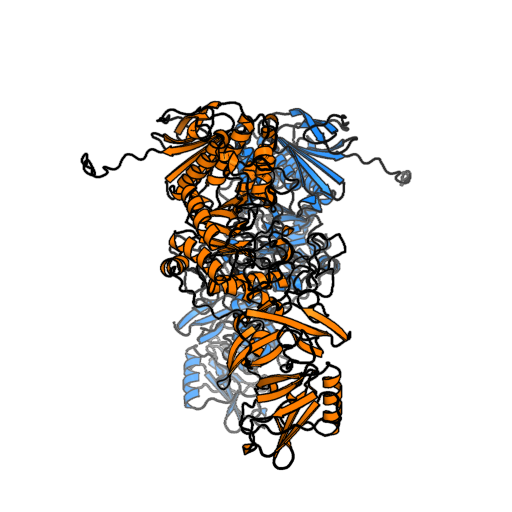E A N 1
ATOM 3349 C CA . PHE A 1 407 ? -10.391 30.562 6.277 1 98.62 407 PHE A CA 1
ATOM 3350 C C . PHE A 1 407 ? -9.586 30.406 4.992 1 98.62 407 PHE A C 1
ATOM 3352 O O . PHE A 1 407 ? -8.508 30.984 4.859 1 98.62 407 PHE A O 1
ATOM 3359 N N . HIS A 1 408 ? -9.992 29.609 4.055 1 98.56 408 HIS A N 1
ATOM 3360 C CA . HIS A 1 408 ? -9.43 29.453 2.719 1 98.56 408 HIS A CA 1
ATOM 3361 C C . HIS A 1 408 ? -8.008 28.922 2.779 1 98.56 408 HIS A C 1
ATOM 3363 O O . HIS A 1 408 ? -7.176 29.266 1.934 1 98.56 408 HIS A O 1
ATOM 3369 N N . ILE A 1 409 ? -7.703 28.172 3.807 1 98.81 409 ILE A N 1
ATOM 3370 C CA . ILE A 1 409 ? -6.402 27.516 3.898 1 98.81 409 ILE A CA 1
ATOM 3371 C C . ILE A 1 409 ? -6.184 26.625 2.678 1 98.81 409 ILE A C 1
ATOM 3373 O O . ILE A 1 409 ? -7.102 25.938 2.232 1 98.81 409 ILE A O 1
ATOM 3377 N N . ASP A 1 410 ? -4.965 26.594 2.164 1 98.81 410 ASP A N 1
ATOM 3378 C CA . ASP A 1 410 ? -4.691 25.922 0.895 1 98.81 410 ASP A CA 1
ATOM 3379 C C . ASP A 1 410 ? -4.246 24.484 1.114 1 98.81 410 ASP A C 1
ATOM 3381 O O . ASP A 1 410 ? -4.16 23.703 0.164 1 98.81 410 ASP A O 1
ATOM 3385 N N . GLY A 1 411 ? -3.99 24.156 2.336 1 98.56 411 GLY A N 1
ATOM 3386 C CA . GLY A 1 411 ? -3.588 22.781 2.637 1 98.56 411 GLY A CA 1
ATOM 3387 C C . GLY A 1 411 ? -3.342 22.547 4.113 1 98.56 411 GLY A C 1
ATOM 3388 O O . GLY A 1 411 ? -3.125 23.5 4.875 1 98.56 411 GLY A O 1
ATOM 3389 N N . LEU A 1 412 ? -3.354 21.297 4.5 1 98.81 412 LEU A N 1
ATOM 3390 C CA . LEU A 1 412 ? -3.117 20.891 5.879 1 98.81 412 LEU A CA 1
ATOM 3391 C C . LEU A 1 412 ? -1.925 19.938 5.965 1 98.81 412 LEU A C 1
ATOM 3393 O O . LEU A 1 412 ? -1.864 18.938 5.242 1 98.81 412 LEU A O 1
ATOM 3397 N N . ARG A 1 413 ? -0.94 20.328 6.688 1 98.62 413 ARG A N 1
ATOM 3398 C CA . ARG A 1 413 ? 0.082 19.359 7.094 1 98.62 413 ARG A CA 1
ATOM 3399 C C . ARG A 1 413 ? -0.348 18.594 8.344 1 98.62 413 ARG A C 1
ATOM 3401 O O . ARG A 1 413 ? -0.497 19.188 9.414 1 98.62 413 ARG A O 1
ATOM 3408 N N . VAL A 1 414 ? -0.603 17.344 8.211 1 98.5 414 VAL A N 1
ATOM 3409 C CA . VAL A 1 414 ? -1.113 16.516 9.297 1 98.5 414 VAL A CA 1
ATOM 3410 C C . VAL A 1 414 ? 0.041 16.047 10.188 1 98.5 414 VAL A C 1
ATOM 3412 O O . VAL A 1 414 ? 0.956 15.367 9.719 1 98.5 414 VAL A O 1
ATOM 3415 N N . ASP A 1 415 ? -0.085 16.422 11.359 1 96.31 415 ASP A N 1
ATOM 3416 C CA . ASP A 1 415 ? 0.968 16.219 12.352 1 96.31 415 ASP A CA 1
ATOM 3417 C C . ASP A 1 415 ? 1.034 14.75 12.789 1 96.31 415 ASP A C 1
ATOM 3419 O O . ASP A 1 415 ? 0 14.102 12.969 1 96.31 415 ASP A O 1
ATOM 3423 N N . ALA A 1 416 ? 2.211 14.203 12.961 1 94.75 416 ALA A N 1
ATOM 3424 C CA . ALA A 1 416 ? 2.545 12.945 13.625 1 94.75 416 ALA A CA 1
ATOM 3425 C C . ALA A 1 416 ? 1.659 11.805 13.125 1 94.75 416 ALA A C 1
ATOM 3427 O O . ALA A 1 416 ? 1.044 11.094 13.922 1 94.75 416 ALA A O 1
ATOM 3428 N N . VAL A 1 417 ? 1.598 11.625 11.883 1 97.25 417 VAL A N 1
ATOM 3429 C CA . VAL A 1 417 ? 0.738 10.625 11.258 1 97.25 417 VAL A CA 1
ATOM 3430 C C . VAL A 1 417 ? 1.164 9.227 11.711 1 97.25 417 VAL A C 1
ATOM 3432 O O . VAL A 1 417 ? 0.321 8.352 11.93 1 97.25 417 VAL A O 1
ATOM 3435 N N . ALA A 1 418 ? 2.492 8.977 11.906 1 95.25 418 ALA A N 1
ATOM 3436 C CA . ALA A 1 418 ? 2.984 7.676 12.344 1 95.25 418 ALA A CA 1
ATOM 3437 C C . ALA A 1 418 ? 2.373 7.281 13.68 1 95.25 418 ALA A C 1
ATOM 3439 O O . ALA A 1 418 ? 2.072 6.109 13.914 1 95.25 418 ALA A O 1
ATOM 3440 N N . SER A 1 419 ? 2.199 8.266 14.539 1 95.56 419 SER A N 1
ATOM 3441 C CA . SER A 1 419 ? 1.641 7.992 15.859 1 95.56 419 SER A CA 1
ATOM 3442 C C . SER A 1 419 ? 0.189 7.535 15.766 1 95.56 419 SER A C 1
ATOM 3444 O O . SER A 1 419 ? -0.32 6.871 16.672 1 95.56 419 SER A O 1
ATOM 3446 N N . MET A 1 420 ? -0.459 7.887 14.688 1 97.38 420 MET A N 1
ATOM 3447 C CA . MET A 1 420 ? -1.843 7.484 14.453 1 97.38 420 MET A CA 1
ATOM 3448 C C . MET A 1 420 ? -1.907 6.074 13.875 1 97.38 420 MET A C 1
ATOM 3450 O O . MET A 1 420 ? -2.789 5.293 14.234 1 97.38 420 MET A O 1
ATOM 3454 N N . LEU A 1 421 ? -0.925 5.695 13.086 1 96.75 421 LEU A N 1
ATOM 3455 C CA . LEU A 1 421 ? -0.992 4.508 12.25 1 96.75 421 LEU A CA 1
ATOM 3456 C C . LEU A 1 421 ? -0.592 3.262 13.031 1 96.75 421 LEU A C 1
ATOM 3458 O O . LEU A 1 421 ? -0.997 2.15 12.688 1 96.75 421 LEU A O 1
ATOM 3462 N N . TYR A 1 422 ? 0.25 3.434 14.086 1 95.19 422 TYR A N 1
ATOM 3463 C CA . TYR A 1 422 ? 0.791 2.275 14.789 1 95.19 422 TYR A CA 1
ATOM 3464 C C . TYR A 1 422 ? 0.262 2.207 16.219 1 95.19 422 TYR A C 1
ATOM 3466 O O . TYR A 1 422 ? 0.403 3.162 16.984 1 95.19 422 TYR A O 1
ATOM 3474 N N . LEU A 1 423 ? -0.252 1.068 16.547 1 95.38 423 LEU A N 1
ATOM 3475 C CA . LEU A 1 423 ? -0.789 0.842 17.891 1 95.38 423 LEU A CA 1
ATOM 3476 C C . LEU A 1 423 ? 0.334 0.738 18.922 1 95.38 423 LEU A C 1
ATOM 3478 O O . LEU A 1 423 ? 0.109 0.943 20.109 1 95.38 423 LEU A O 1
ATOM 3482 N N . ASP A 1 424 ? 1.517 0.438 18.453 1 93.31 424 ASP A N 1
ATOM 3483 C CA . ASP A 1 424 ? 2.648 0.283 19.359 1 93.31 424 ASP A CA 1
ATOM 3484 C C . ASP A 1 424 ? 3.594 1.479 19.266 1 93.31 424 ASP A C 1
ATOM 3486 O O . ASP A 1 424 ? 4.758 1.385 19.656 1 93.31 424 ASP A O 1
ATOM 3490 N N . TYR A 1 425 ? 3.18 2.539 18.703 1 92.38 425 TYR A N 1
ATOM 3491 C CA . TYR A 1 425 ? 4.02 3.725 18.578 1 92.38 425 TYR A CA 1
ATOM 3492 C C . TYR A 1 425 ? 4.488 4.211 19.953 1 92.38 425 TYR A C 1
ATOM 3494 O O . TYR A 1 425 ? 3.668 4.523 20.812 1 92.38 425 TYR A O 1
ATOM 3502 N N . SER A 1 426 ? 5.758 4.328 20.141 1 90.75 426 SER A N 1
ATOM 3503 C CA . SER A 1 426 ? 6.387 4.816 21.375 1 90.75 426 SER A CA 1
ATOM 3504 C C . SER A 1 426 ? 5.891 4.047 22.594 1 90.75 426 SER A C 1
ATOM 3506 O O . SER A 1 426 ? 5.512 4.648 23.594 1 90.75 426 SER A O 1
ATOM 3508 N N . ARG A 1 427 ? 5.711 2.74 22.422 1 91.62 427 ARG A N 1
ATOM 3509 C CA . ARG A 1 427 ? 5.27 1.855 23.484 1 91.62 427 ARG A CA 1
ATOM 3510 C C . ARG A 1 427 ? 6.32 0.79 23.781 1 91.62 427 ARG A C 1
ATOM 3512 O O . ARG A 1 427 ? 7.07 0.385 22.891 1 91.62 427 ARG A O 1
ATOM 3519 N N . GLN A 1 428 ? 6.34 0.431 24.984 1 86.44 428 GLN A N 1
ATOM 3520 C CA . GLN A 1 428 ? 7.188 -0.697 25.359 1 86.44 428 GLN A CA 1
ATOM 3521 C C . GLN A 1 428 ? 6.547 -2.023 24.953 1 86.44 428 GLN A C 1
ATOM 3523 O O . GLN A 1 428 ? 5.34 -2.088 24.719 1 86.44 428 GLN A O 1
ATOM 3528 N N . GLU A 1 429 ? 7.41 -3.023 24.875 1 84.5 429 GLU A N 1
ATOM 3529 C CA . GLU A 1 429 ? 6.898 -4.352 24.531 1 84.5 429 GLU A CA 1
ATOM 3530 C C . GLU A 1 429 ? 5.844 -4.805 25.547 1 84.5 429 GLU A C 1
ATOM 3532 O O . GLU A 1 429 ? 6.031 -4.664 26.75 1 84.5 429 GLU A O 1
ATOM 3537 N N . GLY A 1 430 ? 4.754 -5.262 25.094 1 84.44 430 GLY A N 1
ATOM 3538 C CA . GLY A 1 430 ? 3.691 -5.762 25.953 1 84.44 430 GLY A CA 1
ATOM 3539 C C . GLY A 1 430 ? 2.736 -4.676 26.406 1 84.44 430 GLY A C 1
ATOM 3540 O O . GLY A 1 430 ? 1.701 -4.969 27.016 1 84.44 430 GLY A O 1
ATOM 3541 N N . ASP A 1 431 ? 3.008 -3.436 26.094 1 91.56 431 ASP A N 1
ATOM 3542 C CA . ASP A 1 431 ? 2.195 -2.34 26.625 1 91.56 431 ASP A CA 1
ATOM 3543 C C . ASP A 1 431 ? 1.322 -1.737 25.516 1 91.56 431 ASP A C 1
ATOM 3545 O O . ASP A 1 431 ? 1.168 -0.517 25.438 1 91.56 431 ASP A O 1
ATOM 3549 N N . TRP A 1 432 ? 0.952 -2.438 24.562 1 91.88 432 TRP A N 1
ATOM 3550 C CA . TRP A 1 432 ? 0.016 -2.035 23.516 1 91.88 432 TRP A CA 1
ATOM 3551 C C . TRP A 1 432 ? -0.882 -3.199 23.109 1 91.88 432 TRP A C 1
ATOM 3553 O O . TRP A 1 432 ? -0.688 -4.328 23.578 1 91.88 432 TRP A O 1
ATOM 3563 N N . ILE A 1 433 ? -1.997 -2.994 22.422 1 92.75 433 ILE A N 1
ATOM 3564 C CA . ILE A 1 433 ? -2.99 -3.988 22.031 1 92.75 433 ILE A CA 1
ATOM 3565 C C . ILE A 1 433 ? -2.99 -4.141 20.516 1 92.75 433 ILE A C 1
ATOM 3567 O O . ILE A 1 433 ? -3.207 -3.172 19.781 1 92.75 433 ILE A O 1
ATOM 3571 N N . PRO A 1 434 ? -2.686 -5.379 19.984 1 92.56 434 PRO A N 1
ATOM 3572 C CA . PRO A 1 434 ? -2.738 -5.59 18.531 1 92.56 434 PRO A CA 1
ATOM 3573 C C . PRO A 1 434 ? -4.148 -5.441 17.969 1 92.56 434 PRO A C 1
ATOM 3575 O O . PRO A 1 434 ? -5.129 -5.527 18.703 1 92.56 434 PRO A O 1
ATOM 3578 N N . ASN A 1 435 ? -4.273 -5.141 16.672 1 93.94 435 ASN A N 1
ATOM 3579 C CA . ASN A 1 435 ? -5.582 -5.078 16.031 1 93.94 435 ASN A CA 1
ATOM 3580 C C . ASN A 1 435 ? -6.215 -6.461 15.906 1 93.94 435 ASN A C 1
ATOM 3582 O O . ASN A 1 435 ? -5.648 -7.449 16.375 1 93.94 435 ASN A O 1
ATOM 3586 N N . LYS A 1 436 ? -7.406 -6.594 15.312 1 91.69 436 LYS A N 1
ATOM 3587 C CA . LYS A 1 436 ? -8.188 -7.828 15.273 1 91.69 436 LYS A CA 1
ATOM 3588 C C . LYS A 1 436 ? -7.48 -8.898 14.445 1 91.69 436 LYS A C 1
ATOM 3590 O O . LYS A 1 436 ? -7.801 -10.086 14.562 1 91.69 436 LYS A O 1
ATOM 3595 N N . TYR A 1 437 ? -6.5 -8.523 13.633 1 90.25 437 TYR A N 1
ATOM 3596 C CA . TYR A 1 437 ? -5.77 -9.477 12.805 1 90.25 437 TYR A CA 1
ATOM 3597 C C . TYR A 1 437 ? -4.414 -9.805 13.422 1 90.25 437 TYR A C 1
ATOM 3599 O O . TYR A 1 437 ? -3.609 -10.516 12.82 1 90.25 437 TYR A O 1
ATOM 3607 N N . GLY A 1 438 ? -4.207 -9.234 14.641 1 90.06 438 GLY A N 1
ATOM 3608 C CA . GLY A 1 438 ? -2.971 -9.523 15.344 1 90.06 438 GLY A CA 1
ATOM 3609 C C . GLY A 1 438 ? -1.836 -8.594 14.969 1 90.06 438 GLY A C 1
ATOM 3610 O O . GLY A 1 438 ? -0.721 -8.719 15.477 1 90.06 438 GLY A O 1
ATOM 3611 N N . GLY A 1 439 ? -2.107 -7.602 14.125 1 91.69 439 GLY A N 1
ATOM 3612 C CA . GLY A 1 439 ? -1.077 -6.68 13.672 1 91.69 439 GLY A CA 1
ATOM 3613 C C . GLY A 1 439 ? -1.005 -5.41 14.5 1 91.69 439 GLY A C 1
ATOM 3614 O O . GLY A 1 439 ? -1.849 -5.184 15.375 1 91.69 439 GLY A O 1
ATOM 3615 N N . ARG A 1 440 ? 0.023 -4.566 14.258 1 94.31 440 ARG A N 1
ATOM 3616 C CA . ARG A 1 440 ? 0.269 -3.354 15.031 1 94.31 440 ARG A CA 1
ATOM 3617 C C . ARG A 1 440 ? -0.366 -2.141 14.359 1 94.31 440 ARG A C 1
ATOM 3619 O O . ARG A 1 440 ? -0.288 -1.025 14.883 1 94.31 440 ARG A O 1
ATOM 3626 N N . GLU A 1 441 ? -0.934 -2.342 13.172 1 95.19 441 GLU A N 1
ATOM 3627 C CA . GLU A 1 441 ? -1.526 -1.238 12.422 1 95.19 441 GLU A CA 1
ATOM 3628 C C . GLU A 1 441 ? -2.855 -0.804 13.031 1 95.19 441 GLU A C 1
ATOM 3630 O O . GLU A 1 441 ? -3.695 -1.642 13.367 1 95.19 441 GLU A O 1
ATOM 3635 N N . ASN A 1 442 ? -3.053 0.425 13.195 1 97.06 442 ASN A N 1
ATOM 3636 C CA . ASN A 1 442 ? -4.312 0.972 13.688 1 97.06 442 ASN A CA 1
ATOM 3637 C C . ASN A 1 442 ? -5.34 1.113 12.57 1 97.06 442 ASN A C 1
ATOM 3639 O O . ASN A 1 442 ? -5.367 2.129 11.875 1 97.06 442 ASN A O 1
ATOM 3643 N N . LEU A 1 443 ? -6.219 0.13 12.469 1 96.38 443 LEU A N 1
ATOM 3644 C CA . LEU A 1 443 ? -7.16 0.032 11.359 1 96.38 443 LEU A CA 1
ATOM 3645 C C . LEU A 1 443 ? -8.117 1.219 11.359 1 96.38 443 LEU A C 1
ATOM 3647 O O . LEU A 1 443 ? -8.477 1.729 10.297 1 96.38 443 LEU A O 1
ATOM 3651 N N . GLU A 1 444 ? -8.516 1.643 12.492 1 96.56 444 GLU A N 1
ATOM 3652 C CA . GLU A 1 444 ? -9.445 2.76 12.602 1 96.56 444 GLU A CA 1
ATOM 3653 C C . GLU A 1 444 ? -8.797 4.066 12.148 1 96.56 444 GLU A C 1
ATOM 3655 O O . GLU A 1 444 ? -9.438 4.883 11.477 1 96.56 444 GLU A O 1
ATOM 3660 N N . ALA A 1 445 ? -7.555 4.27 12.516 1 97.5 445 ALA A N 1
ATOM 3661 C CA . ALA A 1 445 ? -6.824 5.453 12.07 1 97.5 445 ALA A CA 1
ATOM 3662 C C . ALA A 1 445 ? -6.637 5.445 10.555 1 97.5 445 ALA A C 1
ATOM 3664 O O . ALA A 1 445 ? -6.77 6.484 9.906 1 97.5 445 ALA A O 1
ATOM 3665 N N . ILE A 1 446 ? -6.297 4.277 10.023 1 97.5 446 ILE A N 1
ATOM 3666 C CA . ILE A 1 446 ? -6.125 4.121 8.578 1 97.5 446 ILE A CA 1
ATOM 3667 C C . ILE A 1 446 ? -7.418 4.504 7.863 1 97.5 446 ILE A C 1
ATOM 3669 O O . ILE A 1 446 ? -7.398 5.289 6.914 1 97.5 446 ILE A O 1
ATOM 3673 N N . ASP A 1 447 ? -8.547 3.977 8.32 1 97.12 447 ASP A N 1
ATOM 3674 C CA . ASP A 1 447 ? -9.852 4.266 7.723 1 97.12 447 ASP A CA 1
ATOM 3675 C C . ASP A 1 447 ? -10.18 5.754 7.809 1 97.12 447 ASP A C 1
ATOM 3677 O O . ASP A 1 447 ? -10.695 6.336 6.855 1 97.12 447 ASP A O 1
ATOM 3681 N N . PHE A 1 448 ? -9.891 6.332 8.922 1 97.88 448 PHE A N 1
ATOM 3682 C CA . PHE A 1 448 ? -10.141 7.758 9.117 1 97.88 448 PHE A CA 1
ATOM 3683 C C . PHE A 1 448 ? -9.32 8.586 8.133 1 97.88 448 PHE A C 1
ATOM 3685 O O . PHE A 1 448 ? -9.859 9.484 7.477 1 97.88 448 PHE A O 1
ATOM 3692 N N . LEU A 1 449 ? -8.023 8.32 8.039 1 98.5 449 LEU A N 1
ATOM 3693 C CA . LEU A 1 449 ? -7.137 9.094 7.18 1 98.5 449 LEU A CA 1
ATOM 3694 C C . LEU A 1 449 ? -7.555 8.969 5.719 1 98.5 449 LEU A C 1
ATOM 3696 O O . LEU A 1 449 ? -7.527 9.953 4.973 1 98.5 449 LEU A O 1
ATOM 3700 N N . ARG A 1 450 ? -7.887 7.766 5.285 1 97.81 450 ARG A N 1
ATOM 3701 C CA . ARG A 1 450 ? -8.375 7.57 3.924 1 97.81 450 ARG A CA 1
ATOM 3702 C C . ARG A 1 450 ? -9.648 8.375 3.674 1 97.81 450 ARG A C 1
ATOM 3704 O O . ARG A 1 450 ? -9.773 9.047 2.645 1 97.81 450 ARG A O 1
ATOM 3711 N N . GLU A 1 451 ? -10.594 8.352 4.625 1 97.62 451 GLU A N 1
ATOM 3712 C CA . GLU A 1 451 ? -11.828 9.125 4.504 1 97.62 451 GLU A CA 1
ATOM 3713 C C . GLU A 1 451 ? -11.539 10.625 4.469 1 97.62 451 GLU A C 1
ATOM 3715 O O . GLU A 1 451 ? -12.117 11.352 3.662 1 97.62 451 GLU A O 1
ATOM 3720 N N . LEU A 1 452 ? -10.695 11.078 5.34 1 98.25 452 LEU A N 1
ATOM 3721 C CA . LEU A 1 452 ? -10.281 12.477 5.387 1 98.25 452 LEU A CA 1
ATOM 3722 C C . LEU A 1 452 ? -9.789 12.945 4.02 1 98.25 452 LEU A C 1
ATOM 3724 O O . LEU A 1 452 ? -10.273 13.953 3.498 1 98.25 452 LEU A O 1
ATOM 3728 N N . ASN A 1 453 ? -8.852 12.203 3.467 1 98.31 453 ASN A N 1
ATOM 3729 C CA . ASN A 1 453 ? -8.258 12.594 2.191 1 98.31 453 ASN A CA 1
ATOM 3730 C C . ASN A 1 453 ? -9.273 12.523 1.056 1 98.31 453 ASN A C 1
ATOM 3732 O O . ASN A 1 453 ? -9.297 13.383 0.178 1 98.31 453 ASN A O 1
ATOM 3736 N N . LYS A 1 454 ? -10.078 11.484 1.085 1 97.06 454 LYS A N 1
ATOM 3737 C CA . LYS A 1 454 ? -11.125 11.344 0.075 1 97.06 454 LYS A CA 1
ATOM 3738 C C . LYS A 1 454 ? -12.055 12.555 0.074 1 97.06 454 LYS A C 1
ATOM 3740 O O . LYS A 1 454 ? -12.312 13.141 -0.977 1 97.06 454 LYS A O 1
ATOM 3745 N N . VAL A 1 455 ? -12.531 12.938 1.212 1 97.5 455 VAL A N 1
ATOM 3746 C CA . VAL A 1 455 ? -13.516 14.008 1.346 1 97.5 455 VAL A CA 1
ATOM 3747 C C . VAL A 1 455 ? -12.867 15.352 1.017 1 97.5 455 VAL A C 1
ATOM 3749 O O . VAL A 1 455 ? -13.414 16.141 0.248 1 97.5 455 VAL A O 1
ATOM 3752 N N . LEU A 1 456 ? -11.695 15.672 1.551 1 98.25 456 LEU A N 1
ATOM 3753 C CA . LEU A 1 456 ? -11.055 16.969 1.355 1 98.25 456 LEU A CA 1
ATOM 3754 C C . LEU A 1 456 ? -10.734 17.203 -0.117 1 98.25 456 LEU A C 1
ATOM 3756 O O . LEU A 1 456 ? -11.008 18.281 -0.651 1 98.25 456 LEU A O 1
ATOM 3760 N N . HIS A 1 457 ? -10.219 16.203 -0.79 1 96.56 457 HIS A N 1
ATOM 3761 C CA . HIS A 1 457 ? -9.852 16.375 -2.191 1 96.56 457 HIS A CA 1
ATOM 3762 C C . HIS A 1 457 ? -11.086 16.469 -3.076 1 96.56 457 HIS A C 1
ATOM 3764 O O . HIS A 1 457 ? -11.078 17.172 -4.086 1 96.56 457 HIS A O 1
ATOM 3770 N N . ALA A 1 458 ? -12.125 15.734 -2.711 1 95.06 458 ALA A N 1
ATOM 3771 C CA . ALA A 1 458 ? -13.367 15.789 -3.482 1 95.06 458 ALA A CA 1
ATOM 3772 C C . ALA A 1 458 ? -14.055 17.141 -3.311 1 95.06 458 ALA A C 1
ATOM 3774 O O . ALA A 1 458 ? -14.531 17.734 -4.285 1 95.06 458 ALA A O 1
ATOM 3775 N N . GLN A 1 459 ? -14.07 17.609 -2.062 1 96.25 459 GLN A N 1
ATOM 3776 C CA . GLN A 1 459 ? -14.789 18.844 -1.756 1 96.25 459 GLN A CA 1
ATOM 3777 C C . GLN A 1 459 ? -13.969 20.062 -2.158 1 96.25 459 GLN A C 1
ATOM 3779 O O . GLN A 1 459 ? -14.539 21.109 -2.521 1 96.25 459 GLN A O 1
ATOM 3784 N N . HIS A 1 460 ? -12.688 19.969 -2.117 1 97.06 460 HIS A N 1
ATOM 3785 C CA . HIS A 1 460 ? -11.82 21.109 -2.389 1 97.06 460 HIS A CA 1
ATOM 3786 C C . HIS A 1 460 ? -10.633 20.703 -3.262 1 97.06 460 HIS A C 1
ATOM 3788 O O . HIS A 1 460 ? -9.5 20.656 -2.789 1 97.06 460 HIS A O 1
ATOM 3794 N N . PRO A 1 461 ? -10.867 20.578 -4.547 1 95 461 PRO A N 1
ATOM 3795 C CA . PRO A 1 461 ? -9.773 20.219 -5.461 1 95 461 PRO A CA 1
ATOM 3796 C C . PRO A 1 461 ? -8.625 21.219 -5.418 1 95 461 PRO A C 1
ATOM 3798 O O . PRO A 1 461 ? -8.852 22.438 -5.34 1 95 461 PRO A O 1
ATOM 3801 N N . GLY A 1 462 ? -7.512 20.734 -5.332 1 95.94 462 GLY A N 1
ATOM 3802 C CA . GLY A 1 462 ? -6.328 21.578 -5.348 1 95.94 462 GLY A CA 1
ATOM 3803 C C . GLY A 1 462 ? -5.711 21.766 -3.975 1 95.94 462 GLY A C 1
ATOM 3804 O O . GLY A 1 462 ? -4.566 22.203 -3.857 1 95.94 462 GLY A O 1
ATOM 3805 N N . VAL A 1 463 ? -6.426 21.422 -2.906 1 97.56 463 VAL A N 1
ATOM 3806 C CA . VAL A 1 463 ? -5.855 21.547 -1.568 1 97.56 463 VAL A CA 1
ATOM 3807 C C . VAL A 1 463 ? -4.773 20.484 -1.371 1 97.56 463 VAL A C 1
ATOM 3809 O O . VAL A 1 463 ? -4.863 19.375 -1.926 1 97.56 463 VAL A O 1
ATOM 3812 N N . LEU A 1 464 ? -3.779 20.828 -0.618 1 98.44 464 LEU A N 1
ATOM 3813 C CA . LEU A 1 464 ? -2.682 19.922 -0.315 1 98.44 464 LEU A CA 1
ATOM 3814 C C . LEU A 1 464 ? -2.836 19.328 1.082 1 98.44 464 LEU A C 1
ATOM 3816 O O . LEU A 1 464 ? -3.027 20.062 2.053 1 98.44 464 LEU A O 1
ATOM 3820 N N . VAL A 1 465 ? -2.908 18.062 1.186 1 98.69 465 VAL A N 1
ATOM 3821 C CA . VAL A 1 465 ? -2.832 17.391 2.477 1 98.69 465 VAL A CA 1
ATOM 3822 C C . VAL A 1 465 ? -1.494 16.672 2.602 1 98.69 465 VAL A C 1
ATOM 3824 O O . VAL A 1 465 ? -1.234 15.703 1.879 1 98.69 465 VAL A O 1
ATOM 3827 N N . ILE A 1 466 ? -0.627 17.109 3.463 1 98.69 466 ILE A N 1
ATOM 3828 C CA . ILE A 1 466 ? 0.756 16.656 3.564 1 98.69 466 ILE A CA 1
ATOM 3829 C C . ILE A 1 466 ? 0.951 15.867 4.859 1 98.69 466 ILE A C 1
ATOM 3831 O O . ILE A 1 466 ? 0.537 16.312 5.934 1 98.69 466 ILE A O 1
ATOM 3835 N N . ALA A 1 467 ? 1.56 14.711 4.781 1 98.38 467 ALA A N 1
ATOM 3836 C CA . ALA A 1 467 ? 1.731 13.844 5.945 1 98.38 467 ALA A CA 1
ATOM 3837 C C . ALA A 1 467 ? 3.127 14 6.543 1 98.38 467 ALA A C 1
ATOM 3839 O O . ALA A 1 467 ? 4.129 13.828 5.844 1 98.38 467 ALA A O 1
ATOM 3840 N N . GLU A 1 468 ? 3.162 14.312 7.762 1 95.25 468 GLU A N 1
ATOM 3841 C CA . GLU A 1 468 ? 4.371 14.023 8.523 1 95.25 468 GLU A CA 1
ATOM 3842 C C . GLU A 1 468 ? 4.344 12.602 9.078 1 95.25 468 GLU A C 1
ATOM 3844 O O . GLU A 1 468 ? 3.795 12.359 10.156 1 95.25 468 GLU A O 1
ATOM 3849 N N . GLU A 1 469 ? 4.867 11.742 8.344 1 86.06 469 GLU A N 1
ATOM 3850 C CA . GLU A 1 469 ? 4.965 10.328 8.688 1 86.06 469 GLU A CA 1
ATOM 3851 C C . GLU A 1 469 ? 6.418 9.883 8.781 1 86.06 469 GLU A C 1
ATOM 3853 O O . GLU A 1 469 ? 7.141 9.875 7.785 1 86.06 469 GLU A O 1
ATOM 3858 N N . SER A 1 470 ? 6.832 9.484 9.93 1 83 470 SER A N 1
ATOM 3859 C CA . SER A 1 470 ? 8.258 9.359 10.242 1 83 470 SER A CA 1
ATOM 3860 C C . SER A 1 470 ? 8.734 7.926 10.047 1 83 470 SER A C 1
ATOM 3862 O O . SER A 1 470 ? 9.883 7.605 10.359 1 83 470 SER A O 1
ATOM 3864 N N . THR A 1 471 ? 7.898 7.113 9.594 1 84.56 471 THR A N 1
ATOM 3865 C CA . THR A 1 471 ? 8.297 5.727 9.383 1 84.56 471 THR A CA 1
ATOM 3866 C C . THR A 1 471 ? 8.352 5.395 7.895 1 84.56 471 THR A C 1
ATOM 3868 O O . THR A 1 471 ? 8.375 6.293 7.055 1 84.56 471 THR A O 1
ATOM 3871 N N . SER A 1 472 ? 8.5 4.133 7.633 1 81.75 472 SER A N 1
ATOM 3872 C CA . SER A 1 472 ? 8.57 3.682 6.246 1 81.75 472 SER A CA 1
ATOM 3873 C C . SER A 1 472 ? 7.219 3.154 5.77 1 81.75 472 SER A C 1
ATOM 3875 O O . SER A 1 472 ? 7.16 2.273 4.91 1 81.75 472 SER A O 1
ATOM 3877 N N . TRP A 1 473 ? 6.094 3.666 6.434 1 89.38 473 TRP A N 1
ATOM 3878 C CA . TRP A 1 473 ? 4.777 3.242 5.961 1 89.38 473 TRP A CA 1
ATOM 3879 C C . TRP A 1 473 ? 4.656 3.432 4.453 1 89.38 473 TRP A C 1
ATOM 3881 O O . TRP A 1 473 ? 4.93 4.516 3.932 1 89.38 473 TRP A O 1
ATOM 3891 N N . PRO A 1 474 ? 4.277 2.439 3.768 1 89.31 474 PRO A N 1
ATOM 3892 C CA . PRO A 1 474 ? 4.242 2.529 2.307 1 89.31 474 PRO A CA 1
ATOM 3893 C C . PRO A 1 474 ? 2.955 3.164 1.785 1 89.31 474 PRO A C 1
ATOM 3895 O O . PRO A 1 474 ? 1.904 3.051 2.422 1 89.31 474 PRO A O 1
ATOM 3898 N N . MET A 1 475 ? 3.035 3.9 0.628 1 94 475 MET A N 1
ATOM 3899 C CA . MET A 1 475 ? 1.913 4.414 -0.151 1 94 475 MET A CA 1
ATOM 3900 C C . MET A 1 475 ? 1.13 5.453 0.644 1 94 475 MET A C 1
ATOM 3902 O O . MET A 1 475 ? -0.101 5.418 0.68 1 94 475 MET A O 1
ATOM 3906 N N . VAL A 1 476 ? 1.865 6.305 1.309 1 96.44 476 VAL A N 1
ATOM 3907 C CA . VAL A 1 476 ? 1.233 7.395 2.049 1 96.44 476 VAL A CA 1
ATOM 3908 C C . VAL A 1 476 ? 0.589 8.375 1.072 1 96.44 476 VAL A C 1
ATOM 3910 O O . VAL A 1 476 ? -0.55 8.805 1.273 1 96.44 476 VAL A O 1
ATOM 3913 N N . SER A 1 477 ? 1.302 8.664 0.006 1 97.06 477 SER A N 1
ATOM 3914 C CA . SER A 1 477 ? 0.832 9.664 -0.947 1 97.06 477 SER A CA 1
ATOM 3915 C C . SER A 1 477 ? 0.305 9.008 -2.221 1 97.06 477 SER A C 1
ATOM 3917 O O . SER A 1 477 ? 0.339 9.609 -3.295 1 97.06 477 SER A O 1
ATOM 3919 N N . HIS A 1 478 ? -0.078 7.754 -2.164 1 94.62 478 HIS A N 1
ATOM 3920 C CA . HIS A 1 478 ? -0.715 7.062 -3.281 1 94.62 478 HIS A CA 1
ATOM 3921 C C . HIS A 1 478 ? -2.234 7.125 -3.172 1 94.62 478 HIS A C 1
ATOM 3923 O O . HIS A 1 478 ? -2.775 7.34 -2.084 1 94.62 478 HIS A O 1
ATOM 3929 N N . PRO A 1 479 ? -2.926 6.926 -4.305 1 94.38 479 PRO A N 1
ATOM 3930 C CA . PRO A 1 479 ? -4.391 6.965 -4.285 1 94.38 479 PRO A CA 1
ATOM 3931 C C . PRO A 1 479 ? -5 5.875 -3.404 1 94.38 479 PRO A C 1
ATOM 3933 O O . PRO A 1 479 ? -4.445 4.777 -3.305 1 94.38 479 PRO A O 1
ATOM 3936 N N . ILE A 1 480 ? -6.133 6.105 -2.881 1 94.31 480 ILE A N 1
ATOM 3937 C CA . ILE A 1 480 ? -6.824 5.211 -1.961 1 94.31 480 ILE A CA 1
ATOM 3938 C C . ILE A 1 480 ? -7.293 3.965 -2.711 1 94.31 480 ILE A C 1
ATOM 3940 O O . ILE A 1 480 ? -7.285 2.861 -2.16 1 94.31 480 ILE A O 1
ATOM 3944 N N . TYR A 1 481 ? -7.676 4.113 -3.979 1 90.06 481 TYR A N 1
ATOM 3945 C CA . TYR A 1 481 ? -8.281 3.014 -4.719 1 90.06 481 TYR A CA 1
ATOM 3946 C C . TYR A 1 481 ? -7.262 1.918 -5 1 90.06 481 TYR A C 1
ATOM 3948 O O . TYR A 1 481 ? -7.633 0.796 -5.355 1 90.06 481 TYR A O 1
ATOM 3956 N N . VAL A 1 482 ? -5.977 2.143 -4.766 1 91.62 482 VAL A N 1
ATOM 3957 C CA . VAL A 1 482 ? -4.977 1.097 -4.945 1 91.62 482 VAL A CA 1
ATOM 3958 C C . VAL A 1 482 ? -4.441 0.654 -3.586 1 91.62 482 VAL A C 1
ATOM 3960 O O . VAL A 1 482 ? -3.49 -0.129 -3.512 1 91.62 482 VAL A O 1
ATOM 3963 N N . GLY A 1 483 ? -4.973 1.271 -2.547 1 92.12 483 GLY A N 1
ATOM 3964 C CA . GLY A 1 483 ? -4.586 0.846 -1.212 1 92.12 483 GLY A CA 1
ATOM 3965 C C . GLY A 1 483 ? -3.814 1.905 -0.447 1 92.12 483 GLY A C 1
ATOM 3966 O O . GLY A 1 483 ? -3.422 1.688 0.701 1 92.12 483 GLY A O 1
ATOM 3967 N N . GLY A 1 484 ? -3.555 3.092 -1.008 1 95.62 484 GLY A N 1
ATOM 3968 C CA . GLY A 1 484 ? -2.824 4.168 -0.356 1 95.62 484 GLY A CA 1
ATOM 3969 C C . GLY A 1 484 ? -3.654 4.918 0.668 1 95.62 484 GLY A C 1
ATOM 3970 O O . GLY A 1 484 ? -4.836 4.617 0.858 1 95.62 484 GLY A O 1
ATOM 3971 N N . LEU A 1 485 ? -3.023 5.895 1.342 1 97.19 485 LEU A N 1
ATOM 3972 C CA . LEU A 1 485 ? -3.713 6.699 2.344 1 97.19 485 LEU A CA 1
ATOM 3973 C C . LEU A 1 485 ? -4.336 7.941 1.711 1 97.19 485 LEU A C 1
ATOM 3975 O O . LEU A 1 485 ? -5.188 8.594 2.318 1 97.19 485 LEU A O 1
ATOM 3979 N N . GLY A 1 486 ? -3.887 8.383 0.533 1 97.44 486 GLY A N 1
ATOM 3980 C CA . GLY A 1 486 ? -4.551 9.422 -0.234 1 97.44 486 GLY A CA 1
ATOM 3981 C C . GLY A 1 486 ? -3.959 10.797 -0.007 1 97.44 486 GLY A C 1
ATOM 3982 O O . GLY A 1 486 ? -4.457 11.789 -0.546 1 97.44 486 GLY A O 1
ATOM 3983 N N . PHE A 1 487 ? -2.807 10.914 0.725 1 98.56 487 PHE A N 1
ATOM 3984 C CA . PHE A 1 487 ? -2.17 12.203 0.95 1 98.56 487 PHE A CA 1
ATOM 3985 C C . PHE A 1 487 ? -1.598 12.758 -0.349 1 98.56 487 PHE A C 1
ATOM 3987 O O . PHE A 1 487 ? -1.263 12 -1.261 1 98.56 487 PHE A O 1
ATOM 3994 N N . SER A 1 488 ? -1.486 14.094 -0.381 1 98.12 488 SER A N 1
ATOM 3995 C CA . SER A 1 488 ? -0.819 14.727 -1.514 1 98.12 488 SER A CA 1
ATOM 3996 C C . SER A 1 488 ? 0.687 14.492 -1.472 1 98.12 488 SER A C 1
ATOM 3998 O O . SER A 1 488 ? 1.294 14.141 -2.486 1 98.12 488 SER A O 1
ATOM 4000 N N . MET A 1 489 ? 1.24 14.719 -0.329 1 98.12 489 MET A N 1
ATOM 4001 C CA . MET A 1 489 ? 2.688 14.617 -0.161 1 98.12 489 MET A CA 1
ATOM 4002 C C . MET A 1 489 ? 3.037 14 1.187 1 98.12 489 MET A C 1
ATOM 4004 O O . MET A 1 489 ? 2.184 13.898 2.07 1 98.12 489 MET A O 1
ATOM 4008 N N . LYS A 1 490 ? 4.234 13.586 1.284 1 97.75 490 LYS A N 1
ATOM 4009 C CA . LYS A 1 490 ? 4.832 13.039 2.498 1 97.75 490 LYS A CA 1
ATOM 4010 C C . LYS A 1 490 ? 6.168 13.703 2.805 1 97.75 490 LYS A C 1
ATOM 4012 O O . LYS A 1 490 ? 6.973 13.938 1.899 1 97.75 490 LYS A O 1
ATOM 4017 N N . TRP A 1 491 ? 6.395 14.102 4.074 1 97.62 491 TRP A N 1
ATOM 4018 C CA . TRP A 1 491 ? 7.723 14.57 4.461 1 97.62 491 TRP A CA 1
ATOM 4019 C C . TRP A 1 491 ? 8.758 13.469 4.289 1 97.62 491 TRP A C 1
ATOM 4021 O O . TRP A 1 491 ? 8.547 12.336 4.727 1 97.62 491 TRP A O 1
ATOM 4031 N N . ASN A 1 492 ? 9.82 13.742 3.646 1 95.88 492 ASN A N 1
ATOM 4032 C CA . ASN A 1 492 ? 10.922 12.797 3.496 1 95.88 492 ASN A CA 1
ATOM 4033 C C . ASN A 1 492 ? 11.867 12.836 4.691 1 95.88 492 ASN A C 1
ATOM 4035 O O . ASN A 1 492 ? 12.961 13.398 4.602 1 95.88 492 ASN A O 1
ATOM 4039 N N . MET A 1 493 ? 11.477 12.219 5.719 1 93.75 493 MET A N 1
ATOM 4040 C CA . MET A 1 493 ? 12.258 12.219 6.953 1 93.75 493 MET A CA 1
ATOM 4041 C C . MET A 1 493 ? 13.562 11.453 6.773 1 93.75 493 MET A C 1
ATOM 4043 O O . MET A 1 493 ? 14.57 11.773 7.414 1 93.75 493 MET A O 1
ATOM 4047 N N . GLY A 1 494 ? 13.586 10.438 5.926 1 88.75 494 GLY A N 1
ATOM 4048 C CA . GLY A 1 494 ? 14.805 9.719 5.621 1 88.75 494 GLY A CA 1
ATOM 4049 C C . GLY A 1 494 ? 15.883 10.594 5.016 1 88.75 494 GLY A C 1
ATOM 4050 O O . GLY A 1 494 ? 17.031 10.594 5.477 1 88.75 494 GLY A O 1
ATOM 4051 N N . TRP A 1 495 ? 15.484 11.352 4.039 1 92.25 495 TRP A N 1
ATOM 4052 C CA . TRP A 1 495 ? 16.406 12.297 3.428 1 92.25 495 TRP A CA 1
ATOM 4053 C C . TRP A 1 495 ? 16.953 13.273 4.469 1 92.25 495 TRP A C 1
ATOM 4055 O O . TRP A 1 495 ? 18.156 13.523 4.52 1 92.25 495 TRP A O 1
ATOM 4065 N N . MET A 1 496 ? 16.047 13.836 5.25 1 94.62 496 MET A N 1
ATOM 4066 C CA . MET A 1 496 ? 16.438 14.82 6.262 1 94.62 496 MET A CA 1
ATOM 4067 C C . MET A 1 496 ? 17.453 14.234 7.23 1 94.62 496 MET A C 1
ATOM 4069 O O . MET A 1 496 ? 18.531 14.812 7.438 1 94.62 496 MET A O 1
ATOM 4073 N N . ASN A 1 497 ? 17.172 13.117 7.75 1 91.5 497 ASN A N 1
ATOM 4074 C CA . ASN A 1 497 ? 18.031 12.484 8.734 1 91.5 497 ASN A CA 1
ATOM 4075 C C . ASN A 1 497 ? 19.391 12.117 8.141 1 91.5 497 ASN A C 1
ATOM 4077 O O . ASN A 1 497 ? 20.438 12.398 8.734 1 91.5 497 ASN A O 1
ATOM 4081 N N . ASP A 1 498 ? 19.391 11.477 7.023 1 89.25 498 ASP A N 1
ATOM 4082 C CA . ASP A 1 498 ? 20.625 11.031 6.379 1 89.25 498 ASP A CA 1
ATOM 4083 C C . ASP A 1 498 ? 21.5 12.227 5.969 1 89.25 498 ASP A C 1
ATOM 4085 O O . ASP A 1 498 ? 22.719 12.203 6.152 1 89.25 498 ASP A O 1
ATOM 4089 N N . THR A 1 499 ? 20.906 13.195 5.426 1 93.62 499 THR A N 1
ATOM 4090 C CA . THR A 1 499 ? 21.625 14.375 4.957 1 93.62 499 THR A CA 1
ATOM 4091 C C . THR A 1 499 ? 22.266 15.125 6.125 1 93.62 499 THR A C 1
ATOM 4093 O O . THR A 1 499 ? 23.453 15.469 6.078 1 93.62 499 THR A O 1
ATOM 4096 N N . LEU A 1 500 ? 21.484 15.391 7.148 1 94.81 500 LEU A N 1
ATOM 4097 C CA . LEU A 1 500 ? 22.031 16.141 8.281 1 94.81 500 LEU A CA 1
ATOM 4098 C C . LEU A 1 500 ? 23.109 15.328 9 1 94.81 500 LEU A C 1
ATOM 4100 O O . LEU A 1 500 ? 24.094 15.891 9.477 1 94.81 500 LEU A O 1
ATOM 4104 N N . SER A 1 501 ? 22.875 14.055 9.094 1 92.5 501 SER A N 1
ATOM 4105 C CA . SER A 1 501 ? 23.891 13.195 9.68 1 92.5 501 SER A CA 1
ATOM 4106 C C . SER A 1 501 ? 25.203 13.281 8.898 1 92.5 501 SER A C 1
ATOM 4108 O O . SER A 1 501 ? 26.281 13.398 9.492 1 92.5 501 SER A O 1
ATOM 4110 N N . TYR A 1 502 ? 25.125 13.211 7.617 1 93.12 502 TYR A N 1
ATOM 4111 C CA . TYR A 1 502 ? 26.281 13.297 6.742 1 93.12 502 TYR A CA 1
ATOM 4112 C C . TYR A 1 502 ? 26.953 14.664 6.852 1 93.12 502 TYR A C 1
ATOM 4114 O O . TYR A 1 502 ? 28.172 14.758 7.02 1 93.12 502 TYR A O 1
ATOM 4122 N N . MET A 1 503 ? 26.172 15.703 6.793 1 95.81 503 MET A N 1
ATOM 4123 C CA . MET A 1 503 ? 26.672 17.078 6.766 1 95.81 503 MET A CA 1
ATOM 4124 C C . MET A 1 503 ? 27.344 17.422 8.086 1 95.81 503 MET A C 1
ATOM 4126 O O . MET A 1 503 ? 28.25 18.266 8.125 1 95.81 503 MET A O 1
ATOM 4130 N N . SER A 1 504 ? 26.859 16.828 9.141 1 94.44 504 SER A N 1
ATOM 4131 C CA . SER A 1 504 ? 27.391 17.141 10.469 1 94.44 504 SER A CA 1
ATOM 4132 C C . SER A 1 504 ? 28.734 16.453 10.703 1 94.44 504 SER A C 1
ATOM 4134 O O . SER A 1 504 ? 29.438 16.797 11.664 1 94.44 504 SER A O 1
ATOM 4136 N N . LYS A 1 505 ? 29.109 15.609 9.859 1 92 505 LYS A N 1
ATOM 4137 C CA . LYS A 1 505 ? 30.391 14.922 10.008 1 92 505 LYS A CA 1
ATOM 4138 C C . LYS A 1 505 ? 31.531 15.797 9.523 1 92 505 LYS A C 1
ATOM 4140 O O . LYS A 1 505 ? 31.391 16.547 8.562 1 92 505 LYS 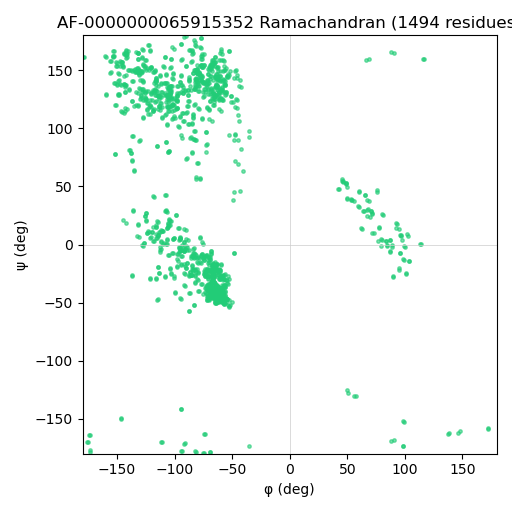A O 1
ATOM 4145 N N . ASP A 1 506 ? 32.656 15.555 10.234 1 91.44 506 ASP A N 1
ATOM 4146 C CA . ASP A 1 506 ? 33.875 16.156 9.711 1 91.44 506 ASP A CA 1
ATOM 4147 C C . ASP A 1 506 ? 34.156 15.664 8.297 1 91.44 506 ASP A C 1
ATOM 4149 O O . ASP A 1 506 ? 34.062 14.477 8.016 1 91.44 506 ASP A O 1
ATOM 4153 N N . PRO A 1 507 ? 34.5 16.625 7.473 1 89 507 PRO A N 1
ATOM 4154 C CA . PRO A 1 507 ? 34.688 16.281 6.062 1 89 507 PRO A CA 1
ATOM 4155 C C . PRO A 1 507 ? 35.656 15.117 5.863 1 89 507 PRO A C 1
ATOM 4157 O O . PRO A 1 507 ? 35.531 14.344 4.914 1 89 507 PRO A O 1
ATOM 4160 N N . ILE A 1 508 ? 36.594 14.945 6.715 1 80.31 508 ILE A N 1
ATOM 4161 C CA . ILE A 1 508 ? 37.594 13.891 6.574 1 80.31 508 ILE A CA 1
ATOM 4162 C C . ILE A 1 508 ? 36.906 12.523 6.707 1 80.31 508 ILE A C 1
ATOM 4164 O O . ILE A 1 508 ? 37.438 11.531 6.191 1 80.31 508 ILE A O 1
ATOM 4168 N N . TYR A 1 509 ? 35.781 12.516 7.316 1 78 509 TYR A N 1
ATOM 4169 C CA . TYR A 1 509 ? 35.094 11.242 7.562 1 78 509 TYR A CA 1
ATOM 4170 C C . TYR A 1 509 ? 33.969 11.023 6.555 1 78 509 TYR A C 1
ATOM 4172 O O . TYR A 1 509 ? 33.406 9.93 6.488 1 78 509 TYR A O 1
ATOM 4180 N N . ARG A 1 510 ? 33.656 11.961 5.754 1 85.5 510 ARG A N 1
ATOM 4181 C CA . ARG A 1 510 ? 32.469 11.922 4.895 1 85.5 510 ARG A CA 1
ATOM 4182 C C . ARG A 1 510 ? 32.594 10.844 3.824 1 85.5 510 ARG A C 1
ATOM 4184 O O . ARG A 1 510 ? 31.625 10.242 3.406 1 85.5 510 ARG A O 1
ATOM 4191 N N . HIS A 1 511 ? 33.812 10.523 3.461 1 78.56 511 HIS A N 1
ATOM 4192 C CA . HIS A 1 511 ? 34.031 9.523 2.424 1 78.56 511 HIS A CA 1
ATOM 4193 C C . HIS A 1 511 ? 33.562 8.141 2.885 1 78.56 511 HIS A C 1
ATOM 4195 O O . HIS A 1 511 ? 33.188 7.305 2.064 1 78.56 511 HIS A O 1
ATOM 4201 N N . TYR A 1 512 ? 33.469 7.98 4.152 1 67.69 512 TYR A N 1
ATOM 4202 C CA . TYR A 1 512 ? 33.031 6.699 4.695 1 67.69 512 TYR A CA 1
ATOM 4203 C C . TYR A 1 512 ? 31.5 6.613 4.727 1 67.69 512 TYR A C 1
ATOM 4205 O O . TYR A 1 512 ? 30.938 5.539 4.945 1 67.69 512 TYR A O 1
ATOM 4213 N N . HIS A 1 513 ? 30.844 7.66 4.512 1 76 513 HIS A N 1
ATOM 4214 C CA . HIS A 1 513 ? 29.391 7.727 4.684 1 76 513 HIS A CA 1
ATOM 4215 C C . HIS A 1 513 ? 28.719 8.242 3.42 1 76 513 HIS A C 1
ATOM 4217 O O . HIS A 1 513 ? 27.609 8.773 3.48 1 76 513 HIS A O 1
ATOM 4223 N N . HIS A 1 514 ? 29.375 8.07 2.334 1 75.94 514 HIS A N 1
ATOM 4224 C CA . HIS A 1 514 ? 28.922 8.609 1.058 1 75.94 514 HIS A CA 1
ATOM 4225 C C . HIS A 1 514 ? 27.562 8.039 0.669 1 75.94 514 HIS A C 1
ATOM 4227 O O . HIS A 1 514 ? 26.766 8.703 0.005 1 75.94 514 HIS A O 1
ATOM 4233 N N . ASP A 1 515 ? 27.188 6.906 1.153 1 71.19 515 ASP A N 1
ATOM 4234 C CA . ASP A 1 515 ? 25.953 6.203 0.851 1 71.19 515 ASP A CA 1
ATOM 4235 C C . ASP A 1 515 ? 24.75 6.922 1.461 1 71.19 515 ASP A C 1
ATOM 4237 O O . ASP A 1 515 ? 23.625 6.785 0.974 1 71.19 515 ASP A O 1
ATOM 4241 N N . ALA A 1 516 ? 25 7.598 2.477 1 72.19 516 ALA A N 1
ATOM 4242 C CA . ALA A 1 516 ? 23.922 8.328 3.129 1 72.19 516 ALA A CA 1
ATOM 4243 C C . ALA A 1 516 ? 23.25 9.297 2.158 1 72.19 516 ALA A C 1
ATOM 4245 O O . ALA A 1 516 ? 22.047 9.555 2.256 1 72.19 516 ALA A O 1
ATOM 4246 N N . LEU A 1 517 ? 24.016 9.75 1.247 1 74.81 517 LEU A N 1
ATOM 4247 C CA . LEU A 1 517 ? 23.5 10.734 0.309 1 74.81 517 LEU A CA 1
ATOM 4248 C C . LEU A 1 517 ? 22.984 10.055 -0.957 1 74.81 517 LEU A C 1
ATOM 4250 O O . LEU A 1 517 ? 22.172 10.633 -1.687 1 74.81 517 LEU A O 1
ATOM 4254 N N . THR A 1 518 ? 23.359 8.828 -1.202 1 74.69 518 THR A N 1
ATOM 4255 C CA . THR A 1 518 ? 23.016 8.219 -2.482 1 74.69 518 THR A CA 1
ATOM 4256 C C . THR A 1 518 ? 21.875 7.227 -2.324 1 74.69 518 THR A C 1
ATOM 4258 O O . THR A 1 518 ? 21.125 6.98 -3.271 1 74.69 518 THR A O 1
ATOM 4261 N N . PHE A 1 519 ? 21.656 6.758 -1.149 1 69.62 519 PHE A N 1
ATOM 4262 C CA . PHE A 1 519 ? 20.625 5.773 -0.878 1 69.62 519 PHE A CA 1
ATOM 4263 C C . PHE A 1 519 ? 19.234 6.402 -0.99 1 69.62 519 PHE A C 1
ATOM 4265 O O . PHE A 1 519 ? 18.281 5.734 -1.383 1 69.62 519 PHE A O 1
ATOM 4272 N N . GLY A 1 520 ? 19.188 7.66 -0.703 1 69.56 520 GLY A N 1
ATOM 4273 C CA . GLY A 1 520 ? 17.906 8.336 -0.723 1 69.56 520 GLY A CA 1
ATOM 4274 C C . GLY A 1 520 ? 17.25 8.328 -2.09 1 69.56 520 GLY A C 1
ATOM 4275 O O . GLY A 1 520 ? 16.016 8.32 -2.195 1 69.56 520 GLY A O 1
ATOM 4276 N N . LEU A 1 521 ? 17.969 8.25 -3.074 1 69.69 521 LEU A N 1
ATOM 4277 C CA . LEU A 1 521 ? 17.422 8.344 -4.422 1 69.69 521 LEU A CA 1
ATOM 4278 C C . LEU A 1 521 ? 16.781 7.02 -4.832 1 69.69 521 LEU A C 1
ATOM 4280 O O . LEU A 1 521 ? 15.984 6.977 -5.777 1 69.69 521 LEU A O 1
ATOM 4284 N N . LEU A 1 522 ? 17.047 6.055 -4.047 1 68.06 522 LEU A N 1
ATOM 4285 C CA . LEU A 1 522 ? 16.453 4.754 -4.332 1 68.06 522 LEU A CA 1
ATOM 4286 C C . LEU A 1 522 ? 14.969 4.75 -3.994 1 68.06 522 LEU A C 1
ATOM 4288 O O . LEU A 1 522 ? 14.195 3.992 -4.582 1 68.06 522 LEU A O 1
ATOM 4292 N N . TYR A 1 523 ? 14.648 5.637 -3.119 1 73.25 523 TYR A N 1
ATOM 4293 C CA . TYR A 1 523 ? 13.242 5.664 -2.74 1 73.25 523 TYR A CA 1
ATOM 4294 C C . TYR A 1 523 ? 12.641 7.047 -2.961 1 73.25 523 TYR A C 1
ATOM 4296 O O . TYR A 1 523 ? 11.484 7.293 -2.607 1 73.25 523 TYR A O 1
ATOM 4304 N N . ALA A 1 524 ? 13.328 7.863 -3.586 1 75.69 524 ALA A N 1
ATOM 4305 C CA . ALA A 1 524 ? 12.945 9.266 -3.707 1 75.69 524 ALA A CA 1
ATOM 4306 C C . ALA A 1 524 ? 11.641 9.414 -4.488 1 75.69 524 ALA A C 1
ATOM 4308 O O . ALA A 1 524 ? 10.977 10.445 -4.41 1 75.69 524 ALA A O 1
ATOM 4309 N N . PHE A 1 525 ? 11.305 8.398 -5.18 1 84.31 525 PHE A N 1
ATOM 4310 C CA . PHE A 1 525 ? 10.148 8.547 -6.047 1 84.31 525 PHE A CA 1
ATOM 4311 C C . PHE A 1 525 ? 9.055 7.559 -5.664 1 84.31 525 PHE A C 1
ATOM 4313 O O . PHE A 1 525 ? 8.07 7.398 -6.391 1 84.31 525 PHE A O 1
ATOM 4320 N N . ASN A 1 526 ? 9.25 6.941 -4.52 1 87.06 526 ASN A N 1
ATOM 4321 C CA . ASN A 1 526 ? 8.234 6.016 -4.027 1 87.06 526 ASN A CA 1
ATOM 4322 C C . ASN A 1 526 ? 7.008 6.754 -3.508 1 87.06 526 ASN A C 1
ATOM 4324 O O . ASN A 1 526 ? 5.926 6.172 -3.4 1 87.06 526 ASN A O 1
ATOM 4328 N N . GLU A 1 527 ? 7.227 7.988 -3.053 1 94.12 527 GLU A N 1
ATOM 4329 C CA . GLU A 1 527 ? 6.199 8.906 -2.57 1 94.12 527 GLU A CA 1
ATOM 4330 C C . GLU A 1 527 ? 6.359 10.289 -3.193 1 94.12 527 GLU A C 1
ATOM 4332 O O . GLU A 1 527 ? 7.387 10.586 -3.803 1 94.12 527 GLU A O 1
ATOM 4337 N N . ASN A 1 528 ? 5.289 11.062 -3.174 1 96.88 528 ASN A N 1
ATOM 4338 C CA . ASN A 1 528 ? 5.445 12.492 -3.412 1 96.88 528 ASN A CA 1
ATOM 4339 C C . ASN A 1 528 ? 6.09 13.195 -2.221 1 96.88 528 ASN A C 1
ATOM 4341 O O . ASN A 1 528 ? 5.395 13.641 -1.306 1 96.88 528 ASN A O 1
ATOM 4345 N N . PHE A 1 529 ? 7.406 13.391 -2.291 1 97.06 529 PHE A N 1
ATOM 4346 C CA . PHE A 1 529 ? 8.148 13.781 -1.099 1 97.06 529 PHE A CA 1
ATOM 4347 C C . PHE A 1 529 ? 8.32 15.297 -1.039 1 97.06 529 PHE A C 1
ATOM 4349 O O . PHE A 1 529 ? 8.539 15.945 -2.066 1 97.06 529 PHE A O 1
ATOM 4356 N N . MET A 1 530 ? 8.18 15.805 0.127 1 97.81 530 MET A N 1
ATOM 4357 C CA . MET A 1 530 ? 8.672 17.125 0.51 1 97.81 530 MET A CA 1
ATOM 4358 C C . MET A 1 530 ? 9.93 17.016 1.363 1 97.81 530 MET A C 1
ATOM 4360 O O . MET A 1 530 ? 9.992 16.188 2.271 1 97.81 530 MET A O 1
ATOM 4364 N N . LEU A 1 531 ? 10.969 17.75 1.017 1 97.75 531 LEU A N 1
ATOM 4365 C CA . LEU A 1 531 ? 12.227 17.766 1.767 1 97.75 531 LEU A CA 1
ATOM 4366 C C . LEU A 1 531 ? 12.164 18.75 2.922 1 97.75 531 LEU A C 1
ATOM 4368 O O . LEU A 1 531 ? 12.367 19.953 2.725 1 97.75 531 LEU A O 1
ATOM 4372 N N . PRO A 1 532 ? 12.008 18.219 4.125 1 97.75 532 PRO A N 1
ATOM 4373 C CA . PRO A 1 532 ? 11.789 19.156 5.23 1 97.75 532 PRO A CA 1
ATOM 4374 C C . PRO A 1 532 ? 13.062 19.453 6.012 1 97.75 532 PRO A C 1
ATOM 4376 O O . PRO A 1 532 ? 13.75 18.531 6.465 1 97.75 532 PRO A O 1
ATOM 4379 N N . LEU A 1 533 ? 13.453 20.625 6.133 1 98.31 533 LEU A N 1
ATOM 4380 C CA . LEU A 1 533 ? 14.258 21.172 7.223 1 98.31 533 LEU A CA 1
ATOM 4381 C C . LEU A 1 533 ? 13.406 22.031 8.148 1 98.31 533 LEU A C 1
ATOM 4383 O O . LEU A 1 533 ? 13.461 23.25 8.086 1 98.31 533 LEU A O 1
ATOM 4387 N N . SER A 1 534 ? 12.672 21.312 9.016 1 98 534 SER A N 1
ATOM 4388 C CA . SER A 1 534 ? 11.547 21.859 9.758 1 98 534 SER A CA 1
ATOM 4389 C C . SER A 1 534 ? 11.977 22.359 11.133 1 98 534 SER A C 1
ATOM 4391 O O . SER A 1 534 ? 13.156 22.281 11.484 1 98 534 SER A O 1
ATOM 4393 N N . HIS A 1 535 ? 11 22.844 11.906 1 97.5 535 HIS A N 1
ATOM 4394 C CA . HIS A 1 535 ? 11.203 23.344 13.258 1 97.5 535 HIS A CA 1
ATOM 4395 C C . HIS A 1 535 ? 11.758 22.25 14.172 1 97.5 535 HIS A C 1
ATOM 4397 O O . HIS A 1 535 ? 12.523 22.531 15.094 1 97.5 535 HIS A O 1
ATOM 4403 N N . ASP A 1 536 ? 11.438 21.047 13.914 1 93.81 536 ASP A N 1
ATOM 4404 C CA . ASP A 1 536 ? 11.844 19.922 14.758 1 93.81 536 ASP A CA 1
ATOM 4405 C C . ASP A 1 536 ? 13.359 19.766 14.766 1 93.81 536 ASP A C 1
ATOM 4407 O O . ASP A 1 536 ? 13.922 19.172 15.688 1 93.81 536 ASP A O 1
ATOM 4411 N N . GLU A 1 537 ? 14.047 20.297 13.805 1 92.88 537 GLU A N 1
ATOM 4412 C CA . GLU A 1 537 ? 15.477 20.031 13.641 1 92.88 537 GLU A CA 1
ATOM 4413 C C . GLU A 1 537 ? 16.312 21.141 14.281 1 92.88 537 GLU A C 1
ATOM 4415 O O . GLU A 1 537 ? 17.547 21.047 14.32 1 92.88 537 GLU A O 1
ATOM 4420 N N . VAL A 1 538 ? 15.688 22.188 14.82 1 93 538 VAL A N 1
ATOM 4421 C CA . VAL A 1 538 ? 16.469 23.328 15.312 1 93 538 VAL A CA 1
ATOM 4422 C C . VAL A 1 538 ? 15.992 23.703 16.719 1 93 538 VAL A C 1
ATOM 4424 O O . VAL A 1 538 ? 16.188 24.844 17.156 1 93 538 VAL A O 1
ATOM 4427 N N . VAL A 1 539 ? 15.289 22.828 17.359 1 93.06 539 VAL A N 1
ATOM 4428 C CA . VAL A 1 539 ? 14.773 23.078 18.703 1 93.06 539 VAL A CA 1
ATOM 4429 C C . VAL A 1 539 ? 15.867 22.812 19.734 1 93.06 539 VAL A C 1
ATOM 4431 O O . VAL A 1 539 ? 17 22.484 19.391 1 93.06 539 VAL A O 1
ATOM 4434 N N . HIS A 1 540 ? 15.508 22.984 21 1 87.44 540 HIS A N 1
ATOM 4435 C CA . HIS A 1 540 ? 16.453 22.844 22.109 1 87.44 540 HIS A CA 1
ATOM 4436 C C . HIS A 1 540 ? 17.125 21.469 22.078 1 87.44 540 HIS A C 1
ATOM 4438 O O . HIS A 1 540 ? 16.469 20.438 22 1 87.44 540 HIS A O 1
ATOM 4444 N N . GLY A 1 541 ? 18.328 21.516 22.156 1 89.12 541 GLY A N 1
ATOM 4445 C CA . GLY A 1 541 ? 19.109 20.297 22.219 1 89.12 541 GLY A CA 1
ATOM 4446 C C . GLY A 1 541 ? 19.5 19.766 20.859 1 89.12 541 GLY A C 1
ATOM 4447 O O . GLY A 1 541 ? 20.297 18.828 20.766 1 89.12 541 GLY A O 1
ATOM 4448 N N . LYS A 1 542 ? 19.094 20.391 19.812 1 92.75 542 LYS A N 1
ATOM 4449 C CA . LYS A 1 542 ? 19.344 19.859 18.469 1 92.75 542 LYS A CA 1
ATOM 4450 C C . LYS A 1 542 ? 20.312 20.734 17.703 1 92.75 542 LYS A C 1
ATOM 4452 O O . LYS A 1 542 ? 20.734 20.391 16.594 1 92.75 542 LYS A O 1
ATOM 4457 N N . GLN A 1 543 ? 20.688 21.922 18.297 1 94.5 543 GLN A N 1
ATOM 4458 C CA . GLN A 1 543 ? 21.547 22.875 17.625 1 94.5 543 GLN A CA 1
ATOM 4459 C C . GLN A 1 543 ? 20.828 23.516 16.438 1 94.5 543 GLN A C 1
ATOM 4461 O O . GLN A 1 543 ? 19.797 23.031 16 1 94.5 543 GLN A O 1
ATOM 4466 N N . SER A 1 544 ? 21.312 24.641 16.016 1 97.38 544 SER A N 1
ATOM 4467 C CA . SER A 1 544 ? 20.844 25.25 14.781 1 97.38 544 SER A CA 1
ATOM 4468 C C . SER A 1 544 ? 21.422 24.531 13.562 1 97.38 544 SER A C 1
ATOM 4470 O O . SER A 1 544 ? 22.359 23.734 13.695 1 97.38 544 SER A O 1
ATOM 4472 N N . LEU A 1 545 ? 20.859 24.734 12.375 1 98.06 545 LEU A N 1
ATOM 4473 C CA . LEU A 1 545 ? 21.422 24.141 11.164 1 98.06 545 LEU A CA 1
ATOM 4474 C C . LEU A 1 545 ? 22.859 24.594 10.969 1 98.06 545 LEU A C 1
ATOM 4476 O O . LEU A 1 545 ? 23.719 23.812 10.562 1 98.06 545 LEU A O 1
ATOM 4480 N N . LEU A 1 546 ? 23.125 25.906 11.258 1 97.69 546 LEU A N 1
ATOM 4481 C CA . LEU A 1 546 ? 24.453 26.469 11.117 1 97.69 546 LEU A CA 1
ATOM 4482 C C . LEU A 1 546 ? 25.453 25.75 12.016 1 97.69 546 LEU A C 1
ATOM 4484 O O . LEU A 1 546 ? 26.531 25.359 11.562 1 97.69 546 LEU A O 1
ATOM 4488 N N . TYR A 1 547 ? 25.094 25.5 13.188 1 96.69 547 TYR A N 1
ATOM 4489 C CA . TYR A 1 547 ? 26.062 24.969 14.148 1 96.69 547 TYR A CA 1
ATOM 4490 C C . TYR A 1 547 ? 26.078 23.453 14.125 1 96.69 547 TYR A C 1
ATOM 4492 O O . TYR A 1 547 ? 26.891 22.812 14.805 1 96.69 547 TYR A O 1
ATOM 4500 N N . LYS A 1 548 ? 25.25 22.812 13.312 1 96.88 548 LYS A N 1
ATOM 4501 C CA . LYS A 1 548 ? 25.406 21.406 12.969 1 96.88 548 LYS A CA 1
ATOM 4502 C C . LYS A 1 548 ? 26.562 21.188 12.016 1 96.88 548 LYS A C 1
ATOM 4504 O O . LYS A 1 548 ? 27.094 20.078 11.906 1 96.88 548 LYS A O 1
ATOM 4509 N N . MET A 1 549 ? 26.922 22.25 11.352 1 97.06 549 MET A N 1
ATOM 4510 C CA . MET A 1 549 ? 28 22.172 10.375 1 97.06 549 MET A CA 1
ATOM 4511 C C . MET A 1 549 ? 29.359 22.219 11.062 1 97.06 549 MET A C 1
ATOM 4513 O O . MET A 1 549 ? 29.578 23.016 11.969 1 97.06 549 MET A O 1
ATOM 4517 N N . PRO A 1 550 ? 30.281 21.453 10.633 1 96.06 550 PRO A N 1
ATOM 4518 C CA . PRO A 1 550 ? 31.609 21.438 11.242 1 96.06 550 PRO A CA 1
ATOM 4519 C C . PRO A 1 550 ? 32.531 22.531 10.672 1 96.06 550 PRO A C 1
ATOM 4521 O O . PRO A 1 550 ? 32.188 23.156 9.664 1 96.06 550 PRO A O 1
ATOM 4524 N N . GLY A 1 551 ? 33.719 22.734 11.438 1 93.94 551 GLY A N 1
ATOM 4525 C CA . GLY A 1 551 ? 34.75 23.609 10.945 1 93.94 551 GLY A CA 1
ATOM 4526 C C . GLY A 1 551 ? 34.688 25 11.539 1 93.94 551 GLY A C 1
ATOM 4527 O O . GLY A 1 551 ? 33.969 25.25 12.5 1 93.94 551 GLY A O 1
ATOM 4528 N N . ASP A 1 552 ? 35.562 25.875 10.992 1 93.69 552 ASP A N 1
ATOM 4529 C CA . ASP A 1 552 ? 35.594 27.266 11.445 1 93.69 552 ASP A CA 1
ATOM 4530 C C . ASP A 1 552 ? 34.406 28.047 10.898 1 93.69 552 ASP A C 1
ATOM 4532 O O . ASP A 1 552 ? 33.531 27.469 10.258 1 93.69 552 ASP A O 1
ATOM 4536 N N . GLU A 1 553 ? 34.312 29.234 11.188 1 93.75 553 GLU A N 1
ATOM 4537 C CA . GLU A 1 553 ? 33.156 30.031 10.836 1 93.75 553 GLU A CA 1
ATOM 4538 C C . GLU A 1 553 ? 32.906 30.016 9.328 1 93.75 553 GLU A C 1
ATOM 4540 O O . GLU A 1 553 ? 31.766 29.828 8.891 1 93.75 553 GLU A O 1
ATOM 4545 N N . TRP A 1 554 ? 33.906 30.266 8.609 1 94.69 554 TRP A N 1
ATOM 4546 C CA . TRP A 1 554 ? 33.75 30.266 7.16 1 94.69 554 TRP A CA 1
ATOM 4547 C C . TRP A 1 554 ? 33.25 28.922 6.664 1 94.69 554 TRP A C 1
ATOM 4549 O O . TRP A 1 554 ? 32.375 28.844 5.812 1 94.69 554 TRP A O 1
ATOM 4559 N N . GLN A 1 555 ? 33.812 27.875 7.16 1 96.56 555 GLN A N 1
ATOM 4560 C CA . GLN A 1 555 ? 33.438 26.531 6.742 1 96.56 555 GLN A CA 1
ATOM 4561 C C . GLN A 1 555 ? 32 26.219 7.125 1 96.56 555 GLN A C 1
ATOM 4563 O O . GLN A 1 555 ? 31.281 25.547 6.375 1 96.56 555 GLN A O 1
ATOM 4568 N N . ARG A 1 556 ? 31.625 26.641 8.305 1 97.56 556 ARG A N 1
ATOM 4569 C CA . ARG A 1 556 ? 30.25 26.406 8.734 1 97.56 556 ARG A CA 1
ATOM 4570 C C . ARG A 1 556 ? 29.266 27.031 7.77 1 97.56 556 ARG A C 1
ATOM 4572 O O . ARG A 1 556 ? 28.281 26.406 7.371 1 97.56 556 ARG A O 1
ATOM 4579 N N . PHE A 1 557 ? 29.562 28.25 7.422 1 98.12 557 PHE A N 1
ATOM 4580 C CA . PHE A 1 557 ? 28.672 28.938 6.492 1 98.12 557 PHE A CA 1
ATOM 4581 C C . PHE A 1 557 ? 28.75 28.312 5.102 1 98.12 557 PHE A C 1
ATOM 4583 O O . PHE A 1 557 ? 27.75 28.234 4.395 1 98.12 557 PHE A O 1
ATOM 4590 N N . ALA A 1 558 ? 29.938 27.938 4.672 1 98.25 558 ALA A N 1
ATOM 4591 C CA . ALA A 1 558 ? 30.109 27.266 3.383 1 98.25 558 ALA A CA 1
ATOM 4592 C C . ALA A 1 558 ? 29.297 25.969 3.336 1 98.25 558 ALA A C 1
ATOM 4594 O O . ALA A 1 558 ? 28.625 25.688 2.348 1 98.25 558 ALA A O 1
ATOM 4595 N N . ASN A 1 559 ? 29.359 25.188 4.418 1 98.25 559 ASN A N 1
ATOM 4596 C CA . ASN A 1 559 ? 28.594 23.953 4.535 1 98.25 559 ASN A CA 1
ATOM 4597 C C . ASN A 1 559 ? 27.094 24.219 4.461 1 98.25 559 ASN A C 1
ATOM 4599 O O . ASN A 1 559 ? 26.359 23.438 3.84 1 98.25 559 ASN A O 1
ATOM 4603 N N . LEU A 1 560 ? 26.703 25.234 5.125 1 98.56 560 LEU A N 1
ATOM 4604 C CA . LEU A 1 560 ? 25.266 25.547 5.148 1 98.56 560 LEU A CA 1
ATOM 4605 C C . LEU A 1 560 ? 24.766 25.891 3.752 1 98.56 560 LEU A C 1
ATOM 4607 O O . LEU A 1 560 ? 23.719 25.422 3.332 1 98.56 560 LEU A O 1
ATOM 4611 N N . ARG A 1 561 ? 25.516 26.719 3.045 1 98.69 561 ARG A N 1
ATOM 4612 C CA . ARG A 1 561 ? 25.141 27.062 1.676 1 98.69 561 ARG A CA 1
ATOM 4613 C C . ARG A 1 561 ? 25.141 25.828 0.784 1 98.69 561 ARG A C 1
ATOM 4615 O O . ARG A 1 561 ? 24.297 25.703 -0.104 1 98.69 561 ARG A O 1
ATOM 4622 N N . LEU A 1 562 ? 26.094 24.938 0.986 1 98.56 562 LEU A N 1
ATOM 4623 C CA . LEU A 1 562 ? 26.156 23.688 0.24 1 98.56 562 LEU A CA 1
ATOM 4624 C C . LEU A 1 562 ? 24.938 22.812 0.511 1 98.56 562 LEU A C 1
ATOM 4626 O O . LEU A 1 562 ? 24.359 22.25 -0.416 1 98.56 562 LEU A O 1
ATOM 4630 N N . LEU A 1 563 ? 24.562 22.703 1.763 1 98.44 563 LEU A N 1
ATOM 4631 C CA . LEU A 1 563 ? 23.359 21.953 2.15 1 98.44 563 LEU A CA 1
ATOM 4632 C C . LEU A 1 563 ? 22.141 22.484 1.401 1 98.44 563 LEU A C 1
ATOM 4634 O O . LEU A 1 563 ? 21.359 21.688 0.862 1 98.44 563 LEU A O 1
ATOM 4638 N N . TYR A 1 564 ? 22.016 23.781 1.38 1 98.81 564 TYR A N 1
ATOM 4639 C CA . TYR A 1 564 ? 20.859 24.375 0.727 1 98.81 564 TYR A CA 1
ATOM 4640 C C . TYR A 1 564 ? 20.922 24.172 -0.783 1 98.81 564 TYR A C 1
ATOM 4642 O O . TYR A 1 564 ? 19.891 23.984 -1.43 1 98.81 564 TYR A O 1
ATOM 4650 N N . THR A 1 565 ? 22.078 24.266 -1.334 1 98.69 565 THR A N 1
ATOM 4651 C CA . THR A 1 565 ? 22.219 24 -2.762 1 98.69 565 THR A CA 1
ATOM 4652 C C . THR A 1 565 ? 21.75 22.578 -3.1 1 98.69 565 THR A C 1
ATOM 4654 O O . THR A 1 565 ? 21.016 22.391 -4.066 1 98.69 565 THR A O 1
ATOM 4657 N N . MET A 1 566 ? 22.172 21.656 -2.287 1 97.88 566 MET A N 1
ATOM 4658 C CA . MET A 1 566 ? 21.734 20.266 -2.48 1 97.88 566 MET A CA 1
ATOM 4659 C C . MET A 1 566 ? 20.219 20.156 -2.322 1 97.88 566 MET A C 1
ATOM 4661 O O . MET A 1 566 ? 19.547 19.547 -3.16 1 97.88 566 MET A O 1
ATOM 4665 N N . MET A 1 567 ? 19.688 20.734 -1.301 1 97.94 567 MET A N 1
ATOM 4666 C CA . MET A 1 567 ? 18.25 20.656 -1.019 1 97.94 567 MET A CA 1
ATOM 4667 C C . MET A 1 567 ? 17.438 21.172 -2.195 1 97.94 567 MET A C 1
ATOM 4669 O O . MET A 1 567 ? 16.5 20.516 -2.648 1 97.94 567 MET A O 1
ATOM 4673 N N . PHE A 1 568 ? 17.781 22.281 -2.752 1 98.5 568 PHE A N 1
ATOM 4674 C CA . PHE A 1 568 ? 16.969 22.969 -3.76 1 98.5 568 PHE A CA 1
ATOM 4675 C C . PHE A 1 568 ? 17.172 22.328 -5.129 1 98.5 568 PHE A C 1
ATOM 4677 O O . PHE A 1 568 ? 16.391 22.562 -6.051 1 98.5 568 PHE A O 1
ATOM 4684 N N . THR A 1 569 ? 18.219 21.516 -5.281 1 98.06 569 THR A N 1
ATOM 4685 C CA . THR A 1 569 ? 18.453 20.875 -6.57 1 98.06 569 THR A CA 1
ATOM 4686 C C . THR A 1 569 ? 18.078 19.391 -6.512 1 98.06 569 THR A C 1
ATOM 4688 O O . THR A 1 569 ? 18.047 18.719 -7.539 1 98.06 569 THR A O 1
ATOM 4691 N N . TYR A 1 570 ? 17.797 18.891 -5.336 1 96.5 570 TYR A N 1
ATOM 4692 C CA . TYR A 1 570 ? 17.359 17.516 -5.133 1 96.5 570 TYR A CA 1
ATOM 4693 C C . TYR A 1 570 ? 15.891 17.344 -5.477 1 96.5 570 TYR A C 1
ATOM 4695 O O . TYR A 1 570 ? 15.102 18.281 -5.316 1 96.5 570 TYR A O 1
ATOM 4703 N N . PRO A 1 571 ? 15.484 16.188 -6.008 1 95.56 571 PRO A N 1
ATOM 4704 C CA . PRO A 1 571 ? 14.062 15.992 -6.293 1 95.56 571 PRO A CA 1
ATOM 4705 C C . PRO A 1 571 ? 13.195 16.094 -5.047 1 95.56 571 PRO A C 1
ATOM 4707 O O . PRO A 1 571 ? 13.578 15.609 -3.977 1 95.56 571 PRO A O 1
ATOM 4710 N N . GLY A 1 572 ? 11.953 16.656 -5.211 1 97.38 572 GLY A N 1
ATOM 4711 C CA . GLY A 1 572 ? 11 16.859 -4.125 1 97.38 572 GLY A CA 1
ATOM 4712 C C . GLY A 1 572 ? 10.695 18.312 -3.865 1 97.38 572 GLY A C 1
ATOM 4713 O O . GLY A 1 572 ? 11.453 19.203 -4.285 1 97.38 572 GLY A O 1
ATOM 4714 N N . LYS A 1 573 ? 9.578 18.547 -3.223 1 98.62 573 LYS A N 1
ATOM 4715 C CA . LYS A 1 573 ? 9.234 19.922 -2.836 1 98.62 573 LYS A CA 1
ATOM 4716 C C . LYS A 1 573 ? 10.047 20.359 -1.62 1 98.62 573 LYS A C 1
ATOM 4718 O O . LYS A 1 573 ? 10.703 19.547 -0.971 1 98.62 573 LYS A O 1
ATOM 4723 N N . LYS A 1 574 ? 10.117 21.672 -1.379 1 98.75 574 LYS A N 1
ATOM 4724 C CA . LYS A 1 574 ? 11.047 22.203 -0.384 1 98.75 574 LYS A CA 1
ATOM 4725 C C . LYS A 1 574 ? 10.297 22.781 0.813 1 98.75 574 LYS A C 1
ATOM 4727 O O . LYS A 1 574 ? 9.25 23.422 0.65 1 98.75 574 LYS A O 1
ATOM 4732 N N . LEU A 1 575 ? 10.789 22.547 2.004 1 98.81 575 LEU A N 1
ATOM 4733 C CA . LEU A 1 575 ? 10.297 23.188 3.213 1 98.81 575 LEU A CA 1
ATOM 4734 C C . LEU A 1 575 ? 11.453 23.625 4.109 1 98.81 575 LEU A C 1
ATOM 4736 O O . LEU A 1 575 ? 12.312 22.812 4.453 1 98.81 575 LEU A O 1
ATOM 4740 N N . LEU A 1 576 ? 11.492 24.891 4.43 1 98.88 576 LEU A N 1
ATOM 4741 C CA . LEU A 1 576 ? 12.523 25.438 5.297 1 98.88 576 LEU A CA 1
ATOM 4742 C C . LEU A 1 576 ? 11.906 26.25 6.438 1 98.88 576 LEU A C 1
ATOM 4744 O O . LEU A 1 576 ? 11.039 27.094 6.211 1 98.88 576 LEU A O 1
ATOM 4748 N N . PHE A 1 577 ? 12.383 26.031 7.66 1 98.81 577 PHE A N 1
ATOM 4749 C CA . PHE A 1 577 ? 11.867 26.703 8.844 1 98.81 577 PHE A CA 1
ATOM 4750 C C . PHE A 1 577 ? 12.461 28.109 8.977 1 98.81 577 PHE A C 1
ATOM 4752 O O . PHE A 1 577 ? 13.625 28.328 8.656 1 98.81 577 PHE A O 1
ATOM 4759 N N . MET A 1 578 ? 11.727 28.953 9.477 1 98.75 578 MET A N 1
ATOM 4760 C CA . MET A 1 578 ? 12.117 30.344 9.695 1 98.75 578 MET A CA 1
ATOM 4761 C C . MET A 1 578 ? 13.414 30.422 10.5 1 98.75 578 MET A C 1
ATOM 4763 O O . MET A 1 578 ? 13.641 29.609 11.398 1 98.75 578 MET A O 1
ATOM 4767 N N . GLY A 1 579 ? 14.188 31.375 10.156 1 98.44 579 GLY A N 1
ATOM 4768 C CA . GLY A 1 579 ? 15.469 31.578 10.82 1 98.44 579 GLY A CA 1
ATOM 4769 C C . GLY A 1 579 ? 16.609 30.828 10.164 1 98.44 579 GLY A C 1
ATOM 4770 O O . GLY A 1 579 ? 17.766 31.25 10.227 1 98.44 579 GLY A O 1
ATOM 4771 N N . CYS A 1 580 ? 16.266 29.734 9.539 1 98.62 580 CYS A N 1
ATOM 4772 C CA . CYS A 1 580 ? 17.297 28.938 8.875 1 98.62 580 CYS A CA 1
ATOM 4773 C C . CYS A 1 580 ? 17.766 29.609 7.594 1 98.62 580 CYS A C 1
ATOM 4775 O O . CYS A 1 580 ? 18.922 29.438 7.191 1 98.62 580 CYS A O 1
ATOM 4777 N N . GLU A 1 581 ? 16.922 30.438 6.98 1 98.56 581 GLU A N 1
ATOM 4778 C CA . GLU A 1 581 ? 17.203 31 5.668 1 98.56 581 GLU A CA 1
ATOM 4779 C C . GLU A 1 581 ? 18.266 32.094 5.758 1 98.56 581 GLU A C 1
ATOM 4781 O O . GLU A 1 581 ? 18.828 32.531 4.738 1 98.56 581 GLU A O 1
ATOM 4786 N N . PHE A 1 582 ? 18.562 32.562 6.984 1 98.25 582 PHE A N 1
ATOM 4787 C CA . PHE A 1 582 ? 19.656 33.531 7.094 1 98.25 582 PHE A CA 1
ATOM 4788 C C . PHE A 1 582 ? 20.719 33.031 8.047 1 98.25 582 PHE A C 1
ATOM 4790 O O . PHE A 1 582 ? 21.594 33.781 8.477 1 98.25 582 PHE A O 1
ATOM 4797 N N . GLY A 1 583 ? 20.625 31.781 8.414 1 98.31 583 GLY A N 1
ATOM 4798 C CA . GLY A 1 583 ? 21.672 31.109 9.172 1 98.31 583 GLY A CA 1
ATOM 4799 C C . GLY A 1 583 ? 21.688 31.5 10.633 1 98.31 583 GLY A C 1
ATOM 4800 O O . GLY A 1 583 ? 22.75 31.859 11.164 1 98.31 583 GLY A O 1
ATOM 4801 N N . GLN A 1 584 ? 20.547 31.531 11.234 1 97.5 584 GLN A N 1
ATOM 4802 C CA . GLN A 1 584 ? 20.516 31.812 12.664 1 97.5 584 GLN A CA 1
ATOM 4803 C C . GLN A 1 584 ? 21.391 30.812 13.43 1 97.5 584 GLN A C 1
ATOM 4805 O O . GLN A 1 584 ? 21.375 29.609 13.148 1 97.5 584 GLN A O 1
ATOM 4810 N N . GLY A 1 585 ? 22.141 31.328 14.398 1 95.94 585 GLY A N 1
ATOM 4811 C CA . GLY A 1 585 ? 23.078 30.516 15.133 1 95.94 585 GLY A CA 1
ATOM 4812 C C . GLY A 1 585 ? 22.469 29.828 16.344 1 95.94 585 GLY A C 1
ATOM 4813 O O . GLY A 1 585 ? 22.688 28.625 16.562 1 95.94 585 GLY A O 1
ATOM 4814 N N . GLU A 1 586 ? 21.688 30.531 17.016 1 95.38 586 GLU A N 1
ATOM 4815 C CA . GLU A 1 586 ? 21.062 29.984 18.219 1 95.38 586 GLU A CA 1
ATOM 4816 C C . GLU A 1 586 ? 19.922 29.031 17.859 1 95.38 586 GLU A C 1
ATOM 4818 O O . GLU A 1 586 ? 19.297 29.172 16.797 1 95.38 586 GLU A O 1
ATOM 4823 N N . GLU A 1 587 ? 19.703 28.125 18.75 1 96.81 587 GLU A N 1
ATOM 4824 C CA . GLU A 1 587 ? 18.516 27.266 18.625 1 96.81 587 GLU A CA 1
ATOM 4825 C C . GLU A 1 587 ? 17.234 28.094 18.656 1 96.81 587 GLU A C 1
ATOM 4827 O O . GLU A 1 587 ? 17.188 29.156 19.266 1 96.81 587 GLU A O 1
ATOM 4832 N N . TRP A 1 588 ? 16.281 27.562 17.953 1 96.94 588 TRP A N 1
ATOM 4833 C CA . TRP A 1 588 ? 14.992 28.234 17.953 1 96.94 588 TRP A CA 1
ATOM 4834 C C . TRP A 1 588 ? 14.359 28.219 19.328 1 96.94 588 TRP A C 1
ATOM 4836 O O . TRP A 1 588 ? 14.422 27.203 20.031 1 96.94 588 TRP A O 1
ATOM 4846 N N . ASN A 1 589 ? 13.875 29.328 19.641 1 96.25 589 ASN A N 1
ATOM 4847 C CA . ASN A 1 589 ? 13.156 29.531 20.906 1 96.25 589 ASN A CA 1
ATOM 4848 C C . ASN A 1 589 ? 11.836 30.25 20.672 1 96.25 589 ASN A C 1
ATOM 4850 O O . ASN A 1 589 ? 11.812 31.391 20.219 1 96.25 589 ASN A O 1
ATOM 4854 N N . GLU A 1 590 ? 10.75 29.625 21.031 1 95.31 590 GLU A N 1
ATOM 4855 C CA . GLU A 1 590 ? 9.422 30.141 20.734 1 95.31 590 GLU A CA 1
ATOM 4856 C C . GLU A 1 590 ? 9.117 31.375 21.578 1 95.31 590 GLU A C 1
ATOM 4858 O O . GLU A 1 590 ? 8.203 32.156 21.266 1 95.31 590 GLU A O 1
ATOM 4863 N N . SER A 1 591 ? 9.891 31.672 22.625 1 94.62 591 SER A N 1
ATOM 4864 C CA . SER A 1 591 ? 9.578 32.719 23.578 1 94.62 591 SER A CA 1
ATOM 4865 C C . SER A 1 591 ? 10.156 34.062 23.125 1 94.62 591 SER A C 1
ATOM 4867 O O . SER A 1 591 ? 9.906 35.094 23.75 1 94.62 591 SER A O 1
ATOM 4869 N N . ARG A 1 592 ? 10.891 34.031 22.062 1 94.69 592 ARG A N 1
ATOM 4870 C CA . ARG A 1 592 ? 11.484 35.281 21.594 1 94.69 592 ARG A CA 1
ATOM 4871 C C . ARG A 1 592 ? 11.469 35.344 20.078 1 94.69 592 ARG A C 1
ATOM 4873 O O . ARG A 1 592 ? 11.273 34.344 19.406 1 94.69 592 ARG A O 1
ATOM 4880 N N . SER A 1 593 ? 11.656 36.562 19.594 1 96.5 593 SER A N 1
ATOM 4881 C CA . SER A 1 593 ? 11.758 36.781 18.156 1 96.5 593 SER A CA 1
ATOM 4882 C C . SER A 1 593 ? 13.016 36.156 17.578 1 96.5 593 SER A C 1
ATOM 4884 O O . SER A 1 593 ? 13.977 35.906 18.297 1 96.5 593 SER A O 1
ATOM 4886 N N . LEU A 1 594 ? 12.953 35.938 16.297 1 97.69 594 LEU A N 1
ATOM 4887 C CA . LEU A 1 594 ? 14.156 35.5 15.594 1 97.69 594 LEU A CA 1
ATOM 4888 C C . LEU A 1 594 ? 15.273 36.531 15.727 1 97.69 594 LEU A C 1
ATOM 4890 O O . LEU A 1 594 ? 15.016 37.688 16.031 1 97.69 594 LEU A O 1
ATOM 4894 N N . ASP A 1 595 ? 16.5 36.094 15.523 1 96.94 595 ASP A N 1
ATOM 4895 C CA . ASP A 1 595 ? 17.656 36.969 15.625 1 96.94 595 ASP A CA 1
ATOM 4896 C C . ASP A 1 595 ? 17.828 37.781 14.344 1 96.94 595 ASP A C 1
ATOM 4898 O O . ASP A 1 595 ? 18.859 37.688 13.672 1 96.94 595 ASP A O 1
ATOM 4902 N N . TRP A 1 596 ? 16.906 38.719 14.141 1 97 596 TRP A N 1
ATOM 4903 C CA . TRP A 1 596 ? 16.906 39.5 12.906 1 97 596 TRP A CA 1
ATOM 4904 C C . TRP A 1 596 ? 18.141 40.375 12.805 1 97 596 TRP A C 1
ATOM 4906 O O . TRP A 1 596 ? 18.578 40.75 11.703 1 97 596 TRP A O 1
ATOM 4916 N N . TYR A 1 597 ? 18.812 40.719 13.883 1 96.19 597 TYR A N 1
ATOM 4917 C CA . TYR A 1 597 ? 20 41.562 13.891 1 96.19 597 TYR A CA 1
ATOM 4918 C C . TYR A 1 597 ? 21.141 40.875 13.141 1 96.19 597 TYR A C 1
ATOM 4920 O O . TYR A 1 597 ? 22.078 41.562 12.703 1 96.19 597 TYR A O 1
ATOM 4928 N N . LEU A 1 598 ? 21.078 39.625 12.977 1 97.38 598 LEU A N 1
ATOM 4929 C CA . LEU A 1 598 ? 22.125 38.906 12.289 1 97.38 598 LEU A CA 1
ATOM 4930 C C . LEU A 1 598 ? 22.25 39.344 10.844 1 97.38 598 LEU A C 1
ATOM 4932 O O . LEU A 1 598 ? 23.312 39.219 10.234 1 97.38 598 LEU A O 1
ATOM 4936 N N . LEU A 1 599 ? 21.234 39.906 10.312 1 97.31 599 LEU A N 1
ATOM 4937 C CA . LEU A 1 599 ? 21.25 40.375 8.922 1 97.31 599 LEU A CA 1
ATOM 4938 C C . LEU A 1 599 ? 22.047 41.656 8.789 1 97.31 599 LEU A C 1
ATOM 4940 O O . LEU A 1 599 ? 22.203 42.188 7.688 1 97.31 599 LEU A O 1
ATOM 4944 N N . ASN A 1 600 ? 22.609 42.156 9.867 1 96.81 600 ASN A N 1
ATOM 4945 C CA . ASN A 1 600 ? 23.578 43.25 9.812 1 96.81 600 ASN A CA 1
ATOM 4946 C C . ASN A 1 600 ? 24.984 42.719 9.5 1 96.81 600 ASN A C 1
ATOM 4948 O O . ASN A 1 600 ? 25.891 43.5 9.242 1 96.81 600 ASN A O 1
ATOM 4952 N N . TYR A 1 601 ? 25.141 41.438 9.477 1 96.19 601 TYR A N 1
ATOM 4953 C CA . TYR A 1 601 ? 26.438 40.844 9.203 1 96.19 601 TYR A CA 1
ATOM 4954 C C . TYR A 1 601 ? 26.469 40.219 7.809 1 96.19 601 TYR A C 1
ATOM 4956 O O . TYR A 1 601 ? 25.547 39.5 7.418 1 96.19 601 TYR A O 1
ATOM 4964 N N . PRO A 1 602 ? 27.531 40.375 7.094 1 95.38 602 PRO A N 1
ATOM 4965 C CA . PRO A 1 602 ? 27.594 40 5.68 1 95.38 602 PRO A CA 1
ATOM 4966 C C . PRO A 1 602 ? 27.438 38.5 5.473 1 95.38 602 PRO A C 1
ATOM 4968 O O . PRO A 1 602 ? 26.812 38.062 4.496 1 95.38 602 PRO A O 1
ATOM 4971 N N . VAL A 1 603 ? 27.953 37.688 6.324 1 96.19 603 VAL A N 1
ATOM 4972 C CA . VAL A 1 603 ? 27.922 36.25 6.129 1 96.19 603 VAL A CA 1
ATOM 4973 C C . VAL A 1 603 ? 26.469 35.75 6.223 1 96.19 603 VAL A C 1
ATOM 4975 O O . VAL A 1 603 ? 26.094 34.781 5.527 1 96.19 603 VAL A O 1
ATOM 4978 N N . HIS A 1 604 ? 25.688 36.344 7.117 1 98.06 604 HIS A N 1
ATOM 4979 C CA . HIS A 1 604 ? 24.281 35.969 7.238 1 98.06 604 HIS A CA 1
ATOM 4980 C C . HIS A 1 604 ? 23.469 36.5 6.066 1 98.06 604 HIS A C 1
ATOM 4982 O O . HIS A 1 604 ? 22.562 35.844 5.57 1 98.06 604 HIS A O 1
ATOM 4988 N N . GLN A 1 605 ? 23.844 37.719 5.637 1 98 605 GLN A N 1
ATOM 4989 C CA . GLN A 1 605 ? 23.234 38.281 4.43 1 98 605 GLN A CA 1
ATOM 4990 C C . GLN A 1 605 ? 23.5 37.375 3.225 1 98 605 GLN A C 1
ATOM 4992 O O . GLN A 1 605 ? 22.641 37.219 2.359 1 98 605 GLN A O 1
ATOM 4997 N N . GLY A 1 606 ? 24.656 36.875 3.248 1 98.12 606 GLY A N 1
ATOM 4998 C CA . GLY A 1 606 ? 25.047 36 2.17 1 98.12 606 GLY A CA 1
ATOM 4999 C C . GLY A 1 606 ? 24.188 34.719 2.107 1 98.12 606 GLY A C 1
ATOM 5000 O O . GLY A 1 606 ? 23.797 34.312 1.025 1 98.12 606 GLY A O 1
ATOM 5001 N N . VAL A 1 607 ? 23.906 34.125 3.227 1 98.44 607 VAL A N 1
ATOM 5002 C CA . VAL A 1 607 ? 23.078 32.938 3.279 1 98.44 607 VAL A CA 1
ATOM 5003 C C . VAL A 1 607 ? 21.672 33.25 2.793 1 98.44 607 VAL A C 1
ATOM 5005 O O . VAL A 1 607 ? 21.094 32.531 2.006 1 98.44 607 VAL A O 1
ATOM 5008 N N . GLN A 1 608 ? 21.141 34.312 3.273 1 98.62 608 GLN A N 1
ATOM 5009 C CA . GLN A 1 608 ? 19.797 34.75 2.854 1 98.62 608 GLN A CA 1
ATOM 5010 C C . GLN A 1 608 ? 19.75 34.969 1.347 1 98.62 608 GLN A C 1
ATOM 5012 O O . GLN A 1 608 ? 18.766 34.594 0.694 1 98.62 608 GLN A O 1
ATOM 5017 N N . ALA A 1 609 ? 20.781 35.625 0.833 1 98.56 609 ALA A N 1
ATOM 5018 C CA . ALA A 1 609 ? 20.875 35.875 -0.604 1 98.56 609 ALA A CA 1
ATOM 5019 C C . ALA A 1 609 ? 20.922 34.562 -1.386 1 98.56 609 ALA A C 1
ATOM 5021 O O . ALA A 1 609 ? 20.328 34.438 -2.459 1 98.56 609 ALA A O 1
ATOM 5022 N N . ALA A 1 610 ? 21.672 33.625 -0.879 1 98.62 610 ALA A N 1
ATOM 5023 C CA . ALA A 1 610 ? 21.75 32.312 -1.523 1 98.62 610 ALA A CA 1
ATOM 5024 C C . ALA A 1 610 ? 20.391 31.656 -1.59 1 98.62 610 ALA A C 1
ATOM 5026 O O . ALA A 1 610 ? 20.016 31.094 -2.623 1 98.62 610 ALA A O 1
ATOM 5027 N N . ILE A 1 611 ? 19.656 31.703 -0.495 1 98.69 611 ILE A N 1
ATOM 5028 C CA . ILE A 1 611 ? 18.328 31.109 -0.444 1 98.69 611 ILE A CA 1
ATOM 5029 C C . ILE A 1 611 ? 17.406 31.797 -1.455 1 98.69 611 ILE A C 1
ATOM 5031 O O . ILE A 1 611 ? 16.641 31.141 -2.166 1 98.69 611 ILE A O 1
ATOM 5035 N N . LYS A 1 612 ? 17.484 33.094 -1.474 1 98.62 612 LYS A N 1
ATOM 5036 C CA . LYS A 1 612 ? 16.688 33.875 -2.432 1 98.62 612 LYS A CA 1
ATOM 5037 C C . LYS A 1 612 ? 16.969 33.438 -3.861 1 98.62 612 LYS A C 1
ATOM 5039 O O . LYS A 1 612 ? 16.047 33.156 -4.625 1 98.62 612 LYS A O 1
ATOM 5044 N N . ASP A 1 613 ? 18.203 33.312 -4.191 1 98.62 613 ASP A N 1
ATOM 5045 C CA . ASP A 1 613 ? 18.594 32.969 -5.551 1 98.62 613 ASP A CA 1
ATOM 5046 C C . ASP A 1 613 ? 18.266 31.5 -5.848 1 98.62 613 ASP A C 1
ATOM 5048 O O . ASP A 1 613 ? 17.906 31.141 -6.977 1 98.62 613 ASP A O 1
ATOM 5052 N N . LEU A 1 614 ? 18.438 30.609 -4.898 1 98.75 614 LEU A N 1
ATOM 5053 C CA . LEU A 1 614 ? 18.078 29.219 -5.062 1 98.75 614 LEU A CA 1
ATOM 5054 C C . LEU A 1 614 ? 16.578 29.062 -5.285 1 98.75 614 LEU A C 1
ATOM 5056 O O . LEU A 1 614 ? 16.156 28.25 -6.113 1 98.75 614 LEU A O 1
ATOM 5060 N N . ASN A 1 615 ? 15.797 29.797 -4.551 1 98.75 615 ASN A N 1
ATOM 5061 C CA . ASN A 1 615 ? 14.352 29.812 -4.781 1 98.75 615 ASN A CA 1
ATOM 5062 C C . ASN A 1 615 ? 14.016 30.25 -6.199 1 98.75 615 ASN A C 1
ATOM 5064 O O . ASN A 1 615 ? 13.164 29.656 -6.859 1 98.75 615 ASN A O 1
ATOM 5068 N N . HIS A 1 616 ? 14.688 31.281 -6.59 1 98.06 616 HIS A N 1
ATOM 5069 C CA . HIS A 1 616 ? 14.461 31.781 -7.941 1 98.06 616 HIS A CA 1
ATOM 5070 C C . HIS A 1 616 ? 14.852 30.75 -8.984 1 98.06 616 HIS A C 1
ATOM 5072 O O . HIS A 1 616 ? 14.133 30.547 -9.969 1 98.06 616 HIS A O 1
ATOM 5078 N N . LEU A 1 617 ? 15.977 30.141 -8.742 1 97.88 617 LEU A N 1
ATOM 5079 C CA . LEU A 1 617 ? 16.438 29.094 -9.641 1 97.88 617 LEU A CA 1
ATOM 5080 C C . LEU A 1 617 ? 15.438 27.953 -9.711 1 97.88 617 LEU A C 1
ATOM 5082 O O . LEU A 1 617 ? 15.062 27.516 -10.797 1 97.88 617 LEU A O 1
ATOM 5086 N N . TYR A 1 618 ? 14.984 27.469 -8.586 1 98.25 618 TYR A N 1
ATOM 5087 C CA . TYR A 1 618 ? 14.039 26.375 -8.469 1 98.25 618 TYR A CA 1
ATOM 5088 C C . TYR A 1 618 ? 12.734 26.703 -9.188 1 98.25 618 TYR A C 1
ATOM 5090 O O . TYR A 1 618 ? 12.195 25.875 -9.922 1 98.25 618 TYR A O 1
ATOM 5098 N N . ARG A 1 619 ? 12.25 27.891 -9.078 1 97.69 619 ARG A N 1
ATOM 5099 C CA . ARG A 1 619 ? 10.969 28.312 -9.641 1 97.69 619 ARG A CA 1
ATOM 5100 C C . ARG A 1 619 ? 11.078 28.531 -11.148 1 97.69 619 ARG A C 1
ATOM 5102 O O . ARG A 1 619 ? 10.141 28.25 -11.891 1 97.69 619 ARG A O 1
ATOM 5109 N N . SER A 1 620 ? 12.227 29 -11.586 1 96.81 620 SER A N 1
ATOM 5110 C CA . SER A 1 620 ? 12.336 29.469 -12.961 1 96.81 620 SER A CA 1
ATOM 5111 C C . SER A 1 620 ? 12.789 28.359 -13.898 1 96.81 620 SER A C 1
ATOM 5113 O O . SER A 1 620 ? 12.555 28.422 -15.102 1 96.81 620 SER A O 1
ATOM 5115 N N . LEU A 1 621 ? 13.492 27.328 -13.383 1 97.12 621 LEU A N 1
ATOM 5116 C CA . LEU A 1 621 ? 13.992 26.25 -14.227 1 97.12 621 LEU A CA 1
ATOM 5117 C C . LEU A 1 621 ? 13.109 25.016 -14.109 1 97.12 621 LEU A C 1
ATOM 5119 O O . LEU A 1 621 ? 13.25 24.234 -13.156 1 97.12 621 LEU A O 1
ATOM 5123 N N . PRO A 1 622 ? 12.352 24.672 -15.109 1 96.88 622 PRO A N 1
ATOM 5124 C CA . PRO A 1 622 ? 11.453 23.516 -15.047 1 96.88 622 PRO A CA 1
ATOM 5125 C C . PRO A 1 622 ? 12.203 22.203 -14.789 1 96.88 622 PRO A C 1
ATOM 5127 O O . PRO A 1 622 ? 11.664 21.297 -14.156 1 96.88 622 PRO A O 1
ATOM 5130 N N . ALA A 1 623 ? 13.469 22.094 -15.18 1 97.56 623 ALA A N 1
ATOM 5131 C CA . ALA A 1 623 ? 14.266 20.891 -14.969 1 97.56 623 ALA A CA 1
ATOM 5132 C C . ALA A 1 623 ? 14.406 20.594 -13.477 1 97.56 623 ALA A C 1
ATOM 5134 O O . ALA A 1 623 ? 14.594 19.438 -13.094 1 97.56 623 ALA A O 1
ATOM 5135 N N . LEU A 1 624 ? 14.219 21.609 -12.664 1 98 624 LEU A N 1
ATOM 5136 C CA . LEU A 1 624 ? 14.453 21.438 -11.234 1 98 624 LEU A CA 1
ATOM 5137 C C . LEU A 1 624 ? 13.148 21.156 -10.5 1 98 624 LEU A C 1
ATOM 5139 O O . LEU A 1 624 ? 13.156 20.781 -9.32 1 98 624 LEU A O 1
ATOM 5143 N N . ASN A 1 625 ? 11.992 21.281 -11.227 1 97.25 625 ASN A N 1
ATOM 5144 C CA . ASN A 1 625 ? 10.773 21.188 -10.422 1 97.25 625 ASN A CA 1
ATOM 5145 C C . ASN A 1 625 ? 9.719 20.328 -11.102 1 97.25 625 ASN A C 1
ATOM 5147 O O . ASN A 1 625 ? 8.906 19.688 -10.438 1 97.25 625 ASN A O 1
ATOM 5151 N N . TYR A 1 626 ? 9.672 20.188 -12.406 1 97.25 626 TYR A N 1
ATOM 5152 C CA . TYR A 1 626 ? 8.586 19.562 -13.141 1 97.25 626 TYR A CA 1
ATOM 5153 C C . TYR A 1 626 ? 8.445 18.094 -12.75 1 97.25 626 TYR A C 1
ATOM 5155 O O . TYR A 1 626 ? 7.328 17.594 -12.562 1 97.25 626 TYR A O 1
ATOM 5163 N N . TYR A 1 627 ? 9.547 17.328 -12.648 1 96.44 627 TYR A N 1
ATOM 5164 C CA . TYR A 1 627 ? 9.539 15.914 -12.32 1 96.44 627 TYR A CA 1
ATOM 5165 C C . TYR A 1 627 ? 10.055 15.672 -10.906 1 96.44 627 TYR A C 1
ATOM 5167 O O . TYR A 1 627 ? 10.781 14.711 -10.656 1 96.44 627 TYR A O 1
ATOM 5175 N N . ASP A 1 628 ? 9.625 16.516 -9.984 1 96.25 628 ASP A N 1
ATOM 5176 C CA . ASP A 1 628 ? 10.031 16.375 -8.594 1 96.25 628 ASP A CA 1
ATOM 5177 C C . ASP A 1 628 ? 9.641 15.008 -8.031 1 96.25 628 ASP A C 1
ATOM 5179 O O . ASP A 1 628 ? 10.305 14.484 -7.137 1 96.25 628 ASP A O 1
ATOM 5183 N N . PHE A 1 629 ? 8.586 14.461 -8.641 1 95.38 629 PHE A N 1
ATOM 5184 C CA . PHE A 1 629 ? 8.039 13.234 -8.07 1 95.38 629 PHE A CA 1
ATOM 5185 C C . PHE A 1 629 ? 8.242 12.062 -9.023 1 95.38 629 PHE A C 1
ATOM 5187 O O . PHE A 1 629 ? 7.641 11 -8.844 1 95.38 629 PHE A O 1
ATOM 5194 N N . ALA A 1 630 ? 9.047 12.266 -10.062 1 91.75 630 ALA A N 1
ATOM 5195 C CA . ALA A 1 630 ? 9.227 11.211 -11.062 1 91.75 630 ALA A CA 1
ATOM 5196 C C . ALA A 1 630 ? 10.703 10.969 -11.352 1 91.75 630 ALA A C 1
ATOM 5198 O O . ALA A 1 630 ? 11.5 11.906 -11.375 1 91.75 630 ALA A O 1
ATOM 5199 N N . LYS A 1 631 ? 11.055 9.773 -11.641 1 87 631 LYS A N 1
ATOM 5200 C CA . LYS A 1 631 ? 12.438 9.367 -11.852 1 87 631 LYS A CA 1
ATOM 5201 C C . LYS A 1 631 ? 13 9.977 -13.133 1 87 631 LYS A C 1
ATOM 5203 O O . LYS A 1 631 ? 14.211 10.148 -13.266 1 87 631 LYS A O 1
ATOM 5208 N N . GLU A 1 632 ? 12.133 10.328 -14.062 1 89.31 632 GLU A N 1
ATOM 5209 C CA . GLU A 1 632 ? 12.531 10.914 -15.336 1 89.31 632 GLU A CA 1
ATOM 5210 C C . GLU A 1 632 ? 13.297 12.219 -15.125 1 89.31 632 GLU A C 1
ATOM 5212 O O . GLU A 1 632 ? 14.047 12.656 -16 1 89.31 632 GLU A O 1
ATOM 5217 N N . GLY A 1 633 ? 13.156 12.773 -13.914 1 94.12 633 GLY A N 1
ATOM 5218 C CA . GLY A 1 633 ? 13.727 14.094 -13.68 1 94.12 633 GLY A CA 1
ATOM 5219 C C . GLY A 1 633 ? 15.102 14.039 -13.055 1 94.12 633 GLY A C 1
ATOM 5220 O O . GLY A 1 633 ? 15.68 15.078 -12.719 1 94.12 633 GLY A O 1
ATOM 5221 N N . PHE A 1 634 ? 15.672 12.844 -12.891 1 93.94 634 PHE A N 1
ATOM 5222 C CA . PHE A 1 634 ? 16.938 12.734 -12.18 1 93.94 634 PHE A CA 1
ATOM 5223 C C . PHE A 1 634 ? 17.828 11.664 -12.805 1 93.94 634 PHE A C 1
ATOM 5225 O O . PHE A 1 634 ? 17.328 10.609 -13.211 1 93.94 634 PHE A O 1
ATOM 5232 N N . GLU A 1 635 ? 19.094 11.961 -12.945 1 90.5 635 GLU A N 1
ATOM 5233 C CA . GLU A 1 635 ? 20.094 10.984 -13.383 1 90.5 635 GLU A CA 1
ATOM 5234 C C . GLU A 1 635 ? 21.453 11.266 -12.766 1 90.5 635 GLU A C 1
ATOM 5236 O O . GLU A 1 635 ? 21.953 12.391 -12.82 1 90.5 635 GLU A O 1
ATOM 5241 N N . TRP A 1 636 ? 22.047 10.234 -12.18 1 86.75 636 TRP A N 1
ATOM 5242 C CA . TRP A 1 636 ? 23.406 10.391 -11.672 1 86.75 636 TRP A CA 1
ATOM 5243 C C . TRP A 1 636 ? 24.406 10.57 -12.812 1 86.75 636 TRP A C 1
ATOM 5245 O O . TRP A 1 636 ? 24.281 9.914 -13.852 1 86.75 636 TRP A O 1
ATOM 5255 N N . ILE A 1 637 ? 25.25 11.555 -12.672 1 89.31 637 ILE A N 1
ATOM 5256 C CA . ILE A 1 637 ? 26.469 11.531 -13.477 1 89.31 637 ILE A CA 1
ATOM 5257 C C . ILE A 1 637 ? 27.516 10.656 -12.805 1 89.31 637 ILE A C 1
ATOM 5259 O O . ILE A 1 637 ? 28.047 9.727 -13.422 1 89.31 637 ILE A O 1
ATOM 5263 N N . ASP A 1 638 ? 27.75 10.977 -11.5 1 83.81 638 ASP A N 1
ATOM 5264 C CA . ASP A 1 638 ? 28.641 10.156 -10.695 1 83.81 638 ASP A CA 1
ATOM 5265 C C . ASP A 1 638 ? 28.25 10.211 -9.219 1 83.81 638 ASP A C 1
ATOM 5267 O O . ASP A 1 638 ? 28.266 11.273 -8.602 1 83.81 638 ASP A O 1
ATOM 5271 N N . CYS A 1 639 ? 27.938 9 -8.695 1 79.81 639 CYS A N 1
ATOM 5272 C CA . CYS A 1 639 ? 27.609 8.914 -7.277 1 79.81 639 CYS A CA 1
ATOM 5273 C C . CYS A 1 639 ? 28.625 8.07 -6.527 1 79.81 639 CYS A C 1
ATOM 5275 O O . CYS A 1 639 ? 28.406 7.727 -5.363 1 79.81 639 CYS A O 1
ATOM 5277 N N . HIS A 1 640 ? 29.734 7.832 -7.137 1 72.5 640 HIS A N 1
ATOM 5278 C CA . HIS A 1 640 ? 30.656 6.871 -6.547 1 72.5 640 HIS A CA 1
ATOM 5279 C C . HIS A 1 640 ? 31.984 7.527 -6.191 1 72.5 640 HIS A C 1
ATOM 5281 O O . HIS A 1 640 ? 32.906 6.852 -5.742 1 72.5 640 HIS A O 1
ATOM 5287 N N . ASP A 1 641 ? 32.094 8.828 -6.402 1 80.62 641 ASP A N 1
ATOM 5288 C CA . ASP A 1 641 ? 33.344 9.508 -6.082 1 80.62 641 ASP A CA 1
ATOM 5289 C C . ASP A 1 641 ? 33.469 9.75 -4.578 1 80.62 641 ASP A C 1
ATOM 5291 O O . ASP A 1 641 ? 33.656 10.883 -4.141 1 80.62 641 ASP A O 1
ATOM 5295 N N . SER A 1 642 ? 33.406 8.688 -3.812 1 80.25 642 SER A N 1
ATOM 5296 C CA . SER A 1 642 ? 33.5 8.773 -2.359 1 80.25 642 SER A CA 1
ATOM 5297 C C . SER A 1 642 ? 34.875 9.25 -1.923 1 80.25 642 SER A C 1
ATOM 5299 O O . SER A 1 642 ? 35 9.93 -0.904 1 80.25 642 SER A O 1
ATOM 5301 N N . ALA A 1 643 ? 35.906 8.914 -2.672 1 79.06 643 ALA A N 1
ATOM 5302 C CA . ALA A 1 643 ? 37.25 9.297 -2.332 1 79.06 643 ALA A CA 1
ATOM 5303 C C . ALA A 1 643 ? 37.406 10.812 -2.236 1 79.06 643 ALA A C 1
ATOM 5305 O O . ALA A 1 643 ? 38.125 11.328 -1.38 1 79.06 643 ALA A O 1
ATOM 5306 N N . GLN A 1 644 ? 36.688 11.547 -3.074 1 88.25 644 GLN A N 1
ATOM 5307 C CA . GLN A 1 644 ? 36.75 13 -3.062 1 88.25 644 GLN A CA 1
ATOM 5308 C C . GLN A 1 644 ? 35.469 13.586 -2.486 1 88.25 644 GLN A C 1
ATOM 5310 O O . GLN A 1 644 ? 35.312 14.805 -2.365 1 88.25 644 GLN A O 1
ATOM 5315 N N . SER A 1 645 ? 34.562 12.805 -2.104 1 90.88 645 SER A N 1
ATOM 5316 C CA . SER A 1 645 ? 33.25 13.203 -1.577 1 90.88 645 SER A CA 1
ATOM 5317 C C . SER A 1 645 ? 32.562 14.219 -2.486 1 90.88 645 SER A C 1
ATOM 5319 O O . SER A 1 645 ? 32.125 15.281 -2.025 1 90.88 645 SER A O 1
ATOM 5321 N N . VAL A 1 646 ? 32.531 13.875 -3.734 1 93.5 646 VAL A N 1
ATOM 5322 C CA . VAL A 1 646 ? 31.891 14.719 -4.73 1 93.5 646 VAL A CA 1
ATOM 5323 C C . VAL A 1 646 ? 30.703 13.977 -5.352 1 93.5 646 VAL A C 1
ATOM 5325 O O . VAL A 1 646 ? 30.797 12.781 -5.637 1 93.5 646 VAL A O 1
ATOM 5328 N N . LEU A 1 647 ? 29.625 14.648 -5.434 1 93.12 647 LEU A N 1
ATOM 5329 C CA . LEU A 1 647 ? 28.453 14.133 -6.121 1 93.12 647 LEU A CA 1
ATOM 5330 C C . LEU A 1 647 ? 28.109 14.984 -7.336 1 93.12 647 LEU A C 1
ATOM 5332 O O . LEU A 1 647 ? 28.297 16.203 -7.312 1 93.12 647 LEU A O 1
ATOM 5336 N N . SER A 1 648 ? 27.656 14.32 -8.391 1 95 648 SER A N 1
ATOM 5337 C CA . SER A 1 648 ? 27.203 15.039 -9.57 1 95 648 SER A CA 1
ATOM 5338 C C . SER A 1 648 ? 25.984 14.352 -10.195 1 95 648 SER A C 1
ATOM 5340 O O . SER A 1 648 ? 25.922 13.117 -10.242 1 95 648 SER A O 1
ATOM 5342 N N . TYR A 1 649 ? 25.016 15.102 -10.586 1 95 649 TYR A N 1
ATOM 5343 C CA . TYR A 1 649 ? 23.812 14.539 -11.188 1 95 649 TYR A CA 1
ATOM 5344 C C . TYR A 1 649 ? 23.156 15.555 -12.117 1 95 649 TYR A C 1
ATOM 5346 O O . TYR A 1 649 ? 23.516 16.734 -12.125 1 95 649 TYR A O 1
ATOM 5354 N N . LEU A 1 650 ? 22.203 15.023 -12.922 1 96 650 LEU A N 1
ATOM 5355 C CA . LEU A 1 650 ? 21.359 15.812 -13.812 1 96 650 LEU A CA 1
ATOM 5356 C C . LEU A 1 650 ? 19.953 15.938 -13.258 1 96 650 LEU A C 1
ATOM 5358 O O . LEU A 1 650 ? 19.406 14.984 -12.688 1 96 650 LEU A O 1
ATOM 5362 N N . ARG A 1 651 ? 19.406 17.062 -13.297 1 97.69 651 ARG A N 1
ATOM 5363 C CA . ARG A 1 651 ? 17.953 17.266 -13.25 1 97.69 651 ARG A CA 1
ATOM 5364 C C . ARG A 1 651 ? 17.406 17.594 -14.633 1 97.69 651 ARG A C 1
ATOM 5366 O O . ARG A 1 651 ? 18 18.375 -15.375 1 97.69 651 ARG A O 1
ATOM 5373 N N . LEU A 1 652 ? 16.312 16.906 -15.008 1 96.5 652 LEU A N 1
ATOM 5374 C CA . LEU A 1 652 ? 15.922 16.891 -16.406 1 96.5 652 LEU A CA 1
ATOM 5375 C C . LEU A 1 652 ? 14.438 17.219 -16.578 1 96.5 652 LEU A C 1
ATOM 5377 O O . LEU A 1 652 ? 13.648 16.969 -15.664 1 96.5 652 LEU A O 1
ATOM 5381 N N . LYS A 1 653 ? 14.141 17.797 -17.656 1 96.5 653 LYS A N 1
ATOM 5382 C CA . LYS A 1 653 ? 12.773 17.906 -18.172 1 96.5 653 LYS A CA 1
ATOM 5383 C C . LYS A 1 653 ? 12.75 17.859 -19.688 1 96.5 653 LYS A C 1
ATOM 5385 O O . LYS A 1 653 ? 13.164 18.797 -20.359 1 96.5 653 LYS A O 1
ATOM 5390 N N . ASP A 1 654 ? 12.148 16.812 -20.281 1 92.25 654 ASP A N 1
ATOM 5391 C CA . ASP A 1 654 ? 11.859 16.641 -21.703 1 92.25 654 ASP A CA 1
ATOM 5392 C C . ASP A 1 654 ? 13.039 17.094 -22.547 1 92.25 654 ASP A C 1
ATOM 5394 O O . ASP A 1 654 ? 12.883 17.906 -23.469 1 92.25 654 ASP A O 1
ATOM 5398 N N . GLY A 1 655 ? 14.227 16.688 -22.234 1 88.75 655 GLY A N 1
ATOM 5399 C CA . GLY A 1 655 ? 15.406 16.953 -23.031 1 88.75 655 GLY A CA 1
ATOM 5400 C C . GLY A 1 655 ? 16.25 18.078 -22.484 1 88.75 655 GLY A C 1
ATOM 5401 O O . GLY A 1 655 ? 17.453 18.172 -22.766 1 88.75 655 GLY A O 1
ATOM 5402 N N . ASP A 1 656 ? 15.617 18.984 -21.719 1 94.12 656 ASP A N 1
ATOM 5403 C CA . ASP A 1 656 ? 16.375 20.016 -21.031 1 94.12 656 ASP A CA 1
ATOM 5404 C C . ASP A 1 656 ? 16.953 19.5 -19.719 1 94.12 656 ASP A C 1
ATOM 5406 O O . ASP A 1 656 ? 16.391 18.562 -19.125 1 94.12 656 ASP A O 1
ATOM 5410 N N . PHE A 1 657 ? 18.094 20.062 -19.312 1 96.75 657 PHE A N 1
ATOM 5411 C CA . PHE A 1 657 ? 18.688 19.578 -18.078 1 96.75 657 PHE A CA 1
ATOM 5412 C C . PHE A 1 657 ? 19.578 20.641 -17.453 1 96.75 657 PHE A C 1
ATOM 5414 O O . PHE A 1 657 ? 19.938 21.625 -18.109 1 96.75 657 PHE A O 1
ATOM 5421 N N . VAL A 1 658 ? 19.797 20.547 -16.234 1 97.81 658 VAL A N 1
ATOM 5422 C CA . VAL A 1 658 ? 20.859 21.25 -15.516 1 97.81 658 VAL A CA 1
ATOM 5423 C C . VAL A 1 658 ? 21.781 20.219 -14.844 1 97.81 658 VAL A C 1
ATOM 5425 O O . VAL A 1 658 ? 21.391 19.094 -14.594 1 97.81 658 VAL A O 1
ATOM 5428 N N . ILE A 1 659 ? 23.031 20.625 -14.68 1 98 659 ILE A N 1
ATOM 5429 C CA . ILE A 1 659 ? 24.031 19.781 -14.031 1 98 659 ILE A CA 1
ATOM 5430 C C . ILE A 1 659 ? 24.359 20.328 -12.648 1 98 659 ILE A C 1
ATOM 5432 O O . ILE A 1 659 ? 24.641 21.516 -12.492 1 98 659 ILE A O 1
ATOM 5436 N N . VAL A 1 660 ? 24.297 19.484 -11.672 1 98.25 660 VAL A N 1
ATOM 5437 C CA . VAL A 1 660 ? 24.641 19.844 -10.297 1 98.25 660 VAL A CA 1
ATOM 5438 C C . VAL A 1 660 ? 25.891 19.109 -9.852 1 98.25 660 VAL A C 1
ATOM 5440 O O . VAL A 1 660 ? 26 17.891 -10.031 1 98.25 660 VAL A O 1
ATOM 5443 N N . VAL A 1 661 ? 26.844 19.828 -9.352 1 98 661 VAL A N 1
ATOM 5444 C CA . VAL A 1 661 ? 28.062 19.25 -8.805 1 98 661 VAL A CA 1
ATOM 5445 C C . VAL A 1 661 ? 28.281 19.75 -7.375 1 98 661 VAL A C 1
ATOM 5447 O O . VAL A 1 661 ? 28.281 20.953 -7.121 1 98 661 VAL A O 1
ATOM 5450 N N . LEU A 1 662 ? 28.469 18.828 -6.457 1 98.06 662 LEU A N 1
ATOM 5451 C CA . LEU A 1 662 ? 28.578 19.141 -5.035 1 98.06 662 LEU A CA 1
ATOM 5452 C C . LEU A 1 662 ? 29.891 18.594 -4.469 1 98.06 662 LEU A C 1
ATOM 5454 O O . LEU A 1 662 ? 30.172 17.406 -4.574 1 98.06 662 LEU A O 1
ATOM 5458 N N . ASN A 1 663 ? 30.672 19.484 -3.924 1 98.06 663 ASN A N 1
ATOM 5459 C CA . ASN A 1 663 ? 31.906 19.125 -3.234 1 98.06 663 ASN A CA 1
ATOM 5460 C C . ASN A 1 663 ? 31.75 19.219 -1.719 1 98.06 663 ASN A C 1
ATOM 5462 O O . ASN A 1 663 ? 31.625 20.328 -1.172 1 98.06 663 ASN A O 1
ATOM 5466 N N . PHE A 1 664 ? 31.938 18.109 -1.026 1 97.31 664 PHE A N 1
ATOM 5467 C CA . PHE A 1 664 ? 31.625 18.062 0.399 1 97.31 664 PHE A CA 1
ATOM 5468 C C . PHE A 1 664 ? 32.906 18.109 1.228 1 97.31 664 PHE A C 1
ATOM 5470 O O . PHE A 1 664 ? 32.906 17.766 2.41 1 97.31 664 PHE A O 1
ATOM 5477 N N . THR A 1 665 ? 34 18.516 0.629 1 96.38 665 THR A N 1
ATOM 5478 C CA . THR A 1 665 ? 35.25 18.672 1.344 1 96.38 665 THR A CA 1
ATOM 5479 C C . THR A 1 665 ? 35.812 20.078 1.15 1 96.38 665 THR A C 1
ATOM 5481 O O . THR A 1 665 ? 35.438 20.781 0.213 1 96.38 665 THR A O 1
ATOM 5484 N N . PRO A 1 666 ? 36.688 20.5 2.072 1 95.94 666 PRO A N 1
ATOM 5485 C CA . PRO A 1 666 ? 37.281 21.828 1.948 1 95.94 666 PRO A CA 1
ATOM 5486 C C . PRO A 1 666 ? 38.406 21.891 0.907 1 95.94 666 PRO A C 1
ATOM 5488 O O . PRO A 1 666 ? 39 22.953 0.694 1 95.94 666 PRO A O 1
ATOM 5491 N N . VAL A 1 667 ? 38.594 20.844 0.212 1 95.44 667 VAL A N 1
ATOM 5492 C CA . VAL A 1 667 ? 39.625 20.781 -0.816 1 95.44 667 VAL A CA 1
ATOM 5493 C C . VAL A 1 667 ? 39.031 21.156 -2.17 1 95.44 667 VAL A C 1
ATOM 5495 O O . VAL A 1 667 ? 38.188 20.453 -2.693 1 95.44 667 VAL A O 1
ATOM 5498 N N . PRO A 1 668 ? 39.469 22.281 -2.703 1 96 668 PRO A N 1
ATOM 5499 C CA . PRO A 1 668 ? 39 22.594 -4.047 1 96 668 PRO A CA 1
ATOM 5500 C C . PRO A 1 668 ? 39.438 21.578 -5.094 1 96 668 PRO A C 1
ATOM 5502 O O . PRO A 1 668 ? 40.531 21.047 -5.008 1 96 668 PRO A O 1
ATOM 5505 N N . ARG A 1 669 ? 38.625 21.281 -6.023 1 95.94 669 ARG A N 1
ATOM 5506 C CA . ARG A 1 669 ? 38.969 20.406 -7.141 1 95.94 669 ARG A CA 1
ATOM 5507 C C . ARG A 1 669 ? 39.156 21.203 -8.422 1 95.94 669 ARG A C 1
ATOM 5509 O O . ARG A 1 669 ? 38.188 21.594 -9.07 1 95.94 669 ARG A O 1
ATOM 5516 N N . THR A 1 670 ? 40.5 21.328 -8.695 1 93.5 670 THR A N 1
ATOM 5517 C CA . THR A 1 670 ? 40.812 22.016 -9.945 1 93.5 670 THR A CA 1
ATOM 5518 C C . THR A 1 670 ? 41 21.016 -11.078 1 93.5 670 THR A C 1
ATOM 5520 O O . THR A 1 670 ? 41.5 19.906 -10.859 1 93.5 670 THR A O 1
ATOM 5523 N N . ASN A 1 671 ? 40.5 21.25 -12.234 1 92.81 671 ASN A N 1
ATOM 5524 C CA . ASN A 1 671 ? 40.594 20.359 -13.391 1 92.81 671 ASN A CA 1
ATOM 5525 C C . ASN A 1 671 ? 39.812 19.078 -13.164 1 92.81 671 ASN A C 1
ATOM 5527 O O . ASN A 1 671 ? 40.312 17.969 -13.375 1 92.81 671 ASN A O 1
ATOM 5531 N N . TYR A 1 672 ? 38.688 19.25 -12.539 1 95.31 672 TYR A N 1
ATOM 5532 C CA . TYR A 1 672 ? 37.75 18.141 -12.328 1 95.31 672 TYR A CA 1
ATOM 5533 C C . TYR A 1 672 ? 37 17.812 -13.602 1 95.31 672 TYR A C 1
ATOM 5535 O O . TYR A 1 672 ? 36.156 18.578 -14.039 1 95.31 672 TYR A O 1
ATOM 5543 N N . ARG A 1 673 ? 37.312 16.703 -14.203 1 94.5 673 ARG A N 1
ATOM 5544 C CA . ARG A 1 673 ? 36.625 16.312 -15.438 1 94.5 673 ARG A CA 1
ATOM 5545 C C . ARG A 1 673 ? 35.281 15.711 -15.133 1 94.5 673 ARG A C 1
ATOM 5547 O O . ARG A 1 673 ? 35.156 14.812 -14.297 1 94.5 673 ARG A O 1
ATOM 5554 N N . LEU A 1 674 ? 34.312 16.172 -15.82 1 94.94 674 LEU A N 1
ATOM 5555 C CA . LEU A 1 674 ? 32.906 15.773 -15.617 1 94.94 674 LEU A CA 1
ATOM 5556 C C . LEU A 1 674 ? 32.25 15.359 -16.938 1 94.94 674 LEU A C 1
ATOM 5558 O O . LEU A 1 674 ? 32.375 16.078 -17.938 1 94.94 674 LEU A O 1
ATOM 5562 N N . GLY A 1 675 ? 31.656 14.156 -16.922 1 94.62 675 GLY A N 1
ATOM 5563 C CA . GLY A 1 675 ? 30.906 13.75 -18.094 1 94.62 675 GLY A CA 1
ATOM 5564 C C . GLY A 1 675 ? 29.609 14.523 -18.266 1 94.62 675 GLY A C 1
ATOM 5565 O O . GLY A 1 675 ? 28.922 14.828 -17.297 1 94.62 675 GLY A O 1
ATOM 5566 N N . VAL A 1 676 ? 29.312 14.906 -19.594 1 95.5 676 VAL A N 1
ATOM 5567 C CA . VAL A 1 676 ? 28.094 15.641 -19.875 1 95.5 676 VAL A CA 1
ATOM 5568 C C . VAL A 1 676 ? 27.375 15.016 -21.062 1 95.5 676 VAL A C 1
ATOM 5570 O O . VAL A 1 676 ? 28 14.391 -21.922 1 95.5 676 VAL A O 1
ATOM 5573 N N . PRO A 1 677 ? 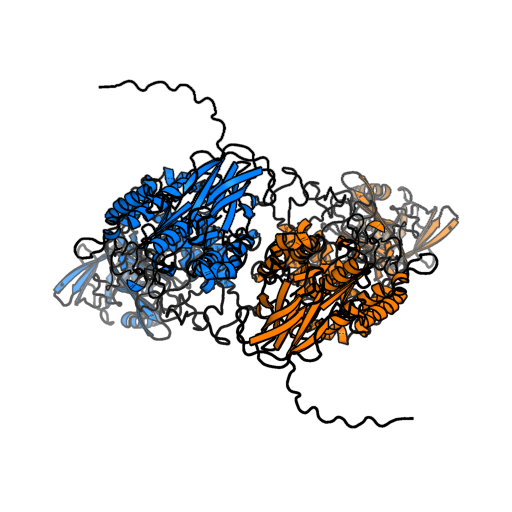26.078 15.172 -21.078 1 94.25 677 PRO A N 1
ATOM 5574 C CA . PRO A 1 677 ? 25.297 14.445 -22.078 1 94.25 677 PRO A CA 1
ATOM 5575 C C . PRO A 1 677 ? 25.328 15.109 -23.453 1 94.25 677 PRO A C 1
ATOM 5577 O O . PRO A 1 677 ? 25.078 14.445 -24.469 1 94.25 677 PRO A O 1
ATOM 5580 N N . LYS A 1 678 ? 25.594 16.422 -23.578 1 95.38 678 LYS A N 1
ATOM 5581 C CA . LYS A 1 678 ? 25.516 17.141 -24.844 1 95.38 678 LYS A CA 1
ATOM 5582 C C . LYS A 1 678 ? 26.766 17.984 -25.078 1 95.38 678 LYS A C 1
ATOM 5584 O O . LYS A 1 678 ? 27.375 18.484 -24.125 1 95.38 678 LYS A O 1
ATOM 5589 N N . SER A 1 679 ? 27.047 18.078 -26.344 1 95.56 679 SER A N 1
ATOM 5590 C CA . SER A 1 679 ? 28.125 18.984 -26.719 1 95.56 679 SER A CA 1
ATOM 5591 C C . SER A 1 679 ? 27.656 20.438 -26.734 1 95.56 679 SER A C 1
ATOM 5593 O O . SER A 1 679 ? 26.484 20.703 -26.984 1 95.56 679 SER A O 1
ATOM 5595 N N . GLY A 1 680 ? 28.609 21.359 -26.391 1 95.19 680 GLY A N 1
ATOM 5596 C CA . GLY A 1 680 ? 28.281 22.781 -26.422 1 95.19 680 GLY A CA 1
ATOM 5597 C C . GLY A 1 680 ? 29.031 23.594 -25.359 1 95.19 680 GLY A C 1
ATOM 5598 O O . GLY A 1 680 ? 30.109 23.203 -24.922 1 95.19 680 GLY A O 1
ATOM 5599 N N . VAL A 1 681 ? 28.422 24.766 -25.141 1 95.38 681 VAL A N 1
ATOM 5600 C CA . VAL A 1 681 ? 28.969 25.672 -24.141 1 95.38 681 VAL A CA 1
ATOM 5601 C C . VAL A 1 681 ? 28.094 25.641 -22.891 1 95.38 681 VAL A C 1
ATOM 5603 O O . VAL A 1 681 ? 26.875 25.797 -22.969 1 95.38 681 VAL A O 1
ATOM 5606 N N . TYR A 1 682 ? 28.719 25.359 -21.797 1 95.81 682 TYR A N 1
ATOM 5607 C CA . TYR A 1 682 ? 28.031 25.328 -20.516 1 95.81 682 TYR A CA 1
ATOM 5608 C C . TYR A 1 682 ? 28.297 26.594 -19.703 1 95.81 682 TYR A C 1
ATOM 5610 O O . TYR A 1 682 ? 29.375 27.172 -19.812 1 95.81 682 TYR A O 1
ATOM 5618 N N . LEU A 1 683 ? 27.297 27.062 -19 1 94.88 683 LEU A N 1
ATOM 5619 C CA . LEU A 1 683 ? 27.375 28.234 -18.141 1 94.88 683 LEU A CA 1
ATOM 5620 C C . LEU A 1 683 ? 27.141 27.859 -16.688 1 94.88 683 LEU A C 1
ATOM 5622 O O . LEU A 1 683 ? 26.281 27.016 -16.391 1 94.88 683 LEU A O 1
ATOM 5626 N N . GLU A 1 684 ? 27.875 28.5 -15.828 1 95.38 684 GLU A N 1
ATOM 5627 C CA . GLU A 1 684 ? 27.594 28.375 -14.406 1 95.38 684 GLU A CA 1
ATOM 5628 C C . GLU A 1 684 ? 26.5 29.328 -13.961 1 95.38 684 GLU A C 1
ATOM 5630 O O . GLU A 1 684 ? 26.688 30.531 -13.93 1 95.38 684 GLU A O 1
ATOM 5635 N N . CYS A 1 685 ? 25.328 28.797 -13.641 1 93.88 685 CYS A N 1
ATOM 5636 C CA . CYS A 1 685 ? 24.188 29.672 -13.336 1 93.88 685 CYS A CA 1
ATOM 5637 C C . CYS A 1 685 ? 24.031 29.844 -11.828 1 93.88 685 CYS A C 1
ATOM 5639 O O . CYS A 1 685 ? 23.328 30.75 -11.375 1 93.88 685 CYS A O 1
ATOM 5641 N N . PHE A 1 686 ? 24.688 29.078 -11.031 1 96.94 686 PHE A N 1
ATOM 5642 C CA . PHE A 1 686 ? 24.719 29.25 -9.586 1 96.94 686 PHE A CA 1
ATOM 5643 C C . PHE A 1 686 ? 26.016 28.688 -9.008 1 96.94 686 PHE A C 1
ATOM 5645 O O . PHE A 1 686 ? 26.516 27.656 -9.461 1 96.94 686 PHE A O 1
ATOM 5652 N N . ASN A 1 687 ? 26.562 29.375 -8.086 1 97.81 687 ASN A N 1
ATOM 5653 C CA . ASN A 1 687 ? 27.766 29 -7.359 1 97.81 687 ASN A CA 1
ATOM 5654 C C . ASN A 1 687 ? 27.703 29.422 -5.898 1 97.81 687 ASN A C 1
ATOM 5656 O O . ASN A 1 687 ? 27.797 30.609 -5.59 1 97.81 687 ASN A O 1
ATOM 5660 N N . SER A 1 688 ? 27.656 28.406 -5.023 1 98.31 688 SER A N 1
ATOM 5661 C CA . SER A 1 688 ? 27.453 28.734 -3.615 1 98.31 688 SER A CA 1
ATOM 5662 C C . SER A 1 688 ? 28.703 29.359 -3.002 1 98.31 688 SER A C 1
ATOM 5664 O O . SER A 1 688 ? 28.656 29.906 -1.902 1 98.31 688 SER A O 1
ATOM 5666 N N . ASP A 1 689 ? 29.797 29.328 -3.703 1 97.88 689 ASP A N 1
ATOM 5667 C CA . ASP A 1 689 ? 31.047 29.891 -3.205 1 97.88 689 ASP A CA 1
ATOM 5668 C C . ASP A 1 689 ? 31.25 31.328 -3.701 1 97.88 689 ASP A C 1
ATOM 5670 O O . ASP A 1 689 ? 32.312 31.922 -3.469 1 97.88 689 ASP A O 1
ATOM 5674 N N . SER A 1 690 ? 30.359 31.891 -4.355 1 96.75 690 SER A N 1
ATOM 5675 C CA . SER A 1 690 ? 30.438 33.25 -4.832 1 96.75 690 SER A CA 1
ATOM 5676 C C . SER A 1 690 ? 30.688 34.219 -3.684 1 96.75 690 SER A C 1
ATOM 5678 O O . SER A 1 690 ? 30.141 34.062 -2.592 1 96.75 690 SER A O 1
ATOM 5680 N N . THR A 1 691 ? 31.328 35.25 -3.977 1 95.38 691 THR A N 1
ATOM 5681 C CA . THR A 1 691 ? 31.547 36.281 -2.992 1 95.38 691 THR A CA 1
ATOM 5682 C C . THR A 1 691 ? 30.219 36.969 -2.646 1 95.38 691 THR A C 1
ATOM 5684 O O . THR A 1 691 ? 30.062 37.5 -1.545 1 95.38 691 THR A O 1
ATOM 5687 N N . TYR A 1 692 ? 29.344 36.875 -3.549 1 95.44 692 TYR A N 1
ATOM 5688 C CA . TYR A 1 692 ? 28.016 37.438 -3.332 1 95.44 692 TYR A CA 1
ATOM 5689 C C . TYR A 1 692 ? 27.328 36.781 -2.135 1 95.44 692 TYR A C 1
ATOM 5691 O O . TYR A 1 692 ? 26.516 37.406 -1.449 1 95.44 692 TYR A O 1
ATOM 5699 N N . TYR A 1 693 ? 27.688 35.562 -1.87 1 97.81 693 TYR A N 1
ATOM 5700 C CA . TYR A 1 693 ? 27.078 34.812 -0.774 1 97.81 693 TYR A CA 1
ATOM 5701 C C . TYR A 1 693 ? 28.047 34.688 0.398 1 97.81 693 TYR A C 1
ATOM 5703 O O . TYR A 1 693 ? 27.766 33.969 1.366 1 97.81 693 TYR A O 1
ATOM 5711 N N . GLY A 1 694 ? 29.203 35.312 0.301 1 95.19 694 GLY A N 1
ATOM 5712 C CA . GLY A 1 694 ? 30.203 35.219 1.356 1 95.19 694 GLY A CA 1
ATOM 5713 C C . GLY A 1 694 ? 31.203 34.125 1.149 1 95.19 694 GLY A C 1
ATOM 5714 O O . GLY A 1 694 ? 31.891 33.719 2.09 1 95.19 694 GLY A O 1
ATOM 5715 N N . GLY A 1 695 ? 31.344 33.594 -0.04 1 95.69 695 GLY A N 1
ATOM 5716 C CA . GLY A 1 695 ? 32.281 32.531 -0.347 1 95.69 695 GLY A CA 1
ATOM 5717 C C . GLY A 1 695 ? 33.625 33.062 -0.816 1 95.69 695 GLY A C 1
ATOM 5718 O O . GLY A 1 695 ? 33.906 34.25 -0.722 1 95.69 695 GLY A O 1
ATOM 5719 N N . SER A 1 696 ? 34.5 32.188 -1.289 1 94.69 696 SER A N 1
ATOM 5720 C CA . SER A 1 696 ? 35.844 32.531 -1.712 1 94.69 696 SER A CA 1
ATOM 5721 C C . SER A 1 696 ? 35.875 32.875 -3.197 1 94.69 696 SER A C 1
ATOM 5723 O O . SER A 1 696 ? 36.938 33.281 -3.717 1 94.69 696 SER A O 1
ATOM 5725 N N . ASN A 1 697 ? 34.812 32.75 -3.854 1 95.12 697 ASN A N 1
ATOM 5726 C CA . ASN A 1 697 ? 34.625 33.125 -5.25 1 95.12 697 ASN A CA 1
ATOM 5727 C C . ASN A 1 697 ? 35.438 32.25 -6.188 1 95.12 697 ASN A C 1
ATOM 5729 O O . ASN A 1 697 ? 35.938 32.719 -7.223 1 95.12 697 ASN A O 1
ATOM 5733 N N . MET A 1 698 ? 35.656 31.047 -5.805 1 94.5 698 MET A N 1
ATOM 5734 C CA . MET A 1 698 ? 36.25 30.078 -6.727 1 94.5 698 MET A CA 1
ATOM 5735 C C . MET A 1 698 ? 35.188 29.516 -7.664 1 94.5 698 MET A C 1
ATOM 5737 O O . MET A 1 698 ? 34.031 29.297 -7.254 1 94.5 698 MET A O 1
ATOM 5741 N N . GLY A 1 699 ? 35.5 29.281 -8.914 1 91.88 699 GLY A N 1
ATOM 5742 C CA . GLY A 1 699 ? 34.562 28.75 -9.875 1 91.88 699 GLY A CA 1
ATOM 5743 C C . GLY A 1 699 ? 35.062 28.734 -11.297 1 91.88 699 GLY A C 1
ATOM 5744 O O . GLY A 1 699 ? 36.281 28.547 -11.516 1 91.88 699 GLY A O 1
ATOM 5745 N N . ASN A 1 700 ? 34.219 28.703 -12.055 1 89.75 700 ASN A N 1
ATOM 5746 C CA . ASN A 1 700 ? 34.562 28.531 -13.469 1 89.75 700 ASN A CA 1
ATOM 5747 C C . ASN A 1 700 ? 34.312 29.812 -14.258 1 89.75 700 ASN A C 1
ATOM 5749 O O . ASN A 1 700 ? 33.531 30.672 -13.82 1 89.75 700 ASN A O 1
ATOM 5753 N N . SER A 1 701 ? 35.188 29.844 -15.367 1 76 701 SER A N 1
ATOM 5754 C CA . SER A 1 701 ? 35 31 -16.25 1 76 701 SER A CA 1
ATOM 5755 C C . SER A 1 701 ? 33.594 31.031 -16.828 1 76 701 SER A C 1
ATOM 5757 O O . SER A 1 701 ? 32.844 30.062 -16.719 1 76 701 SER A O 1
ATOM 5759 N N . GLN A 1 702 ? 33.281 32.156 -17.422 1 70 702 GLN A N 1
ATOM 5760 C CA . GLN A 1 702 ? 31.922 32.375 -17.906 1 70 702 GLN A CA 1
ATOM 5761 C C . GLN A 1 702 ? 31.5 31.297 -18.906 1 70 702 GLN A C 1
ATOM 5763 O O . GLN A 1 702 ? 30.328 30.906 -18.938 1 70 702 GLN A O 1
ATOM 5768 N N . THR A 1 703 ? 32.344 30.766 -19.578 1 85.44 703 THR A N 1
ATOM 5769 C CA . THR A 1 703 ? 31.984 29.75 -20.547 1 85.44 703 THR A CA 1
ATOM 5770 C C . THR A 1 703 ? 32.906 28.531 -20.438 1 85.44 703 THR A C 1
ATOM 5772 O O . THR A 1 703 ? 34.094 28.672 -20.234 1 85.44 703 THR A O 1
ATOM 5775 N N . ILE A 1 704 ? 32.219 27.406 -20.391 1 94 704 ILE A N 1
ATOM 5776 C CA . ILE A 1 704 ? 32.938 26.125 -20.328 1 94 704 ILE A CA 1
ATOM 5777 C C . ILE A 1 704 ? 32.656 25.344 -21.609 1 94 704 ILE A C 1
ATOM 5779 O O . ILE A 1 704 ? 31.547 24.906 -21.875 1 94 704 ILE A O 1
ATOM 5783 N N . GLN A 1 705 ? 33.719 25.109 -22.391 1 93.75 705 GLN A N 1
ATOM 5784 C CA . GLN A 1 705 ? 33.594 24.391 -23.641 1 93.75 705 GLN A CA 1
ATOM 5785 C C . GLN A 1 705 ? 33.719 22.891 -23.422 1 93.75 705 GLN A C 1
ATOM 5787 O O . GLN A 1 705 ? 34.594 22.438 -22.672 1 93.75 705 GLN A O 1
ATOM 5792 N N . THR A 1 706 ? 32.938 22.094 -24.125 1 95.19 706 THR A N 1
ATOM 5793 C CA . THR A 1 706 ? 33 20.641 -24.016 1 95.19 706 THR A CA 1
ATOM 5794 C C . THR A 1 706 ? 34.156 20.094 -24.828 1 95.19 706 THR A C 1
ATOM 5796 O O . THR A 1 706 ? 34.531 20.672 -25.844 1 95.19 706 THR A O 1
ATOM 5799 N N . ASP A 1 707 ? 34.719 19.031 -24.359 1 95.25 707 ASP A N 1
ATOM 5800 C CA . ASP A 1 707 ? 35.656 18.203 -25.094 1 95.25 707 ASP A CA 1
ATOM 5801 C C . ASP A 1 707 ? 34.969 16.938 -25.625 1 95.25 707 ASP A C 1
ATOM 5803 O O . ASP A 1 707 ? 34.062 16.391 -24.969 1 95.25 707 ASP A O 1
ATOM 5807 N N . SER A 1 708 ? 35.438 16.484 -26.781 1 95 708 SER A N 1
ATOM 5808 C CA . SER A 1 708 ? 34.938 15.227 -27.312 1 95 708 SER A CA 1
ATOM 5809 C C . SER A 1 708 ? 35.625 14.031 -26.672 1 95 708 SER A C 1
ATOM 5811 O O . SER A 1 708 ? 36.219 13.203 -27.359 1 95 708 SER A O 1
ATOM 5813 N N . ILE A 1 709 ? 35.5 13.992 -25.375 1 93.38 709 ILE A N 1
ATOM 5814 C CA . ILE A 1 709 ? 36.062 12.914 -24.562 1 93.38 709 ILE A CA 1
ATOM 5815 C C . ILE A 1 709 ? 34.969 12.234 -23.766 1 93.38 709 ILE A C 1
ATOM 5817 O O . ILE A 1 709 ? 34.25 12.898 -23 1 93.38 709 ILE A O 1
ATOM 5821 N N . THR A 1 710 ? 34.75 10.93 -24 1 89 710 THR A N 1
ATOM 5822 C CA . THR A 1 710 ? 33.812 10.156 -23.188 1 89 710 THR A CA 1
ATOM 5823 C C . THR A 1 710 ? 34.312 10.047 -21.75 1 89 710 THR A C 1
ATOM 5825 O O . THR A 1 710 ? 35.469 9.711 -21.5 1 89 710 THR A O 1
ATOM 5828 N N . TRP A 1 711 ? 33.469 10.422 -20.844 1 86.69 711 TRP A N 1
ATOM 5829 C CA . TRP A 1 711 ? 33.812 10.391 -19.422 1 86.69 711 TRP A CA 1
ATOM 5830 C C . TRP A 1 711 ? 32.562 10.086 -18.578 1 86.69 711 TRP A C 1
ATOM 5832 O O . TRP A 1 711 ? 31.484 10.602 -18.859 1 86.69 711 TRP A O 1
ATOM 5842 N N . MET A 1 712 ? 32.719 9.219 -17.547 1 81.5 712 MET A N 1
ATOM 5843 C CA . MET A 1 712 ? 31.656 8.898 -16.594 1 81.5 712 MET A CA 1
ATOM 5844 C C . MET A 1 712 ? 30.391 8.422 -17.312 1 81.5 712 MET A C 1
ATOM 5846 O O . MET A 1 712 ? 29.281 8.844 -16.984 1 81.5 712 MET A O 1
ATOM 5850 N N . GLY A 1 713 ? 30.578 7.688 -18.328 1 76.31 713 GLY A N 1
ATOM 5851 C CA . GLY A 1 713 ? 29.469 7.086 -19.062 1 76.31 713 GLY A CA 1
ATOM 5852 C C . GLY A 1 713 ? 28.75 8.062 -19.969 1 76.31 713 GLY A C 1
ATOM 5853 O O . GLY A 1 713 ? 27.625 7.816 -20.391 1 76.31 713 GLY A O 1
ATOM 5854 N N . ARG A 1 714 ? 29.328 9.219 -20.25 1 89.56 714 ARG A N 1
ATOM 5855 C CA . ARG A 1 714 ? 28.75 10.25 -21.109 1 89.56 714 ARG A CA 1
ATOM 5856 C C . ARG A 1 714 ? 29.609 10.492 -22.328 1 89.56 714 ARG A C 1
ATOM 5858 O O . ARG A 1 714 ? 30.828 10.273 -22.297 1 89.56 714 ARG A O 1
ATOM 5865 N N . PRO A 1 715 ? 28.969 10.891 -23.438 1 92.06 715 PRO A N 1
ATOM 5866 C CA . PRO A 1 715 ? 29.703 11 -24.703 1 92.06 715 PRO A CA 1
ATOM 5867 C C . PRO A 1 715 ? 30.672 12.172 -24.734 1 92.06 715 PRO A C 1
ATOM 5869 O O . PRO A 1 715 ? 31.609 12.188 -25.531 1 92.06 715 PRO A O 1
ATOM 5872 N N . TYR A 1 716 ? 30.469 13.227 -23.906 1 95.25 716 TYR A N 1
ATOM 5873 C CA . TYR A 1 716 ? 31.312 14.422 -23.844 1 95.25 716 TYR A CA 1
ATOM 5874 C C . TYR A 1 716 ? 31.766 14.695 -22.422 1 95.25 716 TYR A C 1
ATOM 5876 O O . TYR A 1 716 ? 31.312 14.031 -21.484 1 95.25 716 TYR A O 1
ATOM 5884 N N . SER A 1 717 ? 32.656 15.523 -22.281 1 96.69 717 SER A N 1
ATOM 5885 C CA . SER A 1 717 ? 33.094 15.906 -20.938 1 96.69 717 SER A CA 1
ATOM 5886 C C . SER A 1 717 ? 33.531 17.359 -20.891 1 96.69 717 SER A C 1
ATOM 5888 O O . SER A 1 717 ? 33.812 17.969 -21.938 1 96.69 717 SER A O 1
ATOM 5890 N N . ILE A 1 718 ? 33.531 17.969 -19.781 1 96.19 718 ILE A N 1
ATOM 5891 C CA . ILE A 1 718 ? 34.031 19.312 -19.516 1 96.19 718 ILE A CA 1
ATOM 5892 C C . ILE A 1 718 ? 35.031 19.281 -18.359 1 96.19 718 ILE A C 1
ATOM 5894 O O . ILE A 1 718 ? 35 18.359 -17.547 1 96.19 718 ILE A O 1
ATOM 5898 N N . ASN A 1 719 ? 35.906 20.219 -18.375 1 95.25 719 ASN A N 1
ATOM 5899 C CA . ASN A 1 719 ? 36.875 20.406 -17.281 1 95.25 719 ASN A CA 1
ATOM 5900 C C . ASN A 1 719 ? 36.5 21.625 -16.438 1 95.25 719 ASN A C 1
ATOM 5902 O O . ASN A 1 719 ? 36.531 22.75 -16.922 1 95.25 719 ASN A O 1
ATOM 5906 N N . ILE A 1 720 ? 36.25 21.359 -15.18 1 96.62 720 ILE A N 1
ATOM 5907 C CA . ILE A 1 720 ? 35.719 22.453 -14.375 1 96.62 720 ILE A CA 1
ATOM 5908 C C . ILE A 1 720 ? 36.469 22.531 -13.055 1 96.62 720 ILE A C 1
ATOM 5910 O O . ILE A 1 720 ? 37.25 21.641 -12.719 1 96.62 720 ILE A O 1
ATOM 5914 N N . THR A 1 721 ? 36.25 23.688 -12.398 1 96.38 721 THR A N 1
ATOM 5915 C CA . THR A 1 721 ? 36.656 23.875 -11.008 1 96.38 721 THR A CA 1
ATOM 5916 C C . THR A 1 721 ? 35.469 23.719 -10.07 1 96.38 721 THR A C 1
ATOM 5918 O O . THR A 1 721 ? 34.438 24.422 -10.219 1 96.38 721 THR A O 1
ATOM 5921 N N . VAL A 1 722 ? 35.531 22.797 -9.18 1 97.31 722 VAL A N 1
ATOM 5922 C CA . VAL A 1 722 ? 34.531 22.656 -8.117 1 97.31 722 VAL A CA 1
ATOM 5923 C C . VAL A 1 722 ? 35.094 23.25 -6.82 1 97.31 722 VAL A C 1
ATOM 5925 O O . VAL A 1 722 ? 36.031 22.719 -6.242 1 97.31 722 VAL A O 1
ATOM 5928 N N . PRO A 1 723 ? 34.531 24.391 -6.383 1 97.69 723 PRO A N 1
ATOM 5929 C CA . PRO A 1 723 ? 35.031 25.062 -5.184 1 97.69 723 PRO A CA 1
ATOM 5930 C C . PRO A 1 723 ? 34.938 24.203 -3.93 1 97.69 723 PRO A C 1
ATOM 5932 O O . PRO A 1 723 ? 34.219 23.188 -3.934 1 97.69 723 PRO A O 1
ATOM 5935 N N . PRO A 1 724 ? 35.656 24.594 -2.838 1 97.31 724 PRO A N 1
ATOM 5936 C CA . PRO A 1 724 ? 35.625 23.844 -1.584 1 97.31 724 PRO A CA 1
ATOM 5937 C C . PRO A 1 724 ? 34.281 24.016 -0.844 1 97.31 724 PRO A C 1
ATOM 5939 O O . PRO A 1 724 ? 33.812 25.141 -0.705 1 97.31 724 PRO A O 1
ATOM 5942 N N . LEU A 1 725 ? 33.781 22.906 -0.345 1 97.88 725 LEU A N 1
ATOM 5943 C CA . LEU A 1 725 ? 32.531 22.922 0.408 1 97.88 725 LEU A CA 1
ATOM 5944 C C . LEU A 1 725 ? 31.484 23.766 -0.311 1 97.88 725 LEU A C 1
ATOM 5946 O O . LEU A 1 725 ? 30.891 24.672 0.283 1 97.88 725 LEU A O 1
ATOM 5950 N N . ALA A 1 726 ? 31.219 23.391 -1.577 1 98.25 726 ALA A N 1
ATOM 5951 C CA . ALA A 1 726 ? 30.328 24.219 -2.387 1 98.25 726 ALA A CA 1
ATOM 5952 C C . ALA A 1 726 ? 29.594 23.391 -3.422 1 98.25 726 ALA A C 1
ATOM 5954 O O . ALA A 1 726 ? 29.969 22.25 -3.703 1 98.25 726 ALA A O 1
ATOM 5955 N N . GLY A 1 727 ? 28.5 23.891 -3.846 1 98.12 727 GLY A N 1
ATOM 5956 C CA . GLY A 1 727 ? 27.75 23.359 -4.969 1 98.12 727 GLY A CA 1
ATOM 5957 C C . GLY A 1 727 ? 27.641 24.328 -6.125 1 98.12 727 GLY A C 1
ATOM 5958 O O . GLY A 1 727 ? 27.469 25.531 -5.918 1 98.12 727 GLY A O 1
ATOM 5959 N N . ILE A 1 728 ? 27.75 23.812 -7.348 1 97.62 728 ILE A N 1
ATOM 5960 C CA . ILE A 1 728 ? 27.562 24.641 -8.539 1 97.62 728 ILE A CA 1
ATOM 5961 C C . ILE A 1 728 ? 26.484 24.031 -9.43 1 97.62 728 ILE A C 1
ATOM 5963 O O . ILE A 1 728 ? 26.281 22.812 -9.406 1 97.62 728 ILE A O 1
ATOM 5967 N N . VAL A 1 729 ? 25.781 24.812 -10.164 1 97.94 729 VAL A N 1
ATOM 5968 C CA . VAL A 1 729 ? 24.766 24.406 -11.133 1 97.94 729 VAL A CA 1
ATOM 5969 C C . VAL A 1 729 ? 25.141 24.922 -12.523 1 97.94 729 VAL A C 1
ATOM 5971 O O . VAL A 1 729 ? 25.391 26.109 -12.695 1 97.94 729 VAL A O 1
ATOM 5974 N N . LEU A 1 730 ? 25.219 24.016 -13.469 1 97.25 730 LEU A N 1
ATOM 5975 C CA . LEU A 1 730 ? 25.578 24.344 -14.844 1 97.25 730 LEU A CA 1
ATOM 5976 C C . LEU A 1 730 ? 24.406 24.125 -15.781 1 97.25 730 LEU A C 1
ATOM 5978 O O . LEU A 1 730 ? 23.594 23.219 -15.57 1 97.25 730 LEU A O 1
ATOM 5982 N N . ARG A 1 731 ? 24.312 24.938 -16.75 1 95.75 731 ARG A N 1
ATOM 5983 C CA . ARG A 1 731 ? 23.297 24.781 -17.797 1 95.75 731 ARG A CA 1
ATOM 5984 C C . ARG A 1 731 ? 23.906 24.906 -19.188 1 95.75 731 ARG A C 1
ATOM 5986 O O . ARG A 1 731 ? 24.953 25.547 -19.359 1 95.75 731 ARG A O 1
ATOM 5993 N N . LEU A 1 732 ? 23.344 24.219 -20.094 1 94.75 732 LEU A N 1
ATOM 5994 C CA . LEU A 1 732 ? 23.766 24.312 -21.484 1 94.75 732 LEU A CA 1
ATOM 5995 C C . LEU A 1 732 ? 23.266 25.625 -22.109 1 94.75 732 LEU A C 1
ATOM 5997 O O . LEU A 1 732 ? 22.094 25.969 -21.969 1 94.75 732 LEU A O 1
ATOM 6001 N N . LYS A 1 733 ? 24.203 26.328 -22.688 1 89.94 733 LYS A N 1
ATOM 6002 C CA . LYS A 1 733 ? 23.828 27.562 -23.344 1 89.94 733 LYS A CA 1
ATOM 6003 C C . LYS A 1 733 ? 23.016 27.297 -24.609 1 89.94 733 LYS A C 1
ATOM 6005 O O . LYS A 1 733 ? 23.406 26.5 -25.453 1 89.94 733 LYS A O 1
ATOM 6010 N N . THR A 1 734 ? 21.719 27.578 -24.562 1 77.88 734 THR A N 1
ATOM 6011 C CA . THR A 1 734 ? 20.891 27.422 -25.75 1 77.88 734 THR A CA 1
ATOM 6012 C C . THR A 1 734 ? 21.281 28.453 -26.812 1 77.88 734 THR A C 1
ATOM 6014 O O . THR A 1 734 ? 21.562 29.609 -26.5 1 77.88 734 THR A O 1
ATOM 6017 N N . PRO A 1 735 ? 21.594 28.016 -28.047 1 59.25 735 PRO A N 1
ATOM 6018 C CA . PRO A 1 735 ? 21.828 29.031 -29.078 1 59.25 735 PRO A CA 1
ATOM 6019 C C . PRO A 1 735 ? 20.734 30.094 -29.094 1 59.25 735 PRO A C 1
ATOM 6021 O O . PRO A 1 735 ? 19.562 29.812 -28.812 1 59.25 735 PRO A O 1
ATOM 6024 N N . ALA A 1 736 ? 21.062 31.328 -28.844 1 47.91 736 ALA A N 1
ATOM 6025 C CA . ALA A 1 736 ? 20.172 32.469 -28.891 1 47.91 736 ALA A CA 1
ATOM 6026 C C . ALA A 1 736 ? 19.141 32.312 -30.016 1 47.91 736 ALA A C 1
ATOM 6028 O O . ALA A 1 736 ? 19.5 32.125 -31.172 1 47.91 736 ALA A O 1
ATOM 6029 N N . SER A 1 737 ? 18.047 31.906 -29.766 1 37.81 737 SER A N 1
ATOM 6030 C CA . SER A 1 737 ? 17.047 32.281 -30.75 1 37.81 737 SER A CA 1
ATOM 6031 C C . SER A 1 737 ? 17.125 33.781 -31.078 1 37.81 737 SER A C 1
ATOM 6033 O O . SER A 1 737 ? 17.531 34.562 -30.234 1 37.81 737 SER A O 1
ATOM 6035 N N . LYS A 1 738 ? 16.906 34.406 -32.438 1 36 738 LYS A N 1
ATOM 6036 C CA . LYS A 1 738 ? 16.719 35.75 -32.906 1 36 738 LYS A CA 1
ATOM 6037 C C . LYS A 1 738 ? 15.672 36.5 -32.062 1 36 738 LYS A C 1
ATOM 6039 O O . LYS A 1 738 ? 14.484 36.156 -32.125 1 36 738 LYS A O 1
ATOM 6044 N N . MET A 1 739 ? 15.828 36.906 -30.891 1 29.98 739 MET A N 1
ATOM 6045 C CA . MET A 1 739 ? 14.867 37.844 -30.328 1 29.98 739 MET A CA 1
ATOM 6046 C C . MET A 1 739 ? 14.633 39 -31.281 1 29.98 739 MET A C 1
ATOM 6048 O O . MET A 1 739 ? 15.562 39.469 -31.953 1 29.98 739 MET A O 1
ATOM 6052 N N . PRO A 1 740 ? 13.273 39.344 -31.797 1 31.22 740 PRO A N 1
ATOM 6053 C CA . PRO A 1 740 ? 13.219 40.625 -32.531 1 31.22 740 PRO A CA 1
ATOM 6054 C C . PRO A 1 740 ? 13.953 41.75 -31.797 1 31.22 740 PRO A C 1
ATOM 6056 O O . PRO A 1 740 ? 14.133 41.688 -30.578 1 31.22 740 PRO A O 1
ATOM 6059 N N . ALA A 1 741 ? 14.531 42.594 -32.625 1 32.75 741 ALA A N 1
ATOM 6060 C CA . ALA A 1 741 ? 15.227 43.844 -32.312 1 32.75 741 ALA A CA 1
ATOM 6061 C C . ALA A 1 741 ? 14.375 44.719 -31.391 1 32.75 741 ALA A C 1
ATOM 6063 O O . ALA A 1 741 ? 13.398 45.344 -31.844 1 32.75 741 ALA A O 1
ATOM 6064 N N . THR A 1 742 ? 13.578 44.25 -30.344 1 27.59 742 THR A N 1
ATOM 6065 C CA . THR A 1 742 ? 12.984 45.406 -29.672 1 27.59 742 THR A CA 1
ATOM 6066 C C . THR A 1 742 ? 14.055 46.406 -29.281 1 27.59 742 THR A C 1
ATOM 6068 O O . THR A 1 742 ? 15.008 46.094 -28.578 1 27.59 742 THR A O 1
ATOM 6071 N N . ALA A 1 743 ? 14.227 47.469 -30.328 1 34.28 743 ALA A N 1
ATOM 6072 C CA . ALA A 1 743 ? 15.086 48.656 -30.281 1 34.28 743 ALA A CA 1
ATOM 6073 C C . ALA A 1 743 ? 15.156 49.219 -28.875 1 34.28 743 ALA A C 1
ATOM 6075 O O . ALA A 1 743 ? 14.273 48.969 -28.047 1 34.28 743 ALA A O 1
ATOM 6076 N N . PRO A 1 744 ? 15.828 50.406 -28.875 1 31.22 744 PRO A N 1
ATOM 6077 C CA . PRO A 1 744 ? 16.438 51.375 -27.969 1 31.22 744 PRO A CA 1
ATOM 6078 C C . PRO A 1 744 ? 15.391 52.188 -27.188 1 31.22 744 PRO A C 1
ATOM 6080 O O . PRO A 1 744 ? 14.445 52.719 -27.766 1 31.22 744 PRO A O 1
ATOM 6083 N N . LEU A 1 745 ? 14.781 51.594 -26.062 1 27.27 745 LEU A N 1
ATOM 6084 C CA . LEU A 1 745 ? 13.992 52.594 -25.328 1 27.27 745 LEU A CA 1
ATOM 6085 C C . LEU A 1 745 ? 14.75 53.906 -25.172 1 27.27 745 LEU A C 1
ATOM 6087 O O . LEU A 1 745 ? 15.93 53.906 -24.812 1 27.27 745 LEU A O 1
ATOM 6091 N N . SER A 1 746 ? 14.398 54.969 -25.906 1 28.55 746 SER A N 1
ATOM 6092 C CA . SER A 1 746 ? 14.695 56.406 -25.984 1 28.55 746 SER A CA 1
ATOM 6093 C C . SER A 1 746 ? 14.734 57.031 -24.594 1 28.55 746 SER A C 1
ATOM 6095 O O . SER A 1 746 ? 14.062 56.562 -23.672 1 28.55 746 SER A O 1
ATOM 6097 N N . PRO A 1 747 ? 15.719 58.031 -24.344 1 32.31 747 PRO A N 1
ATOM 6098 C CA . PRO A 1 747 ? 16.016 58.938 -23.234 1 32.31 747 PRO A CA 1
ATOM 6099 C C . PRO A 1 747 ? 14.773 59.688 -22.734 1 32.31 747 PRO A C 1
ATOM 6101 O O . PRO A 1 747 ? 14.164 60.438 -23.469 1 32.31 747 PRO A O 1
ATOM 6104 N N . GLY A 1 748 ? 13.562 59.031 -22.516 1 22.42 748 GLY A N 1
ATOM 6105 C CA . GLY A 1 748 ? 12.602 60.062 -22.125 1 22.42 748 GLY A CA 1
ATOM 6106 C C . GLY A 1 748 ? 13.047 60.844 -20.906 1 22.42 748 GLY A C 1
ATOM 6107 O O . GLY A 1 748 ? 13.812 60.344 -20.078 1 22.42 748 GLY A O 1
ATOM 6108 N N . LYS A 1 749 ? 12.539 62.188 -20.938 1 23.06 749 LYS A N 1
ATOM 6109 C CA . LYS A 1 749 ? 12.203 63.25 -20 1 23.06 749 LYS A CA 1
ATOM 6110 C C . LYS A 1 749 ? 11.375 62.688 -18.828 1 23.06 749 LYS A C 1
ATOM 6112 O O . LYS A 1 749 ? 10.484 61.875 -19.031 1 23.06 749 LYS A O 1
ATOM 6117 N N . MET B 1 1 ? -53.938 -33.406 -7.816 1 23.19 1 MET B N 1
ATOM 6118 C CA . MET B 1 1 ? -52.531 -33.75 -7.555 1 23.19 1 MET B CA 1
ATOM 6119 C C . MET B 1 1 ? -51.75 -33.844 -8.852 1 23.19 1 MET B C 1
ATOM 6121 O O . MET B 1 1 ? -51.875 -34.812 -9.602 1 23.19 1 MET B O 1
ATOM 6125 N N . THR B 1 2 ? -51.688 -32.781 -9.555 1 30.59 2 THR B N 1
ATOM 6126 C CA . THR B 1 2 ? -51 -32.562 -10.812 1 30.59 2 THR B CA 1
ATOM 6127 C C . THR B 1 2 ? -49.562 -33.094 -10.711 1 30.59 2 THR B C 1
ATOM 6129 O O . THR B 1 2 ? -48.812 -32.719 -9.812 1 30.59 2 THR B O 1
ATOM 6132 N N . ASN B 1 3 ? -49.344 -34.344 -11.047 1 34.84 3 ASN B N 1
ATOM 6133 C CA . ASN B 1 3 ? -48.094 -35.094 -10.938 1 34.84 3 ASN B CA 1
ATOM 6134 C C . ASN B 1 3 ? -46.906 -34.312 -11.492 1 34.84 3 ASN B C 1
ATOM 6136 O O . ASN B 1 3 ? -46.875 -33.969 -12.68 1 34.84 3 ASN B O 1
ATOM 6140 N N . SER B 1 4 ? -46.219 -33.625 -10.688 1 44.59 4 SER B N 1
ATOM 6141 C CA . SER B 1 4 ? -45.094 -32.719 -10.703 1 44.59 4 SER B CA 1
ATOM 6142 C C . SER B 1 4 ? -43.938 -33.281 -11.508 1 44.59 4 SER B C 1
ATOM 6144 O O . SER B 1 4 ? -42.875 -32.625 -11.656 1 44.59 4 SER B O 1
ATOM 6146 N N . GLN B 1 5 ? -44.125 -34.562 -11.906 1 47.78 5 GLN B N 1
ATOM 6147 C CA . GLN B 1 5 ? -42.938 -35.219 -12.461 1 47.78 5 GLN B CA 1
ATOM 6148 C C . GLN B 1 5 ? -42.75 -34.844 -13.93 1 47.78 5 GLN B C 1
ATOM 6150 O O . GLN B 1 5 ? -41.688 -35.062 -14.492 1 47.78 5 GLN B O 1
ATOM 6155 N N . TYR B 1 6 ? -43.875 -34.5 -14.672 1 53.59 6 TYR B N 1
ATOM 6156 C CA . TYR B 1 6 ? -43.75 -34.281 -16.109 1 53.59 6 TYR B CA 1
ATOM 6157 C C . TYR B 1 6 ? -43.781 -32.781 -16.453 1 53.59 6 TYR B C 1
ATOM 6159 O O . TYR B 1 6 ? -44.5 -32 -15.805 1 53.59 6 TYR B O 1
ATOM 6167 N N . SER B 1 7 ? -42.844 -32.312 -17.219 1 55.28 7 SER B N 1
ATOM 6168 C CA . SER B 1 7 ? -42.844 -30.922 -17.703 1 55.28 7 SER B CA 1
ATOM 6169 C C . SER B 1 7 ? -44.094 -30.641 -18.562 1 55.28 7 SER B C 1
ATOM 6171 O O . SER B 1 7 ? -44.531 -31.5 -19.328 1 55.28 7 SER B O 1
ATOM 6173 N N . PRO B 1 8 ? -44.844 -29.531 -18.312 1 54.62 8 PRO B N 1
ATOM 6174 C CA . PRO B 1 8 ? -46.031 -29.219 -19.062 1 54.62 8 PRO B CA 1
ATOM 6175 C C . PRO B 1 8 ? -45.781 -29.031 -20.562 1 54.62 8 PRO B C 1
ATOM 6177 O O . PRO B 1 8 ? -44.688 -28.547 -20.938 1 54.62 8 PRO B O 1
ATOM 6180 N N . GLN B 1 9 ? -46.594 -29.641 -21.469 1 53.88 9 GLN B N 1
ATOM 6181 C CA . GLN B 1 9 ? -46.531 -29.5 -22.922 1 53.88 9 GLN B CA 1
ATOM 6182 C C . GLN B 1 9 ? -46.75 -28.047 -23.344 1 53.88 9 GLN B C 1
ATOM 6184 O O . GLN B 1 9 ? -47.625 -27.375 -22.797 1 53.88 9 GLN B O 1
ATOM 6189 N N . PRO B 1 10 ? -45.875 -27.5 -24.094 1 55.75 10 PRO B N 1
ATOM 6190 C CA . PRO B 1 10 ? -46.156 -26.172 -24.625 1 55.75 10 PRO B CA 1
ATOM 6191 C C . PRO B 1 10 ? -47.469 -26.156 -25.422 1 55.75 10 PRO B C 1
ATOM 6193 O O . PRO B 1 10 ? -47.938 -27.203 -25.875 1 55.75 10 PRO B O 1
ATOM 6196 N N . MET B 1 11 ? -48.188 -24.984 -25.547 1 57.53 11 MET B N 1
ATOM 6197 C CA . MET B 1 11 ? -49.344 -24.781 -26.406 1 57.53 11 MET B CA 1
ATOM 6198 C C . MET B 1 11 ? -49 -25.062 -27.859 1 57.53 11 MET B C 1
ATOM 6200 O O . MET B 1 11 ? -47.844 -25.031 -28.25 1 57.53 11 MET B O 1
ATOM 6204 N N . ALA B 1 12 ? -49.906 -25.344 -28.766 1 55.91 12 ALA B N 1
ATOM 6205 C CA . ALA B 1 12 ? -49.75 -25.875 -30.125 1 55.91 12 ALA B CA 1
ATOM 6206 C C . ALA B 1 12 ? -48.75 -25.031 -30.922 1 55.91 12 ALA B C 1
ATOM 6208 O O . ALA B 1 12 ? -47.844 -25.578 -31.547 1 55.91 12 ALA B O 1
ATOM 6209 N N . ALA B 1 13 ? -48.938 -23.703 -30.859 1 57.22 13 ALA B N 1
ATOM 6210 C CA . ALA B 1 13 ? -48.094 -22.828 -31.641 1 57.22 13 ALA B CA 1
ATOM 6211 C C . ALA B 1 13 ? -46.656 -22.828 -31.094 1 57.22 13 ALA B C 1
ATOM 6213 O O . ALA B 1 13 ? -45.688 -22.875 -31.875 1 57.22 13 ALA B O 1
ATOM 6214 N N . GLU B 1 14 ? -46.531 -22.922 -29.812 1 73.5 14 GLU B N 1
ATOM 6215 C CA . GLU B 1 14 ? -45.219 -22.938 -29.156 1 73.5 14 GLU B CA 1
ATOM 6216 C C . GLU B 1 14 ? -44.5 -24.25 -29.406 1 73.5 14 GLU B C 1
ATOM 6218 O O . GLU B 1 14 ? -43.281 -24.281 -29.562 1 73.5 14 GLU B O 1
ATOM 6223 N N . PHE B 1 15 ? -45.281 -25.188 -29.641 1 77.88 15 PHE B N 1
ATOM 6224 C CA . PHE B 1 15 ? -44.719 -26.516 -29.875 1 77.88 15 PHE B CA 1
ATOM 6225 C C . PHE B 1 15 ? -44.094 -26.609 -31.266 1 77.88 15 PHE B C 1
ATOM 6227 O O . PHE B 1 15 ? -43 -27.141 -31.438 1 77.88 15 PHE B O 1
ATOM 6234 N N . SER B 1 16 ? -44.844 -26.031 -32.25 1 78.25 16 SER B N 1
ATOM 6235 C CA . SER B 1 16 ? -44.312 -26.047 -33.625 1 78.25 16 SER B CA 1
ATOM 6236 C C . SER B 1 16 ? -43 -25.281 -33.719 1 78.25 16 SER B C 1
ATOM 6238 O O . SER B 1 16 ? -42.062 -25.734 -34.406 1 78.25 16 SER B O 1
ATOM 6240 N N . GLU B 1 17 ? -43 -24.234 -33.062 1 80.19 17 GLU B N 1
ATOM 6241 C CA . GLU B 1 17 ? -41.781 -23.438 -33.062 1 80.19 17 GLU B CA 1
ATOM 6242 C C . GLU B 1 17 ? -40.625 -24.172 -32.344 1 80.19 17 GLU B C 1
ATOM 6244 O O . GLU B 1 17 ? -39.5 -24.172 -32.844 1 80.19 17 GLU B O 1
ATOM 6249 N N . ALA B 1 18 ? -40.938 -24.75 -31.266 1 83.44 18 ALA B N 1
ATOM 6250 C CA . ALA B 1 18 ? -39.969 -25.516 -30.5 1 83.44 18 ALA B CA 1
ATOM 6251 C C . ALA B 1 18 ? -39.406 -26.688 -31.312 1 83.44 18 ALA B C 1
ATOM 6253 O O . ALA B 1 18 ? -38.219 -26.969 -31.297 1 83.44 18 ALA B O 1
ATOM 6254 N N . MET B 1 19 ? -40.281 -27.25 -32 1 81.81 19 MET B N 1
ATOM 6255 C CA . MET B 1 19 ? -39.906 -28.406 -32.844 1 81.81 19 MET B CA 1
ATOM 6256 C C . MET B 1 19 ? -39 -27.969 -33.969 1 81.81 19 MET B C 1
ATOM 6258 O O . MET B 1 19 ? -38.031 -28.656 -34.312 1 81.81 19 MET B O 1
ATOM 6262 N N . GLU B 1 20 ? -39.344 -26.875 -34.5 1 80.56 20 GLU B N 1
ATOM 6263 C CA . GLU B 1 20 ? -38.531 -26.344 -35.594 1 80.56 20 GLU B CA 1
ATOM 6264 C C . GLU B 1 20 ? -37.125 -26.016 -35.094 1 80.56 20 GLU B C 1
ATOM 6266 O O . GLU B 1 20 ? -36.125 -26.312 -35.75 1 80.56 20 GLU B O 1
ATOM 6271 N N . LYS B 1 21 ? -37.094 -25.453 -33.938 1 84.81 21 LYS B N 1
ATOM 6272 C CA . LYS B 1 21 ? -35.812 -25.094 -33.344 1 84.81 21 LYS B CA 1
ATOM 6273 C C . LYS B 1 21 ? -35 -26.328 -33 1 84.81 21 LYS B C 1
ATOM 6275 O O . LYS B 1 21 ? -33.781 -26.344 -33.156 1 84.81 21 LYS B O 1
ATOM 6280 N N . LEU B 1 22 ? -35.625 -27.297 -32.531 1 83.44 22 LEU B N 1
ATOM 6281 C CA . LEU B 1 22 ? -34.969 -28.547 -32.188 1 83.44 22 LEU B CA 1
ATOM 6282 C C . LEU B 1 22 ? -34.406 -29.25 -33.406 1 83.44 22 LEU B C 1
ATOM 6284 O O . LEU B 1 22 ? -33.25 -29.703 -33.375 1 83.44 22 LEU B O 1
ATOM 6288 N N . VAL B 1 23 ? -35.188 -29.25 -34.438 1 78.75 23 VAL B N 1
ATOM 6289 C CA . VAL B 1 23 ? -34.781 -29.906 -35.688 1 78.75 23 VAL B CA 1
ATOM 6290 C C . VAL B 1 23 ? -33.594 -29.172 -36.312 1 78.75 23 VAL B C 1
ATOM 6292 O O . VAL B 1 23 ? -32.719 -29.781 -36.906 1 78.75 23 VAL B O 1
ATOM 6295 N N . ASN B 1 24 ? -33.625 -27.859 -36.094 1 77.69 24 ASN B N 1
ATOM 6296 C CA . ASN B 1 24 ? -32.562 -27.031 -36.625 1 77.69 24 ASN B CA 1
ATOM 6297 C C . ASN B 1 24 ? -31.391 -26.906 -35.656 1 77.69 24 ASN B C 1
ATOM 6299 O O . ASN B 1 24 ? -30.453 -26.141 -35.906 1 77.69 24 ASN B O 1
ATOM 6303 N N . ALA B 1 25 ? -31.469 -27.562 -34.625 1 78.12 25 ALA B N 1
ATOM 6304 C CA . ALA B 1 25 ? -30.406 -27.609 -33.625 1 78.12 25 ALA B CA 1
ATOM 6305 C C . ALA B 1 25 ? -30.109 -26.219 -33.062 1 78.12 25 ALA B C 1
ATOM 6307 O O . ALA B 1 25 ? -28.953 -25.781 -33 1 78.12 25 ALA B O 1
ATOM 6308 N N . CYS B 1 26 ? -31.109 -25.469 -32.719 1 83.06 26 CYS B N 1
ATOM 6309 C CA . CYS B 1 26 ? -30.953 -24.141 -32.156 1 83.06 26 CYS B CA 1
ATOM 6310 C C . CYS B 1 26 ? -31.906 -23.938 -30.969 1 83.06 26 CYS B C 1
ATOM 6312 O O . CYS B 1 26 ? -32.344 -22.828 -30.703 1 83.06 26 CYS B O 1
ATOM 6314 N N . TYR B 1 27 ? -32.219 -25.031 -30.297 1 85.06 27 TYR B N 1
ATOM 6315 C CA . TYR B 1 27 ? -33.188 -24.922 -29.234 1 85.06 27 TYR B CA 1
ATOM 6316 C C . TYR B 1 27 ? -32.531 -24.984 -27.859 1 85.06 27 TYR B C 1
ATOM 6318 O O . TYR B 1 27 ? -31.688 -25.859 -27.609 1 85.06 27 TYR B O 1
ATOM 6326 N N . SER B 1 28 ? -32.906 -24.062 -26.922 1 88.19 28 SER B N 1
ATOM 6327 C CA . SER B 1 28 ? -32.25 -23.922 -25.625 1 88.19 28 SER B CA 1
ATOM 6328 C C . SER B 1 28 ? -33 -24.703 -24.547 1 88.19 28 SER B C 1
ATOM 6330 O O . SER B 1 28 ? -32.5 -24.828 -23.422 1 88.19 28 SER B O 1
ATOM 6332 N N . ASP B 1 29 ? -34.156 -25.266 -24.906 1 90.69 29 ASP B N 1
ATOM 6333 C CA . ASP B 1 29 ? -34.969 -25.953 -23.891 1 90.69 29 ASP B CA 1
ATOM 6334 C C . ASP B 1 29 ? -35.531 -27.266 -24.422 1 90.69 29 ASP B C 1
ATOM 6336 O O . ASP B 1 29 ? -36.75 -27.438 -24.531 1 90.69 29 ASP B O 1
ATOM 6340 N N . PRO B 1 30 ? -34.719 -28.203 -24.562 1 91.44 30 PRO B N 1
ATOM 6341 C CA . PRO B 1 30 ? -35.156 -29.469 -25.172 1 91.44 30 PRO B CA 1
ATOM 6342 C C . PRO B 1 30 ? -36.188 -30.203 -24.312 1 91.44 30 PRO B C 1
ATOM 6344 O O . PRO B 1 30 ? -37 -30.969 -24.844 1 91.44 30 PRO B O 1
ATOM 6347 N N . PHE B 1 31 ? -36.156 -30 -23.031 1 92.19 31 PHE B N 1
ATOM 6348 C CA . PHE B 1 31 ? -37.062 -30.703 -22.125 1 92.19 31 PHE B CA 1
ATOM 6349 C C . PHE B 1 31 ? -38.5 -30.297 -22.375 1 92.19 31 PHE B C 1
ATOM 6351 O O . PHE B 1 31 ? -39.438 -30.969 -21.922 1 92.19 31 PHE B O 1
ATOM 6358 N N . ARG B 1 32 ? -38.688 -29.25 -23 1 89.25 32 ARG B N 1
ATOM 6359 C CA . ARG B 1 32 ? -40.031 -28.797 -23.312 1 89.25 32 ARG B CA 1
ATOM 6360 C C . ARG B 1 32 ? -40.656 -29.656 -24.422 1 89.25 32 ARG B C 1
ATOM 6362 O O . ARG B 1 32 ? -41.875 -29.703 -24.562 1 89.25 32 ARG B O 1
ATOM 6369 N N . VAL B 1 33 ? -39.812 -30.266 -25.234 1 89.62 33 VAL B N 1
ATOM 6370 C CA . VAL B 1 33 ? -40.312 -31.047 -26.375 1 89.62 33 VAL B CA 1
ATOM 6371 C C . VAL B 1 33 ? -39.969 -32.531 -26.156 1 89.62 33 VAL B C 1
ATOM 6373 O O . VAL B 1 33 ? -40.812 -33.406 -26.344 1 89.62 33 VAL B O 1
ATOM 6376 N N . LEU B 1 34 ? -38.781 -32.781 -25.797 1 92.62 34 LEU B N 1
ATOM 6377 C CA . LEU B 1 34 ? -38.312 -34.156 -25.672 1 92.62 34 LEU B CA 1
ATOM 6378 C C . LEU B 1 34 ? -38.656 -34.719 -24.297 1 92.62 34 LEU B C 1
ATOM 6380 O O . LEU B 1 34 ? -38.844 -33.969 -23.344 1 92.62 34 LEU B O 1
ATOM 6384 N N . GLY B 1 35 ? -38.719 -36.062 -24.234 1 93.19 35 GLY B N 1
ATOM 6385 C CA . GLY B 1 35 ? -39.062 -36.688 -22.969 1 93.19 35 GLY B CA 1
ATOM 6386 C C . GLY B 1 35 ? -40.562 -36.906 -22.812 1 93.19 35 GLY B C 1
ATOM 6387 O O . GLY B 1 35 ? -41.312 -36.781 -23.781 1 93.19 35 GLY B O 1
ATOM 6388 N N . PRO B 1 36 ? -40.969 -37.25 -21.609 1 93.31 36 PRO B N 1
ATOM 6389 C CA . PRO B 1 36 ? -42.375 -37.5 -21.344 1 93.31 36 PRO B CA 1
ATOM 6390 C C . PRO B 1 36 ? -43.156 -36.219 -21.016 1 93.31 36 PRO B C 1
ATOM 6392 O O . PRO B 1 36 ? -42.688 -35.406 -20.219 1 93.31 36 PRO B O 1
ATOM 6395 N N . HIS B 1 37 ? -44.281 -36.062 -21.625 1 91.81 37 HIS B N 1
ATOM 6396 C CA . HIS B 1 37 ? -45.156 -34.906 -21.391 1 91.81 37 HIS B CA 1
ATOM 6397 C C . HIS B 1 37 ? -46.594 -35.344 -21.203 1 91.81 37 HIS B C 1
ATOM 6399 O O . HIS B 1 37 ? -47.062 -36.312 -21.797 1 91.81 37 HIS B O 1
ATOM 6405 N N . PRO B 1 38 ? -47.312 -34.562 -20.406 1 90.75 38 PRO B N 1
ATOM 6406 C CA . PRO B 1 38 ? -48.75 -34.844 -20.297 1 90.75 38 PRO B CA 1
ATOM 6407 C C . PRO B 1 38 ? -49.469 -34.594 -21.609 1 90.75 38 PRO B C 1
ATOM 6409 O O . PRO B 1 38 ? -49.188 -33.594 -22.297 1 90.75 38 PRO B O 1
ATOM 6412 N N . TYR B 1 39 ? -50.219 -35.531 -22.016 1 87.44 39 TYR B N 1
ATOM 6413 C CA . TYR B 1 39 ? -51.031 -35.406 -23.234 1 87.44 39 TYR B CA 1
ATOM 6414 C C . TYR B 1 39 ? -52.406 -36.062 -23.047 1 87.44 39 TYR B C 1
ATOM 6416 O O . TYR B 1 39 ? -52.5 -37.281 -22.906 1 87.44 39 TYR B O 1
ATOM 6424 N N . GLN B 1 40 ? -53.469 -35.25 -23.125 1 83.25 40 GLN B N 1
ATOM 6425 C CA . GLN B 1 40 ? -54.812 -35.719 -22.938 1 83.25 40 GLN B CA 1
ATOM 6426 C C . GLN B 1 40 ? -54.938 -36.531 -21.641 1 83.25 40 GLN B C 1
ATOM 6428 O O . GLN B 1 40 ? -54.594 -36.031 -20.562 1 83.25 40 GLN B O 1
ATOM 6433 N N . LYS B 1 41 ? -55.469 -37.75 -21.672 1 83.44 41 LYS B N 1
ATOM 6434 C CA . LYS B 1 41 ? -55.625 -38.594 -20.484 1 83.44 41 LYS B CA 1
ATOM 6435 C C . LYS B 1 41 ? -54.406 -39.469 -20.25 1 83.44 41 LYS B C 1
ATOM 6437 O O . LYS B 1 41 ? -54.406 -40.281 -19.344 1 83.44 41 LYS B O 1
ATOM 6442 N N . GLY B 1 42 ? -53.344 -39.156 -20.953 1 90.5 42 GLY B N 1
ATOM 6443 C CA . GLY B 1 42 ? -52.094 -39.906 -20.797 1 90.5 42 GLY B CA 1
ATOM 6444 C C . GLY B 1 42 ? -50.875 -39.062 -20.984 1 90.5 42 GLY B C 1
ATOM 6445 O O . GLY B 1 42 ? -50.812 -37.906 -20.547 1 90.5 42 GLY B O 1
ATOM 6446 N N . ILE B 1 43 ? -49.812 -39.812 -21.5 1 92.38 43 ILE B N 1
ATOM 6447 C CA . ILE B 1 43 ? -48.562 -39.094 -21.734 1 92.38 43 ILE B CA 1
ATOM 6448 C C . ILE B 1 43 ? -48.094 -39.344 -23.172 1 92.38 43 ILE B C 1
ATOM 6450 O O . ILE B 1 43 ? -48.531 -40.281 -23.812 1 92.38 43 ILE B O 1
ATOM 6454 N N . VAL B 1 44 ? -47.344 -38.406 -23.672 1 92.75 44 VAL B N 1
ATOM 6455 C CA . VAL B 1 44 ? -46.625 -38.562 -24.938 1 92.75 44 VAL B CA 1
ATOM 6456 C C . VAL B 1 44 ? -45.125 -38.5 -24.672 1 92.75 44 VAL B C 1
ATOM 6458 O O . VAL B 1 44 ? -44.656 -37.719 -23.844 1 92.75 44 VAL B O 1
ATOM 6461 N N . VAL B 1 45 ? -44.438 -39.5 -25.188 1 94 45 VAL B N 1
ATOM 6462 C CA . VAL B 1 45 ? -43 -39.469 -25.125 1 94 45 VAL B CA 1
ATOM 6463 C C . VAL B 1 45 ? -42.406 -39.156 -26.5 1 94 45 VAL B C 1
ATOM 6465 O O . VAL B 1 45 ? -42.781 -39.781 -27.5 1 94 45 VAL B O 1
ATOM 6468 N N . ARG B 1 46 ? -41.531 -38.188 -26.5 1 93.62 46 ARG B N 1
ATOM 6469 C CA . ARG B 1 46 ? -40.875 -37.781 -27.766 1 93.62 46 ARG B CA 1
ATOM 6470 C C . ARG B 1 46 ? -39.375 -38 -27.703 1 93.62 46 ARG B C 1
ATOM 6472 O O . ARG B 1 46 ? -38.75 -37.594 -26.719 1 93.62 46 ARG B O 1
ATOM 6479 N N . ALA B 1 47 ? -38.812 -38.625 -28.688 1 94 47 ALA B N 1
ATOM 6480 C CA . ALA B 1 47 ? -37.375 -38.812 -28.812 1 94 47 ALA B CA 1
ATOM 6481 C C . ALA B 1 47 ? -36.875 -38.375 -30.188 1 94 47 ALA B C 1
ATOM 6483 O O . ALA B 1 47 ? -37.469 -38.719 -31.203 1 94 47 ALA B O 1
ATOM 6484 N N . TYR B 1 48 ? -35.906 -37.5 -30.156 1 92.56 48 TYR B N 1
ATOM 6485 C CA . TYR B 1 48 ? -35.25 -37.094 -31.391 1 92.56 48 TYR B CA 1
ATOM 6486 C C . TYR B 1 48 ? -34.062 -38 -31.703 1 92.56 48 TYR B C 1
ATOM 6488 O O . TYR B 1 48 ? -33.062 -38 -30.969 1 92.56 48 TYR B O 1
ATOM 6496 N N . LEU B 1 49 ? -34.062 -38.781 -32.75 1 93 49 LEU B N 1
ATOM 6497 C CA . LEU B 1 49 ? -33.062 -39.781 -33.094 1 93 49 LEU B CA 1
ATOM 6498 C C . LEU B 1 49 ? -32.625 -39.625 -34.562 1 93 49 LEU B C 1
ATOM 6500 O O . LEU B 1 49 ? -33.094 -40.375 -35.438 1 93 49 LEU B O 1
ATOM 6504 N N . PRO B 1 50 ? -31.625 -38.812 -34.75 1 89.94 50 PRO B N 1
ATOM 6505 C CA . PRO B 1 50 ? -31.25 -38.438 -36.125 1 89.94 50 PRO B CA 1
ATOM 6506 C C . PRO B 1 50 ? -30.734 -39.625 -36.938 1 89.94 50 PRO B C 1
ATOM 6508 O O . PRO B 1 50 ? -30.766 -39.625 -38.156 1 89.94 50 PRO B O 1
ATOM 6511 N N . HIS B 1 51 ? -30.344 -40.719 -36.312 1 90.94 51 HIS B N 1
ATOM 6512 C CA . HIS B 1 51 ? -29.719 -41.812 -37.031 1 90.94 51 HIS B CA 1
ATOM 6513 C C . HIS B 1 51 ? -30.609 -43.062 -37 1 90.94 51 HIS B C 1
ATOM 6515 O O . HIS B 1 51 ? -30.219 -44.125 -37.469 1 90.94 51 HIS B O 1
ATOM 6521 N N . ALA B 1 52 ? -31.797 -42.969 -36.531 1 92.44 52 ALA B N 1
ATOM 6522 C CA . ALA B 1 52 ? -32.688 -44.125 -36.344 1 92.44 52 ALA B CA 1
ATOM 6523 C C . ALA B 1 52 ? -33.625 -44.312 -37.562 1 92.44 52 ALA B C 1
ATOM 6525 O O . ALA B 1 52 ? -34.062 -43.312 -38.156 1 92.44 52 ALA B O 1
ATOM 6526 N N . ILE B 1 53 ? -33.906 -45.531 -37.875 1 91.06 53 ILE B N 1
ATOM 6527 C CA . ILE B 1 53 ? -34.906 -45.875 -38.906 1 91.06 53 ILE B CA 1
ATOM 6528 C C . ILE B 1 53 ? -36.219 -46.25 -38.219 1 91.06 53 ILE B C 1
ATOM 6530 O O . ILE B 1 53 ? -37.281 -45.875 -38.719 1 91.06 53 ILE B O 1
ATOM 6534 N N . GLN B 1 54 ? -36.125 -46.969 -37.188 1 92.38 54 GLN B N 1
ATOM 6535 C CA . GLN B 1 54 ? -37.25 -47.375 -36.344 1 92.38 54 GLN B CA 1
ATOM 6536 C C . GLN B 1 54 ? -36.906 -47.25 -34.875 1 92.38 54 GLN B C 1
ATOM 6538 O O . GLN B 1 54 ? -35.75 -47.375 -34.5 1 92.38 54 GLN B O 1
ATOM 6543 N N . ALA B 1 55 ? -37.938 -46.969 -34.062 1 95.31 55 ALA B N 1
ATOM 6544 C CA . ALA B 1 55 ? -37.656 -46.812 -32.625 1 95.31 55 ALA B CA 1
ATOM 6545 C C . ALA B 1 55 ? -38.781 -47.469 -31.797 1 95.31 55 ALA B C 1
ATOM 6547 O O . ALA B 1 55 ? -39.906 -47.594 -32.281 1 95.31 55 ALA B O 1
ATOM 6548 N N . TRP B 1 56 ? -38.469 -47.938 -30.672 1 94.56 56 TRP B N 1
ATOM 6549 C CA . TRP B 1 56 ? -39.375 -48.5 -29.688 1 94.56 56 TRP B CA 1
ATOM 6550 C C . TRP B 1 56 ? -39.094 -47.906 -28.312 1 94.56 56 TRP B C 1
ATOM 6552 O O . TRP B 1 56 ? -38.062 -47.281 -28.078 1 94.56 56 TRP B O 1
ATOM 6562 N N . ILE B 1 57 ? -40.031 -48.094 -27.391 1 93.5 57 ILE B N 1
ATOM 6563 C CA . ILE B 1 57 ? -39.875 -47.562 -26.031 1 93.5 57 ILE B CA 1
ATOM 6564 C C . ILE B 1 57 ? -40.312 -48.625 -25.016 1 93.5 57 ILE B C 1
ATOM 6566 O O . ILE B 1 57 ? -41.219 -49.406 -25.281 1 93.5 57 ILE B O 1
ATOM 6570 N N . GLY B 1 58 ? -39.594 -48.688 -24 1 86.75 58 GLY B N 1
ATOM 6571 C CA . GLY B 1 58 ? -39.906 -49.656 -22.938 1 86.75 58 GLY B CA 1
ATOM 6572 C C . GLY B 1 58 ? -39.281 -51 -23.141 1 86.75 58 GLY B C 1
ATOM 6573 O O . GLY B 1 58 ? -38.594 -51.219 -24.141 1 86.75 58 GLY B O 1
ATOM 6574 N N . THR B 1 59 ? -39.219 -51.938 -22.141 1 74.81 59 THR B N 1
ATOM 6575 C CA . THR B 1 59 ? -38.469 -53.188 -22.25 1 74.81 59 THR B CA 1
ATOM 6576 C C . THR B 1 59 ? -39.406 -54.375 -22.25 1 74.81 59 THR B C 1
ATOM 6578 O O . THR B 1 59 ? -39.062 -55.469 -22.734 1 74.81 59 THR B O 1
ATOM 6581 N N . GLU B 1 60 ? -40.531 -54.344 -21.75 1 77.5 60 GLU B N 1
ATOM 6582 C CA . GLU B 1 60 ? -41.219 -55.625 -21.641 1 77.5 60 GLU B CA 1
ATOM 6583 C C . GLU B 1 60 ? -42.688 -55.5 -22.062 1 77.5 60 GLU B C 1
ATOM 6585 O O . GLU B 1 60 ? -43.562 -55.25 -21.219 1 77.5 60 GLU B O 1
ATOM 6590 N N . PRO B 1 61 ? -42.938 -55.75 -23.203 1 76.88 61 PRO B N 1
ATOM 6591 C CA . PRO B 1 61 ? -42.281 -55.688 -24.516 1 76.88 61 PRO B CA 1
ATOM 6592 C C . PRO B 1 61 ? -42.062 -54.25 -25 1 76.88 61 PRO B C 1
ATOM 6594 O O . PRO B 1 61 ? -42.812 -53.344 -24.609 1 76.88 61 PRO B O 1
ATOM 6597 N N . PRO B 1 62 ? -41.062 -54 -25.797 1 89.38 62 PRO B N 1
ATOM 6598 C CA . PRO B 1 62 ? -40.938 -52.656 -26.328 1 89.38 62 PRO B CA 1
ATOM 6599 C C . PRO B 1 62 ? -42.125 -52.25 -27.219 1 89.38 62 PRO B C 1
ATOM 6601 O O . PRO B 1 62 ? -42.656 -53.094 -27.953 1 89.38 62 PRO B O 1
ATOM 6604 N N . GLN B 1 63 ? -42.562 -51.062 -27 1 92.69 63 GLN B N 1
ATOM 6605 C CA . GLN B 1 63 ? -43.656 -50.531 -27.797 1 92.69 63 GLN B CA 1
ATOM 6606 C C . GLN B 1 63 ? -43.156 -49.656 -28.922 1 92.69 63 GLN B C 1
ATOM 6608 O O . GLN B 1 63 ? -42.25 -48.844 -28.703 1 92.69 63 GLN B O 1
ATOM 6613 N N . GLU B 1 64 ? -43.719 -49.844 -30.016 1 92.88 64 GLU B N 1
ATOM 6614 C CA . GLU B 1 64 ? -43.25 -49.094 -31.188 1 92.88 64 GLU B CA 1
ATOM 6615 C C . GLU B 1 64 ? -43.562 -47.625 -31.062 1 92.88 64 GLU B C 1
ATOM 6617 O O . GLU B 1 64 ? -44.656 -47.25 -30.609 1 92.88 64 GLU B O 1
ATOM 6622 N N . MET B 1 65 ? -42.562 -46.812 -31.359 1 94.75 65 MET B N 1
ATOM 6623 C CA . MET B 1 65 ? -42.781 -45.375 -31.453 1 94.75 65 MET B CA 1
ATOM 6624 C C . MET B 1 65 ? -43.094 -44.969 -32.906 1 94.75 65 MET B C 1
ATOM 6626 O O . MET B 1 65 ? -42.438 -45.438 -33.844 1 94.75 65 MET B O 1
ATOM 6630 N N . ALA B 1 66 ? -44.062 -44.156 -33.062 1 92.75 66 ALA B N 1
ATOM 6631 C CA . ALA B 1 66 ? -44.438 -43.688 -34.375 1 92.75 66 ALA B CA 1
ATOM 6632 C C . ALA B 1 66 ? -43.531 -42.531 -34.844 1 92.75 66 ALA B C 1
ATOM 6634 O O . ALA B 1 66 ? -43.156 -41.688 -34.031 1 92.75 66 ALA B O 1
ATOM 6635 N N . ARG B 1 67 ? -43.188 -42.531 -36.062 1 89.12 67 ARG B N 1
ATOM 6636 C CA . ARG B 1 67 ? -42.469 -41.406 -36.625 1 89.12 67 ARG B CA 1
ATOM 6637 C C . ARG B 1 67 ? -43.375 -40.188 -36.75 1 89.12 67 ARG B C 1
ATOM 6639 O O . ARG B 1 67 ? -44.5 -40.281 -37.219 1 89.12 67 ARG B O 1
ATOM 6646 N N . SER B 1 68 ? -42.875 -39.156 -36.25 1 82.12 68 SER B N 1
ATOM 6647 C CA . SER B 1 68 ? -43.656 -37.938 -36.344 1 82.12 68 SER B CA 1
ATOM 6648 C C . SER B 1 68 ? -43.469 -37.25 -37.688 1 82.12 68 SER B C 1
ATOM 6650 O O . SER B 1 68 ? -42.719 -37.75 -38.531 1 82.12 68 SER B O 1
ATOM 6652 N N . SER B 1 69 ? -44.219 -36.188 -37.844 1 71.88 69 SER B N 1
ATOM 6653 C CA . SER B 1 69 ? -44.094 -35.406 -39.094 1 71.88 69 SER B CA 1
ATOM 6654 C C . SER B 1 69 ? -42.75 -34.688 -39.156 1 71.88 69 SER B C 1
ATOM 6656 O O . SER B 1 69 ? -42.25 -34.375 -40.25 1 71.88 69 SER B O 1
ATOM 6658 N N . ALA B 1 70 ? -42.281 -34.438 -37.969 1 73.88 70 ALA B N 1
ATOM 6659 C CA . ALA B 1 70 ? -40.969 -33.812 -37.938 1 73.88 70 ALA B CA 1
ATOM 6660 C C . ALA B 1 70 ? -39.875 -34.812 -38.188 1 73.88 70 ALA B C 1
ATOM 6662 O O . ALA B 1 70 ? -39.938 -35.969 -37.719 1 73.88 70 ALA B O 1
ATOM 6663 N N . ILE B 1 71 ? -38.906 -34.406 -38.844 1 78.69 71 ILE B N 1
ATOM 6664 C CA . ILE B 1 71 ? -37.812 -35.281 -39.281 1 78.69 71 ILE B CA 1
ATOM 6665 C C . ILE B 1 71 ? -37.094 -35.812 -38.031 1 78.69 71 ILE B C 1
ATOM 6667 O O . ILE B 1 71 ? -36.781 -35.062 -37.125 1 78.69 71 ILE B O 1
ATOM 6671 N N . ASN B 1 72 ? -36.938 -37.188 -37.969 1 85.56 72 ASN B N 1
ATOM 6672 C CA . ASN B 1 72 ? -36.125 -37.906 -37 1 85.56 72 ASN B CA 1
ATOM 6673 C C . ASN B 1 72 ? -36.75 -37.875 -35.594 1 85.56 72 ASN B C 1
ATOM 6675 O O . ASN B 1 72 ? -36.094 -38.156 -34.594 1 85.56 72 ASN B O 1
ATOM 6679 N N . LEU B 1 73 ? -38 -37.406 -35.5 1 91.19 73 LEU B N 1
ATOM 6680 C CA . LEU B 1 73 ? -38.719 -37.375 -34.25 1 91.19 73 LEU B CA 1
ATOM 6681 C C . LEU B 1 73 ? -39.656 -38.594 -34.125 1 91.19 73 LEU B C 1
ATOM 6683 O O . LEU B 1 73 ? -40.406 -38.875 -35.062 1 91.19 73 LEU B O 1
ATOM 6687 N N . PHE B 1 74 ? -39.562 -39.281 -33.062 1 93.81 74 PHE B N 1
ATOM 6688 C CA . PHE B 1 74 ? -40.406 -40.438 -32.781 1 93.81 74 PHE B CA 1
ATOM 6689 C C . PHE B 1 74 ? -41.281 -40.156 -31.547 1 93.81 74 PHE B C 1
ATOM 6691 O O . PHE B 1 74 ? -40.844 -39.562 -30.562 1 93.81 74 PHE B O 1
ATOM 6698 N N . GLU B 1 75 ? -42.562 -40.594 -31.609 1 94.06 75 GLU B N 1
ATOM 6699 C CA . GLU B 1 75 ? -43.5 -40.344 -30.531 1 94.06 75 GLU B CA 1
ATOM 6700 C C . GLU B 1 75 ? -44.188 -41.656 -30.078 1 94.06 75 GLU B C 1
ATOM 6702 O O . GLU B 1 75 ? -44.469 -42.531 -30.906 1 94.06 75 GLU B O 1
ATOM 6707 N N . TRP B 1 76 ? -44.375 -41.75 -28.875 1 94.06 76 TRP B N 1
ATOM 6708 C CA . TRP B 1 76 ? -45.188 -42.812 -28.266 1 94.06 76 TRP B CA 1
ATOM 6709 C C . TRP B 1 76 ? -46.281 -42.219 -27.391 1 94.06 76 TRP B C 1
ATOM 6711 O O . TRP B 1 76 ? -46.031 -41.312 -26.594 1 94.06 76 TRP B O 1
ATOM 6721 N N . HIS B 1 77 ? -47.5 -42.656 -27.578 1 92.88 77 HIS B N 1
ATOM 6722 C CA . HIS B 1 77 ? -48.656 -42.25 -26.781 1 92.88 77 HIS B CA 1
ATOM 6723 C C . HIS B 1 77 ? -49.188 -43.406 -25.922 1 92.88 77 HIS B C 1
ATOM 6725 O O . HIS B 1 77 ? -49.406 -44.5 -26.438 1 92.88 77 HIS B O 1
ATOM 6731 N N . GLY B 1 78 ? -49.312 -43.156 -24.688 1 90.19 78 GLY B N 1
ATOM 6732 C CA . GLY B 1 78 ? -49.844 -44.156 -23.797 1 90.19 78 GLY B CA 1
ATOM 6733 C C . GLY B 1 78 ? -50.094 -43.688 -22.391 1 90.19 78 GLY B C 1
ATOM 6734 O O . GLY B 1 78 ? -50.031 -42.469 -22.141 1 90.19 78 GLY B O 1
ATOM 6735 N N . LYS B 1 79 ? -50.531 -44.594 -21.516 1 88.94 79 LYS B N 1
ATOM 6736 C CA . LYS B 1 79 ? -50.719 -44.281 -20.109 1 88.94 79 LYS B CA 1
ATOM 6737 C C . LYS B 1 79 ? -49.406 -44.219 -19.344 1 88.94 79 LYS B C 1
ATOM 6739 O O . LYS B 1 79 ? -48.5 -45.031 -19.625 1 88.94 79 LYS B O 1
ATOM 6744 N N . ALA B 1 80 ? -49.375 -43.344 -18.438 1 87.44 80 ALA B N 1
ATOM 6745 C CA . ALA B 1 80 ? -48.156 -43.188 -17.641 1 87.44 80 ALA B CA 1
ATOM 6746 C C . ALA B 1 80 ? -47.75 -44.469 -16.969 1 87.44 80 ALA B C 1
ATOM 6748 O O . ALA B 1 80 ? -46.562 -44.781 -16.844 1 87.44 80 ALA B O 1
ATOM 6749 N N . LYS B 1 81 ? -48.719 -45.25 -16.562 1 86.62 81 LYS B N 1
ATOM 6750 C CA . LYS B 1 81 ? -48.5 -46.5 -15.844 1 86.62 81 LYS B CA 1
ATOM 6751 C C . LYS B 1 81 ? -47.844 -47.531 -16.75 1 86.62 81 LYS B C 1
ATOM 6753 O O . LYS B 1 81 ? -47.156 -48.438 -16.281 1 86.62 81 LYS B O 1
ATOM 6758 N N . ALA B 1 82 ? -47.969 -47.344 -18 1 85.69 82 ALA B N 1
ATOM 6759 C CA . ALA B 1 82 ? -47.469 -48.281 -18.984 1 85.69 82 ALA B CA 1
ATOM 6760 C C . ALA B 1 82 ? -46 -48.062 -19.266 1 85.69 82 ALA B C 1
ATOM 6762 O O . ALA B 1 82 ? -45.312 -48.906 -19.859 1 85.69 82 ALA B O 1
ATOM 6763 N N . LEU B 1 83 ? -45.5 -46.969 -18.781 1 88.62 83 LEU B N 1
ATOM 6764 C CA . LEU B 1 83 ? -44.125 -46.625 -19.047 1 88.62 83 LEU B CA 1
ATOM 6765 C C . LEU B 1 83 ? -43.438 -46.062 -17.781 1 88.62 83 LEU B C 1
ATOM 6767 O O . LEU B 1 83 ? -43.25 -44.875 -17.641 1 88.62 83 LEU B O 1
ATOM 6771 N N . PRO B 1 84 ? -43.031 -46.969 -16.953 1 87.06 84 PRO B N 1
ATOM 6772 C CA . PRO B 1 84 ? -42.344 -46.531 -15.734 1 87.06 84 PRO B CA 1
ATOM 6773 C C . PRO B 1 84 ? -41.062 -45.781 -16.016 1 87.06 84 PRO B C 1
ATOM 6775 O O . PRO B 1 84 ? -40.312 -46.125 -16.938 1 87.06 84 PRO B O 1
ATOM 6778 N N . LEU B 1 85 ? -40.812 -44.75 -15.211 1 89.19 85 LEU B N 1
ATOM 6779 C CA . LEU B 1 85 ? -39.562 -44 -15.289 1 89.19 85 LEU B CA 1
ATOM 6780 C C . LEU B 1 85 ? -38.5 -44.625 -14.422 1 89.19 85 LEU B C 1
ATOM 6782 O O . LEU B 1 85 ? -38.781 -45.188 -13.359 1 89.19 85 LEU B O 1
ATOM 6786 N N . PRO B 1 86 ? -37.156 -44.656 -14.758 1 92.62 86 PRO B N 1
ATOM 6787 C CA . PRO B 1 86 ? -36.781 -44.188 -16.094 1 92.62 86 PRO B CA 1
ATOM 6788 C C . PRO B 1 86 ? -37 -45.25 -17.172 1 92.62 86 PRO B C 1
ATOM 6790 O O . PRO B 1 86 ? -37.031 -46.438 -16.875 1 92.62 86 PRO B O 1
ATOM 6793 N N . TYR B 1 87 ? -37.281 -44.781 -18.406 1 93 87 TYR B N 1
ATOM 6794 C CA . TYR B 1 87 ? -37.5 -45.719 -19.5 1 93 87 TYR B CA 1
ATOM 6795 C C . TYR B 1 87 ? -36.344 -45.719 -20.484 1 93 87 TYR B C 1
ATOM 6797 O O . TYR B 1 87 ? -35.531 -44.812 -20.469 1 93 87 TYR B O 1
ATOM 6805 N N . GLN B 1 88 ? -36.281 -46.781 -21.266 1 94.19 88 GLN B N 1
ATOM 6806 C CA . GLN B 1 88 ? -35.25 -46.906 -22.312 1 94.19 88 GLN B CA 1
ATOM 6807 C C . GLN B 1 88 ? -35.875 -46.719 -23.688 1 94.19 88 GLN B C 1
ATOM 6809 O O . GLN B 1 88 ? -37.062 -47.031 -23.891 1 94.19 88 GLN B O 1
ATOM 6814 N N . VAL B 1 89 ? -35.156 -46.188 -24.516 1 94.38 89 VAL B N 1
ATOM 6815 C CA . VAL B 1 89 ? -35.531 -46.094 -25.922 1 94.38 89 VAL B CA 1
ATOM 6816 C C . VAL B 1 89 ? -34.656 -47.031 -26.75 1 94.38 89 VAL B C 1
ATOM 6818 O O . VAL B 1 89 ? -33.438 -47.094 -26.578 1 94.38 89 VAL B O 1
ATOM 6821 N N . LEU B 1 90 ? -35.344 -47.812 -27.516 1 94.06 90 LEU B N 1
ATOM 6822 C CA . LEU B 1 90 ? -34.688 -48.719 -28.438 1 94.06 90 LEU B CA 1
ATOM 6823 C C . LEU B 1 90 ? -34.844 -48.219 -29.875 1 94.06 90 LEU B C 1
ATOM 6825 O O . LEU B 1 90 ? -35.906 -47.781 -30.281 1 94.06 90 LEU B O 1
ATOM 6829 N N . TRP B 1 91 ? -33.719 -48.281 -30.625 1 93.62 91 TRP B N 1
ATOM 6830 C CA . TRP B 1 91 ? -33.844 -47.906 -32.031 1 93.62 91 TRP B CA 1
ATOM 6831 C C . TRP B 1 91 ? -32.906 -48.688 -32.906 1 93.62 91 TRP B C 1
ATOM 6833 O O . TRP B 1 91 ? -31.891 -49.188 -32.438 1 93.62 91 TRP B O 1
ATOM 6843 N N . GLU B 1 92 ? -33.25 -48.844 -34.125 1 94 92 GLU B N 1
ATOM 6844 C CA . GLU B 1 92 ? -32.406 -49.406 -35.188 1 94 92 GLU B CA 1
ATOM 6845 C C . GLU B 1 92 ? -31.859 -48.281 -36.094 1 94 92 GLU B C 1
ATOM 6847 O O . GLU B 1 92 ? -32.594 -47.438 -36.562 1 94 92 GLU B O 1
ATOM 6852 N N . ASP B 1 93 ? -30.516 -48.344 -36.219 1 90.5 93 ASP B N 1
ATOM 6853 C CA . ASP B 1 93 ? -29.922 -47.281 -37.031 1 90.5 93 ASP B CA 1
ATOM 6854 C C . ASP B 1 93 ? -29.844 -47.719 -38.5 1 90.5 93 ASP B C 1
ATOM 6856 O O . ASP B 1 93 ? -30.281 -48.781 -38.844 1 90.5 93 ASP B O 1
ATOM 6860 N N . LYS B 1 94 ? -29.328 -46.812 -39.344 1 85.56 94 LYS B N 1
ATOM 6861 C CA . LYS B 1 94 ? -29.297 -47 -40.781 1 85.56 94 LYS B CA 1
ATOM 6862 C C . LYS B 1 94 ? -28.375 -48.156 -41.188 1 85.56 94 LYS B C 1
ATOM 6864 O O . LYS B 1 94 ? -28.5 -48.75 -42.25 1 85.56 94 LYS B O 1
ATOM 6869 N N . MET B 1 95 ? -27.516 -48.469 -40.25 1 88.31 95 MET B N 1
ATOM 6870 C CA . MET B 1 95 ? -26.594 -49.562 -40.531 1 88.31 95 MET B CA 1
ATOM 6871 C C . MET B 1 95 ? -27.141 -50.906 -40.062 1 88.31 95 MET B C 1
ATOM 6873 O O . MET B 1 95 ? -26.516 -51.938 -40.219 1 88.31 95 MET B O 1
ATOM 6877 N N . GLY B 1 96 ? -28.234 -50.906 -39.406 1 87.31 96 GLY B N 1
ATOM 6878 C CA . GLY B 1 96 ? -28.891 -52.125 -38.969 1 87.31 96 GLY B CA 1
ATOM 6879 C C . GLY B 1 96 ? -28.578 -52.5 -37.5 1 87.31 96 GLY B C 1
ATOM 6880 O O . GLY B 1 96 ? -28.969 -53.562 -37.031 1 87.31 96 GLY B O 1
ATOM 6881 N N . PHE B 1 97 ? -27.844 -51.625 -36.875 1 91.38 97 PHE B N 1
ATOM 6882 C CA . PHE B 1 97 ? -27.516 -51.875 -35.469 1 91.38 97 PHE B CA 1
ATOM 6883 C C . PHE B 1 97 ? -28.641 -51.438 -34.562 1 91.38 97 PHE B C 1
ATOM 6885 O O . PHE B 1 97 ? -29.234 -50.375 -34.781 1 91.38 97 PHE B O 1
ATOM 6892 N N . THR B 1 98 ? -28.953 -52.281 -33.531 1 91.06 98 THR B N 1
ATOM 6893 C CA . THR B 1 98 ? -29.953 -51.938 -32.531 1 91.06 98 THR B CA 1
ATOM 6894 C C . THR B 1 98 ? -29.297 -51.344 -31.297 1 91.06 98 THR B C 1
ATOM 6896 O O . THR B 1 98 ? -28.281 -51.844 -30.812 1 91.06 98 THR B O 1
ATOM 6899 N N . HIS B 1 99 ? -29.797 -50.219 -30.859 1 91.12 99 HIS B N 1
ATOM 6900 C CA . HIS B 1 99 ? -29.312 -49.5 -29.688 1 91.12 99 HIS B CA 1
ATOM 6901 C C . HIS B 1 99 ? -30.359 -49.469 -28.578 1 91.12 99 HIS B C 1
ATOM 6903 O O . HIS B 1 99 ? -31.547 -49.406 -28.859 1 91.12 99 HIS B O 1
ATOM 6909 N N . TYR B 1 100 ? -29.891 -49.719 -27.359 1 90 100 TYR B N 1
ATOM 6910 C CA . TYR B 1 100 ? -30.719 -49.625 -26.156 1 90 100 TYR B CA 1
ATOM 6911 C C . TYR B 1 100 ? -30.109 -48.656 -25.172 1 90 100 TYR B C 1
ATOM 6913 O O . TYR B 1 100 ? -29.047 -48.906 -24.609 1 90 100 TYR B O 1
ATOM 6921 N N . GLU B 1 101 ? -30.844 -47.5 -24.984 1 92.19 101 GLU B N 1
ATOM 6922 C CA . GLU B 1 101 ? -30.312 -46.5 -24.062 1 92.19 101 GLU B CA 1
ATOM 6923 C C . GLU B 1 101 ? -31.422 -45.844 -23.266 1 92.19 101 GLU B C 1
ATOM 6925 O O . GLU B 1 101 ? -32.562 -45.688 -23.75 1 92.19 101 GLU B O 1
ATOM 6930 N N . TYR B 1 102 ? -31.094 -45.5 -22 1 95.44 102 TYR B N 1
ATOM 6931 C CA . TYR B 1 102 ? -32 -44.656 -21.25 1 95.44 102 TYR B CA 1
ATOM 6932 C C . TYR B 1 102 ? -32.125 -43.281 -21.906 1 95.44 102 TYR B C 1
ATOM 6934 O O . TYR B 1 102 ? -31.125 -42.719 -22.359 1 95.44 102 TYR B O 1
ATOM 6942 N N . ASP B 1 103 ? -33.344 -42.781 -21.984 1 95.19 103 ASP B N 1
ATOM 6943 C CA . ASP B 1 103 ? -33.594 -41.438 -22.516 1 95.19 103 ASP B CA 1
ATOM 6944 C C . ASP B 1 103 ? -33.094 -40.375 -21.562 1 95.19 103 ASP B C 1
ATOM 6946 O O . ASP B 1 103 ? -33.594 -40.219 -20.453 1 95.19 103 ASP B O 1
ATOM 6950 N N . PRO B 1 104 ? -32.062 -39.531 -21.969 1 96.81 104 PRO B N 1
ATOM 6951 C CA . PRO B 1 104 ? -31.547 -38.469 -21.094 1 96.81 104 PRO B CA 1
ATOM 6952 C C . PRO B 1 104 ? -32.656 -37.5 -20.656 1 96.81 104 PRO B C 1
ATOM 6954 O O . PRO B 1 104 ? -32.562 -36.938 -19.562 1 96.81 104 PRO B O 1
ATOM 6957 N N . TYR B 1 105 ? -33.688 -37.344 -21.406 1 95.94 105 TYR B N 1
ATOM 6958 C CA . TYR B 1 105 ? -34.688 -36.281 -21.203 1 95.94 105 TYR B CA 1
ATOM 6959 C C . TYR B 1 105 ? -35.812 -36.781 -20.312 1 95.94 105 TYR B C 1
ATOM 6961 O O . TYR B 1 105 ? -36.812 -36.094 -20.109 1 95.94 105 TYR B O 1
ATOM 6969 N N . CYS B 1 106 ? -35.719 -37.969 -19.844 1 94.81 106 CYS B N 1
ATOM 6970 C CA . CYS B 1 106 ? -36.656 -38.406 -18.812 1 94.81 106 CYS B CA 1
ATOM 6971 C C . CYS B 1 106 ? -36.094 -38.188 -17.422 1 94.81 106 CYS B C 1
ATOM 6973 O O . CYS B 1 106 ? -36.781 -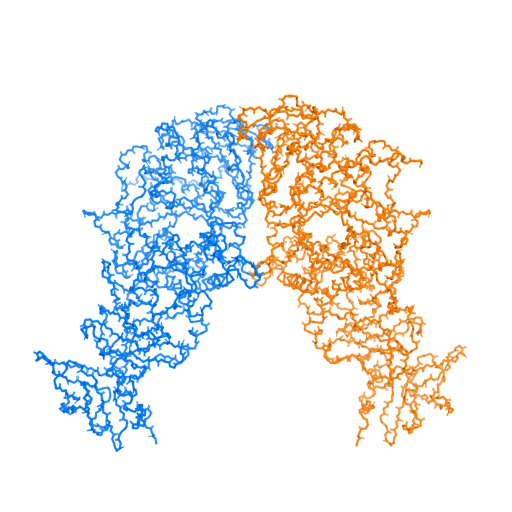38.469 -16.422 1 94.81 106 CYS B O 1
ATOM 6975 N N . PHE B 1 107 ? -34.844 -37.656 -17.297 1 95.94 107 PHE B N 1
ATOM 6976 C CA . PHE B 1 107 ? -34.219 -37.25 -16.047 1 95.94 107 PHE B CA 1
ATOM 6977 C C . PHE B 1 107 ? -34.25 -35.719 -15.898 1 95.94 107 PHE B C 1
ATOM 6979 O O . PHE B 1 107 ? -33.719 -35 -16.734 1 95.94 107 PHE B O 1
ATOM 6986 N N . PRO B 1 108 ? -34.875 -35.219 -14.898 1 92.62 108 PRO B N 1
ATOM 6987 C CA . PRO B 1 108 ? -34.938 -33.75 -14.727 1 92.62 108 PRO B CA 1
ATOM 6988 C C . PRO B 1 108 ? -33.562 -33.125 -14.461 1 92.62 108 PRO B C 1
ATOM 6990 O O . PRO B 1 108 ? -32.625 -33.844 -14.094 1 92.62 108 PRO B O 1
ATOM 6993 N N . PRO B 1 109 ? -33.469 -31.797 -14.672 1 93.38 109 PRO B N 1
ATOM 6994 C CA . PRO B 1 109 ? -32.219 -31.109 -14.336 1 93.38 109 PRO B CA 1
ATOM 6995 C C . PRO B 1 109 ? -31.75 -31.375 -12.906 1 93.38 109 PRO B C 1
ATOM 6997 O O . PRO B 1 109 ? -32.594 -31.469 -12 1 93.38 109 PRO B O 1
ATOM 7000 N N . GLN B 1 110 ? -30.406 -31.438 -12.719 1 95.75 110 GLN B N 1
ATOM 7001 C CA . GLN B 1 110 ? -29.844 -31.969 -11.484 1 95.75 110 GLN B CA 1
ATOM 7002 C C . GLN B 1 110 ? -29.234 -30.859 -10.633 1 95.75 110 GLN B C 1
ATOM 7004 O O . GLN B 1 110 ? -29.156 -30.984 -9.406 1 95.75 110 GLN B O 1
ATOM 7009 N N . LEU B 1 111 ? -28.75 -29.719 -11.133 1 97 111 LEU B N 1
ATOM 7010 C CA . LEU B 1 111 ? -28.062 -28.672 -10.391 1 97 111 LEU B CA 1
ATOM 7011 C C . LEU B 1 111 ? -29.031 -27.906 -9.508 1 97 111 LEU B C 1
ATOM 7013 O O . LEU B 1 111 ? -30.156 -27.609 -9.922 1 97 111 LEU B O 1
ATOM 7017 N N . SER B 1 112 ? -28.672 -27.531 -8.312 1 96.31 112 SER B N 1
ATOM 7018 C CA . SER B 1 112 ? -29.547 -26.812 -7.395 1 96.31 112 SER B CA 1
ATOM 7019 C C . SER B 1 112 ? -29.594 -25.328 -7.727 1 96.31 112 SER B C 1
ATOM 7021 O O . SER B 1 112 ? -28.609 -24.781 -8.234 1 96.31 112 SER B O 1
ATOM 7023 N N . ASP B 1 113 ? -30.688 -24.719 -7.348 1 94.31 113 ASP B N 1
ATOM 7024 C CA . ASP B 1 113 ? -30.812 -23.266 -7.516 1 94.31 113 ASP B CA 1
ATOM 7025 C C . ASP B 1 113 ? -29.812 -22.531 -6.625 1 94.31 113 ASP B C 1
ATOM 7027 O O . ASP B 1 113 ? -29.344 -21.453 -6.984 1 94.31 113 ASP B O 1
ATOM 7031 N N . TYR B 1 114 ? -29.5 -23.156 -5.578 1 94.38 114 TYR B N 1
ATOM 7032 C CA . TYR B 1 114 ? -28.562 -22.562 -4.641 1 94.38 114 TYR B CA 1
ATOM 7033 C C . TYR B 1 114 ? -27.156 -22.484 -5.254 1 94.38 114 TYR B C 1
ATOM 7035 O O . TYR B 1 114 ? -26.5 -21.453 -5.176 1 94.38 114 TYR B O 1
ATOM 7043 N N . ASP B 1 115 ? -26.75 -23.547 -5.867 1 95.81 115 ASP B N 1
ATOM 7044 C CA . ASP B 1 115 ? -25.453 -23.578 -6.527 1 95.81 115 ASP B CA 1
ATOM 7045 C C . ASP B 1 115 ? -25.391 -22.562 -7.66 1 95.81 115 ASP B C 1
ATOM 7047 O O . ASP B 1 115 ? -24.375 -21.859 -7.812 1 95.81 115 ASP B O 1
ATOM 7051 N N . LEU B 1 116 ? -26.453 -22.469 -8.367 1 96.56 116 LEU B N 1
ATOM 7052 C CA . LEU B 1 116 ? -26.5 -21.547 -9.5 1 96.56 116 LEU B CA 1
ATOM 7053 C C . LEU B 1 116 ? -26.469 -20.094 -9.031 1 96.56 116 LEU B C 1
ATOM 7055 O O . LEU B 1 116 ? -25.859 -19.25 -9.664 1 96.56 116 LEU B O 1
ATOM 7059 N N . HIS B 1 117 ? -27.141 -19.875 -7.902 1 94.75 117 HIS B N 1
ATOM 7060 C CA . HIS B 1 117 ? -27.156 -18.531 -7.32 1 94.75 117 HIS B CA 1
ATOM 7061 C C . HIS B 1 117 ? -25.75 -18.125 -6.859 1 94.75 117 HIS B C 1
ATOM 7063 O O . HIS B 1 117 ? -25.297 -17.031 -7.16 1 94.75 117 HIS B O 1
ATOM 7069 N N . LEU B 1 118 ? -25.062 -18.984 -6.156 1 95.19 118 LEU B N 1
ATOM 7070 C CA . LEU B 1 118 ? -23.719 -18.734 -5.664 1 95.19 118 LEU B CA 1
ATOM 7071 C C . LEU B 1 118 ? -22.75 -18.484 -6.82 1 95.19 118 LEU B C 1
ATOM 7073 O O . LEU B 1 118 ? -21.875 -17.625 -6.727 1 95.19 118 LEU B O 1
ATOM 7077 N N . PHE B 1 119 ? -22.906 -19.25 -7.867 1 96.25 119 PHE B N 1
ATOM 7078 C CA . PHE B 1 119 ? -22.062 -19.078 -9.039 1 96.25 119 PHE B CA 1
ATOM 7079 C C . PHE B 1 119 ? -22.281 -17.719 -9.68 1 96.25 119 PHE B C 1
ATOM 7081 O O . PHE B 1 119 ? -21.328 -17.031 -10.055 1 96.25 119 PHE B O 1
ATOM 7088 N N . GLY B 1 120 ? -23.531 -17.234 -9.758 1 94.88 120 GLY B N 1
ATOM 7089 C CA . GLY B 1 120 ? -23.859 -15.93 -10.305 1 94.88 120 GLY B CA 1
ATOM 7090 C C . GLY B 1 120 ? -23.266 -14.781 -9.508 1 94.88 120 GLY B C 1
ATOM 7091 O O . GLY B 1 120 ? -22.984 -13.719 -10.062 1 94.88 120 GLY B O 1
ATOM 7092 N N . GLU B 1 121 ? -22.984 -15.133 -8.227 1 94 121 GLU B N 1
ATOM 7093 C CA . GLU B 1 121 ? -22.406 -14.117 -7.348 1 94 121 GLU B CA 1
ATOM 7094 C C . GLU B 1 121 ? -20.891 -14.211 -7.309 1 94 121 GLU B C 1
ATOM 7096 O O . GLU B 1 121 ? -20.219 -13.367 -6.707 1 94 121 GLU B O 1
ATOM 7101 N N . GLY B 1 122 ? -20.391 -15.195 -7.996 1 94.81 122 GLY B N 1
ATOM 7102 C CA . GLY B 1 122 ? -18.953 -15.398 -7.973 1 94.81 122 GLY B CA 1
ATOM 7103 C C . GLY B 1 122 ? -18.453 -15.93 -6.645 1 94.81 122 GLY B C 1
ATOM 7104 O O . GLY B 1 122 ? -17.281 -15.734 -6.297 1 94.81 122 GLY B O 1
ATOM 7105 N N . LYS B 1 123 ? -19.297 -16.641 -5.879 1 94.25 123 LYS B N 1
ATOM 7106 C CA . LYS B 1 123 ? -18.938 -17.016 -4.516 1 94.25 123 LYS B CA 1
ATOM 7107 C C . LYS B 1 123 ? -18.953 -18.531 -4.352 1 94.25 123 LYS B C 1
ATOM 7109 O O . LYS B 1 123 ? -18.844 -19.047 -3.234 1 94.25 123 LYS B O 1
ATOM 7114 N N . HIS B 1 124 ? -19.156 -19.266 -5.477 1 97 124 HIS B N 1
ATOM 7115 C CA . HIS B 1 124 ? -19.094 -20.719 -5.418 1 97 124 HIS B CA 1
ATOM 7116 C C . HIS B 1 124 ? -17.656 -21.203 -5.5 1 97 124 HIS B C 1
ATOM 7118 O O . HIS B 1 124 ? -17.203 -21.656 -6.559 1 97 124 HIS B O 1
ATOM 7124 N N . TRP B 1 125 ? -16.969 -21.359 -4.398 1 96.38 125 TRP B N 1
ATOM 7125 C CA . TRP B 1 125 ? -15.539 -21.625 -4.305 1 96.38 125 TRP B CA 1
ATOM 7126 C C . TRP B 1 125 ? -15.195 -22.984 -4.891 1 96.38 125 TRP B C 1
ATOM 7128 O O . TRP B 1 125 ? -14.07 -23.203 -5.359 1 96.38 125 TRP B O 1
ATOM 7138 N N . HIS B 1 126 ? -16.172 -23.922 -4.883 1 97.75 126 HIS B N 1
ATOM 7139 C CA . HIS B 1 126 ? -15.922 -25.281 -5.363 1 97.75 126 HIS B CA 1
ATOM 7140 C C . HIS B 1 126 ? -16.797 -25.609 -6.57 1 97.75 126 HIS B C 1
ATOM 7142 O O . HIS B 1 126 ? -17.344 -26.703 -6.664 1 97.75 126 HIS B O 1
ATOM 7148 N N . VAL B 1 127 ? -16.906 -24.641 -7.395 1 98 127 VAL B N 1
ATOM 7149 C CA . VAL B 1 127 ? -17.797 -24.766 -8.547 1 98 127 VAL B CA 1
ATOM 7150 C C . VAL B 1 127 ? -17.297 -25.859 -9.477 1 98 127 VAL B C 1
ATOM 7152 O O . VAL B 1 127 ? -18.062 -26.438 -10.258 1 98 127 VAL B O 1
ATOM 7155 N N . TYR B 1 128 ? -16.016 -26.297 -9.344 1 97.81 128 TYR B N 1
ATOM 7156 C CA . TYR B 1 128 ? -15.453 -27.375 -10.156 1 97.81 128 TYR B CA 1
ATOM 7157 C C . TYR B 1 128 ? -16.094 -28.703 -9.805 1 97.81 128 TYR B C 1
ATOM 7159 O O . TYR B 1 128 ? -15.93 -29.688 -10.531 1 97.81 128 TYR B O 1
ATOM 7167 N N . ARG B 1 129 ? -16.891 -28.719 -8.766 1 97.12 129 ARG B N 1
ATOM 7168 C CA . ARG B 1 129 ? -17.562 -29.953 -8.344 1 97.12 129 ARG B CA 1
ATOM 7169 C C . ARG B 1 129 ? -18.906 -30.094 -9.047 1 97.12 129 ARG B C 1
ATOM 7171 O O . ARG B 1 129 ? -19.5 -31.188 -9.055 1 97.12 129 ARG B O 1
ATOM 7178 N N . ILE B 1 130 ? -19.422 -29 -9.641 1 96.75 130 ILE B N 1
ATOM 7179 C CA . ILE B 1 130 ? -20.75 -29.109 -10.227 1 96.75 130 ILE B CA 1
ATOM 7180 C C . ILE B 1 130 ? -20.688 -28.781 -11.719 1 96.75 130 ILE B C 1
ATOM 7182 O O . ILE B 1 130 ? -21.5 -29.266 -12.508 1 96.75 130 ILE B O 1
ATOM 7186 N N . LEU B 1 131 ? -19.766 -27.938 -12.148 1 98.31 131 LEU B N 1
ATOM 7187 C CA . LEU B 1 131 ? -19.547 -27.688 -13.57 1 98.31 131 LEU B CA 1
ATOM 7188 C C . LEU B 1 131 ? -18.516 -28.656 -14.141 1 98.31 131 LEU B C 1
ATOM 7190 O O . LEU B 1 131 ? -17.656 -29.156 -13.406 1 98.31 131 LEU B O 1
ATOM 7194 N N . GLY B 1 132 ? -18.562 -28.938 -15.344 1 98.25 132 GLY B N 1
ATOM 7195 C CA . GLY B 1 132 ? -17.75 -29.969 -15.969 1 98.25 132 GLY B CA 1
ATOM 7196 C C . GLY B 1 132 ? -18.484 -31.281 -16.156 1 98.25 132 GLY B C 1
ATOM 7197 O O . GLY B 1 132 ? -19.688 -31.281 -16.469 1 98.25 132 GLY B O 1
ATOM 7198 N N . SER B 1 133 ? -17.812 -32.375 -16.172 1 98.5 133 SER B N 1
ATOM 7199 C CA . SER B 1 133 ? -18.391 -33.719 -16.297 1 98.5 133 SER B CA 1
ATOM 7200 C C . SER B 1 133 ? -18.188 -34.531 -15.031 1 98.5 133 SER B C 1
ATOM 7202 O O . SER B 1 133 ? -17.062 -34.625 -14.531 1 98.5 133 SER B O 1
ATOM 7204 N N . HIS B 1 134 ? -19.266 -35.031 -14.5 1 98.06 134 HIS B N 1
ATOM 7205 C CA . HIS B 1 134 ? -19.203 -35.781 -13.234 1 98.06 134 HIS B CA 1
ATOM 7206 C C . HIS B 1 134 ? -19.984 -37.062 -13.305 1 98.06 134 HIS B C 1
ATOM 7208 O O . HIS B 1 134 ? -21.203 -37.062 -13.547 1 98.06 134 HIS B O 1
ATOM 7214 N N . PRO B 1 135 ? -19.328 -38.156 -13.117 1 97.81 135 PRO B N 1
ATOM 7215 C CA . PRO B 1 135 ? -20.078 -39.406 -12.953 1 97.81 135 PRO B CA 1
ATOM 7216 C C . PRO B 1 135 ? -21 -39.375 -11.734 1 97.81 135 PRO B C 1
ATOM 7218 O O . PRO B 1 135 ? -20.547 -39.125 -10.625 1 97.81 135 PRO B O 1
ATOM 7221 N N . VAL B 1 136 ? -22.266 -39.656 -11.984 1 97.19 136 VAL B N 1
ATOM 7222 C CA . VAL B 1 136 ? -23.25 -39.625 -10.898 1 97.19 136 VAL B CA 1
ATOM 7223 C C . VAL B 1 136 ? -24.281 -40.719 -11.109 1 97.19 136 VAL B C 1
ATOM 7225 O O . VAL B 1 136 ? -24.297 -41.406 -12.148 1 97.19 136 VAL B O 1
ATOM 7228 N N . ILE B 1 137 ? -25.047 -41 -10.039 1 96.81 137 ILE B N 1
ATOM 7229 C CA . ILE B 1 137 ? -26.219 -41.844 -10.102 1 96.81 137 ILE B CA 1
ATOM 7230 C C . ILE B 1 137 ? -27.484 -41.031 -9.891 1 96.81 137 ILE B C 1
ATOM 7232 O O . ILE B 1 137 ? -27.609 -40.344 -8.875 1 96.81 137 ILE B O 1
ATOM 7236 N N . VAL B 1 138 ? -28.328 -41.031 -10.898 1 96.75 138 VAL B N 1
ATOM 7237 C CA . VAL B 1 138 ? -29.609 -40.312 -10.812 1 96.75 138 VAL B CA 1
ATOM 7238 C C . VAL B 1 138 ? -30.75 -41.312 -10.914 1 96.75 138 VAL B C 1
ATOM 7240 O O . VAL B 1 138 ? -30.844 -42.062 -11.898 1 96.75 138 VAL B O 1
ATOM 7243 N N . ASP B 1 139 ? -31.641 -41.375 -9.938 1 94.12 139 ASP B N 1
ATOM 7244 C CA . ASP B 1 139 ? -32.781 -42.281 -9.883 1 94.12 139 ASP B CA 1
ATOM 7245 C C . ASP B 1 139 ? -32.344 -43.719 -10.156 1 94.12 139 ASP B C 1
ATOM 7247 O O . ASP B 1 139 ? -32.938 -44.406 -10.984 1 94.12 139 ASP B O 1
ATOM 7251 N N . GLY B 1 140 ? -31.188 -44.031 -9.586 1 94.5 140 GLY B N 1
ATOM 7252 C CA . GLY B 1 140 ? -30.672 -45.406 -9.641 1 94.5 140 GLY B CA 1
ATOM 7253 C C . GLY B 1 140 ? -29.922 -45.688 -10.922 1 94.5 140 GLY B C 1
ATOM 7254 O O . GLY B 1 140 ? -29.422 -46.812 -11.102 1 94.5 140 GLY B O 1
ATOM 7255 N N . THR B 1 141 ? -29.797 -44.75 -11.867 1 96.12 141 THR B N 1
ATOM 7256 C CA . THR B 1 141 ? -29.125 -44.969 -13.148 1 96.12 141 THR B CA 1
ATOM 7257 C C . THR B 1 141 ? -27.781 -44.281 -13.172 1 96.12 141 THR B C 1
ATOM 7259 O O . THR B 1 141 ? -27.703 -43.062 -12.922 1 96.12 141 THR B O 1
ATOM 7262 N N . SER B 1 142 ? -26.734 -45.094 -13.508 1 96.75 142 SER B N 1
ATOM 7263 C CA . SER B 1 142 ? -25.406 -44.5 -13.602 1 96.75 142 SER B CA 1
ATOM 7264 C C . SER B 1 142 ? -25.234 -43.75 -14.914 1 96.75 142 SER B C 1
ATOM 7266 O O . SER B 1 142 ? -25.75 -44.156 -15.953 1 96.75 142 SER B O 1
ATOM 7268 N N . GLY B 1 143 ? -24.547 -42.625 -14.828 1 97.94 143 GLY B N 1
ATOM 7269 C CA . GLY B 1 143 ? -24.25 -41.781 -15.984 1 97.94 143 GLY B CA 1
ATOM 7270 C C . GLY B 1 143 ? -23.328 -40.625 -15.664 1 97.94 143 GLY B C 1
ATOM 7271 O O . GLY B 1 143 ? -22.547 -40.688 -14.711 1 97.94 143 GLY B O 1
ATOM 7272 N N . VAL B 1 144 ? -23.328 -39.688 -16.578 1 98.5 144 VAL B N 1
ATOM 7273 C CA . VAL B 1 144 ? -22.469 -38.5 -16.406 1 98.5 144 VAL B CA 1
ATOM 7274 C C . VAL B 1 144 ? -23.297 -37.219 -16.5 1 98.5 144 VAL B C 1
ATOM 7276 O O . VAL B 1 144 ? -24.109 -37.062 -17.422 1 98.5 144 VAL B O 1
ATOM 7279 N N . LEU B 1 145 ? -23.188 -36.406 -15.469 1 98.56 145 LEU B N 1
ATOM 7280 C CA . LEU B 1 145 ? -23.797 -35.094 -15.5 1 98.56 145 LEU B CA 1
ATOM 7281 C C . LEU B 1 145 ? -22.844 -34.062 -16.109 1 98.56 145 LEU B C 1
ATOM 7283 O O . LEU B 1 145 ? -21.719 -33.906 -15.625 1 98.56 145 LEU B O 1
ATOM 7287 N N . PHE B 1 146 ? -23.234 -33.469 -17.172 1 98.62 146 PHE B N 1
ATOM 7288 C CA . PHE B 1 146 ? -22.469 -32.406 -17.828 1 98.62 146 PHE B CA 1
ATOM 7289 C C . PHE B 1 146 ? -23.062 -31.047 -17.531 1 98.62 146 PHE B C 1
ATOM 7291 O O . PHE B 1 146 ? -24.281 -30.875 -17.484 1 98.62 146 PHE B O 1
ATOM 7298 N N . ALA B 1 147 ? -22.219 -30.109 -17.234 1 98.69 147 ALA B N 1
ATOM 7299 C CA . ALA B 1 147 ? -22.656 -28.719 -17.016 1 98.69 147 ALA B CA 1
ATOM 7300 C C . ALA B 1 147 ? -21.562 -27.734 -17.453 1 98.69 147 ALA B C 1
ATOM 7302 O O . ALA B 1 147 ? -20.375 -27.969 -17.219 1 98.69 147 ALA B O 1
ATOM 7303 N N . THR B 1 148 ? -21.906 -26.641 -18.047 1 98.38 148 THR B N 1
ATOM 7304 C CA . THR B 1 148 ? -20.953 -25.609 -18.469 1 98.38 148 THR B CA 1
ATOM 7305 C C . THR B 1 148 ? -21.641 -24.25 -18.516 1 98.38 148 THR B C 1
ATOM 7307 O O . THR B 1 148 ? -22.859 -24.141 -18.344 1 98.38 148 THR B O 1
ATOM 7310 N N . TRP B 1 149 ? -20.859 -23.172 -18.516 1 98.5 149 TRP B N 1
ATOM 7311 C CA . TRP B 1 149 ? -21.359 -21.797 -18.531 1 98.5 149 TRP B CA 1
ATOM 7312 C C . TRP B 1 149 ? -21.172 -21.156 -19.906 1 98.5 149 TRP B C 1
ATOM 7314 O O . TRP B 1 149 ? -20.047 -21.047 -20.391 1 98.5 149 TRP B O 1
ATOM 7324 N N . ALA B 1 150 ? -22.266 -20.828 -20.609 1 98.12 150 ALA B N 1
ATOM 7325 C CA . ALA B 1 150 ? -22.25 -20.25 -21.953 1 98.12 150 ALA B CA 1
ATOM 7326 C C . ALA B 1 150 ? -23.484 -19.391 -22.188 1 98.12 150 ALA B C 1
ATOM 7328 O O . ALA B 1 150 ? -24.375 -19.75 -22.969 1 98.12 150 ALA B O 1
ATOM 7329 N N . PRO B 1 151 ? -23.453 -18.203 -21.641 1 96.69 151 PRO B N 1
ATOM 7330 C CA . PRO B 1 151 ? -24.672 -17.375 -21.625 1 96.69 151 PRO B CA 1
ATOM 7331 C C . PRO B 1 151 ? -25.047 -16.875 -23.016 1 96.69 151 PRO B C 1
ATOM 7333 O O . PRO B 1 151 ? -26.234 -16.609 -23.266 1 96.69 151 PRO B O 1
ATOM 7336 N N . GLU B 1 152 ? -24.188 -16.812 -23.922 1 95.94 152 GLU B N 1
ATOM 7337 C CA . GLU B 1 152 ? -24.516 -16.25 -25.234 1 95.94 152 GLU B CA 1
ATOM 7338 C C . GLU B 1 152 ? -24.781 -17.344 -26.266 1 95.94 152 GLU B C 1
ATOM 7340 O O . GLU B 1 152 ? -24.953 -17.062 -27.438 1 95.94 152 GLU B O 1
ATOM 7345 N N . ALA B 1 153 ? -24.797 -18.562 -25.844 1 96.62 153 ALA B N 1
ATOM 7346 C CA . ALA B 1 153 ? -25.141 -19.672 -26.734 1 96.62 153 ALA B CA 1
ATOM 7347 C C . ALA B 1 153 ? -26.641 -19.812 -26.875 1 96.62 153 ALA B C 1
ATOM 7349 O O . ALA B 1 153 ? -27.391 -19.578 -25.922 1 96.62 153 ALA B O 1
ATOM 7350 N N . GLU B 1 154 ? -27.047 -20.141 -28.078 1 94.62 154 GLU B N 1
ATOM 7351 C CA . GLU B 1 154 ? -28.453 -20.5 -28.297 1 94.62 154 GLU B CA 1
ATOM 7352 C C . GLU B 1 154 ? -28.688 -21.984 -28.062 1 94.62 154 GLU B C 1
ATOM 7354 O O . GLU B 1 154 ? -29.797 -22.406 -27.719 1 94.62 154 GLU B O 1
ATOM 7359 N N . ARG B 1 155 ? -27.656 -22.75 -28.25 1 95.44 155 ARG B N 1
ATOM 7360 C CA . ARG B 1 155 ? -27.672 -24.203 -28.016 1 95.44 155 ARG B CA 1
ATOM 7361 C C . ARG B 1 155 ? -26.297 -24.703 -27.609 1 95.44 155 ARG B C 1
ATOM 7363 O O . ARG B 1 155 ? -25.281 -24.266 -28.156 1 95.44 155 ARG B O 1
ATOM 7370 N N . VAL B 1 156 ? -26.281 -25.562 -26.641 1 97.75 156 VAL B N 1
ATOM 7371 C CA . VAL B 1 156 ? -25.094 -26.328 -26.266 1 97.75 156 VAL B CA 1
ATOM 7372 C C . VAL B 1 156 ? -25.406 -27.828 -26.328 1 97.75 156 VAL B C 1
ATOM 7374 O O . VAL B 1 156 ? -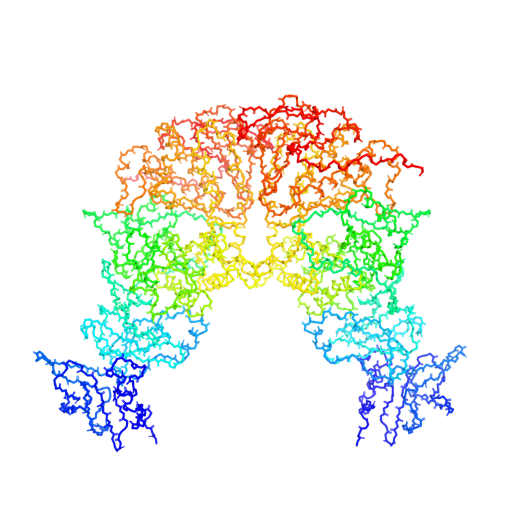26.469 -28.266 -25.875 1 97.75 156 VAL B O 1
ATOM 7377 N N . SER B 1 157 ? -24.562 -28.594 -26.953 1 97.69 157 SER B N 1
ATOM 7378 C CA . SER B 1 157 ? -24.719 -30.047 -27.031 1 97.69 157 SER B CA 1
ATOM 7379 C C . SER B 1 157 ? -23.438 -30.766 -26.594 1 97.69 157 SER B C 1
ATOM 7381 O O . SER B 1 157 ? -22.344 -30.219 -26.734 1 97.69 157 SER B O 1
ATOM 7383 N N . ILE B 1 158 ? -23.688 -31.938 -26.047 1 98.25 158 ILE B N 1
ATOM 7384 C CA . ILE B 1 158 ? -22.531 -32.781 -25.75 1 98.25 158 ILE B CA 1
ATOM 7385 C C . ILE B 1 158 ? -22.266 -33.719 -26.922 1 98.25 158 ILE B C 1
ATOM 7387 O O . ILE B 1 158 ? -23.172 -34.406 -27.422 1 98.25 158 ILE B O 1
ATOM 7391 N N . VAL B 1 159 ? -21.016 -33.75 -27.359 1 98.25 159 VAL B N 1
ATOM 7392 C CA . VAL B 1 159 ? -20.672 -34.625 -28.484 1 98.25 159 VAL B CA 1
ATOM 7393 C C . VAL B 1 159 ? -19.469 -35.5 -28.125 1 98.25 159 VAL B C 1
ATOM 7395 O O . VAL B 1 159 ? -18.625 -35.094 -27.328 1 98.25 159 VAL B O 1
ATOM 7398 N N . GLY B 1 160 ? -19.406 -36.625 -28.625 1 97.5 160 GLY B N 1
ATOM 7399 C CA . GLY B 1 160 ? -18.344 -37.594 -28.438 1 97.5 160 GLY B CA 1
ATOM 7400 C C . GLY B 1 160 ? -18.516 -38.875 -29.266 1 97.5 160 GLY B C 1
ATOM 7401 O O . GLY B 1 160 ? -19.328 -38.906 -30.188 1 97.5 160 GLY B O 1
ATOM 7402 N N . ASP B 1 161 ? -17.719 -39.844 -28.984 1 94.19 161 ASP B N 1
ATOM 7403 C CA . ASP B 1 161 ? -17.797 -41.094 -29.734 1 94.19 161 ASP B CA 1
ATOM 7404 C C . ASP B 1 161 ? -19.156 -41.75 -29.562 1 94.19 161 ASP B C 1
ATOM 7406 O O . ASP B 1 161 ? -19.656 -42.406 -30.469 1 94.19 161 ASP B O 1
ATOM 7410 N N . PHE B 1 162 ? -19.797 -41.562 -28.484 1 94.19 162 PHE B N 1
ATOM 7411 C CA . PHE B 1 162 ? -21.047 -42.219 -28.109 1 94.19 162 PHE B CA 1
ATOM 7412 C C . PHE B 1 162 ? -22.219 -41.688 -28.922 1 94.19 162 PHE B C 1
ATOM 7414 O O . PHE B 1 162 ? -23.297 -42.281 -28.922 1 94.19 162 PHE B O 1
ATOM 7421 N N . ASN B 1 163 ? -22.062 -40.656 -29.688 1 94.56 163 ASN B N 1
ATOM 7422 C CA . ASN B 1 163 ? -23.156 -40.125 -30.516 1 94.56 163 ASN B CA 1
ATOM 7423 C C . ASN B 1 163 ? -22.641 -39.594 -31.844 1 94.56 163 ASN B C 1
ATOM 7425 O O . ASN B 1 163 ? -23.172 -38.625 -32.406 1 94.56 163 ASN B O 1
ATOM 7429 N N . ARG B 1 164 ? -21.422 -40.062 -32.25 1 92.75 164 ARG B N 1
ATOM 7430 C CA . ARG B 1 164 ? -20.812 -39.812 -33.531 1 92.75 164 ARG B CA 1
ATOM 7431 C C . ARG B 1 164 ? -20.438 -38.344 -33.688 1 92.75 164 ARG B C 1
ATOM 7433 O O . ARG B 1 164 ? -20.484 -37.781 -34.781 1 92.75 164 ARG B O 1
ATOM 7440 N N . TRP B 1 165 ? -20.234 -37.688 -32.562 1 95.88 165 TRP B N 1
ATOM 7441 C CA . TRP B 1 165 ? -19.844 -36.281 -32.531 1 95.88 165 TRP B CA 1
ATOM 7442 C C . TRP B 1 165 ? -20.891 -35.406 -33.219 1 95.88 165 TRP B C 1
ATOM 7444 O O . TRP B 1 165 ? -20.531 -34.438 -33.875 1 95.88 165 TRP B O 1
ATOM 7454 N N . ASP B 1 166 ? -22.203 -35.844 -33.094 1 93.69 166 ASP B N 1
ATOM 7455 C CA . ASP B 1 166 ? -23.328 -35.125 -33.688 1 93.69 166 ASP B CA 1
ATOM 7456 C C . ASP B 1 166 ? -24.078 -34.312 -32.656 1 93.69 166 ASP B C 1
ATOM 7458 O O . ASP B 1 166 ? -24.766 -34.844 -31.797 1 93.69 166 ASP B O 1
ATOM 7462 N N . GLY B 1 167 ? -24.062 -32.969 -32.781 1 93.31 167 GLY B N 1
ATOM 7463 C CA . GLY B 1 167 ? -24.609 -32.031 -31.828 1 93.31 167 GLY B CA 1
ATOM 7464 C C . GLY B 1 167 ? -26.125 -32.094 -31.75 1 93.31 167 GLY B C 1
ATOM 7465 O O . GLY B 1 167 ? -26.719 -31.547 -30.828 1 93.31 167 GLY B O 1
ATOM 7466 N N . ARG B 1 168 ? -26.797 -32.812 -32.531 1 89 168 ARG B N 1
ATOM 7467 C CA . ARG B 1 168 ? -28.25 -32.938 -32.531 1 89 168 ARG B CA 1
ATOM 7468 C C . ARG B 1 168 ? -28.719 -33.969 -31.531 1 89 168 ARG B C 1
ATOM 7470 O O . ARG B 1 168 ? -29.891 -34 -31.156 1 89 168 ARG B O 1
ATOM 7477 N N . CYS B 1 169 ? -27.828 -34.75 -31.172 1 92.69 169 CYS B N 1
ATOM 7478 C CA . CYS B 1 169 ? -28.203 -35.938 -30.422 1 92.69 169 CYS B CA 1
ATOM 7479 C C . CYS B 1 169 ? -28.469 -35.594 -28.953 1 92.69 169 CYS B C 1
ATOM 7481 O O . CYS B 1 169 ? -29.391 -36.125 -28.344 1 92.69 169 CYS B O 1
ATOM 7483 N N . HIS B 1 170 ? -27.641 -34.719 -28.391 1 95.88 170 HIS B N 1
ATOM 7484 C CA . HIS B 1 170 ? -27.75 -34.5 -26.953 1 95.88 170 HIS B CA 1
ATOM 7485 C C . HIS B 1 170 ? -27.688 -33 -26.641 1 95.88 170 HIS B C 1
ATOM 7487 O O . HIS B 1 170 ? -26.781 -32.531 -25.938 1 95.88 170 HIS B O 1
ATOM 7493 N N . PRO B 1 171 ? -28.656 -32.188 -27.109 1 95.88 171 PRO B N 1
ATOM 7494 C CA . PRO B 1 171 ? -28.734 -30.781 -26.688 1 95.88 171 PRO B CA 1
ATOM 7495 C C . PRO B 1 171 ? -28.984 -30.625 -25.188 1 95.88 171 PRO B C 1
ATOM 7497 O O . PRO B 1 171 ? -29.781 -31.359 -24.609 1 95.88 171 PRO B O 1
ATOM 7500 N N . MET B 1 172 ? -28.297 -29.719 -24.578 1 97.75 172 MET B N 1
ATOM 7501 C CA . MET B 1 172 ? -28.375 -29.484 -23.141 1 97.75 172 MET B CA 1
ATOM 7502 C C . MET B 1 172 ? -29.5 -28.516 -22.812 1 97.75 172 MET B C 1
ATOM 7504 O O . MET B 1 172 ? -30.062 -27.875 -23.703 1 97.75 172 MET B O 1
ATOM 7508 N N . GLN B 1 173 ? -29.781 -28.469 -21.516 1 96.06 173 GLN B N 1
ATOM 7509 C CA . GLN B 1 173 ? -30.828 -27.578 -21.016 1 96.06 173 GLN B CA 1
ATOM 7510 C C . GLN B 1 173 ? -30.234 -26.312 -20.406 1 96.06 173 GLN B C 1
ATOM 7512 O O . GLN B 1 173 ? -29.344 -26.391 -19.547 1 96.06 173 GLN B O 1
ATOM 7517 N N . LEU B 1 174 ? -30.688 -25.141 -20.906 1 96.31 174 LEU B N 1
ATOM 7518 C CA . LEU B 1 174 ? -30.312 -23.875 -20.266 1 96.31 174 LEU B CA 1
ATOM 7519 C C . LEU B 1 174 ? -31.062 -23.688 -18.953 1 96.31 174 LEU B C 1
ATOM 7521 O O . LEU B 1 174 ? -32.281 -23.859 -18.906 1 96.31 174 LEU B O 1
ATOM 7525 N N . ARG B 1 175 ? -30.359 -23.359 -17.922 1 96.06 175 ARG B N 1
ATOM 7526 C CA . ARG B 1 175 ? -30.953 -23.156 -16.594 1 96.06 175 ARG B CA 1
ATOM 7527 C C . ARG B 1 175 ? -31.297 -21.703 -16.359 1 96.06 175 ARG B C 1
ATOM 7529 O O . ARG B 1 175 ? -30.469 -20.938 -15.859 1 96.06 175 ARG B O 1
ATOM 7536 N N . GLY B 1 176 ? -32.469 -21.297 -16.672 1 89.5 176 GLY B N 1
ATOM 7537 C CA . GLY B 1 176 ? -32.969 -19.938 -16.422 1 89.5 176 GLY B CA 1
ATOM 7538 C C . GLY B 1 176 ? -32.094 -18.875 -17.078 1 89.5 176 GLY B C 1
ATOM 7539 O O . GLY B 1 176 ? -31.781 -18.953 -18.266 1 89.5 176 GLY B O 1
ATOM 7540 N N . LEU B 1 177 ? -31.734 -17.859 -16.203 1 90.5 177 LEU B N 1
ATOM 7541 C CA . LEU B 1 177 ? -30.984 -16.719 -16.703 1 90.5 177 LEU B CA 1
ATOM 7542 C C . LEU B 1 177 ? -29.531 -16.797 -16.266 1 90.5 177 LEU B C 1
ATOM 7544 O O . LEU B 1 177 ? -28.781 -15.82 -16.406 1 90.5 177 LEU B O 1
ATOM 7548 N N . THR B 1 178 ? -29.078 -17.969 -15.852 1 93.88 178 THR B N 1
ATOM 7549 C CA . THR B 1 178 ? -27.75 -18.109 -15.258 1 93.88 178 THR B CA 1
ATOM 7550 C C . THR B 1 178 ? -26.688 -18.266 -16.344 1 93.88 178 THR B C 1
ATOM 7552 O O . THR B 1 178 ? -25.5 -18.078 -16.094 1 93.88 178 THR B O 1
ATOM 7555 N N . GLY B 1 179 ? -27.156 -18.703 -17.562 1 96.38 179 GLY B N 1
ATOM 7556 C CA . GLY B 1 179 ? -26.219 -19.031 -18.641 1 96.38 179 GLY B CA 1
ATOM 7557 C C . GLY B 1 179 ? -25.594 -20.391 -18.484 1 96.38 179 GLY B C 1
ATOM 7558 O O . GLY B 1 179 ? -24.75 -20.797 -19.297 1 96.38 179 GLY B O 1
ATOM 7559 N N . VAL B 1 180 ? -26.016 -21.172 -17.469 1 98.12 180 VAL B N 1
ATOM 7560 C CA . VAL B 1 180 ? -25.484 -22.5 -17.234 1 98.12 180 VAL B CA 1
ATOM 7561 C C . VAL B 1 180 ? -26.328 -23.547 -17.984 1 98.12 180 VAL B C 1
ATOM 7563 O O . VAL B 1 180 ? -27.547 -23.453 -18 1 98.12 180 VAL B O 1
ATOM 7566 N N . TRP B 1 181 ? -25.641 -24.406 -18.672 1 98.19 181 TRP B N 1
ATOM 7567 C CA . TRP B 1 181 ? -26.25 -25.531 -19.406 1 98.19 181 TRP B CA 1
ATOM 7568 C C . TRP B 1 181 ? -25.938 -26.859 -18.719 1 98.19 181 TRP B C 1
ATOM 7570 O O . TRP B 1 181 ? -24.828 -27.062 -18.25 1 98.19 181 TRP B O 1
ATOM 7580 N N . GLU B 1 182 ? -26.938 -27.781 -18.641 1 98.25 182 GLU B N 1
ATOM 7581 C CA . GLU B 1 182 ? -26.656 -29.094 -18.031 1 98.25 182 GLU B CA 1
ATOM 7582 C C . GLU B 1 182 ? -27.438 -30.203 -18.734 1 98.25 182 GLU B C 1
ATOM 7584 O O . GLU B 1 182 ? -28.438 -29.938 -19.406 1 98.25 182 GLU B O 1
ATOM 7589 N N . LEU B 1 183 ? -26.938 -31.359 -18.688 1 98.38 183 LEU B N 1
ATOM 7590 C CA . LEU B 1 183 ? -27.625 -32.562 -19.141 1 98.38 183 LEU B CA 1
ATOM 7591 C C . LEU B 1 183 ? -27 -33.812 -18.516 1 98.38 183 LEU B C 1
ATOM 7593 O O . LEU B 1 183 ? -25.781 -33.938 -18.484 1 98.38 183 LEU B O 1
ATOM 7597 N N . PHE B 1 184 ? -27.812 -34.594 -17.953 1 98.25 184 PHE B N 1
ATOM 7598 C CA . PHE B 1 184 ? -27.391 -35.906 -17.5 1 98.25 184 PHE B CA 1
ATOM 7599 C C . PHE B 1 184 ? -27.547 -36.938 -18.625 1 98.25 184 PHE B C 1
ATOM 7601 O O . PHE B 1 184 ? -28.625 -37.094 -19.203 1 98.25 184 PHE B O 1
ATOM 7608 N N . ILE B 1 185 ? -26.531 -37.625 -19 1 98.19 185 ILE B N 1
ATOM 7609 C CA . ILE B 1 185 ? -26.578 -38.688 -20 1 98.19 185 ILE B CA 1
ATOM 7610 C C . ILE B 1 185 ? -26.344 -40.031 -19.344 1 98.19 185 ILE B C 1
ATOM 7612 O O . ILE B 1 185 ? -25.219 -40.375 -18.953 1 98.19 185 ILE B O 1
ATOM 7616 N N . PRO B 1 186 ? -27.359 -40.844 -19.266 1 97.44 186 PRO B N 1
ATOM 7617 C CA . PRO B 1 186 ? -27.234 -42.156 -18.625 1 97.44 186 PRO B CA 1
ATOM 7618 C C . PRO B 1 186 ? -26.359 -43.125 -19.438 1 97.44 186 PRO B C 1
ATOM 7620 O O . PRO B 1 186 ? -26.344 -43.062 -20.672 1 97.44 186 PRO B O 1
ATOM 7623 N N . GLY B 1 187 ? -25.609 -43.969 -18.75 1 95.94 187 GLY B N 1
ATOM 7624 C CA . GLY B 1 187 ? -24.875 -45.062 -19.391 1 95.94 187 GLY B CA 1
ATOM 7625 C C . GLY B 1 187 ? -23.438 -44.688 -19.719 1 95.94 187 GLY B C 1
ATOM 7626 O O . GLY B 1 187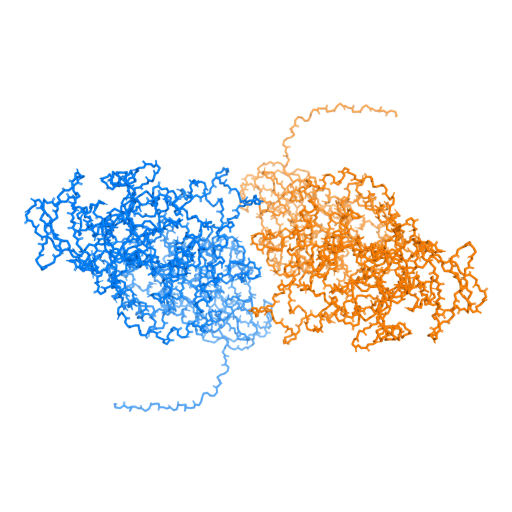 ? -22.609 -45.562 -19.922 1 95.94 187 GLY B O 1
ATOM 7627 N N . LEU B 1 188 ? -23.156 -43.375 -19.797 1 97.31 188 LEU B N 1
ATOM 7628 C CA . LEU B 1 188 ? -21.797 -42.969 -20.047 1 97.31 188 LEU B CA 1
ATOM 7629 C C . LEU B 1 188 ? -20.906 -43.281 -18.859 1 97.31 188 LEU B C 1
ATOM 7631 O O . LEU B 1 188 ? -21.359 -43.281 -17.703 1 97.31 188 LEU B O 1
ATOM 7635 N N . LYS B 1 189 ? -19.609 -43.531 -19.141 1 96.31 189 LYS B N 1
ATOM 7636 C CA . LYS B 1 189 ? -18.656 -43.969 -18.109 1 96.31 189 LYS B CA 1
ATOM 7637 C C . LYS B 1 189 ? -17.406 -43.094 -18.125 1 96.31 189 LYS B C 1
ATOM 7639 O O . LYS B 1 189 ? -17.141 -42.375 -19.109 1 96.31 189 LYS B O 1
ATOM 7644 N N . PRO B 1 190 ? -16.703 -43.156 -17 1 96.94 190 PRO B N 1
ATOM 7645 C CA . PRO B 1 190 ? -15.391 -42.5 -17.016 1 96.94 190 PRO B CA 1
ATOM 7646 C C . PRO B 1 190 ? -14.516 -43 -18.172 1 96.94 190 PRO B C 1
ATOM 7648 O O . PRO B 1 190 ? -14.578 -44.156 -18.547 1 96.94 190 PRO B O 1
ATOM 7651 N N . GLY B 1 191 ? -13.75 -42.062 -18.672 1 96.69 191 GLY B N 1
ATOM 7652 C CA . GLY B 1 191 ? -12.914 -42.406 -19.812 1 96.69 191 GLY B CA 1
ATOM 7653 C C . GLY B 1 191 ? -13.508 -41.969 -21.141 1 96.69 191 GLY B C 1
ATOM 7654 O O . GLY B 1 191 ? -12.812 -41.906 -22.156 1 96.69 191 GLY B O 1
ATOM 7655 N N . THR B 1 192 ? -14.773 -41.594 -21.141 1 97.5 192 THR B N 1
ATOM 7656 C CA . THR B 1 192 ? -15.469 -41.125 -22.344 1 97.5 192 THR B CA 1
ATOM 7657 C C . THR B 1 192 ? -14.891 -39.812 -22.844 1 97.5 192 THR B C 1
ATOM 7659 O O . THR B 1 192 ? -14.703 -38.875 -22.062 1 97.5 192 THR B O 1
ATOM 7662 N N . LEU B 1 193 ? -14.562 -39.781 -24.156 1 98.19 193 LEU B N 1
ATOM 7663 C CA . LEU B 1 193 ? -14.141 -38.562 -24.797 1 98.19 193 LEU B CA 1
ATOM 7664 C C . LEU B 1 193 ? -15.352 -37.688 -25.125 1 98.19 193 LEU B C 1
ATOM 7666 O O . LEU B 1 193 ? -16.391 -38.188 -25.562 1 98.19 193 LEU B O 1
ATOM 7670 N N . TYR B 1 194 ? -15.234 -36.406 -24.859 1 98.56 194 TYR B N 1
ATOM 7671 C CA . TYR B 1 194 ? -16.359 -35.531 -25.188 1 98.56 194 TYR B CA 1
ATOM 7672 C C . TYR B 1 194 ? -15.883 -34.094 -25.453 1 98.56 194 TYR B C 1
ATOM 7674 O O . TYR B 1 194 ? -14.75 -33.75 -25.109 1 98.56 194 TYR B O 1
ATOM 7682 N N . LYS B 1 195 ? -16.688 -33.312 -26.078 1 98.75 195 LYS B N 1
ATOM 7683 C CA . LYS B 1 195 ? -16.609 -31.859 -26.234 1 98.75 195 LYS B CA 1
ATOM 7684 C C . LYS B 1 195 ? -18 -31.234 -26.156 1 98.75 195 LYS B C 1
ATOM 7686 O O . LYS B 1 195 ? -19 -31.938 -26.125 1 98.75 195 LYS B O 1
ATOM 7691 N N . TYR B 1 196 ? -18.016 -29.922 -26.016 1 98.62 196 TYR B N 1
ATOM 7692 C CA . TYR B 1 196 ? -19.234 -29.156 -26.172 1 98.62 196 TYR B CA 1
ATOM 7693 C C . TYR B 1 196 ? -19.328 -28.562 -27.562 1 98.62 196 TYR B C 1
ATOM 7695 O O . TYR B 1 196 ? -18.375 -27.969 -28.062 1 98.62 196 TYR B O 1
ATOM 7703 N N . GLU B 1 197 ? -20.375 -28.766 -28.203 1 97.75 197 GLU B N 1
ATOM 7704 C CA . GLU B 1 197 ? -20.703 -28.031 -29.422 1 97.75 197 GLU B CA 1
ATOM 7705 C C . GLU B 1 197 ? -21.672 -26.875 -29.125 1 97.75 197 GLU B C 1
ATOM 7707 O O . GLU B 1 197 ? -22.781 -27.094 -28.672 1 97.75 197 GLU B O 1
ATOM 7712 N N . LEU B 1 198 ? -21.234 -25.656 -29.359 1 97.69 198 LEU B N 1
ATOM 7713 C CA . LEU B 1 198 ? -22.016 -24.469 -29.016 1 97.69 198 LEU B CA 1
ATOM 7714 C C . LEU B 1 198 ? -22.375 -23.672 -30.266 1 97.69 198 LEU B C 1
ATOM 7716 O O . LEU B 1 198 ? -21.547 -23.5 -31.156 1 97.69 198 LEU B O 1
ATOM 7720 N N . ARG B 1 199 ? -23.594 -23.297 -30.312 1 96.25 199 ARG B N 1
ATOM 7721 C CA . ARG B 1 199 ? -24.047 -22.375 -31.359 1 96.25 199 ARG B CA 1
ATOM 7722 C C . ARG B 1 199 ? -24.328 -20.984 -30.781 1 96.25 199 ARG B C 1
ATOM 7724 O O . ARG B 1 199 ? -25.109 -20.844 -29.844 1 96.25 199 ARG B O 1
ATOM 7731 N N . ASN B 1 200 ? -23.672 -20.016 -31.312 1 95.94 200 ASN B N 1
ATOM 7732 C CA . ASN B 1 200 ? -23.844 -18.656 -30.812 1 95.94 200 ASN B CA 1
ATOM 7733 C C . ASN B 1 200 ? -25.203 -18.094 -31.188 1 95.94 200 ASN B C 1
ATOM 7735 O O . ASN B 1 200 ? -25.672 -18.281 -32.312 1 95.94 200 ASN B O 1
ATOM 7739 N N . ARG B 1 201 ? -25.797 -17.375 -30.312 1 93.38 201 ARG B N 1
ATOM 7740 C CA . ARG B 1 201 ? -27.141 -16.844 -30.484 1 93.38 201 ARG B CA 1
ATOM 7741 C C . ARG B 1 201 ? -27.172 -15.773 -31.547 1 93.38 201 ARG B C 1
ATOM 7743 O O . ARG B 1 201 ? -28.109 -15.727 -32.375 1 93.38 201 ARG B O 1
ATOM 7750 N N . ASN B 1 202 ? -26.25 -14.953 -31.609 1 91.81 202 ASN B N 1
ATOM 7751 C CA . ASN B 1 202 ? -26.281 -13.773 -32.469 1 91.81 202 ASN B CA 1
ATOM 7752 C C . ASN B 1 202 ? -25.656 -14.062 -33.844 1 91.81 202 ASN B C 1
ATOM 7754 O O . ASN B 1 202 ? -26.156 -13.594 -34.875 1 91.81 202 ASN B O 1
ATOM 7758 N N . ARG B 1 203 ? -24.641 -14.883 -33.875 1 91.88 203 ARG B N 1
ATOM 7759 C CA . ARG B 1 203 ? -23.875 -15.086 -35.094 1 91.88 203 ARG B CA 1
ATOM 7760 C C . ARG B 1 203 ? -24.25 -16.422 -35.75 1 91.88 203 ARG B C 1
ATOM 7762 O O . ARG B 1 203 ? -23.969 -16.625 -36.938 1 91.88 203 ARG B O 1
ATOM 7769 N N . GLY B 1 204 ? -24.703 -17.328 -35.062 1 92.25 204 GLY B N 1
ATOM 7770 C CA . GLY B 1 204 ? -25.047 -18.641 -35.594 1 92.25 204 GLY B CA 1
ATOM 7771 C C . GLY B 1 204 ? -23.844 -19.531 -35.781 1 92.25 204 GLY B C 1
ATOM 7772 O O . GLY B 1 204 ? -23.984 -20.688 -36.219 1 92.25 204 GLY B O 1
ATOM 7773 N N . SER B 1 205 ? -22.703 -19.016 -35.469 1 93.62 205 SER B N 1
ATOM 7774 C CA . SER B 1 205 ? -21.484 -19.797 -35.625 1 93.62 205 SER B CA 1
ATOM 7775 C C . SER B 1 205 ? -21.453 -20.984 -34.656 1 93.62 205 SER B C 1
ATOM 7777 O O . SER B 1 205 ? -21.922 -20.891 -33.531 1 93.62 205 SER B O 1
ATOM 7779 N N . ILE B 1 206 ? -20.938 -22.125 -35.125 1 95 206 ILE B N 1
ATOM 7780 C CA . ILE B 1 206 ? -20.812 -23.344 -34.344 1 95 206 ILE B CA 1
ATOM 7781 C C . ILE B 1 206 ? -19.359 -23.531 -33.906 1 95 206 ILE B C 1
ATOM 7783 O O . ILE B 1 206 ? -18.438 -23.391 -34.688 1 95 206 ILE B O 1
ATOM 7787 N N . HIS B 1 207 ? -19.172 -23.812 -32.625 1 96.31 207 HIS B N 1
ATOM 7788 C CA . HIS B 1 207 ? -17.859 -23.984 -32.062 1 96.31 207 HIS B CA 1
ATOM 7789 C C . HIS B 1 207 ? -17.734 -25.312 -31.297 1 96.31 207 HIS B C 1
ATOM 7791 O O . HIS B 1 207 ? -18.672 -25.703 -30.594 1 96.31 207 HIS B O 1
ATOM 7797 N N . LEU B 1 208 ? -16.688 -26.047 -31.562 1 97.62 208 LEU B N 1
ATOM 7798 C CA . LEU B 1 208 ? -16.359 -27.25 -30.797 1 97.62 208 LEU B CA 1
ATOM 7799 C C . LEU B 1 208 ? -15.305 -26.938 -29.734 1 97.62 208 LEU B C 1
ATOM 7801 O O . LEU B 1 208 ? -14.172 -26.562 -30.062 1 97.62 208 LEU B O 1
ATOM 7805 N N . LYS B 1 209 ? -15.703 -27.125 -28.516 1 98.44 209 LYS B N 1
ATOM 7806 C CA . LYS B 1 209 ? -14.859 -26.641 -27.422 1 98.44 209 LYS B CA 1
ATOM 7807 C C . LYS B 1 209 ? -14.578 -27.75 -26.422 1 98.44 209 LYS B C 1
ATOM 7809 O O . LYS B 1 209 ? -15.453 -28.562 -26.109 1 98.44 209 LYS B O 1
ATOM 7814 N N . SER B 1 210 ? -13.312 -27.781 -25.922 1 98.25 210 SER B N 1
ATOM 7815 C CA . SER B 1 210 ? -13.016 -28.562 -24.719 1 98.25 210 SER B CA 1
ATOM 7816 C C . SER B 1 210 ? -13.695 -27.969 -23.5 1 98.25 210 SER B C 1
ATOM 7818 O O . SER B 1 210 ? -14.039 -26.781 -23.484 1 98.25 210 SER B O 1
ATOM 7820 N N . ASP B 1 211 ? -13.883 -28.812 -22.5 1 98.56 211 ASP B N 1
ATOM 7821 C CA . ASP B 1 211 ? -14.562 -28.422 -21.266 1 98.56 211 ASP B CA 1
ATOM 7822 C C . ASP B 1 211 ? -13.695 -27.5 -20.406 1 98.56 211 ASP B C 1
ATOM 7824 O O . ASP B 1 211 ? -12.633 -27.906 -19.938 1 98.56 211 ASP B O 1
ATOM 7828 N N . PRO B 1 212 ? -14.125 -26.266 -20.156 1 98.56 212 PRO B N 1
ATOM 7829 C CA . PRO B 1 212 ? -13.344 -25.375 -19.281 1 98.56 212 PRO B CA 1
ATOM 7830 C C . PRO B 1 212 ? -13.055 -26 -17.922 1 98.56 212 PRO B C 1
ATOM 7832 O O . PRO B 1 212 ? -12.023 -25.703 -17.312 1 98.56 212 PRO B O 1
ATOM 7835 N N . TYR B 1 213 ? -13.938 -26.844 -17.438 1 98.62 213 TYR B N 1
ATOM 7836 C CA . TYR B 1 213 ? -13.82 -27.438 -16.109 1 98.62 213 TYR B CA 1
ATOM 7837 C C . TYR B 1 213 ? -13.414 -28.906 -16.219 1 98.62 213 TYR B C 1
ATOM 7839 O O . TYR B 1 213 ? -13.57 -29.672 -15.258 1 98.62 213 TYR B O 1
ATOM 7847 N N . GLY B 1 214 ? -12.961 -29.297 -17.406 1 98.5 214 GLY B N 1
ATOM 7848 C CA . GLY B 1 214 ? -12.5 -30.672 -17.562 1 98.5 214 GLY B CA 1
ATOM 7849 C C . GLY B 1 214 ? -11.383 -31.031 -16.609 1 98.5 214 GLY B C 1
ATOM 7850 O O . GLY B 1 214 ? -10.492 -30.234 -16.344 1 98.5 214 GLY B O 1
ATOM 7851 N N . GLN B 1 215 ? -11.43 -32.25 -16.109 1 98.38 215 GLN B N 1
ATOM 7852 C CA . GLN B 1 215 ? -10.461 -32.656 -15.102 1 98.38 215 GLN B CA 1
ATOM 7853 C C . GLN B 1 215 ? -9.508 -33.719 -15.648 1 98.38 215 GLN B C 1
ATOM 7855 O O . GLN B 1 215 ? -8.688 -34.25 -14.906 1 98.38 215 GLN B O 1
ATOM 7860 N N . ARG B 1 216 ? -9.688 -34 -16.875 1 97.94 216 ARG B N 1
ATOM 7861 C CA . ARG B 1 216 ? -8.781 -34.844 -17.656 1 97.94 216 ARG B CA 1
ATOM 7862 C C . ARG B 1 216 ? -8.914 -34.531 -19.141 1 97.94 216 ARG B C 1
ATOM 7864 O O . ARG B 1 216 ? -10.016 -34.25 -19.625 1 97.94 216 ARG B O 1
ATOM 7871 N N . PHE B 1 217 ? -7.832 -34.656 -19.906 1 98.19 217 PHE B N 1
ATOM 7872 C CA . PHE B 1 217 ? -7.84 -34.344 -21.328 1 98.19 217 PHE B CA 1
ATOM 7873 C C . PHE B 1 217 ? -6.98 -35.344 -22.109 1 98.19 217 PHE B C 1
ATOM 7875 O O . PHE B 1 217 ? -6.102 -36 -21.531 1 98.19 217 PHE B O 1
ATOM 7882 N N . GLU B 1 218 ? -7.238 -35.375 -23.359 1 96.81 218 GLU B N 1
ATOM 7883 C CA . GLU B 1 218 ? -6.328 -36.094 -24.266 1 96.81 218 GLU B CA 1
ATOM 7884 C C . GLU B 1 218 ? -4.992 -35.344 -24.375 1 96.81 218 GLU B C 1
ATOM 7886 O O . GLU B 1 218 ? -4.91 -34.156 -24.109 1 96.81 218 GLU B O 1
ATOM 7891 N N . GLN B 1 219 ? -4.008 -36.156 -24.656 1 94.75 219 GLN B N 1
ATOM 7892 C CA . GLN B 1 219 ? -2.715 -35.531 -24.922 1 94.75 219 GLN B CA 1
ATOM 7893 C C . GLN B 1 219 ? -2.689 -34.906 -26.312 1 94.75 219 GLN B C 1
ATOM 7895 O O . GLN B 1 219 ? -3.248 -35.438 -27.266 1 94.75 219 GLN B O 1
ATOM 7900 N N . ARG B 1 220 ? -2.115 -33.781 -26.422 1 89.88 220 ARG B N 1
ATOM 7901 C CA . ARG B 1 220 ? -1.936 -33.156 -27.734 1 89.88 220 ARG B CA 1
ATOM 7902 C C . ARG B 1 220 ? -1.387 -34.188 -28.734 1 89.88 220 ARG B C 1
ATOM 7904 O O . ARG B 1 220 ? -0.604 -35.062 -28.375 1 89.88 220 ARG B O 1
ATOM 7911 N N . PRO B 1 221 ? -1.76 -33.938 -29.922 1 93.06 221 PRO B N 1
ATOM 7912 C CA . PRO B 1 221 ? -2.49 -32.844 -30.547 1 93.06 221 PRO B CA 1
ATOM 7913 C C . PRO B 1 221 ? -4.004 -33 -30.422 1 93.06 221 PRO B C 1
ATOM 7915 O O . PRO B 1 221 ? -4.754 -32.125 -30.891 1 93.06 221 PRO B O 1
ATOM 7918 N N . HIS B 1 222 ? -4.469 -34.156 -29.812 1 95.38 222 HIS B N 1
ATOM 7919 C CA . HIS B 1 222 ? -5.902 -34.312 -29.578 1 95.38 222 HIS B CA 1
ATOM 7920 C C . HIS B 1 222 ? -6.402 -33.281 -28.562 1 95.38 222 HIS B C 1
ATOM 7922 O O . HIS B 1 222 ? -5.633 -32.812 -27.719 1 95.38 222 HIS B O 1
ATOM 7928 N N . THR B 1 223 ? -7.688 -33 -28.641 1 96.31 223 THR B N 1
ATOM 7929 C CA . THR B 1 223 ? -8.133 -31.828 -27.875 1 96.31 223 THR B CA 1
ATOM 7930 C C . THR B 1 223 ? -9.383 -32.156 -27.078 1 96.31 223 THR B C 1
ATOM 7932 O O . THR B 1 223 ? -9.977 -31.266 -26.453 1 96.31 223 THR B O 1
ATOM 7935 N N . ALA B 1 224 ? -9.828 -33.375 -27.016 1 98 224 ALA B N 1
ATOM 7936 C CA . ALA B 1 224 ? -11.062 -33.719 -26.312 1 98 224 ALA B CA 1
ATOM 7937 C C . ALA B 1 224 ? -10.836 -33.781 -24.812 1 98 224 ALA B C 1
ATOM 7939 O O . ALA B 1 224 ? -9.742 -34.125 -24.359 1 98 224 ALA B O 1
ATOM 7940 N N . SER B 1 225 ? -11.859 -33.438 -24.109 1 98.44 225 SER B N 1
ATOM 7941 C CA . SER B 1 225 ? -11.906 -33.75 -22.672 1 98.44 225 SER B CA 1
ATOM 7942 C C . SER B 1 225 ? -12.242 -35.219 -22.422 1 98.44 225 SER B C 1
ATOM 7944 O O . SER B 1 225 ? -12.82 -35.875 -23.281 1 98.44 225 SER B O 1
ATOM 7946 N N . ILE B 1 226 ? -11.828 -35.688 -21.312 1 98.5 226 ILE B N 1
ATOM 7947 C CA . ILE B 1 226 ? -12.102 -37.062 -20.891 1 98.5 226 ILE B CA 1
ATOM 7948 C C . ILE B 1 226 ? -12.883 -37.031 -19.578 1 98.5 226 ILE B C 1
ATOM 7950 O O . ILE B 1 226 ? -12.492 -36.344 -18.625 1 98.5 226 ILE B O 1
ATOM 7954 N N . VAL B 1 227 ? -14.016 -37.781 -19.484 1 98.25 227 VAL B N 1
ATOM 7955 C CA . VAL B 1 227 ? -14.734 -37.906 -18.219 1 98.25 227 VAL B CA 1
ATOM 7956 C C . VAL B 1 227 ? -13.836 -38.562 -17.188 1 98.25 227 VAL B C 1
ATOM 7958 O O . VAL B 1 227 ? -13.445 -39.719 -17.344 1 98.25 227 VAL B O 1
ATOM 7961 N N . ALA B 1 228 ? -13.555 -37.812 -16.188 1 96.19 228 ALA B N 1
ATOM 7962 C CA . ALA B 1 228 ? -12.656 -38.312 -15.141 1 96.19 228 ALA B CA 1
ATOM 7963 C C . ALA B 1 228 ? -13.406 -39.188 -14.148 1 96.19 228 ALA B C 1
ATOM 7965 O O . ALA B 1 228 ? -14.547 -38.906 -13.781 1 96.19 228 ALA B O 1
ATOM 7966 N N . ALA B 1 229 ? -12.781 -40.25 -13.742 1 93.25 229 ALA B N 1
ATOM 7967 C CA . ALA B 1 229 ? -13.344 -41.062 -12.68 1 93.25 229 ALA B CA 1
ATOM 7968 C C . ALA B 1 229 ? -13.172 -40.406 -11.312 1 93.25 229 ALA B C 1
ATOM 7970 O O . ALA B 1 229 ? -12.25 -39.625 -11.109 1 93.25 229 ALA B O 1
ATOM 7971 N N . LYS B 1 230 ? -14.109 -40.75 -10.43 1 91.31 230 LYS B N 1
ATOM 7972 C CA . LYS B 1 230 ? -13.883 -40.344 -9.047 1 91.31 230 LYS B CA 1
ATOM 7973 C C . LYS B 1 230 ? -12.617 -41 -8.492 1 91.31 230 LYS B C 1
ATOM 7975 O O . LYS B 1 230 ? -12.375 -42.188 -8.719 1 91.31 230 LYS B O 1
ATOM 7980 N N . THR B 1 231 ? -11.844 -40.25 -7.891 1 90.56 231 THR B N 1
ATOM 7981 C CA . THR B 1 231 ? -10.555 -40.781 -7.449 1 90.56 231 THR B CA 1
ATOM 7982 C C . THR B 1 231 ? -10.727 -41.656 -6.211 1 90.56 231 THR B C 1
ATOM 7984 O O . THR B 1 231 ? -11.547 -41.344 -5.34 1 90.56 231 THR B O 1
ATOM 7987 N N . ASN B 1 232 ? -9.969 -42.75 -6.191 1 90.94 232 ASN B N 1
ATOM 7988 C CA . ASN B 1 232 ? -9.859 -43.594 -5.008 1 90.94 232 ASN B CA 1
ATOM 7989 C C . ASN B 1 232 ? -8.445 -43.594 -4.445 1 90.94 232 ASN B C 1
ATOM 7991 O O . ASN B 1 232 ? -8.047 -44.531 -3.74 1 90.94 232 ASN B O 1
ATOM 7995 N N . TYR B 1 233 ? -7.773 -42.5 -4.891 1 96.38 233 TYR B N 1
ATOM 7996 C CA . TYR B 1 233 ? -6.395 -42.406 -4.422 1 96.38 233 TYR B CA 1
ATOM 7997 C C . TYR B 1 233 ? -6.344 -42.219 -2.912 1 96.38 233 TYR B C 1
ATOM 7999 O O . TYR B 1 233 ? -7.047 -41.375 -2.361 1 96.38 233 TYR B O 1
ATOM 8007 N N . LEU B 1 234 ? -5.57 -43.062 -2.213 1 97.12 234 LEU B N 1
ATOM 8008 C CA . LEU B 1 234 ? -5.422 -42.969 -0.764 1 97.12 234 LEU B CA 1
ATOM 8009 C C . LEU B 1 234 ? -4.16 -42.188 -0.397 1 97.12 234 LEU B C 1
ATOM 8011 O O . LEU B 1 234 ? -3.066 -42.75 -0.362 1 97.12 234 LEU B O 1
ATOM 8015 N N . TRP B 1 235 ? -4.355 -41 -0.061 1 97.75 235 TRP B N 1
ATOM 8016 C CA . TRP B 1 235 ? -3.248 -40.125 0.327 1 97.75 235 TRP B CA 1
ATOM 8017 C C . TRP B 1 235 ? -2.57 -40.656 1.592 1 97.75 235 TRP B C 1
ATOM 8019 O O . TRP B 1 235 ? -3.238 -41.156 2.502 1 97.75 235 TRP B O 1
ATOM 8029 N N . GLN B 1 236 ? -1.29 -40.469 1.693 1 98.19 236 GLN B N 1
ATOM 8030 C CA . GLN B 1 236 ? -0.525 -40.875 2.869 1 98.19 236 GLN B CA 1
ATOM 8031 C C . GLN B 1 236 ? 0.132 -39.688 3.539 1 98.19 236 GLN B C 1
ATOM 8033 O O . GLN B 1 236 ? 0.958 -39.844 4.441 1 98.19 236 GLN B O 1
ATOM 8038 N N . ASP B 1 237 ? -0.284 -38.5 3.221 1 98.06 237 ASP B N 1
ATOM 8039 C CA . ASP B 1 237 ? 0.447 -37.312 3.658 1 98.06 237 ASP B CA 1
ATOM 8040 C C . ASP B 1 237 ? -0.312 -36.562 4.758 1 98.06 237 ASP B C 1
ATOM 8042 O O . ASP B 1 237 ? -0.211 -35.344 4.871 1 98.06 237 ASP B O 1
ATOM 8046 N N . ARG B 1 238 ? -1.106 -37.219 5.562 1 97.12 238 ARG B N 1
ATOM 8047 C CA . ARG B 1 238 ? -1.904 -36.594 6.602 1 97.12 238 ARG B CA 1
ATOM 8048 C C . ARG B 1 238 ? -1.024 -35.781 7.551 1 97.12 238 ARG B C 1
ATOM 8050 O O . ARG B 1 238 ? -1.376 -34.656 7.93 1 97.12 238 ARG B O 1
ATOM 8057 N N . LYS B 1 239 ? 0.055 -36.344 7.918 1 97.38 239 LYS B N 1
ATOM 8058 C CA . LYS B 1 239 ? 0.967 -35.656 8.828 1 97.38 239 LYS B CA 1
ATOM 8059 C C . LYS B 1 239 ? 1.487 -34.375 8.219 1 97.38 239 LYS B C 1
ATOM 8061 O O . LYS B 1 239 ? 1.55 -33.344 8.891 1 97.38 239 LYS B O 1
ATOM 8066 N N . TRP B 1 240 ? 1.892 -34.438 6.988 1 97.88 240 TRP B N 1
ATOM 8067 C CA . TRP B 1 240 ? 2.379 -33.25 6.281 1 97.88 240 TRP B CA 1
ATOM 8068 C C . TRP B 1 240 ? 1.312 -32.156 6.238 1 97.88 240 TRP B C 1
ATOM 8070 O O . TRP B 1 240 ? 1.598 -31 6.508 1 97.88 240 TRP B O 1
ATOM 8080 N N . MET B 1 241 ? 0.081 -32.562 5.918 1 97.56 241 MET B N 1
ATOM 8081 C CA . MET B 1 241 ? -1.018 -31.609 5.77 1 97.56 241 MET B CA 1
ATOM 8082 C C . MET B 1 241 ? -1.336 -30.938 7.098 1 97.56 241 MET B C 1
ATOM 8084 O O . MET B 1 241 ? -1.669 -29.75 7.129 1 97.56 241 MET B O 1
ATOM 8088 N N . GLU B 1 242 ? -1.187 -31.641 8.211 1 96.88 242 GLU B N 1
ATOM 8089 C CA . GLU B 1 242 ? -1.408 -31.078 9.531 1 96.88 242 GLU B CA 1
ATOM 8090 C C . GLU B 1 242 ? -0.3 -30.094 9.906 1 96.88 242 GLU B C 1
ATOM 8092 O O . GLU B 1 242 ? -0.568 -29.031 10.461 1 96.88 242 GLU B O 1
ATOM 8097 N N . GLN B 1 243 ? 0.863 -30.469 9.531 1 96.88 243 GLN B N 1
ATOM 8098 C CA . GLN B 1 243 ? 2.016 -29.625 9.836 1 96.88 243 GLN B CA 1
ATOM 8099 C C . GLN B 1 243 ? 2.004 -28.359 8.984 1 96.88 243 GLN B C 1
ATOM 8101 O O . GLN B 1 243 ? 2.436 -27.297 9.445 1 96.88 243 GLN B O 1
ATOM 8106 N N . ARG B 1 244 ? 1.54 -28.469 7.801 1 96.38 244 ARG B N 1
ATOM 8107 C CA . ARG B 1 244 ? 1.481 -27.328 6.895 1 96.38 244 ARG B CA 1
ATOM 8108 C C . ARG B 1 244 ? 0.67 -26.188 7.504 1 96.38 244 ARG B C 1
ATOM 8110 O O . ARG B 1 244 ? 1.024 -25.016 7.352 1 96.38 244 ARG B O 1
ATOM 8117 N N . LYS B 1 245 ? -0.352 -26.484 8.25 1 94.44 245 LYS B N 1
ATOM 8118 C CA . LYS B 1 245 ? -1.24 -25.484 8.836 1 94.44 245 LYS B CA 1
ATOM 8119 C C . LYS B 1 245 ? -0.493 -24.609 9.836 1 94.44 245 LYS B C 1
ATOM 8121 O O . LYS B 1 245 ? -0.848 -23.438 10.039 1 94.44 245 LYS B O 1
ATOM 8126 N N . GLN B 1 246 ? 0.535 -25.156 10.328 1 93.44 246 GLN B N 1
ATOM 8127 C CA . GLN B 1 246 ? 1.256 -24.453 11.383 1 93.44 246 GLN B CA 1
ATOM 8128 C C . GLN B 1 246 ? 2.652 -24.047 10.922 1 93.44 246 GLN B C 1
ATOM 8130 O O . GLN B 1 246 ? 3.459 -23.562 11.711 1 93.44 246 GLN B O 1
ATOM 8135 N N . PHE B 1 247 ? 2.885 -24.234 9.711 1 92.12 247 PHE B N 1
ATOM 8136 C CA . PHE B 1 247 ? 4.215 -23.984 9.172 1 92.12 247 PHE B CA 1
ATOM 8137 C C . PHE B 1 247 ? 4.543 -22.5 9.242 1 92.12 247 PHE B C 1
ATOM 8139 O O . PHE B 1 247 ? 3.855 -21.672 8.633 1 92.12 247 PHE B O 1
ATOM 8146 N N . ASP B 1 248 ? 5.633 -22.094 9.977 1 94.06 248 ASP B N 1
ATOM 8147 C CA . ASP B 1 248 ? 6.09 -20.703 10.07 1 94.06 248 ASP B CA 1
ATOM 8148 C C . ASP B 1 248 ? 7.086 -20.375 8.969 1 94.06 248 ASP B C 1
ATOM 8150 O O . ASP B 1 248 ? 8.273 -20.188 9.227 1 94.06 248 ASP B O 1
ATOM 8154 N N . TRP B 1 249 ? 6.512 -20.234 7.793 1 95.5 249 TRP B N 1
ATOM 8155 C CA . TRP B 1 249 ? 7.359 -20.031 6.625 1 95.5 249 TRP B CA 1
ATOM 8156 C C . TRP B 1 249 ? 8.133 -18.734 6.73 1 95.5 249 TRP B C 1
ATOM 8158 O O . TRP B 1 249 ? 9.156 -18.547 6.059 1 95.5 249 TRP B O 1
ATOM 8168 N N . LEU B 1 250 ? 7.766 -17.812 7.582 1 95.06 250 LEU B N 1
ATOM 8169 C CA . LEU B 1 250 ? 8.453 -16.547 7.777 1 95.06 250 LEU B CA 1
ATOM 8170 C C . LEU B 1 250 ? 9.844 -16.766 8.383 1 95.06 250 LEU B C 1
ATOM 8172 O O . LEU B 1 250 ? 10.781 -16.016 8.086 1 95.06 250 LEU B O 1
ATOM 8176 N N . HIS B 1 251 ? 9.945 -17.844 9.234 1 96.5 251 HIS B N 1
ATOM 8177 C CA . HIS B 1 251 ? 11.164 -17.984 10.023 1 96.5 251 HIS B CA 1
ATOM 8178 C C . HIS B 1 251 ? 11.805 -19.359 9.797 1 96.5 251 HIS B C 1
ATOM 8180 O O . HIS B 1 251 ? 12.555 -19.844 10.648 1 96.5 251 HIS B O 1
ATOM 8186 N N . GLN B 1 252 ? 11.461 -19.969 8.688 1 97.12 252 GLN B N 1
ATOM 8187 C CA . GLN B 1 252 ? 12.062 -21.25 8.289 1 97.12 252 GLN B CA 1
ATOM 8188 C C . GLN B 1 252 ? 12.75 -21.125 6.938 1 97.12 252 GLN B C 1
ATOM 8190 O O . GLN B 1 252 ? 12.406 -20.266 6.129 1 97.12 252 GLN B O 1
ATOM 8195 N N . PRO B 1 253 ? 13.766 -21.953 6.723 1 98.06 253 PRO B N 1
ATOM 8196 C CA . PRO B 1 253 ? 14.438 -21.906 5.422 1 98.06 253 PRO B CA 1
ATOM 8197 C C . PRO B 1 253 ? 13.57 -22.469 4.293 1 98.06 253 PRO B C 1
ATOM 8199 O O . PRO B 1 253 ? 12.898 -23.484 4.469 1 98.06 253 PRO B O 1
ATOM 8202 N N . ILE B 1 254 ? 13.508 -21.797 3.246 1 98.62 254 ILE B N 1
ATOM 8203 C CA . ILE B 1 254 ? 12.852 -22.234 2.02 1 98.62 254 ILE B CA 1
ATOM 8204 C C . ILE B 1 254 ? 13.805 -22.094 0.84 1 98.62 254 ILE B C 1
ATOM 8206 O O . ILE B 1 254 ? 14.234 -20.984 0.513 1 98.62 254 ILE B O 1
ATOM 8210 N N . SER B 1 255 ? 14.266 -23.125 0.321 1 98.81 255 SER B N 1
ATOM 8211 C CA . SER B 1 255 ? 15.094 -23.234 -0.875 1 98.81 255 SER B CA 1
ATOM 8212 C C . SER B 1 255 ? 14.398 -24.062 -1.953 1 98.81 255 SER B C 1
ATOM 8214 O O . SER B 1 255 ? 14.227 -25.266 -1.802 1 98.81 255 SER B O 1
ATOM 8216 N N . VAL B 1 256 ? 14.07 -23.406 -3.053 1 98.88 256 VAL B N 1
ATOM 8217 C CA . VAL B 1 256 ? 13.164 -24 -4.035 1 98.88 256 VAL B CA 1
ATOM 8218 C C . VAL B 1 256 ? 13.945 -24.453 -5.254 1 98.88 256 VAL B C 1
ATOM 8220 O O . VAL B 1 256 ? 14.758 -23.703 -5.801 1 98.88 256 VAL B O 1
ATOM 8223 N N . TYR B 1 257 ? 13.75 -25.703 -5.617 1 98.88 257 TYR B N 1
ATOM 8224 C CA . TYR B 1 257 ? 14.211 -26.25 -6.895 1 98.88 257 TYR B CA 1
ATOM 8225 C C . TYR B 1 257 ? 13.117 -26.141 -7.953 1 98.88 257 TYR B C 1
ATOM 8227 O O . TYR B 1 257 ? 12.109 -26.844 -7.895 1 98.88 257 TYR B O 1
ATOM 8235 N N . GLU B 1 258 ? 13.297 -25.203 -8.883 1 98.88 258 GLU B N 1
ATOM 8236 C CA . GLU B 1 258 ? 12.32 -25 -9.953 1 98.88 258 GLU B CA 1
ATOM 8237 C C . GLU B 1 258 ? 12.547 -26 -11.094 1 98.88 258 GLU B C 1
ATOM 8239 O O . GLU B 1 258 ? 13.664 -26.156 -11.578 1 98.88 258 GLU B O 1
ATOM 8244 N N . VAL B 1 259 ? 11.375 -26.641 -11.578 1 98.81 259 VAL B N 1
ATOM 8245 C CA . VAL B 1 259 ? 11.562 -27.781 -12.469 1 98.81 259 VAL B CA 1
ATOM 8246 C C . VAL B 1 259 ? 10.523 -27.734 -13.594 1 98.81 259 VAL B C 1
ATOM 8248 O O . VAL B 1 259 ? 9.344 -27.484 -13.344 1 98.81 259 VAL B O 1
ATOM 8251 N N . HIS B 1 260 ? 10.992 -27.938 -14.781 1 98.62 260 HIS B N 1
ATOM 8252 C CA . HIS B 1 260 ? 10.156 -28.344 -15.906 1 98.62 260 HIS B CA 1
ATOM 8253 C C . HIS B 1 260 ? 10.172 -29.844 -16.094 1 98.62 260 HIS B C 1
ATOM 8255 O O . HIS B 1 260 ? 11.164 -30.406 -16.578 1 98.62 260 HIS B O 1
ATOM 8261 N N . LEU B 1 261 ? 9.102 -30.516 -15.828 1 98.31 261 LEU B N 1
ATOM 8262 C CA . LEU B 1 261 ? 9.07 -31.969 -15.758 1 98.31 261 LEU B CA 1
ATOM 8263 C C . LEU B 1 261 ? 9.422 -32.594 -17.109 1 98.31 261 LEU B C 1
ATOM 8265 O O . LEU B 1 261 ? 10.094 -33.625 -17.172 1 98.31 261 LEU B O 1
ATOM 8269 N N . GLY B 1 262 ? 8.992 -31.969 -18.156 1 97.44 262 GLY B N 1
ATOM 8270 C CA . GLY B 1 262 ? 9.164 -32.531 -19.484 1 97.44 262 GLY B CA 1
ATOM 8271 C C . GLY B 1 262 ? 10.602 -32.531 -19.969 1 97.44 262 GLY B C 1
ATOM 8272 O O . GLY B 1 262 ? 10.961 -33.25 -20.906 1 97.44 262 GLY B O 1
ATOM 8273 N N . SER B 1 263 ? 11.438 -31.734 -19.328 1 97.75 263 SER B N 1
ATOM 8274 C CA . SER B 1 263 ? 12.805 -31.609 -19.828 1 97.75 263 SER B CA 1
ATOM 8275 C C . SER B 1 263 ? 13.82 -31.875 -18.734 1 97.75 263 SER B C 1
ATOM 8277 O O . SER B 1 263 ? 15.031 -31.875 -18.969 1 97.75 263 SER B O 1
ATOM 8279 N N . TRP B 1 264 ? 13.352 -32.156 -17.5 1 98.31 264 TRP B N 1
ATOM 8280 C CA . TRP B 1 264 ? 14.289 -32.469 -16.438 1 98.31 264 TRP B CA 1
ATOM 8281 C C . TRP B 1 264 ? 15.055 -33.75 -16.75 1 98.31 264 TRP B C 1
ATOM 8283 O O . TRP B 1 264 ? 16.281 -33.781 -16.703 1 98.31 264 TRP B O 1
ATOM 8293 N N . GLN B 1 265 ? 14.305 -34.719 -17.078 1 96.75 265 GLN B N 1
ATOM 8294 C CA . GLN B 1 265 ? 14.836 -36 -17.547 1 96.75 265 GLN B CA 1
ATOM 8295 C C . GLN B 1 265 ? 13.891 -36.656 -18.547 1 96.75 265 GLN B C 1
ATOM 8297 O O . GLN B 1 265 ? 12.672 -36.5 -18.453 1 96.75 265 GLN B O 1
ATOM 8302 N N . ARG B 1 266 ? 14.461 -37.344 -19.484 1 95 266 ARG B N 1
ATOM 8303 C CA . ARG B 1 266 ? 13.695 -38.094 -20.484 1 95 266 ARG B CA 1
ATOM 8304 C C . ARG B 1 266 ? 14.094 -39.562 -20.5 1 95 266 ARG B C 1
ATOM 8306 O O . ARG B 1 266 ? 15.164 -39.938 -20.016 1 95 266 ARG B O 1
ATOM 8313 N N . GLY B 1 267 ? 13.094 -40.344 -20.906 1 90.31 267 GLY B N 1
ATOM 8314 C CA . GLY B 1 267 ? 13.391 -41.75 -21.062 1 90.31 267 GLY B CA 1
ATOM 8315 C C . GLY B 1 267 ? 14.242 -42.062 -22.281 1 90.31 267 GLY B C 1
ATOM 8316 O O . GLY B 1 267 ? 14.844 -41.156 -22.859 1 90.31 267 GLY B O 1
ATOM 8317 N N . GLU B 1 268 ? 14.109 -43.5 -22.516 1 83.94 268 GLU B N 1
ATOM 8318 C CA . GLU B 1 268 ? 14.836 -43.969 -23.688 1 83.94 268 GLU B CA 1
ATOM 8319 C C . GLU B 1 268 ? 14.258 -43.406 -24.984 1 83.94 268 GLU B C 1
ATOM 8321 O O . GLU B 1 268 ? 13.047 -43.156 -25.078 1 83.94 268 GLU B O 1
ATOM 8326 N N . ASN B 1 269 ? 15.008 -42.75 -25.875 1 87.5 269 ASN B N 1
ATOM 8327 C CA . ASN B 1 269 ? 14.633 -42.219 -27.188 1 87.5 269 ASN B CA 1
ATOM 8328 C C . ASN B 1 269 ? 13.992 -40.844 -27.062 1 87.5 269 ASN B C 1
ATOM 8330 O O . ASN B 1 269 ? 13.234 -40.438 -27.938 1 87.5 269 ASN B O 1
ATOM 8334 N N . GLY B 1 270 ? 13.922 -40.312 -25.828 1 89.44 270 GLY B N 1
ATOM 8335 C CA . GLY B 1 270 ? 13.461 -38.969 -25.656 1 89.44 270 GLY B CA 1
ATOM 8336 C C . GLY B 1 270 ? 12.023 -38.875 -25.172 1 89.44 270 GLY B C 1
ATOM 8337 O O . GLY B 1 270 ? 11.445 -37.781 -25.125 1 89.44 270 GLY B O 1
ATOM 8338 N N . ALA B 1 271 ? 11.453 -39.969 -24.812 1 92.81 271 ALA B N 1
ATOM 8339 C CA . ALA B 1 271 ? 10.07 -40 -24.359 1 92.81 271 ALA B CA 1
ATOM 8340 C C . ALA B 1 271 ? 9.938 -39.344 -22.984 1 92.81 271 ALA B C 1
ATOM 8342 O O . ALA B 1 271 ? 10.883 -39.344 -22.188 1 92.81 271 ALA B O 1
ATOM 8343 N N . PHE B 1 272 ? 8.719 -38.781 -22.75 1 96 272 PHE B N 1
ATOM 8344 C CA . PHE B 1 272 ? 8.453 -38.25 -21.438 1 96 272 PHE B CA 1
ATOM 8345 C C . PHE B 1 272 ? 8.477 -39.312 -20.375 1 96 272 PHE B C 1
ATOM 8347 O O . PHE B 1 272 ? 8.078 -40.469 -20.625 1 96 272 PHE B O 1
ATOM 8354 N N . LEU B 1 273 ? 8.969 -39 -19.219 1 97.06 273 LEU B N 1
ATOM 8355 C CA . LEU B 1 273 ? 8.781 -39.875 -18.062 1 97.06 273 LEU B CA 1
ATOM 8356 C C . LEU B 1 273 ? 7.391 -39.656 -17.469 1 97.06 273 LEU B C 1
ATOM 8358 O O . LEU B 1 273 ? 6.801 -38.594 -17.578 1 97.06 273 LEU B O 1
ATOM 8362 N N . ASN B 1 274 ? 6.844 -40.719 -16.859 1 97.19 274 ASN B N 1
ATOM 8363 C CA . ASN B 1 274 ? 5.551 -40.531 -16.203 1 97.19 274 ASN B CA 1
ATOM 8364 C C . ASN B 1 274 ? 5.703 -39.938 -14.805 1 97.19 274 ASN B C 1
ATOM 8366 O O . ASN B 1 274 ? 6.816 -39.812 -14.297 1 97.19 274 ASN B O 1
ATOM 8370 N N . TYR B 1 275 ? 4.605 -39.562 -14.164 1 98.38 275 TYR B N 1
ATOM 8371 C CA . TYR B 1 275 ? 4.613 -38.875 -12.875 1 98.38 275 TYR B CA 1
ATOM 8372 C C . TYR B 1 275 ? 5.27 -39.719 -11.797 1 98.38 275 TYR B C 1
ATOM 8374 O O . TYR B 1 275 ? 5.953 -39.188 -10.914 1 98.38 275 TYR B O 1
ATOM 8382 N N . ARG B 1 276 ? 5.098 -41.031 -11.781 1 98.06 276 ARG B N 1
ATOM 8383 C CA . ARG B 1 276 ? 5.645 -41.906 -10.766 1 98.06 276 ARG B CA 1
ATOM 8384 C C . ARG B 1 276 ? 7.164 -42 -10.859 1 98.06 276 ARG B C 1
ATOM 8386 O O . ARG B 1 276 ? 7.859 -41.938 -9.844 1 98.06 276 ARG B O 1
ATOM 8393 N N . GLN B 1 277 ? 7.637 -42.125 -12.117 1 97.75 277 GLN B N 1
ATOM 8394 C CA . GLN B 1 277 ? 9.078 -42.125 -12.352 1 97.75 277 GLN B CA 1
ATOM 8395 C C . GLN B 1 277 ? 9.711 -40.812 -11.93 1 97.75 277 GLN B C 1
ATOM 8397 O O . GLN B 1 277 ? 10.742 -40.812 -11.258 1 97.75 277 GLN B O 1
ATOM 8402 N N . LEU B 1 278 ? 9.086 -39.781 -12.32 1 98.38 278 LEU B N 1
ATOM 8403 C CA . LEU B 1 278 ? 9.57 -38.469 -11.984 1 98.38 278 LEU B CA 1
ATOM 8404 C C . LEU B 1 278 ? 9.586 -38.25 -10.477 1 98.38 278 LEU B C 1
ATOM 8406 O O . LEU B 1 278 ? 10.539 -37.688 -9.938 1 98.38 278 LEU B O 1
ATOM 8410 N N . ALA B 1 279 ? 8.523 -38.719 -9.82 1 98.5 279 ALA B N 1
ATOM 8411 C CA . ALA B 1 279 ? 8.438 -38.562 -8.367 1 98.5 279 ALA B CA 1
ATOM 8412 C C . ALA B 1 279 ? 9.641 -39.188 -7.68 1 98.5 279 ALA B C 1
ATOM 8414 O O . ALA B 1 279 ? 10.305 -38.562 -6.863 1 98.5 279 ALA B O 1
ATOM 8415 N N . ARG B 1 280 ? 9.953 -40.375 -7.996 1 98.19 280 ARG B N 1
ATOM 8416 C CA . ARG B 1 280 ? 11.023 -41.094 -7.344 1 98.19 280 ARG B CA 1
ATOM 8417 C C . ARG B 1 280 ? 12.383 -40.5 -7.648 1 98.19 280 ARG B C 1
ATOM 8419 O O . ARG B 1 280 ? 13.172 -40.219 -6.738 1 98.19 280 ARG B O 1
ATOM 8426 N N . GLN B 1 281 ? 12.609 -40.188 -8.898 1 97.94 281 GLN B N 1
ATOM 8427 C CA . GLN B 1 281 ? 13.922 -39.688 -9.312 1 97.94 281 GLN B CA 1
ATOM 8428 C C . GLN B 1 281 ? 14.148 -38.25 -8.82 1 97.94 281 GLN B C 1
ATOM 8430 O O . GLN B 1 281 ? 15.234 -37.938 -8.344 1 97.94 281 GLN B O 1
ATOM 8435 N N . LEU B 1 282 ? 13.156 -37.438 -8.914 1 98.44 282 LEU B N 1
ATOM 8436 C CA . LEU B 1 282 ? 13.281 -36.031 -8.5 1 98.44 282 LEU B CA 1
ATOM 8437 C C . LEU B 1 282 ? 13.438 -35.938 -6.992 1 98.44 282 LEU B C 1
ATOM 8439 O O . LEU B 1 282 ? 14.234 -35.125 -6.504 1 98.44 282 LEU B O 1
ATOM 8443 N N . VAL B 1 283 ? 12.633 -36.719 -6.27 1 98.69 283 VAL B N 1
ATOM 8444 C CA . VAL B 1 283 ? 12.703 -36.688 -4.812 1 98.69 283 VAL B CA 1
ATOM 8445 C C . VAL B 1 283 ? 14.102 -37.094 -4.352 1 98.69 283 VAL B C 1
ATOM 8447 O O . VAL B 1 283 ? 14.695 -36.438 -3.492 1 98.69 283 VAL B O 1
ATOM 8450 N N . ASP B 1 284 ? 14.633 -38.156 -4.949 1 98.56 284 ASP B N 1
ATOM 8451 C CA . ASP B 1 284 ? 15.984 -38.594 -4.613 1 98.56 284 ASP B CA 1
ATOM 8452 C C . ASP B 1 284 ? 17 -37.5 -4.859 1 98.56 284 ASP B C 1
ATOM 8454 O O . ASP B 1 284 ? 17.891 -37.281 -4.043 1 98.56 284 ASP B O 1
ATOM 8458 N N . TYR B 1 285 ? 16.844 -36.844 -5.941 1 98.62 285 TYR B N 1
ATOM 8459 C CA . TYR B 1 285 ? 17.781 -35.812 -6.34 1 98.62 285 TYR B CA 1
ATOM 8460 C C . TYR B 1 285 ? 17.672 -34.594 -5.41 1 98.62 285 TYR B C 1
ATOM 8462 O O . TYR B 1 285 ? 18.688 -34.031 -5 1 98.62 285 TYR B O 1
ATOM 8470 N N . VAL B 1 286 ? 16.438 -34.156 -5.082 1 98.69 286 VAL B N 1
ATOM 8471 C CA . VAL B 1 286 ? 16.188 -33 -4.242 1 98.69 286 VAL B CA 1
ATOM 8472 C C . VAL B 1 286 ? 16.703 -33.25 -2.83 1 98.69 286 VAL B C 1
ATOM 8474 O O . VAL B 1 286 ? 17.297 -32.375 -2.205 1 98.69 286 VAL B O 1
ATOM 8477 N N . LEU B 1 287 ? 16.5 -34.469 -2.352 1 98.38 287 LEU B N 1
ATOM 8478 C CA . LEU B 1 287 ? 17.031 -34.844 -1.047 1 98.38 287 LEU B CA 1
ATOM 8479 C C . LEU B 1 287 ? 18.562 -34.75 -1.037 1 98.38 287 LEU B C 1
ATOM 8481 O O . LEU B 1 287 ? 19.156 -34.25 -0.087 1 98.38 287 LEU B O 1
ATOM 8485 N N . LYS B 1 288 ? 19.141 -35.219 -2.107 1 97.88 288 LYS B N 1
ATOM 8486 C CA . LYS B 1 288 ? 20.594 -35.219 -2.225 1 97.88 288 LYS B CA 1
ATOM 8487 C C . LYS B 1 288 ? 21.141 -33.812 -2.254 1 97.88 288 LYS B C 1
ATOM 8489 O O . LYS B 1 288 ? 22.203 -33.531 -1.675 1 97.88 288 LYS B O 1
ATOM 8494 N N . THR B 1 289 ? 20.531 -32.875 -2.879 1 98.31 289 THR B N 1
ATOM 8495 C CA . THR B 1 289 ? 21.031 -31.531 -3.094 1 98.31 289 THR B CA 1
ATOM 8496 C C . THR B 1 289 ? 20.578 -30.594 -1.971 1 98.31 289 THR B C 1
ATOM 8498 O O . THR B 1 289 ? 21.109 -29.5 -1.826 1 98.31 289 THR B O 1
ATOM 8501 N N . GLY B 1 290 ? 19.625 -30.953 -1.218 1 98.44 290 GLY B N 1
ATOM 8502 C CA . GLY B 1 290 ? 19.281 -30.25 0.012 1 98.44 290 GLY B CA 1
ATOM 8503 C C . GLY B 1 290 ? 18.219 -29.172 -0.181 1 98.44 290 GLY B C 1
ATOM 8504 O O . GLY B 1 290 ? 18 -28.344 0.699 1 98.44 290 GLY B O 1
ATOM 8505 N N . PHE B 1 291 ? 17.516 -29.125 -1.282 1 98.81 291 PHE B N 1
ATOM 8506 C CA . PHE B 1 291 ? 16.391 -28.203 -1.467 1 98.81 291 PHE B CA 1
ATOM 8507 C C . PHE B 1 291 ? 15.219 -28.594 -0.575 1 98.81 291 PHE B C 1
ATOM 8509 O O . PHE B 1 291 ? 15.102 -29.75 -0.172 1 98.81 291 PHE B O 1
ATOM 8516 N N . THR B 1 292 ? 14.359 -27.609 -0.219 1 98.62 292 THR B N 1
ATOM 8517 C CA . THR B 1 292 ? 13.25 -27.875 0.682 1 98.62 292 THR B CA 1
ATOM 8518 C C . THR B 1 292 ? 11.945 -28.047 -0.101 1 98.62 292 THR B C 1
ATOM 8520 O O . THR B 1 292 ? 11 -28.672 0.385 1 98.62 292 THR B O 1
ATOM 8523 N N . HIS B 1 293 ? 11.852 -27.406 -1.236 1 98.81 293 HIS B N 1
ATOM 8524 C CA . HIS B 1 293 ? 10.641 -27.406 -2.051 1 98.81 293 HIS B CA 1
ATOM 8525 C C . HIS B 1 293 ? 10.969 -27.641 -3.521 1 98.81 293 HIS B C 1
ATOM 8527 O O . HIS B 1 293 ? 12.078 -27.359 -3.969 1 98.81 293 HIS B O 1
ATOM 8533 N N . ILE B 1 294 ? 10.031 -28.234 -4.223 1 98.88 294 ILE B N 1
ATOM 8534 C CA . ILE B 1 294 ? 10.016 -28.281 -5.68 1 98.88 294 ILE B CA 1
ATOM 8535 C C . ILE B 1 294 ? 8.953 -27.312 -6.215 1 98.88 294 ILE B C 1
ATOM 8537 O O . ILE B 1 294 ? 7.828 -27.281 -5.715 1 98.88 294 ILE B O 1
ATOM 8541 N N . GLU B 1 295 ? 9.352 -26.453 -7.074 1 98.88 295 GLU B N 1
ATOM 8542 C CA . GLU B 1 295 ? 8.383 -25.641 -7.809 1 98.88 295 GLU B CA 1
ATOM 8543 C C . GLU B 1 295 ? 8.25 -26.109 -9.25 1 98.88 295 GLU B C 1
ATOM 8545 O O . GLU B 1 295 ? 9.219 -26.078 -10.016 1 98.88 295 GLU B O 1
ATOM 8550 N N . LEU B 1 296 ? 7.059 -26.531 -9.57 1 98.88 296 LEU B N 1
ATOM 8551 C CA . LEU B 1 296 ? 6.797 -27.016 -10.922 1 98.88 296 LEU B CA 1
ATOM 8552 C C . LEU B 1 296 ? 6.379 -25.875 -11.836 1 98.88 296 LEU B C 1
ATOM 8554 O O . LEU B 1 296 ? 5.531 -25.062 -11.477 1 98.88 296 LEU B O 1
ATOM 8558 N N . LEU B 1 297 ? 7.074 -25.781 -13 1 98.69 297 LEU B N 1
ATOM 8559 C CA . LEU B 1 297 ? 6.402 -25 -14.039 1 98.69 297 LEU B CA 1
ATOM 8560 C C . LEU B 1 297 ? 4.984 -25.516 -14.266 1 98.69 297 LEU B C 1
ATOM 8562 O O . LEU B 1 297 ? 4.621 -26.594 -13.773 1 98.69 297 LEU B O 1
ATOM 8566 N N . PRO B 1 298 ? 4.156 -24.734 -14.977 1 98.38 298 PRO B N 1
ATOM 8567 C CA . PRO B 1 298 ? 2.754 -25.156 -15.023 1 98.38 298 PRO B CA 1
ATOM 8568 C C . PRO B 1 298 ? 2.584 -26.578 -15.523 1 98.38 298 PRO B C 1
ATOM 8570 O O . PRO B 1 298 ? 3.154 -26.953 -16.547 1 98.38 298 PRO B O 1
ATOM 8573 N N . VAL B 1 299 ? 1.791 -27.328 -14.758 1 98.44 299 VAL B N 1
ATOM 8574 C CA . VAL B 1 299 ? 1.515 -28.703 -15.148 1 98.44 299 VAL B CA 1
ATOM 8575 C C . VAL B 1 299 ? 0.053 -28.844 -15.57 1 98.44 299 VAL B C 1
ATOM 8577 O O . VAL B 1 299 ? -0.465 -29.953 -15.688 1 98.44 299 VAL B O 1
ATOM 8580 N N . THR B 1 300 ? -0.625 -27.766 -15.75 1 98.31 300 THR B N 1
ATOM 8581 C CA . THR B 1 300 ? -1.96 -27.766 -16.344 1 98.31 300 THR B CA 1
ATOM 8582 C C . THR B 1 300 ? -1.911 -28.266 -17.781 1 98.31 300 THR B C 1
ATOM 8584 O O . THR B 1 300 ? -0.89 -28.125 -18.453 1 98.31 300 THR B O 1
ATOM 8587 N N . GLU B 1 301 ? -3.016 -28.828 -18.234 1 97.94 301 GLU B N 1
ATOM 8588 C CA . GLU B 1 301 ? -3.057 -29.234 -19.625 1 97.94 301 GLU B CA 1
ATOM 8589 C C . GLU B 1 301 ? -2.945 -28.031 -20.562 1 97.94 301 GLU B C 1
ATOM 8591 O O . GLU B 1 301 ? -3.555 -26.984 -20.312 1 97.94 301 GLU B O 1
ATOM 8596 N N . HIS B 1 302 ? -2.119 -28.203 -21.609 1 97.62 302 HIS B N 1
ATOM 8597 C CA . HIS B 1 302 ? -1.864 -27.141 -22.578 1 97.62 302 HIS B CA 1
ATOM 8598 C C . HIS B 1 302 ? -1.546 -27.703 -23.953 1 97.62 302 HIS B C 1
ATOM 8600 O O . HIS B 1 302 ? -1.07 -28.828 -24.078 1 97.62 302 HIS B O 1
ATOM 8606 N N . PRO B 1 303 ? -1.786 -27 -24.969 1 96.38 303 PRO B N 1
ATOM 8607 C CA . PRO B 1 303 ? -1.734 -27.547 -26.328 1 96.38 303 PRO B CA 1
ATOM 8608 C C . PRO B 1 303 ? -0.321 -27.562 -26.906 1 96.38 303 PRO B C 1
ATOM 8610 O O . PRO B 1 303 ? -0.04 -28.328 -27.844 1 96.38 303 PRO B O 1
ATOM 8613 N N . LEU B 1 304 ? 0.541 -26.719 -26.375 1 95.62 304 LEU B N 1
ATOM 8614 C CA . LEU B 1 304 ? 1.835 -26.531 -27.031 1 95.62 304 LEU B CA 1
ATOM 8615 C C . LEU B 1 304 ? 2.975 -26.734 -26.031 1 95.62 304 LEU B C 1
ATOM 8617 O O . LEU B 1 304 ? 3.061 -26.047 -25.031 1 95.62 304 LEU B O 1
ATOM 8621 N N . ASP B 1 305 ? 3.885 -27.672 -26.391 1 95.12 305 ASP B N 1
ATOM 8622 C CA . ASP B 1 305 ? 5.004 -27.969 -25.5 1 95.12 305 ASP B CA 1
ATOM 8623 C C . ASP B 1 305 ? 5.898 -26.734 -25.328 1 95.12 305 ASP B C 1
ATOM 8625 O O . ASP B 1 305 ? 6.387 -26.469 -24.219 1 95.12 305 ASP B O 1
ATOM 8629 N N . ALA B 1 306 ? 6.055 -25.953 -26.344 1 95 306 ALA B N 1
ATOM 8630 C CA . ALA B 1 306 ? 6.977 -24.828 -26.344 1 95 306 ALA B CA 1
ATOM 8631 C C . ALA B 1 306 ? 6.465 -23.703 -25.453 1 95 306 ALA B C 1
ATOM 8633 O O . ALA B 1 306 ? 7.207 -22.766 -25.125 1 95 306 ALA B O 1
ATOM 8634 N N . SER B 1 307 ? 5.238 -23.812 -25.016 1 95.94 307 SER B N 1
ATOM 8635 C CA . SER B 1 307 ? 4.711 -22.812 -24.078 1 95.94 307 SER B CA 1
ATOM 8636 C C . SER B 1 307 ? 5.145 -23.109 -22.656 1 95.94 307 SER B C 1
ATOM 8638 O O . SER B 1 307 ? 4.906 -22.297 -21.75 1 95.94 307 SER B O 1
ATOM 8640 N N . TRP B 1 308 ? 5.75 -24.266 -22.422 1 96.75 308 TRP B N 1
ATOM 8641 C CA . TRP B 1 308 ? 6.25 -24.703 -21.125 1 96.75 308 TRP B CA 1
ATOM 8642 C C . TRP B 1 308 ? 5.113 -24.844 -20.125 1 96.75 308 TRP B C 1
ATOM 8644 O O . TRP B 1 308 ? 5.348 -24.859 -18.906 1 96.75 308 TRP B O 1
ATOM 8654 N N . GLY B 1 309 ? 3.873 -24.828 -20.609 1 96.88 309 GLY B N 1
ATOM 8655 C CA . GLY B 1 309 ? 2.707 -24.953 -19.75 1 96.88 309 GLY B CA 1
ATOM 8656 C C . GLY B 1 309 ? 2.041 -23.625 -19.438 1 96.88 309 GLY B C 1
ATOM 8657 O O . GLY B 1 309 ? 0.963 -23.594 -18.844 1 96.88 309 GLY B O 1
ATOM 8658 N N . TYR B 1 310 ? 2.584 -22.469 -19.922 1 97.38 310 TYR B N 1
ATOM 8659 C CA . TYR B 1 310 ? 2.08 -21.141 -19.562 1 97.38 310 TYR B CA 1
ATOM 8660 C C . TYR B 1 310 ? 0.908 -20.734 -20.438 1 97.38 310 TYR B C 1
ATOM 8662 O O . TYR B 1 310 ? 0.235 -19.75 -20.172 1 97.38 310 TYR B O 1
ATOM 8670 N N . GLN B 1 311 ? 0.625 -21.469 -21.469 1 96.81 311 GLN B N 1
ATOM 8671 C CA . GLN B 1 311 ? -0.581 -21.281 -22.281 1 96.81 311 GLN B CA 1
ATOM 8672 C C . GLN B 1 311 ? -1.604 -22.375 -21.984 1 96.81 311 GLN B C 1
ATOM 8674 O O . GLN B 1 311 ? -1.848 -23.25 -22.828 1 96.81 311 GLN B O 1
ATOM 8679 N N . THR B 1 312 ? -2.287 -22.188 -20.953 1 97.38 312 THR B N 1
ATOM 8680 C CA . THR B 1 312 ? -3.127 -23.203 -20.312 1 97.38 312 THR B CA 1
ATOM 8681 C C . THR B 1 312 ? -4.484 -23.297 -21.016 1 97.38 312 THR B C 1
ATOM 8683 O O . THR B 1 312 ? -5.102 -22.266 -21.312 1 97.38 312 THR B O 1
ATOM 8686 N N . THR B 1 313 ? -4.961 -24.516 -21.266 1 96.62 313 THR B N 1
ATOM 8687 C CA . THR B 1 313 ? -6.336 -24.75 -21.703 1 96.62 313 THR B CA 1
ATOM 8688 C C . THR B 1 313 ? -7.102 -25.562 -20.656 1 96.62 313 THR B C 1
ATOM 8690 O O . THR B 1 313 ? -8.328 -25.5 -20.594 1 96.62 313 THR B O 1
ATOM 8693 N N . GLY B 1 314 ? -6.422 -26.391 -19.906 1 98 314 GLY B N 1
ATOM 8694 C CA . GLY B 1 314 ? -7.043 -27.203 -18.875 1 98 314 GLY B CA 1
ATOM 8695 C C . GLY B 1 314 ? -6.719 -26.734 -17.469 1 98 314 GLY B C 1
ATOM 8696 O O . GLY B 1 314 ? -5.836 -27.297 -16.812 1 98 314 GLY B O 1
ATOM 8697 N N . TYR B 1 315 ? -7.496 -25.844 -16.938 1 98.44 315 TYR B N 1
ATOM 8698 C CA . TYR B 1 315 ? -7.219 -25.188 -15.672 1 98.44 315 TYR B CA 1
ATOM 8699 C C . TYR B 1 315 ? -7.492 -26.109 -14.5 1 98.44 315 TYR B C 1
ATOM 8701 O O . TYR B 1 315 ? -7.086 -25.828 -13.367 1 98.44 315 TYR B O 1
ATOM 8709 N N . PHE B 1 316 ? -8.156 -27.281 -14.703 1 98.62 316 PHE B N 1
ATOM 8710 C CA . PHE B 1 316 ? -8.531 -28.203 -13.633 1 98.62 316 PHE B CA 1
ATOM 8711 C C . PHE B 1 316 ? -7.984 -29.594 -13.898 1 98.62 316 PHE B C 1
ATOM 8713 O O . PHE B 1 316 ? -8.594 -30.594 -13.5 1 98.62 316 PHE B O 1
ATOM 8720 N N . ALA B 1 317 ? -6.879 -29.688 -14.641 1 98.44 317 ALA B N 1
ATOM 8721 C CA . ALA B 1 317 ? -6.344 -31 -14.969 1 98.44 317 ALA B CA 1
ATOM 8722 C C . ALA B 1 317 ? -4.824 -30.953 -15.109 1 98.44 317 ALA B C 1
ATOM 8724 O O . ALA B 1 317 ? -4.285 -30.109 -15.82 1 98.44 317 ALA B O 1
ATOM 8725 N N . PRO B 1 318 ? -4.129 -31.875 -14.414 1 98.38 318 PRO B N 1
ATOM 8726 C CA . PRO B 1 318 ? -2.717 -32.031 -14.773 1 98.38 318 PRO B CA 1
ATOM 8727 C C . PRO B 1 318 ? -2.52 -32.531 -16.203 1 98.38 318 PRO B C 1
ATOM 8729 O O . PRO B 1 318 ? -3.334 -33.312 -16.703 1 98.38 318 PRO B O 1
ATOM 8732 N N . THR B 1 319 ? -1.495 -32.125 -16.844 1 98.25 319 THR B N 1
ATOM 8733 C CA . THR B 1 319 ? -1.266 -32.5 -18.234 1 98.25 319 THR B CA 1
ATOM 8734 C C . THR B 1 319 ? -1.137 -34 -18.375 1 98.25 319 THR B C 1
ATOM 8736 O O . THR B 1 319 ? -0.556 -34.656 -17.516 1 98.25 319 THR B O 1
ATOM 8739 N N . SER B 1 320 ? -1.679 -34.5 -19.391 1 96.62 320 SER B N 1
ATOM 8740 C CA . SER B 1 320 ? -1.684 -35.938 -19.656 1 96.62 320 SER B CA 1
ATOM 8741 C C . SER B 1 320 ? -0.326 -36.406 -20.172 1 96.62 320 SER B C 1
ATOM 8743 O O . SER B 1 320 ? -0.079 -37.625 -20.281 1 96.62 320 SER B O 1
ATOM 8745 N N . ARG B 1 321 ? 0.535 -35.5 -20.453 1 96.62 321 ARG B N 1
ATOM 8746 C CA . ARG B 1 321 ? 1.865 -35.812 -20.953 1 96.62 321 ARG B CA 1
ATOM 8747 C C . ARG B 1 321 ? 2.594 -36.781 -20.047 1 96.62 321 ARG B C 1
ATOM 8749 O O . ARG B 1 321 ? 3.379 -37.625 -20.5 1 96.62 321 ARG B O 1
ATOM 8756 N N . PHE B 1 322 ? 2.318 -36.656 -18.734 1 97.75 322 PHE B N 1
ATOM 8757 C CA . PHE B 1 322 ? 3.127 -37.406 -17.781 1 97.75 322 PHE B CA 1
ATOM 8758 C C . PHE B 1 322 ? 2.295 -38.5 -17.094 1 97.75 322 PHE B C 1
ATOM 8760 O O . PHE B 1 322 ? 2.785 -39.188 -16.219 1 97.75 322 PHE B O 1
ATOM 8767 N N . GLY B 1 323 ? 1.019 -38.531 -17.406 1 96.62 323 GLY B N 1
ATOM 8768 C CA . GLY B 1 323 ? 0.198 -39.594 -16.828 1 96.62 323 GLY B CA 1
ATOM 8769 C C . GLY B 1 323 ? -1.157 -39.094 -16.359 1 96.62 323 GLY B C 1
ATOM 8770 O O . GLY B 1 323 ? -1.635 -38.031 -16.812 1 96.62 323 GLY B O 1
ATOM 8771 N N . SER B 1 324 ? -1.806 -39.906 -15.5 1 96.19 324 SER B N 1
ATOM 8772 C CA . SER B 1 324 ? -3.158 -39.656 -15.016 1 96.19 324 SER B CA 1
ATOM 8773 C C . SER B 1 324 ? -3.145 -38.719 -13.812 1 96.19 324 SER B C 1
ATOM 8775 O O . SER B 1 324 ? -2.094 -38.469 -13.211 1 96.19 324 SER B O 1
ATOM 8777 N N . PRO B 1 325 ? -4.316 -38.156 -13.5 1 97.69 325 PRO B N 1
ATOM 8778 C CA . PRO B 1 325 ? -4.414 -37.344 -12.289 1 97.69 325 PRO B CA 1
ATOM 8779 C C . PRO B 1 325 ? -3.99 -38.094 -11.031 1 97.69 325 PRO B C 1
ATOM 8781 O O . PRO B 1 325 ? -3.357 -37.5 -10.148 1 97.69 325 PRO B O 1
ATOM 8784 N N . ASP B 1 326 ? -4.289 -39.375 -10.922 1 97.69 326 ASP B N 1
ATOM 8785 C CA . ASP B 1 326 ? -3.898 -40.125 -9.75 1 97.69 326 ASP B CA 1
ATOM 8786 C C . ASP B 1 326 ? -2.383 -40.312 -9.68 1 97.69 326 ASP B C 1
ATOM 8788 O O . ASP B 1 326 ? -1.805 -40.344 -8.594 1 97.69 326 ASP B O 1
ATOM 8792 N N . GLU B 1 327 ? -1.775 -40.406 -10.828 1 98 327 GLU B N 1
ATOM 8793 C CA . GLU B 1 327 ? -0.316 -40.469 -10.836 1 98 327 GLU B CA 1
ATOM 8794 C C . GLU B 1 327 ? 0.289 -39.125 -10.375 1 98 327 GLU B C 1
ATOM 8796 O O . GLU B 1 327 ? 1.35 -39.125 -9.742 1 98 327 GLU B O 1
ATOM 8801 N N . PHE B 1 328 ? -0.348 -38.062 -10.672 1 98.56 328 PHE B N 1
ATOM 8802 C CA . PHE B 1 328 ? 0.118 -36.781 -10.172 1 98.56 328 PHE B CA 1
ATOM 8803 C C . PHE B 1 328 ? -0.088 -36.656 -8.664 1 98.56 328 PHE B C 1
ATOM 8805 O O . PHE B 1 328 ? 0.753 -36.125 -7.953 1 98.56 328 PHE B O 1
ATOM 8812 N N . ARG B 1 329 ? -1.237 -37.188 -8.172 1 98.69 329 ARG B N 1
ATOM 8813 C CA . ARG B 1 329 ? -1.426 -37.281 -6.727 1 98.69 329 ARG B CA 1
ATOM 8814 C C . ARG B 1 329 ? -0.29 -38.062 -6.07 1 98.69 329 ARG B C 1
ATOM 8816 O O . ARG B 1 329 ? 0.205 -37.688 -5.012 1 98.69 329 ARG B O 1
ATOM 8823 N N . TYR B 1 330 ? 0.103 -39.125 -6.742 1 98.69 330 TYR B N 1
ATOM 8824 C CA . TYR B 1 330 ? 1.229 -39.906 -6.25 1 98.69 330 TYR B CA 1
ATOM 8825 C C . TYR B 1 330 ? 2.498 -39.062 -6.191 1 98.69 330 TYR B C 1
ATOM 8827 O O . TYR B 1 330 ? 3.262 -39.156 -5.227 1 98.69 330 TYR B O 1
ATOM 8835 N N . PHE B 1 331 ? 2.748 -38.344 -7.203 1 98.75 331 PHE B N 1
ATOM 8836 C CA . PHE B 1 331 ? 3.918 -37.469 -7.262 1 98.75 331 PHE B CA 1
ATOM 8837 C C . PHE B 1 331 ? 3.982 -36.562 -6.039 1 98.75 331 PHE B C 1
ATOM 8839 O O . PHE B 1 331 ? 5 -36.531 -5.348 1 98.75 331 PHE B O 1
ATOM 8846 N N . VAL B 1 332 ? 2.891 -35.844 -5.73 1 98.88 332 VAL B N 1
ATOM 8847 C CA . VAL B 1 332 ? 2.84 -34.906 -4.629 1 98.88 332 VAL B CA 1
ATOM 8848 C C . VAL B 1 332 ? 2.934 -35.656 -3.299 1 98.88 332 VAL B C 1
ATOM 8850 O O . VAL B 1 332 ? 3.664 -35.219 -2.396 1 98.88 332 VAL B O 1
ATOM 8853 N N . ASP B 1 333 ? 2.205 -36.781 -3.223 1 98.81 333 ASP B N 1
ATOM 8854 C CA . ASP B 1 333 ? 2.217 -37.625 -2.023 1 98.81 333 ASP B CA 1
ATOM 8855 C C . ASP B 1 333 ? 3.631 -38.094 -1.696 1 98.81 333 ASP B C 1
ATOM 8857 O O . ASP B 1 333 ? 4.059 -38.031 -0.54 1 98.81 333 ASP B O 1
ATOM 8861 N N . HIS B 1 334 ? 4.305 -38.5 -2.73 1 98.81 334 HIS B N 1
ATOM 8862 C CA . HIS B 1 334 ? 5.668 -39 -2.555 1 98.81 334 HIS B CA 1
ATOM 8863 C C . HIS B 1 334 ? 6.594 -37.875 -2.074 1 98.81 334 HIS B C 1
ATOM 8865 O O . HIS B 1 334 ? 7.453 -38.125 -1.222 1 98.81 334 HIS B O 1
ATOM 8871 N N . CYS B 1 335 ? 6.457 -36.719 -2.588 1 98.88 335 CYS B N 1
ATOM 8872 C CA . CYS B 1 335 ? 7.227 -35.562 -2.115 1 98.88 335 CYS B CA 1
ATOM 8873 C C . CYS B 1 335 ? 6.973 -35.312 -0.633 1 98.88 335 CYS B C 1
ATOM 8875 O O . CYS B 1 335 ? 7.918 -35.219 0.151 1 98.88 335 CYS B O 1
ATOM 8877 N N . HIS B 1 336 ? 5.695 -35.312 -0.24 1 98.75 336 HIS B N 1
ATOM 8878 C CA . HIS B 1 336 ? 5.312 -35.031 1.14 1 98.75 336 HIS B CA 1
ATOM 8879 C C . HIS B 1 336 ? 5.875 -36.094 2.086 1 98.75 336 HIS B C 1
ATOM 8881 O O . HIS B 1 336 ? 6.367 -35.75 3.168 1 98.75 336 HIS B O 1
ATOM 8887 N N . LEU B 1 337 ? 5.781 -37.312 1.646 1 98.5 337 LEU B N 1
ATOM 8888 C CA . LEU B 1 337 ? 6.262 -38.438 2.473 1 98.5 337 LEU B CA 1
ATOM 8889 C C . LEU B 1 337 ? 7.754 -38.281 2.744 1 98.5 337 LEU B C 1
ATOM 8891 O O . LEU B 1 337 ? 8.266 -38.844 3.719 1 98.5 337 LEU B O 1
ATOM 8895 N N . HIS B 1 338 ? 8.414 -37.531 1.908 1 98.56 338 HIS B N 1
ATOM 8896 C CA . HIS B 1 338 ? 9.852 -37.375 2.062 1 98.56 338 HIS B CA 1
ATOM 8897 C C . HIS B 1 338 ? 10.203 -35.969 2.508 1 98.56 338 HIS B C 1
ATOM 8899 O O . HIS B 1 338 ? 11.352 -35.531 2.355 1 98.56 338 HIS B O 1
ATOM 8905 N N . GLY B 1 339 ? 9.273 -35.219 2.904 1 98.06 339 GLY B N 1
ATOM 8906 C CA . GLY B 1 339 ? 9.508 -33.906 3.527 1 98.06 339 GLY B CA 1
ATOM 8907 C C . GLY B 1 339 ? 9.789 -32.812 2.523 1 98.06 339 GLY B C 1
ATOM 8908 O O . GLY B 1 339 ? 10.508 -31.859 2.826 1 98.06 339 GLY B O 1
ATOM 8909 N N . ILE B 1 340 ? 9.328 -32.938 1.343 1 98.69 340 ILE B N 1
ATOM 8910 C CA . ILE B 1 340 ? 9.539 -31.953 0.292 1 98.69 340 ILE B CA 1
ATOM 8911 C C . ILE B 1 340 ? 8.219 -31.281 -0.059 1 98.69 340 ILE B C 1
ATOM 8913 O O . ILE B 1 340 ? 7.227 -31.953 -0.344 1 98.69 340 ILE B O 1
ATOM 8917 N N . GLY B 1 341 ? 8.148 -29.938 0.076 1 98.69 341 GLY B N 1
ATOM 8918 C CA . GLY B 1 341 ? 6.969 -29.203 -0.36 1 98.69 341 GLY B CA 1
ATOM 8919 C C . GLY B 1 341 ? 6.867 -29.078 -1.869 1 98.69 341 GLY B C 1
ATOM 8920 O O . GLY B 1 341 ? 7.879 -29.125 -2.57 1 98.69 341 GLY B O 1
ATOM 8921 N N . VAL B 1 342 ? 5.648 -28.922 -2.352 1 98.94 342 VAL B N 1
ATOM 8922 C CA . VAL B 1 342 ? 5.438 -28.828 -3.793 1 98.94 342 VAL B CA 1
ATOM 8923 C C . VAL B 1 342 ? 4.699 -27.531 -4.121 1 98.94 342 VAL B C 1
ATOM 8925 O O . VAL B 1 342 ? 3.572 -27.312 -3.672 1 98.94 342 VAL B O 1
ATOM 8928 N N . LEU B 1 343 ? 5.34 -26.656 -4.852 1 98.81 343 LEU B N 1
ATOM 8929 C CA . LEU B 1 343 ? 4.746 -25.438 -5.406 1 98.81 343 LEU B CA 1
ATOM 8930 C C . LEU B 1 343 ? 4.453 -25.625 -6.895 1 98.81 343 LEU B C 1
ATOM 8932 O O . LEU B 1 343 ? 5.012 -26.5 -7.539 1 98.81 343 LEU B O 1
ATOM 8936 N N . MET B 1 344 ? 3.549 -24.781 -7.406 1 98.5 344 MET B N 1
ATOM 8937 C CA . MET B 1 344 ? 3.191 -24.891 -8.812 1 98.5 344 MET B CA 1
ATOM 8938 C C . MET B 1 344 ? 2.947 -23.516 -9.43 1 98.5 344 MET B C 1
ATOM 8940 O O . MET B 1 344 ? 2.35 -22.641 -8.789 1 98.5 344 MET B O 1
ATOM 8944 N N . ASP B 1 345 ? 3.459 -23.344 -10.633 1 98.69 345 ASP B N 1
ATOM 8945 C CA . ASP B 1 345 ? 3.131 -22.141 -11.375 1 98.69 345 ASP B CA 1
ATOM 8946 C C . ASP B 1 345 ? 1.667 -22.141 -11.812 1 98.69 345 ASP B C 1
ATOM 8948 O O . ASP B 1 345 ? 1.194 -23.109 -12.414 1 98.69 345 ASP B O 1
ATOM 8952 N N . TRP B 1 346 ? 0.973 -21.156 -11.445 1 98.75 346 TRP B N 1
ATOM 8953 C CA . TRP B 1 346 ? -0.433 -20.953 -11.789 1 98.75 346 TRP B CA 1
ATOM 8954 C C . TRP B 1 346 ? -0.621 -19.719 -12.656 1 98.75 346 TRP B C 1
ATOM 8956 O O . TRP B 1 346 ? -0.047 -18.656 -12.367 1 98.75 346 TRP B O 1
ATOM 8966 N N . VAL B 1 347 ? -1.381 -19.812 -13.773 1 98.31 347 VAL B N 1
ATOM 8967 C CA . VAL B 1 347 ? -1.394 -18.766 -14.797 1 98.31 347 VAL B CA 1
ATOM 8968 C C . VAL B 1 347 ? -2.781 -18.141 -14.875 1 98.31 347 VAL B C 1
ATOM 8970 O O . VAL B 1 347 ? -3.576 -18.469 -15.75 1 98.31 347 VAL B O 1
ATOM 8973 N N . PRO B 1 348 ? -3.072 -17.219 -14.078 1 98 348 PRO B N 1
ATOM 8974 C CA . PRO B 1 348 ? -4.375 -16.547 -14.141 1 98 348 PRO B CA 1
ATOM 8975 C C . PRO B 1 348 ? -4.363 -15.305 -15.031 1 98 348 PRO B C 1
ATOM 8977 O O . PRO B 1 348 ? -5.414 -14.711 -15.289 1 98 348 PRO B O 1
ATOM 8980 N N . GLY B 1 349 ? -3.221 -14.883 -15.555 1 96.88 349 GLY B N 1
ATOM 8981 C CA . GLY B 1 349 ? -3.092 -13.594 -16.203 1 96.88 349 GLY B CA 1
ATOM 8982 C C . GLY B 1 349 ? -3.492 -13.625 -17.672 1 96.88 349 GLY B C 1
ATOM 8983 O O . GLY B 1 349 ? -3.863 -12.594 -18.234 1 96.88 349 GLY B O 1
ATOM 8984 N N . HIS B 1 350 ? -3.371 -14.789 -18.297 1 97.12 350 HIS B N 1
ATOM 8985 C CA . HIS B 1 350 ? -3.654 -14.906 -19.719 1 97.12 350 HIS B CA 1
ATOM 8986 C C . HIS B 1 350 ? -3.926 -16.359 -20.109 1 97.12 350 HIS B C 1
ATOM 8988 O O . HIS B 1 350 ? -3.666 -17.281 -19.328 1 97.12 350 HIS B O 1
ATOM 8994 N N . PHE B 1 351 ? -4.531 -16.531 -21.234 1 97.94 351 PHE B N 1
ATOM 8995 C CA . PHE B 1 351 ? -4.789 -17.844 -21.797 1 97.94 351 PHE B CA 1
ATOM 8996 C C . PHE B 1 351 ? -4.707 -17.812 -23.328 1 97.94 351 PHE B C 1
ATOM 8998 O O . PHE B 1 351 ? -4.824 -16.75 -23.938 1 97.94 351 PHE B O 1
ATOM 9005 N N . PRO B 1 352 ? -4.461 -18.906 -23.922 1 97.69 352 PRO B N 1
ATOM 9006 C CA . PRO B 1 352 ? -4.176 -18.922 -25.359 1 97.69 352 PRO B CA 1
ATOM 9007 C C . PRO B 1 352 ? -5.434 -18.781 -26.219 1 97.69 352 PRO B C 1
ATOM 9009 O O . PRO B 1 352 ? -6.547 -18.953 -25.719 1 97.69 352 PRO B O 1
ATOM 9012 N N . LYS B 1 353 ? -5.191 -18.562 -27.547 1 96.88 353 LYS B N 1
ATOM 9013 C CA . LYS B 1 353 ? -6.273 -18.312 -28.5 1 96.88 353 LYS B CA 1
ATOM 9014 C C . LYS B 1 353 ? -6.672 -19.594 -29.234 1 96.88 353 LYS B C 1
ATOM 9016 O O . LYS B 1 353 ? -7.387 -19.547 -30.234 1 96.88 353 LYS B O 1
ATOM 9021 N N . ASP B 1 354 ? -6.246 -20.688 -28.75 1 96.56 354 ASP B N 1
ATOM 9022 C CA . ASP B 1 354 ? -6.59 -21.953 -29.391 1 96.56 354 ASP B CA 1
ATOM 9023 C C . ASP B 1 354 ? -8.102 -22.125 -29.484 1 96.56 354 ASP B C 1
ATOM 9025 O O . ASP B 1 354 ? -8.82 -21.922 -28.5 1 96.56 354 ASP B O 1
ATOM 9029 N N . ALA B 1 355 ? -8.547 -22.625 -30.625 1 95.44 355 ALA B N 1
ATOM 9030 C CA . ALA B 1 355 ? -9.969 -22.656 -30.953 1 95.44 355 ALA B CA 1
ATOM 9031 C C . ALA B 1 355 ? -10.734 -23.578 -30.016 1 95.44 355 ALA B C 1
ATOM 9033 O O . ALA B 1 355 ? -11.898 -23.328 -29.703 1 95.44 355 ALA B O 1
ATOM 9034 N N . HIS B 1 356 ? -10.086 -24.609 -29.578 1 96.75 356 HIS B N 1
ATOM 9035 C CA . HIS B 1 356 ? -10.797 -25.594 -28.766 1 96.75 356 HIS B CA 1
ATOM 9036 C C . HIS B 1 356 ? -10.875 -25.156 -27.312 1 96.75 356 HIS B C 1
ATOM 9038 O O . HIS B 1 356 ? -11.625 -25.734 -26.516 1 96.75 356 HIS B O 1
ATOM 9044 N N . GLY B 1 357 ? -10.133 -24.109 -26.922 1 97.56 357 GLY B N 1
ATOM 9045 C CA . GLY B 1 357 ? -10.047 -23.703 -25.531 1 97.56 357 GLY B CA 1
ATOM 9046 C C . GLY B 1 357 ? -11.039 -22.625 -25.156 1 97.56 357 GLY B C 1
ATOM 9047 O O . GLY B 1 357 ? -12.188 -22.641 -25.609 1 97.56 357 GLY B O 1
ATOM 9048 N N . LEU B 1 358 ? -10.68 -21.641 -24.312 1 98.12 358 LEU B N 1
ATOM 9049 C CA . LEU B 1 358 ? -11.562 -20.672 -23.672 1 98.12 358 LEU B CA 1
ATOM 9050 C C . LEU B 1 358 ? -11.867 -19.516 -24.609 1 98.12 358 LEU B C 1
ATOM 9052 O O . LEU B 1 358 ? -12.844 -18.781 -24.406 1 98.12 358 LEU B O 1
ATOM 9056 N N . ALA B 1 359 ? -11.008 -19.297 -25.625 1 97.81 359 ALA B N 1
ATOM 9057 C CA . ALA B 1 359 ? -11.18 -18.156 -26.516 1 97.81 359 ALA B CA 1
ATOM 9058 C C . ALA B 1 359 ? -12.539 -18.203 -27.219 1 97.81 359 ALA B C 1
ATOM 9060 O O . ALA B 1 359 ? -12.875 -19.219 -27.844 1 97.81 359 ALA B O 1
ATOM 9061 N N . GLN B 1 360 ? -13.297 -17.156 -27.094 1 97.25 360 GLN B N 1
ATOM 9062 C CA . GLN B 1 360 ? -14.625 -17.078 -27.703 1 97.25 360 GLN B CA 1
ATOM 9063 C C . GLN B 1 360 ? -15.414 -18.359 -27.453 1 97.25 360 GLN B C 1
ATOM 9065 O O . GLN B 1 360 ? -15.938 -18.969 -28.406 1 97.25 360 GLN B O 1
ATOM 9070 N N . PHE B 1 361 ? -15.5 -18.688 -26.234 1 98 361 PHE B N 1
ATOM 9071 C CA . PHE B 1 361 ? -16 -20 -25.859 1 98 361 PHE B CA 1
ATOM 9072 C C . PHE B 1 361 ? -17.391 -20.234 -26.422 1 98 361 PHE B C 1
ATOM 9074 O O . PHE B 1 361 ? -17.656 -21.25 -27.078 1 98 361 PHE B O 1
ATOM 9081 N N . ASP B 1 362 ? -18.297 -19.328 -26.219 1 97.19 362 ASP B N 1
ATOM 9082 C CA . ASP B 1 362 ? -19.656 -19.5 -26.734 1 97.19 362 ASP B CA 1
ATOM 9083 C C . ASP B 1 362 ? -19.875 -18.641 -27.969 1 97.19 362 ASP B C 1
ATOM 9085 O O . ASP B 1 362 ? -21.016 -18.25 -28.266 1 97.19 362 ASP B O 1
ATOM 9089 N N . GLY B 1 363 ? -18.734 -18.25 -28.609 1 96.25 363 GLY B N 1
ATOM 9090 C CA . GLY B 1 363 ? -18.781 -17.438 -29.812 1 96.25 363 GLY B CA 1
ATOM 9091 C C . GLY B 1 363 ? -18.609 -15.953 -29.516 1 96.25 363 GLY B C 1
ATOM 9092 O O . GLY B 1 363 ? -18.531 -15.141 -30.438 1 96.25 363 GLY B O 1
ATOM 9093 N N . SER B 1 364 ? -18.594 -15.625 -28.281 1 96 364 SER B N 1
ATOM 9094 C CA . SER B 1 364 ? -18.344 -14.258 -27.844 1 96 364 SER B CA 1
ATOM 9095 C C . SER B 1 364 ? -17.141 -14.195 -26.891 1 96 364 SER B C 1
ATOM 9097 O O . SER B 1 364 ? -16.594 -15.227 -26.516 1 96 364 SER B O 1
ATOM 9099 N N . ALA B 1 365 ? -16.734 -12.922 -26.578 1 96.31 365 ALA B N 1
ATOM 9100 C CA . ALA B 1 365 ? -15.711 -12.75 -25.547 1 96.31 365 ALA B CA 1
ATOM 9101 C C . ALA B 1 365 ? -16.281 -13.039 -24.172 1 96.31 365 ALA B C 1
ATOM 9103 O O . ALA B 1 365 ? -16.703 -12.117 -23.453 1 96.31 365 ALA B O 1
ATOM 9104 N N . LEU B 1 366 ? -16.25 -14.305 -23.828 1 97 366 LEU B N 1
ATOM 9105 C CA . LEU B 1 366 ? -16.875 -14.719 -22.578 1 97 366 LEU B CA 1
ATOM 9106 C C . LEU B 1 366 ? -15.906 -14.609 -21.406 1 97 366 LEU B C 1
ATOM 9108 O O . LEU B 1 366 ? -16.188 -13.906 -20.438 1 97 366 LEU B O 1
ATOM 9112 N N . TYR B 1 367 ? -14.773 -15.312 -21.547 1 98.12 367 TYR B N 1
ATOM 9113 C CA . TYR B 1 367 ? -13.781 -15.305 -20.469 1 98.12 367 TYR B CA 1
ATOM 9114 C C . TYR B 1 367 ? -12.836 -14.117 -20.609 1 98.12 367 TYR B C 1
ATOM 9116 O O . TYR B 1 367 ? -12.203 -13.703 -19.625 1 98.12 367 TYR B O 1
ATOM 9124 N N . GLU B 1 368 ? -12.688 -13.578 -21.797 1 97.56 368 GLU B N 1
ATOM 9125 C CA . GLU B 1 368 ? -11.852 -12.43 -22.109 1 97.56 368 GLU B CA 1
ATOM 9126 C C . GLU B 1 368 ? -12.688 -11.156 -22.234 1 97.56 368 GLU B C 1
ATOM 9128 O O . GLU B 1 368 ? -13.914 -11.219 -22.281 1 97.56 368 GLU B O 1
ATOM 9133 N N . HIS B 1 369 ? -12 -10.008 -22.281 1 94.25 369 HIS B N 1
ATOM 9134 C CA . HIS B 1 369 ? -12.656 -8.734 -22.594 1 94.25 369 HIS B CA 1
ATOM 9135 C C . HIS B 1 369 ? -12.914 -8.594 -24.078 1 94.25 369 HIS B C 1
ATOM 9137 O O . HIS B 1 369 ? -12.102 -9.016 -24.906 1 94.25 369 HIS B O 1
ATOM 9143 N N . GLU B 1 370 ? -13.969 -7.965 -24.391 1 93 370 GLU B N 1
ATOM 9144 C CA . GLU B 1 370 ? -14.344 -7.754 -25.781 1 93 370 GLU B CA 1
ATOM 9145 C C . GLU B 1 370 ? -13.414 -6.746 -26.453 1 93 370 GLU B C 1
ATOM 9147 O O . GLU B 1 370 ? -13.062 -6.902 -27.625 1 93 370 GLU B O 1
ATOM 9152 N N . ASP B 1 371 ? -13.062 -5.75 -25.625 1 93.62 371 ASP B N 1
ATOM 9153 C CA . ASP B 1 371 ? -12.148 -4.742 -26.141 1 93.62 371 ASP B CA 1
ATOM 9154 C C . ASP B 1 371 ? -10.703 -5.25 -26.125 1 93.62 371 ASP B C 1
ATOM 9156 O O . ASP B 1 371 ? -10.141 -5.496 -25.062 1 93.62 371 ASP B O 1
ATOM 9160 N N . PRO B 1 372 ? -10.094 -5.367 -27.312 1 91.88 372 PRO B N 1
ATOM 9161 C CA . PRO B 1 372 ? -8.734 -5.91 -27.359 1 91.88 372 PRO B CA 1
ATOM 9162 C C . PRO B 1 372 ? -7.73 -5.07 -26.578 1 91.88 372 PRO B C 1
ATOM 9164 O O . PRO B 1 372 ? -6.668 -5.566 -26.203 1 91.88 372 PRO B O 1
ATOM 9167 N N . ARG B 1 373 ? -7.988 -3.736 -26.297 1 93.19 373 ARG B N 1
ATOM 9168 C CA . ARG B 1 373 ? -7.109 -2.885 -25.5 1 93.19 373 ARG B CA 1
ATOM 9169 C C . ARG B 1 373 ? -7.09 -3.33 -24.047 1 93.19 373 ARG B C 1
ATOM 9171 O O . ARG B 1 373 ? -6.156 -3.008 -23.297 1 93.19 373 ARG B O 1
ATOM 9178 N N . LEU B 1 374 ? -8.086 -4.141 -23.625 1 93.69 374 LEU B N 1
ATOM 9179 C CA . LEU B 1 374 ? -8.195 -4.664 -22.266 1 93.69 374 LEU B CA 1
ATOM 9180 C C . LEU B 1 374 ? -8.031 -6.18 -22.25 1 93.69 374 LEU B C 1
ATOM 9182 O O . LEU B 1 374 ? -7.652 -6.762 -21.234 1 93.69 374 LEU B O 1
ATOM 9186 N N . GLY B 1 375 ? -8.234 -6.844 -23.469 1 94.5 375 GLY B N 1
ATOM 9187 C CA . GLY B 1 375 ? -8.453 -8.281 -23.453 1 94.5 375 GLY B CA 1
ATOM 9188 C C . GLY B 1 375 ? -7.352 -9.055 -24.156 1 94.5 375 GLY B C 1
ATOM 9189 O O . GLY B 1 375 ? -7.43 -10.281 -24.266 1 94.5 375 GLY B O 1
ATOM 9190 N N . GLU B 1 376 ? -6.293 -8.352 -24.578 1 94.69 376 GLU B N 1
ATOM 9191 C CA . GLU B 1 376 ? -5.277 -9.086 -25.328 1 94.69 376 GLU B CA 1
ATOM 9192 C C . GLU B 1 376 ? -3.875 -8.586 -24.984 1 94.69 376 GLU B C 1
ATOM 9194 O O . GLU B 1 376 ? -3.652 -7.379 -24.859 1 94.69 376 GLU B O 1
ATOM 9199 N N . HIS B 1 377 ? -3.014 -9.547 -24.703 1 93.75 377 HIS B N 1
ATOM 9200 C CA . HIS B 1 377 ? -1.582 -9.273 -24.734 1 93.75 377 HIS B CA 1
ATOM 9201 C C . HIS B 1 377 ? -1.017 -9.492 -26.141 1 93.75 377 HIS B C 1
ATOM 9203 O O . HIS B 1 377 ? -0.681 -10.617 -26.5 1 93.75 377 HIS B O 1
ATOM 9209 N N . ARG B 1 378 ? -0.766 -8.523 -26.828 1 89.75 378 ARG B N 1
ATOM 9210 C CA . ARG B 1 378 ? -0.415 -8.609 -28.234 1 89.75 378 ARG B CA 1
ATOM 9211 C C . ARG B 1 378 ? 0.991 -9.172 -28.422 1 89.75 378 ARG B C 1
ATOM 9213 O O . ARG B 1 378 ? 1.243 -9.938 -29.344 1 89.75 378 ARG B O 1
ATOM 9220 N N . ASP B 1 379 ? 1.821 -8.805 -27.5 1 88.88 379 ASP B N 1
ATOM 9221 C CA . ASP B 1 379 ? 3.193 -9.297 -27.594 1 88.88 379 ASP B CA 1
ATOM 9222 C C . ASP B 1 379 ? 3.256 -10.805 -27.375 1 88.88 379 ASP B C 1
ATOM 9224 O O . ASP B 1 379 ? 4.086 -11.492 -27.984 1 88.88 379 ASP B O 1
ATOM 9228 N N . TRP B 1 380 ? 2.348 -11.359 -26.625 1 90.25 380 TRP B N 1
ATOM 9229 C CA . TRP B 1 380 ? 2.348 -12.789 -26.312 1 90.25 380 TRP B CA 1
ATOM 9230 C C . TRP B 1 380 ? 1.391 -13.547 -27.234 1 90.25 380 TRP B C 1
ATOM 9232 O O . TRP B 1 380 ? 1.469 -14.766 -27.344 1 90.25 380 TRP B O 1
ATOM 9242 N N . GLY B 1 381 ? 0.479 -12.836 -27.844 1 92.94 381 GLY B N 1
ATOM 9243 C CA . GLY B 1 381 ? -0.545 -13.469 -28.656 1 92.94 381 GLY B CA 1
ATOM 9244 C C . GLY B 1 381 ? -1.566 -14.242 -27.844 1 92.94 381 GLY B C 1
ATOM 9245 O O . GLY B 1 381 ? -2.061 -15.281 -28.281 1 92.94 381 GLY B O 1
ATOM 9246 N N . THR B 1 382 ? -1.818 -13.828 -26.609 1 96.88 382 THR B N 1
ATOM 9247 C CA . THR B 1 382 ? -2.752 -14.484 -25.703 1 96.88 382 THR B CA 1
ATOM 9248 C C . THR B 1 382 ? -3.854 -13.523 -25.266 1 96.88 382 THR B C 1
ATOM 9250 O O . THR B 1 382 ? -3.795 -12.328 -25.562 1 96.88 382 THR B O 1
ATOM 9253 N N . LEU B 1 383 ? -4.887 -14.039 -24.672 1 97.94 383 LEU B N 1
ATOM 9254 C CA . LEU B 1 383 ? -6.023 -13.25 -24.219 1 97.94 383 LEU B CA 1
ATOM 9255 C C . LEU B 1 383 ? -5.977 -13.062 -22.703 1 97.94 383 LEU B C 1
ATOM 9257 O O . LEU B 1 383 ? -5.352 -13.859 -22 1 97.94 383 LEU B O 1
ATOM 9261 N N . ILE B 1 384 ? -6.559 -11.961 -22.25 1 97.69 384 ILE B N 1
ATOM 9262 C CA . ILE B 1 384 ? -6.574 -11.609 -20.828 1 97.69 384 ILE B CA 1
ATOM 9263 C C . ILE B 1 384 ? -7.953 -11.891 -20.25 1 97.69 384 ILE B C 1
ATOM 9265 O O . ILE B 1 384 ? -8.977 -11.555 -20.859 1 97.69 384 ILE B O 1
ATOM 9269 N N . PHE B 1 385 ? -8.062 -12.469 -19.109 1 98.06 385 PHE B N 1
ATOM 9270 C CA . PHE B 1 385 ? -9.328 -12.758 -18.453 1 98.06 385 PHE B CA 1
ATOM 9271 C C . PHE B 1 385 ? -10.062 -11.477 -18.094 1 98.06 385 PHE B C 1
ATOM 9273 O O . PHE B 1 385 ? -9.438 -10.477 -17.719 1 98.06 385 PHE B O 1
ATOM 9280 N N . ASN B 1 386 ? -11.383 -11.477 -18.188 1 97.81 386 ASN B N 1
ATOM 9281 C CA . ASN B 1 386 ? -12.234 -10.391 -17.703 1 97.81 386 ASN B CA 1
ATOM 9282 C C . ASN B 1 386 ? -12.523 -10.523 -16.219 1 97.81 386 ASN B C 1
ATOM 9284 O O . ASN B 1 386 ? -13.562 -11.055 -15.82 1 97.81 386 ASN B O 1
ATOM 9288 N N . TYR B 1 387 ? -11.68 -9.914 -15.406 1 96.94 387 TYR B N 1
ATOM 9289 C CA . TYR B 1 387 ? -11.75 -10.055 -13.953 1 96.94 387 TYR B CA 1
ATOM 9290 C C . TYR B 1 387 ? -12.992 -9.375 -13.398 1 96.94 387 TYR B C 1
ATOM 9292 O O . TYR B 1 387 ? -13.359 -9.586 -12.242 1 96.94 387 TYR B O 1
ATOM 9300 N N . GLY B 1 388 ? -13.648 -8.578 -14.172 1 95 388 GLY B N 1
ATOM 9301 C CA . GLY B 1 388 ? -14.836 -7.863 -13.727 1 95 388 GLY B CA 1
ATOM 9302 C C . GLY B 1 388 ? -16.078 -8.734 -13.68 1 95 388 GLY B C 1
ATOM 9303 O O . GLY B 1 388 ? -17.078 -8.375 -13.055 1 95 388 GLY B O 1
ATOM 9304 N N . ARG B 1 389 ? -15.984 -9.836 -14.312 1 95.88 389 ARG B N 1
ATOM 9305 C CA . ARG B 1 389 ? -17.109 -10.758 -14.344 1 95.88 389 ARG B CA 1
ATOM 9306 C C . ARG B 1 389 ? -17.078 -11.711 -13.156 1 95.88 389 ARG B C 1
ATOM 9308 O O . ARG B 1 389 ? -16.047 -12.344 -12.898 1 95.88 389 ARG B O 1
ATOM 9315 N N . HIS B 1 390 ? -18.172 -11.898 -12.477 1 96.62 390 HIS B N 1
ATOM 9316 C CA . HIS B 1 390 ? -18.266 -12.75 -11.305 1 96.62 390 HIS B CA 1
ATOM 9317 C C . HIS B 1 390 ? -17.906 -14.195 -11.641 1 96.62 390 HIS B C 1
ATOM 9319 O O . HIS B 1 390 ? -17.156 -14.844 -10.906 1 96.62 390 HIS B O 1
ATOM 9325 N N . GLU B 1 391 ? -18.406 -14.648 -12.766 1 97.56 391 GLU B N 1
ATOM 9326 C CA . GLU B 1 391 ? -18.25 -16.047 -13.156 1 97.56 391 GLU B CA 1
ATOM 9327 C C . GLU B 1 391 ? -16.797 -16.344 -13.523 1 97.56 391 GLU B C 1
ATOM 9329 O O . GLU B 1 391 ? -16.297 -17.438 -13.234 1 97.56 391 GLU B O 1
ATOM 9334 N N . VAL B 1 392 ? -16.141 -15.375 -14.141 1 98.06 392 VAL B N 1
ATOM 9335 C CA . VAL B 1 392 ? -14.75 -15.555 -14.539 1 98.06 392 VAL B CA 1
ATOM 9336 C C . VAL B 1 392 ? -13.852 -15.555 -13.305 1 98.06 392 VAL B C 1
ATOM 9338 O O . VAL B 1 392 ? -12.961 -16.391 -13.172 1 98.06 392 VAL B O 1
ATOM 9341 N N . ARG B 1 393 ? -14.078 -14.609 -12.359 1 97.75 393 ARG B N 1
ATOM 9342 C CA . ARG B 1 393 ? -13.344 -14.609 -11.094 1 97.75 393 ARG B CA 1
ATOM 9343 C C . ARG B 1 393 ? -13.547 -15.922 -10.344 1 97.75 393 ARG B C 1
ATOM 9345 O O . ARG B 1 393 ? -12.602 -16.469 -9.781 1 97.75 393 ARG B O 1
ATOM 9352 N N . ASN B 1 394 ? -14.797 -16.359 -10.375 1 98 394 ASN B N 1
ATOM 9353 C CA . ASN B 1 394 ? -15.109 -17.609 -9.711 1 98 394 ASN B CA 1
ATOM 9354 C C . ASN B 1 394 ? -14.375 -18.797 -10.344 1 98 394 ASN B C 1
ATOM 9356 O O . ASN B 1 394 ? -13.93 -19.703 -9.648 1 98 394 ASN B O 1
ATOM 9360 N N . PHE B 1 395 ? -14.336 -18.797 -11.688 1 98.31 395 PHE B N 1
ATOM 9361 C CA . PHE B 1 395 ? -13.594 -19.812 -12.43 1 98.31 395 PHE B CA 1
ATOM 9362 C C . PHE B 1 395 ? -12.141 -19.859 -11.969 1 98.31 395 PHE B C 1
ATOM 9364 O O . PHE B 1 395 ? -11.625 -20.938 -11.641 1 98.31 395 PHE B O 1
ATOM 9371 N N . LEU B 1 396 ? -11.508 -18.766 -11.844 1 98.62 396 LEU B N 1
ATOM 9372 C CA . LEU B 1 396 ? -10.094 -18.672 -11.477 1 98.62 396 LEU B CA 1
ATOM 9373 C C . LEU B 1 396 ? -9.883 -19.047 -10.008 1 98.62 396 LEU B C 1
ATOM 9375 O O . LEU B 1 396 ? -8.977 -19.797 -9.68 1 98.62 396 LEU B O 1
ATOM 9379 N N . LEU B 1 397 ? -10.703 -18.5 -9.141 1 98.38 397 LEU B N 1
ATOM 9380 C CA . LEU B 1 397 ? -10.609 -18.812 -7.719 1 98.38 397 LEU B CA 1
ATOM 9381 C C . LEU B 1 397 ? -10.797 -20.297 -7.477 1 98.38 397 LEU B C 1
ATOM 9383 O O . LEU B 1 397 ? -10.062 -20.906 -6.691 1 98.38 397 LEU B O 1
ATOM 9387 N N . SER B 1 398 ? -11.766 -20.859 -8.148 1 98.62 398 SER B N 1
ATOM 9388 C CA . SER B 1 398 ? -12.023 -22.281 -8.039 1 98.62 398 SER B CA 1
ATOM 9389 C C . SER B 1 398 ? -10.836 -23.109 -8.523 1 98.62 398 SER B C 1
ATOM 9391 O O . SER B 1 398 ? -10.516 -24.141 -7.949 1 98.62 398 SER B O 1
ATOM 9393 N N . SER B 1 399 ? -10.234 -22.672 -9.594 1 98.75 399 SER B N 1
ATOM 9394 C CA . SER B 1 399 ? -9.055 -23.359 -10.109 1 98.75 399 SER B CA 1
ATOM 9395 C C . SER B 1 399 ? -7.93 -23.375 -9.086 1 98.75 399 SER B C 1
ATOM 9397 O O . SER B 1 399 ? -7.289 -24.406 -8.875 1 98.75 399 SER B O 1
ATOM 9399 N N . ALA B 1 400 ? -7.668 -22.266 -8.484 1 98.75 400 ALA B N 1
ATOM 9400 C CA . ALA B 1 400 ? -6.637 -22.203 -7.449 1 98.75 400 ALA B CA 1
ATOM 9401 C C . ALA B 1 400 ? -6.941 -23.172 -6.312 1 98.75 400 ALA B C 1
ATOM 9403 O O . ALA B 1 400 ? -6.07 -23.938 -5.883 1 98.75 400 ALA B O 1
ATOM 9404 N N . LEU B 1 401 ? -8.18 -23.172 -5.84 1 98.62 401 LEU B N 1
ATOM 9405 C CA . LEU B 1 401 ? -8.586 -24.047 -4.75 1 98.62 401 LEU B CA 1
ATOM 9406 C C . LEU B 1 401 ? -8.492 -25.516 -5.16 1 98.62 401 LEU B C 1
ATOM 9408 O O . LEU B 1 401 ? -8.125 -26.359 -4.348 1 98.62 401 LEU B O 1
ATOM 9412 N N . TYR B 1 402 ? -8.828 -25.781 -6.426 1 98.5 402 TYR B N 1
ATOM 9413 C CA . TYR B 1 402 ? -8.781 -27.125 -6.961 1 98.5 402 TYR B CA 1
ATOM 9414 C C . TYR B 1 402 ? -7.391 -27.734 -6.781 1 98.5 402 TYR B C 1
ATOM 9416 O O . TYR B 1 402 ? -7.254 -28.859 -6.289 1 98.5 402 TYR B O 1
ATOM 9424 N N . TRP B 1 403 ? -6.383 -27.078 -7.074 1 98.81 403 TRP B N 1
ATOM 9425 C CA . TRP B 1 403 ? -5.023 -27.594 -7.012 1 98.81 403 TRP B CA 1
ATOM 9426 C C . TRP B 1 403 ? -4.586 -27.797 -5.562 1 98.81 403 TRP B C 1
ATOM 9428 O O . TRP B 1 403 ? -3.906 -28.781 -5.246 1 98.81 403 TRP B O 1
ATOM 9438 N N . LEU B 1 404 ? -4.977 -26.875 -4.699 1 98.56 404 LEU B N 1
ATOM 9439 C CA . LEU B 1 404 ? -4.605 -26.969 -3.291 1 98.56 404 LEU B CA 1
ATOM 9440 C C . LEU B 1 404 ? -5.34 -28.125 -2.613 1 98.56 404 LEU B C 1
ATOM 9442 O O . LEU B 1 404 ? -4.773 -28.812 -1.761 1 98.56 404 LEU B O 1
ATOM 9446 N N . GLU B 1 405 ? -6.574 -28.375 -3.041 1 97.69 405 GLU B N 1
ATOM 9447 C CA . GLU B 1 405 ? -7.426 -29.312 -2.32 1 97.69 405 GLU B CA 1
ATOM 9448 C C . GLU B 1 405 ? -7.348 -30.703 -2.941 1 97.69 405 GLU B C 1
ATOM 9450 O O . GLU B 1 405 ? -7.191 -31.703 -2.232 1 97.69 405 GLU B O 1
ATOM 9455 N N . GLU B 1 406 ? -7.438 -30.766 -4.281 1 97.75 406 GLU B N 1
ATOM 9456 C CA . GLU B 1 406 ? -7.516 -32.062 -4.957 1 97.75 406 GLU B CA 1
ATOM 9457 C C . GLU B 1 406 ? -6.133 -32.688 -5.109 1 97.75 406 GLU B C 1
ATOM 9459 O O . GLU B 1 406 ? -6.004 -33.906 -5.199 1 97.75 406 GLU B O 1
ATOM 9464 N N . PHE B 1 407 ? -5.059 -31.875 -5.105 1 98.62 407 PHE B N 1
ATOM 9465 C CA . PHE B 1 407 ? -3.732 -32.438 -5.359 1 98.62 407 PHE B CA 1
ATOM 9466 C C . PHE B 1 407 ? -2.768 -32.062 -4.238 1 98.62 407 PHE B C 1
ATOM 9468 O O . PHE B 1 407 ? -1.573 -32.344 -4.316 1 98.62 407 PHE B O 1
ATOM 9475 N N . HIS B 1 408 ? -3.174 -31.359 -3.227 1 98.56 408 HIS B N 1
ATOM 9476 C CA . HIS B 1 408 ? -2.432 -31.047 -2.012 1 98.56 408 HIS B CA 1
ATOM 9477 C C . HIS B 1 408 ? -1.209 -30.188 -2.318 1 98.56 408 HIS B C 1
ATOM 9479 O O . HIS B 1 408 ? -0.179 -30.312 -1.65 1 98.56 408 HIS B O 1
ATOM 9485 N N . ILE B 1 409 ? -1.286 -29.406 -3.363 1 98.81 409 ILE B N 1
ATOM 9486 C CA . ILE B 1 409 ? -0.218 -28.469 -3.678 1 98.81 409 ILE B CA 1
ATOM 9487 C C . ILE B 1 409 ? -0.002 -27.531 -2.498 1 98.81 409 ILE B C 1
ATOM 9489 O O . ILE B 1 409 ? -0.963 -27.062 -1.876 1 98.81 409 ILE B O 1
ATOM 9493 N N . ASP B 1 410 ? 1.232 -27.172 -2.215 1 98.81 410 ASP B N 1
ATOM 9494 C CA . ASP B 1 410 ? 1.564 -26.438 -1.002 1 98.81 410 ASP B CA 1
ATOM 9495 C C . ASP B 1 410 ? 1.603 -24.938 -1.268 1 98.81 410 ASP B C 1
ATOM 9497 O O . ASP B 1 410 ? 1.678 -24.141 -0.332 1 98.81 410 ASP B O 1
ATOM 9501 N N . GLY B 1 411 ? 1.549 -24.578 -2.508 1 98.56 411 GLY B N 1
ATOM 9502 C CA . GLY B 1 411 ? 1.55 -23.172 -2.848 1 98.56 411 GLY B CA 1
ATOM 9503 C C . GLY B 1 411 ? 1.456 -22.922 -4.34 1 98.56 411 GLY B C 1
ATOM 9504 O O . GLY B 1 411 ? 1.756 -23.797 -5.145 1 98.56 411 GLY B O 1
ATOM 9505 N N . LEU B 1 412 ? 1.073 -21.719 -4.688 1 98.81 412 LEU B N 1
ATOM 9506 C CA . LEU B 1 412 ? 0.946 -21.281 -6.078 1 98.81 412 LEU B CA 1
ATOM 9507 C C . LEU B 1 412 ? 1.84 -20.078 -6.359 1 98.81 412 LEU B C 1
ATOM 9509 O O . LEU B 1 412 ? 1.793 -19.094 -5.637 1 98.81 412 LEU B O 1
ATOM 9513 N N . ARG B 1 413 ? 2.74 -20.234 -7.258 1 98.62 413 ARG B N 1
ATOM 9514 C CA . ARG B 1 413 ? 3.41 -19.062 -7.824 1 98.62 413 ARG B CA 1
ATOM 9515 C C . ARG B 1 413 ? 2.588 -18.453 -8.953 1 98.62 413 ARG B C 1
ATOM 9517 O O . ARG B 1 413 ? 2.395 -19.094 -10 1 98.62 413 ARG B O 1
ATOM 9524 N N . VAL B 1 414 ? 2.057 -17.297 -8.75 1 98.5 414 VAL B N 1
ATOM 9525 C CA . VAL B 1 414 ? 1.174 -16.641 -9.711 1 98.5 414 VAL B CA 1
ATOM 9526 C C . VAL B 1 414 ? 2.006 -15.938 -10.781 1 98.5 414 VAL B C 1
ATOM 9528 O O . VAL B 1 414 ? 2.797 -15.047 -10.477 1 98.5 414 VAL B O 1
ATOM 9531 N N . ASP B 1 415 ? 1.761 -16.344 -11.922 1 96.31 415 ASP B N 1
ATOM 9532 C CA . ASP B 1 415 ? 2.537 -15.914 -13.086 1 96.31 415 ASP B CA 1
ATOM 9533 C C . ASP B 1 415 ? 2.172 -14.492 -13.492 1 96.31 415 ASP B C 1
ATOM 9535 O O . ASP B 1 415 ? 0.997 -14.117 -13.477 1 96.31 415 ASP B O 1
ATOM 9539 N N . ALA B 1 416 ? 3.127 -13.68 -13.867 1 94.62 416 ALA B N 1
ATOM 9540 C CA . ALA B 1 416 ? 3.027 -12.391 -14.555 1 94.62 416 ALA B CA 1
ATOM 9541 C C . ALA B 1 416 ? 1.998 -11.492 -13.875 1 94.62 416 ALA B C 1
ATOM 9543 O O . ALA B 1 416 ? 1.096 -10.969 -14.531 1 94.62 416 ALA B O 1
ATOM 9544 N N . VAL B 1 417 ? 2.133 -11.305 -12.641 1 97.31 417 VAL B N 1
ATOM 9545 C CA . VAL B 1 417 ? 1.183 -10.523 -11.852 1 97.31 417 VAL B CA 1
ATOM 9546 C C . VAL B 1 417 ? 1.17 -9.078 -12.336 1 97.31 417 VAL B C 1
ATOM 9548 O O . VAL B 1 417 ? 0.115 -8.438 -12.383 1 97.31 417 VAL B O 1
ATOM 9551 N N . ALA B 1 418 ? 2.342 -8.516 -12.766 1 95.31 418 ALA B N 1
ATOM 9552 C CA . ALA B 1 418 ? 2.418 -7.145 -13.258 1 95.31 418 ALA B CA 1
ATOM 9553 C C . ALA B 1 418 ? 1.497 -6.941 -14.453 1 95.31 418 ALA B C 1
ATOM 9555 O O . ALA B 1 418 ? 0.887 -5.879 -14.602 1 95.31 418 ALA B O 1
ATOM 9556 N N . SER B 1 419 ? 1.406 -7.957 -15.297 1 95.5 419 SER B N 1
ATOM 9557 C CA . SER B 1 419 ? 0.569 -7.859 -16.484 1 95.5 419 SER B CA 1
ATOM 9558 C C . SER B 1 419 ? -0.908 -7.762 -16.125 1 95.5 419 SER B C 1
ATOM 9560 O O . SER B 1 419 ? -1.717 -7.262 -16.906 1 95.5 419 SER B O 1
ATOM 9562 N N . MET B 1 420 ? -1.243 -8.242 -14.945 1 97.38 420 MET B N 1
ATOM 9563 C CA . MET B 1 420 ? -2.615 -8.172 -14.453 1 97.38 420 MET B CA 1
ATOM 9564 C C . MET B 1 420 ? -2.91 -6.809 -13.844 1 97.38 420 MET B C 1
ATOM 9566 O O . MET B 1 420 ? -4.004 -6.27 -14.023 1 97.38 420 MET B O 1
ATOM 9570 N N . LEU B 1 421 ? -1.923 -6.176 -13.25 1 96.69 421 LEU B N 1
ATOM 9571 C CA . LEU B 1 421 ? -2.119 -5.02 -12.383 1 96.69 421 LEU B CA 1
ATOM 9572 C C . LEU B 1 421 ? -2.176 -3.732 -13.195 1 96.69 421 LEU B C 1
ATOM 9574 O O . LEU B 1 421 ? -2.758 -2.738 -12.75 1 96.69 421 LEU B O 1
ATOM 9578 N N . TYR B 1 422 ? -1.529 -3.721 -14.391 1 95.25 422 TYR B N 1
ATOM 9579 C CA . TYR B 1 422 ? -1.418 -2.484 -15.156 1 95.25 422 TYR B CA 1
ATOM 9580 C C . TYR B 1 422 ? -2.199 -2.576 -16.469 1 95.25 422 TYR B C 1
ATOM 9582 O O . TYR B 1 422 ? -1.972 -3.482 -17.266 1 95.25 422 TYR B O 1
ATOM 9590 N N . LEU B 1 423 ? -3.033 -1.609 -16.672 1 95.44 423 LEU B N 1
ATOM 9591 C CA . LEU B 1 423 ? -3.846 -1.55 -17.875 1 95.44 423 LEU B CA 1
ATOM 9592 C C . LEU B 1 423 ? -2.99 -1.2 -19.094 1 95.44 423 LEU B C 1
ATOM 9594 O O . LEU B 1 423 ? -3.375 -1.478 -20.234 1 95.44 423 LEU B O 1
ATOM 9598 N N . ASP B 1 424 ? -1.844 -0.612 -18.844 1 93.31 424 ASP B N 1
ATOM 9599 C CA . ASP B 1 424 ? -0.97 -0.211 -19.938 1 93.31 424 ASP B CA 1
ATOM 9600 C C . ASP B 1 424 ? 0.236 -1.141 -20.047 1 93.31 424 ASP B C 1
ATOM 9602 O O . ASP B 1 424 ? 1.252 -0.781 -20.656 1 93.31 424 ASP B O 1
ATOM 9606 N N . TYR B 1 425 ? 0.196 -2.258 -19.453 1 92.31 425 TYR B N 1
ATOM 9607 C CA . TYR B 1 425 ? 1.307 -3.203 -19.5 1 92.31 425 TYR B CA 1
ATOM 9608 C C . TYR B 1 425 ? 1.619 -3.596 -20.938 1 92.31 425 TYR B C 1
ATOM 9610 O O . TYR B 1 425 ? 0.755 -4.113 -21.656 1 92.31 425 TYR B O 1
ATOM 9618 N N . SER B 1 426 ? 2.822 -3.414 -21.375 1 90.81 426 SER B N 1
ATOM 9619 C CA . SER B 1 426 ? 3.314 -3.766 -22.703 1 90.81 426 SER B CA 1
ATOM 9620 C C . SER B 1 426 ? 2.438 -3.164 -23.797 1 90.81 426 SER B C 1
ATOM 9622 O O . SER B 1 426 ? 2.041 -3.857 -24.734 1 90.81 426 SER B O 1
ATOM 9624 N N . ARG B 1 427 ? 1.977 -1.935 -23.562 1 91.62 427 ARG B N 1
ATOM 9625 C CA . ARG B 1 427 ? 1.151 -1.205 -24.516 1 91.62 427 ARG B CA 1
ATOM 9626 C C . ARG B 1 427 ? 1.841 0.078 -24.969 1 91.62 427 ARG B C 1
ATOM 9628 O O . ARG B 1 427 ? 2.613 0.673 -24.219 1 91.62 427 ARG B O 1
ATOM 9635 N N . GLN B 1 428 ? 1.562 0.403 -26.141 1 86.44 428 GLN B N 1
ATOM 9636 C CA . GLN B 1 428 ? 2.031 1.692 -26.641 1 86.44 428 GLN B CA 1
ATOM 9637 C C . GLN B 1 428 ? 1.18 2.836 -26.094 1 86.44 428 GLN B C 1
ATOM 9639 O O . GLN B 1 428 ? 0.057 2.615 -25.625 1 86.44 428 GLN B O 1
ATOM 9644 N N . GLU B 1 429 ? 1.783 4.016 -26.141 1 84.56 429 GLU B N 1
ATOM 9645 C CA . GLU B 1 429 ? 1.041 5.188 -25.688 1 84.56 429 GLU B CA 1
ATOM 9646 C C . GLU B 1 429 ? -0.256 5.355 -26.469 1 84.56 429 GLU B C 1
ATOM 9648 O O . GLU B 1 429 ? -0.266 5.23 -27.703 1 84.56 429 GLU B O 1
ATOM 9653 N N . GLY B 1 430 ? -1.33 5.551 -25.812 1 84.44 430 GLY B N 1
ATOM 9654 C CA . GLY B 1 430 ? -2.619 5.762 -26.453 1 84.44 430 GLY B CA 1
ATOM 9655 C C . GLY B 1 430 ? -3.354 4.469 -26.75 1 84.44 430 GLY B C 1
ATOM 9656 O O . GLY B 1 430 ? -4.523 4.492 -27.141 1 84.44 430 GLY B O 1
ATOM 9657 N N . ASP B 1 431 ? -2.738 3.332 -26.531 1 91.5 431 ASP B N 1
ATOM 9658 C CA . ASP B 1 431 ? -3.346 2.062 -26.922 1 91.5 431 ASP B CA 1
ATOM 9659 C C . ASP B 1 431 ? -3.836 1.292 -25.688 1 91.5 431 ASP B C 1
ATOM 9661 O O . ASP B 1 431 ? -3.674 0.073 -25.609 1 91.5 431 ASP B O 1
ATOM 9665 N N . TRP B 1 432 ? -4.195 1.904 -24.688 1 91.94 432 TRP B N 1
ATOM 9666 C CA . TRP B 1 432 ? -4.801 1.312 -23.5 1 91.94 432 TRP B CA 1
ATOM 9667 C C . TRP B 1 432 ? -5.863 2.232 -22.906 1 91.94 432 TRP B C 1
ATOM 9669 O O . TRP B 1 432 ? -6.035 3.365 -23.359 1 91.94 432 TRP B O 1
ATOM 9679 N N . ILE B 1 433 ? -6.746 1.785 -22.031 1 92.75 433 ILE B N 1
ATOM 9680 C CA . ILE B 1 433 ? -7.859 2.52 -21.438 1 92.75 433 ILE B CA 1
ATOM 9681 C C . ILE B 1 433 ? -7.613 2.705 -19.938 1 92.75 433 ILE B C 1
ATOM 9683 O O . ILE B 1 433 ? -7.453 1.728 -19.203 1 92.75 433 ILE B O 1
ATOM 9687 N N . PRO B 1 434 ? -7.52 3.99 -19.438 1 92.62 434 PRO B N 1
ATOM 9688 C CA . PRO B 1 434 ? -7.355 4.215 -18 1 92.62 434 PRO B CA 1
ATOM 9689 C C . PRO B 1 434 ? -8.562 3.744 -17.188 1 92.62 434 PRO B C 1
ATOM 9691 O O . PRO B 1 434 ? -9.656 3.57 -17.75 1 92.62 434 PRO B O 1
ATOM 9694 N N . ASN B 1 435 ? -8.375 3.455 -15.914 1 94 435 ASN B N 1
ATOM 9695 C CA . ASN B 1 435 ? -9.484 3.096 -15.039 1 94 435 ASN B CA 1
ATOM 9696 C C . ASN B 1 435 ? -10.398 4.289 -14.773 1 94 435 ASN B C 1
ATOM 9698 O O . ASN B 1 435 ? -10.18 5.375 -15.32 1 94 435 ASN B O 1
ATOM 9702 N N . LYS B 1 436 ? -11.453 4.156 -13.969 1 91.69 436 LYS B N 1
ATOM 9703 C CA . LYS B 1 436 ? -12.492 5.164 -13.758 1 91.69 436 LYS B CA 1
ATOM 9704 C C . LYS B 1 436 ? -11.922 6.395 -13.055 1 91.69 436 LYS B C 1
ATOM 9706 O O . LYS B 1 436 ? -12.531 7.465 -13.078 1 91.69 436 LYS B O 1
ATOM 9711 N N . TYR B 1 437 ? -10.75 6.27 -12.445 1 90.25 437 TYR B N 1
ATOM 9712 C CA . TYR B 1 437 ? -10.125 7.391 -11.742 1 90.25 437 TYR B CA 1
ATOM 9713 C C . TYR B 1 437 ? -9.023 8.016 -12.594 1 90.25 437 TYR B C 1
ATOM 9715 O O . TYR B 1 437 ? -8.32 8.922 -12.133 1 90.25 437 TYR B O 1
ATOM 9723 N N . GLY B 1 438 ? -8.922 7.492 -13.828 1 90.06 438 GLY B N 1
ATOM 9724 C CA . GLY B 1 438 ? -7.938 8.055 -14.742 1 90.06 438 GLY B CA 1
ATOM 9725 C C . GLY B 1 438 ? -6.562 7.426 -14.602 1 90.06 438 GLY B C 1
ATOM 9726 O O . GLY B 1 438 ? -5.625 7.809 -15.305 1 90.06 438 GLY B O 1
ATOM 9727 N N . GLY B 1 439 ? -6.43 6.418 -13.75 1 91.69 439 GLY B N 1
ATOM 9728 C CA . GLY B 1 439 ? -5.145 5.781 -13.516 1 91.69 439 GLY B CA 1
ATOM 9729 C C . GLY B 1 439 ? -4.922 4.551 -14.367 1 91.69 439 GLY B C 1
ATOM 9730 O O . GLY B 1 439 ? -5.824 4.109 -15.078 1 91.69 439 GLY B O 1
ATOM 9731 N N . ARG B 1 440 ? -3.693 3.984 -14.328 1 94.38 440 ARG B N 1
ATOM 9732 C CA . ARG B 1 440 ? -3.309 2.85 -15.164 1 94.38 440 ARG B CA 1
ATOM 9733 C C . ARG B 1 440 ? -3.502 1.534 -14.414 1 94.38 440 ARG B C 1
ATOM 9735 O O . ARG B 1 440 ? -3.256 0.459 -14.969 1 94.38 440 ARG B O 1
ATOM 9742 N N . GLU B 1 441 ? -3.873 1.613 -13.141 1 95.25 441 GLU B N 1
ATOM 9743 C CA . GLU B 1 441 ? -4.035 0.418 -12.32 1 95.25 441 GLU B CA 1
ATOM 9744 C C . GLU B 1 441 ? -5.309 -0.338 -12.695 1 95.25 441 GLU B C 1
ATOM 9746 O O . GLU B 1 441 ? -6.371 0.267 -12.852 1 95.25 441 GLU B O 1
ATOM 9751 N N . ASN B 1 442 ? -5.234 -1.584 -12.836 1 97.12 442 ASN B N 1
ATOM 9752 C CA . ASN B 1 442 ? -6.391 -2.43 -13.109 1 97.12 442 ASN B CA 1
ATOM 9753 C C . ASN B 1 442 ? -7.133 -2.787 -11.82 1 97.12 442 ASN B C 1
ATOM 9755 O O . ASN B 1 442 ? -6.789 -3.766 -11.156 1 97.12 442 ASN B O 1
ATOM 9759 N N . LEU B 1 443 ? -8.188 -2.041 -11.547 1 96.38 443 LEU B N 1
ATOM 9760 C CA . LEU B 1 443 ? -8.906 -2.146 -10.281 1 96.38 443 LEU B CA 1
ATOM 9761 C C . LEU B 1 443 ? -9.539 -3.525 -10.125 1 96.38 443 LEU B C 1
ATOM 9763 O O . LEU B 1 443 ? -9.562 -4.086 -9.031 1 96.38 443 LEU B O 1
ATOM 9767 N N . GLU B 1 444 ? -10.023 -4.051 -11.18 1 96.56 444 GLU B N 1
ATOM 9768 C CA . GLU B 1 444 ? -10.664 -5.359 -11.141 1 96.56 444 GLU B CA 1
ATOM 9769 C C . GLU B 1 444 ? -9.656 -6.461 -10.844 1 96.56 444 GLU B C 1
ATOM 9771 O O . GLU B 1 444 ? -9.945 -7.387 -10.086 1 96.56 444 GLU B O 1
ATOM 9776 N N . ALA B 1 445 ? -8.484 -6.379 -11.438 1 97.56 445 ALA B N 1
ATOM 9777 C CA . ALA B 1 445 ? -7.422 -7.344 -11.156 1 97.56 445 ALA B CA 1
ATOM 9778 C C . ALA B 1 445 ? -6.969 -7.258 -9.703 1 97.56 445 ALA B C 1
ATOM 9780 O O . ALA B 1 445 ? -6.73 -8.281 -9.055 1 97.56 445 ALA B O 1
ATOM 9781 N N . ILE B 1 446 ? -6.824 -6.023 -9.211 1 97.56 446 ILE B N 1
ATOM 9782 C CA . ILE B 1 446 ? -6.434 -5.797 -7.824 1 97.56 446 ILE B CA 1
ATOM 9783 C C . ILE B 1 446 ? -7.445 -6.461 -6.891 1 97.56 446 ILE B C 1
ATOM 9785 O O . ILE B 1 446 ? -7.066 -7.199 -5.977 1 97.56 446 ILE B O 1
ATOM 9789 N N . ASP B 1 447 ? -8.734 -6.227 -7.121 1 97.19 447 ASP B N 1
ATOM 9790 C CA . ASP B 1 447 ? -9.797 -6.801 -6.301 1 97.19 447 ASP B CA 1
ATOM 9791 C C . ASP B 1 447 ? -9.773 -8.328 -6.359 1 97.19 447 ASP B C 1
ATOM 9793 O O . ASP B 1 447 ? -9.945 -8.992 -5.336 1 97.19 447 ASP B O 1
ATOM 9797 N N . PHE B 1 448 ? -9.562 -8.852 -7.523 1 97.88 448 PHE B N 1
ATOM 9798 C CA . PHE B 1 448 ? -9.5 -10.297 -7.695 1 97.88 448 PHE B CA 1
ATOM 9799 C C . PHE B 1 448 ? -8.336 -10.883 -6.898 1 97.88 448 PHE B C 1
ATOM 9801 O O . PHE B 1 448 ? -8.516 -11.859 -6.172 1 97.88 448 PHE B O 1
ATOM 9808 N N . LEU B 1 449 ? -7.145 -10.312 -7.039 1 98.5 449 LEU B N 1
ATOM 9809 C CA . LEU B 1 449 ? -5.957 -10.828 -6.367 1 98.5 449 LEU B CA 1
ATOM 9810 C C . LEU B 1 449 ? -6.121 -10.773 -4.852 1 98.5 449 LEU B C 1
ATOM 9812 O O . LEU B 1 449 ? -5.723 -11.703 -4.148 1 98.5 449 LEU B O 1
ATOM 9816 N N . ARG B 1 450 ? -6.641 -9.68 -4.34 1 97.81 450 ARG B N 1
ATOM 9817 C CA . ARG B 1 450 ? -6.906 -9.57 -2.908 1 97.81 450 ARG B CA 1
ATOM 9818 C C . ARG B 1 450 ? -7.875 -10.656 -2.449 1 97.81 450 ARG B C 1
ATOM 9820 O O . ARG B 1 450 ? -7.648 -11.312 -1.43 1 97.81 450 ARG B O 1
ATOM 9827 N N . GLU B 1 451 ? -8.969 -10.883 -3.211 1 97.56 451 GLU B N 1
ATOM 9828 C CA . GLU B 1 451 ? -9.93 -11.93 -2.883 1 97.56 451 GLU B CA 1
ATOM 9829 C C . GLU B 1 451 ? -9.289 -13.312 -2.934 1 97.56 451 GLU B C 1
ATOM 9831 O O . GLU B 1 451 ? -9.523 -14.141 -2.051 1 97.56 451 GLU B O 1
ATOM 9836 N N . LEU B 1 452 ? -8.531 -13.57 -3.951 1 98.31 452 LEU B N 1
ATOM 9837 C CA . LEU B 1 452 ? -7.816 -14.828 -4.105 1 98.31 452 LEU B CA 1
ATOM 9838 C C . LEU B 1 452 ? -6.988 -15.133 -2.863 1 98.31 452 LEU B C 1
ATOM 9840 O O . LEU B 1 452 ? -7.109 -16.219 -2.281 1 98.31 452 LEU B O 1
ATOM 9844 N N . ASN B 1 453 ? -6.164 -14.18 -2.475 1 98.31 453 ASN B N 1
ATOM 9845 C CA . ASN B 1 453 ? -5.273 -14.391 -1.34 1 98.31 453 ASN B CA 1
ATOM 9846 C C . ASN B 1 453 ? -6.051 -14.539 -0.036 1 98.31 453 ASN B C 1
ATOM 9848 O O . ASN B 1 453 ? -5.703 -15.367 0.808 1 98.31 453 ASN B O 1
ATOM 9852 N N . LYS B 1 454 ? -7.074 -13.719 0.106 1 97.06 454 LYS B N 1
ATOM 9853 C CA . LYS B 1 454 ? -7.918 -13.812 1.294 1 97.06 454 LYS B CA 1
ATOM 9854 C C . LYS B 1 454 ? -8.516 -15.203 1.437 1 97.06 454 LYS B C 1
ATOM 9856 O O . LYS B 1 454 ? -8.43 -15.82 2.502 1 97.06 454 LYS B O 1
ATOM 9861 N N . VAL B 1 455 ? -9.086 -15.719 0.392 1 97.56 455 VAL B N 1
ATOM 9862 C CA . VAL B 1 455 ? -9.797 -17 0.416 1 97.56 455 VAL B CA 1
ATOM 9863 C C . VAL B 1 455 ? -8.797 -18.141 0.594 1 97.56 455 VAL B C 1
ATOM 9865 O O . VAL B 1 455 ? -8.992 -19.016 1.437 1 97.56 455 VAL B O 1
ATOM 9868 N N . LEU B 1 456 ? -7.691 -18.188 -0.147 1 98.25 456 LEU B N 1
ATOM 9869 C CA . LEU B 1 456 ? -6.738 -19.281 -0.099 1 98.25 456 LEU B CA 1
ATOM 9870 C C . LEU B 1 456 ? -6.113 -19.406 1.287 1 98.25 456 LEU B C 1
ATOM 9872 O O . LEU B 1 456 ? -6.012 -20.5 1.836 1 98.25 456 LEU B O 1
ATOM 9876 N N . HIS B 1 457 ? -5.73 -18.281 1.866 1 96.56 457 HIS B N 1
ATOM 9877 C CA . HIS B 1 457 ? -5.09 -18.328 3.174 1 96.56 457 HIS B CA 1
ATOM 9878 C C . HIS B 1 457 ? -6.086 -18.703 4.266 1 96.56 457 HIS B C 1
ATOM 9880 O O . HIS B 1 457 ? -5.727 -19.375 5.238 1 96.56 457 HIS B O 1
ATOM 9886 N N . ALA B 1 458 ? -7.324 -18.25 4.121 1 95.06 458 ALA B N 1
ATOM 9887 C CA . ALA B 1 458 ? -8.352 -18.578 5.102 1 95.06 458 ALA B CA 1
ATOM 9888 C C . ALA B 1 458 ? -8.719 -20.062 5.031 1 95.06 458 ALA B C 1
ATOM 9890 O O . ALA B 1 458 ? -8.844 -20.719 6.062 1 95.06 458 ALA B O 1
ATOM 9891 N N . GLN B 1 459 ? -8.828 -20.562 3.789 1 96.25 459 GLN B N 1
ATOM 9892 C CA . GLN B 1 459 ? -9.273 -21.938 3.594 1 96.25 459 GLN B CA 1
ATOM 9893 C C . GLN B 1 459 ? -8.133 -22.922 3.816 1 96.25 459 GLN B C 1
ATOM 9895 O O . GLN B 1 459 ? -8.359 -24.047 4.254 1 96.25 459 GLN B O 1
ATOM 9900 N N . HIS B 1 460 ? -6.938 -22.5 3.545 1 97.06 460 HIS B N 1
ATOM 9901 C CA . HIS B 1 460 ? -5.789 -23.391 3.629 1 97.06 460 HIS B CA 1
ATOM 9902 C C . HIS B 1 460 ? -4.598 -22.703 4.281 1 97.06 460 HIS B C 1
ATOM 9904 O O . HIS B 1 460 ? -3.611 -22.391 3.611 1 97.06 460 HIS B O 1
ATOM 9910 N N . PRO B 1 461 ? -4.621 -22.609 5.586 1 95 461 PRO B N 1
ATOM 9911 C CA . PRO B 1 461 ? -3.502 -21.969 6.293 1 95 461 PRO B CA 1
ATOM 9912 C C . PRO B 1 461 ? -2.17 -22.672 6.02 1 95 461 PRO B C 1
ATOM 9914 O O . PRO B 1 461 ? -2.111 -23.906 5.961 1 95 461 PRO B O 1
ATOM 9917 N N . GLY B 1 462 ? -1.243 -21.938 5.742 1 95.88 462 GLY B N 1
ATOM 9918 C CA . GLY B 1 462 ? 0.093 -22.469 5.523 1 95.88 462 GLY B CA 1
ATOM 9919 C C . GLY B 1 462 ? 0.479 -22.531 4.059 1 95.88 462 GLY B C 1
ATOM 9920 O O . GLY B 1 462 ? 1.655 -22.688 3.729 1 95.88 462 GLY B O 1
ATOM 9921 N N . VAL B 1 463 ? -0.476 -22.391 3.139 1 97.62 463 VAL B N 1
ATOM 9922 C CA . VAL B 1 463 ? -0.147 -22.406 1.718 1 97.62 463 VAL B CA 1
ATOM 9923 C C . VAL B 1 463 ? 0.595 -21.125 1.348 1 97.62 463 VAL B C 1
ATOM 9925 O O . VAL B 1 463 ? 0.347 -20.062 1.931 1 97.62 463 VAL B O 1
ATOM 9928 N N . LEU B 1 464 ? 1.491 -21.234 0.422 1 98.44 464 LEU B N 1
ATOM 9929 C CA . LEU B 1 464 ? 2.266 -20.094 -0.055 1 98.44 464 LEU B CA 1
ATOM 9930 C C . LEU B 1 464 ? 1.726 -19.594 -1.389 1 98.44 464 LEU B C 1
ATOM 9932 O O . LEU B 1 464 ? 1.552 -20.375 -2.328 1 98.44 464 LEU B O 1
ATOM 9936 N N . VAL B 1 465 ? 1.323 -18.391 -1.444 1 98.69 465 VAL B N 1
ATOM 9937 C CA . VAL B 1 465 ? 0.999 -17.75 -2.713 1 98.69 465 VAL B CA 1
ATOM 9938 C C . VAL B 1 465 ? 2.076 -16.734 -3.064 1 98.69 465 VAL B C 1
ATOM 9940 O O . VAL B 1 465 ? 2.225 -15.711 -2.377 1 98.69 465 VAL B O 1
ATOM 9943 N N . ILE B 1 466 ? 2.852 -16.953 -4.078 1 98.69 466 ILE B N 1
ATOM 9944 C CA . ILE B 1 466 ? 4.043 -16.188 -4.418 1 98.69 466 ILE B CA 1
ATOM 9945 C C . ILE B 1 466 ? 3.805 -15.414 -5.715 1 98.69 466 ILE B C 1
ATOM 9947 O O . ILE B 1 466 ? 3.318 -15.977 -6.699 1 98.69 466 ILE B O 1
ATOM 9951 N N . ALA B 1 467 ? 4.117 -14.141 -5.723 1 98.38 467 ALA B N 1
ATOM 9952 C CA . ALA B 1 467 ? 3.865 -13.289 -6.883 1 98.38 467 ALA B CA 1
ATOM 9953 C C . ALA B 1 467 ? 5.125 -13.125 -7.727 1 98.38 467 ALA B C 1
ATOM 9955 O O . ALA B 1 467 ? 6.168 -12.703 -7.219 1 98.38 467 ALA B O 1
ATOM 9956 N N . GLU B 1 468 ? 5.016 -13.453 -8.938 1 95.25 468 GLU B N 1
ATOM 9957 C CA . GLU B 1 468 ? 5.957 -12.898 -9.898 1 95.25 468 GLU B CA 1
ATOM 9958 C C . GLU B 1 468 ? 5.488 -11.539 -10.406 1 95.25 468 GLU B C 1
ATOM 9960 O O . GLU B 1 468 ? 4.703 -11.461 -11.359 1 95.25 468 GLU B O 1
ATOM 9965 N N . GLU B 1 469 ? 5.914 -10.555 -9.773 1 86.06 469 GLU B N 1
ATOM 9966 C CA . GLU B 1 469 ? 5.605 -9.164 -10.102 1 86.06 469 GLU B CA 1
ATOM 9967 C C . GLU B 1 469 ? 6.867 -8.383 -10.453 1 86.06 469 GLU B C 1
ATOM 9969 O O . GLU B 1 469 ? 7.734 -8.18 -9.594 1 86.06 469 GLU B O 1
ATOM 9974 N N . SER B 1 470 ? 6.957 -7.941 -11.641 1 83 470 SER B N 1
ATOM 9975 C CA . SER B 1 470 ? 8.227 -7.484 -12.203 1 83 470 SER B CA 1
ATOM 9976 C C . SER B 1 470 ? 8.375 -5.973 -12.07 1 83 470 SER B C 1
ATOM 9978 O O . SER B 1 470 ? 9.336 -5.395 -12.578 1 83 470 SER B O 1
ATOM 9980 N N . THR B 1 471 ? 7.473 -5.367 -11.445 1 84.69 471 THR B N 1
ATOM 9981 C CA . THR B 1 471 ? 7.555 -3.918 -11.289 1 84.69 471 THR B CA 1
ATOM 9982 C C . THR B 1 471 ? 7.801 -3.549 -9.828 1 84.69 471 THR B C 1
ATOM 9984 O O . THR B 1 471 ? 8.203 -4.395 -9.023 1 84.69 471 THR B O 1
ATOM 9987 N N . SER B 1 472 ? 7.676 -2.293 -9.57 1 81.94 472 SER B N 1
ATOM 9988 C CA . SER B 1 472 ? 7.887 -1.806 -8.211 1 81.94 472 SER B CA 1
ATOM 9989 C C . SER B 1 472 ? 6.559 -1.603 -7.484 1 81.94 472 SER B C 1
ATOM 9991 O O . SER B 1 472 ? 6.445 -0.736 -6.613 1 81.94 472 SER B O 1
ATOM 9993 N N . TRP B 1 473 ? 5.492 -2.385 -7.941 1 89.56 473 TRP B N 1
ATOM 9994 C CA . TRP B 1 473 ? 4.227 -2.277 -7.227 1 89.56 473 TRP B CA 1
ATOM 9995 C C . TRP B 1 473 ? 4.43 -2.451 -5.727 1 89.56 473 TRP B C 1
ATOM 9997 O O . TRP B 1 473 ? 5.047 -3.424 -5.285 1 89.56 473 TRP B O 1
ATOM 10007 N N . PRO B 1 474 ? 3.951 -1.553 -4.965 1 89.38 474 PRO B N 1
ATOM 10008 C CA . PRO B 1 474 ? 4.207 -1.614 -3.521 1 89.38 474 PRO B CA 1
ATOM 10009 C C . PRO B 1 474 ? 3.229 -2.527 -2.787 1 89.38 474 PRO B C 1
ATOM 10011 O O . PRO B 1 474 ? 2.086 -2.691 -3.223 1 89.38 474 PRO B O 1
ATOM 10014 N N . MET B 1 475 ? 3.697 -3.201 -1.673 1 94.06 475 MET B N 1
ATOM 10015 C CA . MET B 1 475 ? 2.893 -3.953 -0.714 1 94.06 475 MET B CA 1
ATOM 10016 C C . MET B 1 475 ? 2.25 -5.168 -1.375 1 94.06 475 MET B C 1
ATOM 10018 O O . MET B 1 475 ? 1.06 -5.426 -1.189 1 94.06 475 MET B O 1
ATOM 10022 N N . VAL B 1 476 ? 3.029 -5.836 -2.178 1 96.56 476 VAL B N 1
ATOM 10023 C CA . VAL B 1 476 ? 2.553 -7.059 -2.814 1 96.56 476 VAL B CA 1
ATOM 10024 C C . VAL B 1 476 ? 2.35 -8.141 -1.762 1 96.56 476 VAL B C 1
ATOM 10026 O O . VAL B 1 476 ? 1.331 -8.836 -1.765 1 96.56 476 VAL B O 1
ATOM 10029 N N . SER B 1 477 ? 3.297 -8.234 -0.847 1 97.06 477 SER B N 1
ATOM 10030 C CA . SER B 1 477 ? 3.258 -9.289 0.153 1 97.06 477 SER B CA 1
ATOM 10031 C C . SER B 1 477 ? 2.83 -8.758 1.515 1 97.06 477 SER B C 1
ATOM 10033 O O . SER B 1 477 ? 3.193 -9.312 2.551 1 97.06 477 SER B O 1
ATOM 10035 N N . HIS B 1 478 ? 2.162 -7.625 1.561 1 94.62 478 HIS B N 1
ATOM 10036 C CA . HIS B 1 478 ? 1.594 -7.082 2.789 1 94.62 478 HIS B CA 1
ATOM 10037 C C . HIS B 1 478 ? 0.14 -7.508 2.959 1 94.62 478 HIS B C 1
ATOM 10039 O O . HIS B 1 478 ? -0.526 -7.859 1.982 1 94.62 478 HIS B O 1
ATOM 10045 N N . PRO B 1 479 ? -0.365 -7.453 4.207 1 94.44 479 PRO B N 1
ATOM 10046 C CA . PRO B 1 479 ? -1.755 -7.844 4.449 1 94.44 479 PRO B CA 1
ATOM 10047 C C . PRO B 1 479 ? -2.756 -6.953 3.721 1 94.44 479 PRO B C 1
ATOM 10049 O O . PRO B 1 479 ? -2.508 -5.758 3.541 1 94.44 479 PRO B O 1
ATOM 10052 N N . ILE B 1 480 ? -3.875 -7.465 3.4 1 94.38 480 ILE B N 1
ATOM 10053 C CA . ILE B 1 480 ? -4.918 -6.785 2.643 1 94.38 480 ILE B CA 1
ATOM 10054 C C . ILE B 1 480 ? -5.531 -5.672 3.49 1 94.38 480 ILE B C 1
ATOM 10056 O O . ILE B 1 480 ? -5.887 -4.609 2.971 1 94.38 480 ILE B O 1
ATOM 10060 N N . TYR B 1 481 ? -5.625 -5.875 4.805 1 90.06 481 TYR B N 1
ATOM 10061 C CA . TYR B 1 481 ? -6.336 -4.934 5.664 1 90.06 481 TYR B CA 1
ATOM 10062 C C . TYR B 1 481 ? -5.574 -3.619 5.781 1 90.06 481 TYR B C 1
ATOM 10064 O O . TYR B 1 481 ? -6.129 -2.609 6.219 1 90.06 481 TYR B O 1
ATOM 10072 N N . VAL B 1 482 ? -4.332 -3.543 5.312 1 91.56 482 VAL B N 1
ATOM 10073 C CA . VAL B 1 482 ? -3.594 -2.283 5.328 1 91.56 482 VAL B CA 1
ATOM 10074 C C . VAL B 1 482 ? -3.438 -1.756 3.904 1 91.56 482 VAL B C 1
ATOM 10076 O O . VAL B 1 482 ? -2.74 -0.764 3.676 1 91.56 482 VAL B O 1
ATOM 10079 N N . GLY B 1 483 ? -3.992 -2.496 2.967 1 92.19 483 GLY B N 1
ATOM 10080 C CA . GLY B 1 483 ? -3.971 -2.023 1.592 1 92.19 483 GLY B CA 1
ATOM 10081 C C . GLY B 1 483 ? -3.117 -2.881 0.678 1 92.19 483 GLY B C 1
ATOM 10082 O O . GLY B 1 483 ? -2.998 -2.6 -0.517 1 92.19 483 GLY B O 1
ATOM 10083 N N . GLY B 1 484 ? -2.484 -3.957 1.155 1 95.62 484 GLY B N 1
ATOM 10084 C CA . GLY B 1 484 ? -1.646 -4.84 0.36 1 95.62 484 GLY B CA 1
ATOM 10085 C C . GLY B 1 484 ? -2.443 -5.793 -0.513 1 95.62 484 GLY B C 1
ATOM 10086 O O . GLY B 1 484 ? -3.676 -5.789 -0.48 1 95.62 484 GLY B O 1
ATOM 10087 N N . LEU B 1 485 ? -1.729 -6.609 -1.312 1 97.25 485 LEU B N 1
ATOM 10088 C CA . LEU B 1 485 ? -2.375 -7.578 -2.191 1 97.25 485 LEU B CA 1
ATOM 10089 C C . LEU B 1 485 ? -2.555 -8.914 -1.483 1 97.25 485 LEU B C 1
ATOM 10091 O O . LEU B 1 485 ? -3.322 -9.766 -1.94 1 97.25 485 LEU B O 1
ATOM 10095 N N . GLY B 1 486 ? -1.815 -9.203 -0.418 1 97.44 486 GLY B N 1
ATOM 10096 C CA . GLY B 1 486 ? -2.061 -10.359 0.436 1 97.44 486 GLY B CA 1
ATOM 10097 C C . GLY B 1 486 ? -1.211 -11.562 0.071 1 97.44 486 GLY B C 1
ATOM 10098 O O . GLY B 1 486 ? -1.355 -12.633 0.664 1 97.44 486 GLY B O 1
ATOM 10099 N N . PHE B 1 487 ? -0.215 -11.422 -0.856 1 98.56 487 PHE B N 1
ATOM 10100 C CA . PHE B 1 487 ? 0.66 -12.531 -1.223 1 98.56 487 PHE B CA 1
ATOM 10101 C C . PHE B 1 487 ? 1.574 -12.906 -0.062 1 98.56 487 PHE B C 1
ATOM 10103 O O . PHE B 1 487 ? 1.878 -12.062 0.791 1 98.56 487 PHE B O 1
ATOM 10110 N N . SER B 1 488 ? 2.008 -14.156 -0.082 1 98.12 488 SER B N 1
ATOM 10111 C CA . SER B 1 488 ? 3.004 -14.586 0.895 1 98.12 488 SER B CA 1
ATOM 10112 C C . SER B 1 488 ? 4.375 -13.992 0.583 1 98.12 488 SER B C 1
ATOM 10114 O O . SER B 1 488 ? 5.059 -13.492 1.479 1 98.12 488 SER B O 1
ATOM 10116 N N . MET B 1 489 ? 4.746 -14.102 -0.643 1 98.12 489 MET B N 1
ATOM 10117 C CA . MET B 1 489 ? 6.07 -13.664 -1.069 1 98.12 489 MET B CA 1
ATOM 10118 C C . MET B 1 489 ? 6.012 -13.016 -2.445 1 98.12 489 MET B C 1
ATOM 10120 O O . MET B 1 489 ? 5.016 -13.141 -3.156 1 98.12 489 MET B O 1
ATOM 10124 N N . LYS B 1 490 ? 7.043 -12.336 -2.754 1 97.75 490 LYS B N 1
ATOM 10125 C CA . LYS B 1 490 ? 7.254 -11.688 -4.047 1 97.75 490 LYS B CA 1
ATOM 10126 C C . LYS B 1 490 ? 8.633 -12.023 -4.605 1 97.75 490 LYS B C 1
ATOM 10128 O O . LYS B 1 490 ? 9.625 -12.039 -3.867 1 97.75 490 LYS B O 1
ATOM 10133 N N . TRP B 1 491 ? 8.727 -12.375 -5.902 1 97.62 491 TRP B N 1
ATOM 10134 C CA . TRP B 1 491 ? 10.031 -12.516 -6.535 1 97.62 491 TRP B CA 1
ATOM 10135 C C . TRP B 1 491 ? 10.789 -11.195 -6.527 1 97.62 491 TRP B C 1
ATOM 10137 O O . TRP B 1 491 ? 10.234 -10.148 -6.891 1 97.62 491 TRP B O 1
ATOM 10147 N N . ASN B 1 492 ? 11.984 -11.195 -6.094 1 95.81 492 ASN B N 1
ATOM 10148 C CA . ASN B 1 492 ? 12.828 -10.008 -6.125 1 95.81 492 ASN B CA 1
ATOM 10149 C C . ASN B 1 492 ? 13.523 -9.852 -7.477 1 95.81 492 ASN B C 1
ATOM 10151 O O . ASN B 1 492 ? 14.719 -10.125 -7.598 1 95.81 492 ASN B O 1
ATOM 10155 N N . MET B 1 493 ? 12.812 -9.367 -8.406 1 93.88 493 MET B N 1
ATOM 10156 C CA . MET B 1 493 ? 13.328 -9.211 -9.758 1 93.88 493 MET B CA 1
ATOM 10157 C C . MET B 1 493 ? 14.43 -8.148 -9.805 1 93.88 493 MET B C 1
ATOM 10159 O O . MET B 1 493 ? 15.344 -8.234 -10.625 1 93.88 493 MET B O 1
ATOM 10163 N N . GLY B 1 494 ? 14.352 -7.133 -8.945 1 88.81 494 GLY B N 1
ATOM 10164 C CA . GLY B 1 494 ? 15.406 -6.133 -8.859 1 88.81 494 GLY B CA 1
ATOM 10165 C C . GLY B 1 494 ? 16.75 -6.719 -8.484 1 88.81 494 GLY B C 1
ATOM 10166 O O . GLY B 1 494 ? 17.766 -6.457 -9.148 1 88.81 494 GLY B O 1
ATOM 10167 N N . TRP B 1 495 ? 16.734 -7.527 -7.461 1 92.25 495 TRP B N 1
ATOM 10168 C CA . TRP B 1 495 ? 17.953 -8.211 -7.051 1 92.25 495 TRP B CA 1
ATOM 10169 C C . TRP B 1 495 ? 18.516 -9.047 -8.188 1 92.25 495 TRP B C 1
ATOM 10171 O O . TRP B 1 495 ? 19.719 -9 -8.477 1 92.25 495 TRP B O 1
ATOM 10181 N N . MET B 1 496 ? 17.656 -9.836 -8.812 1 94.62 496 MET B N 1
ATOM 10182 C CA . MET B 1 496 ? 18.062 -10.719 -9.898 1 94.62 496 MET B CA 1
ATOM 10183 C C . MET B 1 496 ? 18.719 -9.93 -11.023 1 94.62 496 MET B C 1
ATOM 10185 O O . MET B 1 496 ? 19.844 -10.234 -11.438 1 94.62 496 MET B O 1
ATOM 10189 N N . ASN B 1 497 ? 18.094 -8.922 -11.461 1 91.56 497 ASN B N 1
ATOM 10190 C CA . ASN B 1 497 ? 18.578 -8.125 -12.578 1 91.56 497 ASN B CA 1
ATOM 10191 C C . ASN B 1 497 ? 19.891 -7.426 -12.227 1 91.56 497 ASN B C 1
ATOM 10193 O O . ASN B 1 497 ? 20.859 -7.469 -13.008 1 91.56 497 ASN B O 1
ATOM 10197 N N . ASP B 1 498 ? 19.953 -6.777 -11.117 1 89.19 498 ASP B N 1
ATOM 10198 C CA . ASP B 1 498 ? 21.141 -6.039 -10.703 1 89.19 498 ASP B CA 1
ATOM 10199 C C . ASP B 1 498 ? 22.312 -6.977 -10.484 1 89.19 498 ASP B C 1
ATOM 10201 O O . ASP B 1 498 ? 23.438 -6.668 -10.891 1 89.19 498 ASP B O 1
ATOM 10205 N N . THR B 1 499 ? 22.094 -8.047 -9.852 1 93.62 499 THR B N 1
ATOM 10206 C CA . THR B 1 499 ? 23.156 -9.008 -9.547 1 93.62 499 THR B CA 1
ATOM 10207 C C . THR B 1 499 ? 23.719 -9.609 -10.828 1 93.62 499 THR B C 1
ATOM 10209 O O . THR B 1 499 ? 24.938 -9.664 -11.008 1 93.62 499 THR B O 1
ATOM 10212 N N . LEU B 1 500 ? 22.859 -10.086 -11.711 1 94.75 500 LEU B N 1
ATOM 10213 C CA . LEU B 1 500 ? 23.344 -10.703 -12.938 1 94.75 500 LEU B CA 1
ATOM 10214 C C . LEU B 1 500 ? 24.047 -9.68 -13.82 1 94.75 500 LEU B C 1
ATOM 10216 O O . LEU B 1 500 ? 25.031 -10 -14.484 1 94.75 500 LEU B O 1
ATOM 10220 N N . SER B 1 501 ? 23.5 -8.5 -13.844 1 92.56 501 SER B N 1
ATOM 10221 C CA . SER B 1 501 ? 24.156 -7.438 -14.594 1 92.56 501 SER B CA 1
ATOM 10222 C C . SER B 1 501 ? 25.578 -7.188 -14.062 1 92.56 501 SER B C 1
ATOM 10224 O O . SER B 1 501 ? 26.516 -7.059 -14.844 1 92.56 501 SER B O 1
ATOM 10226 N N . TYR B 1 502 ? 25.719 -7.109 -12.773 1 93.06 502 TYR B N 1
ATOM 10227 C CA . TYR B 1 502 ? 27.016 -6.891 -12.133 1 93.06 502 TYR B CA 1
ATOM 10228 C C . TYR B 1 502 ? 27.953 -8.062 -12.391 1 93.06 502 TYR B C 1
ATOM 10230 O O . TYR B 1 502 ? 29.109 -7.867 -12.781 1 93.06 502 TYR B O 1
ATOM 10238 N N . MET B 1 503 ? 27.469 -9.258 -12.211 1 95.88 503 MET B N 1
ATOM 10239 C CA . MET B 1 503 ? 28.281 -10.469 -12.312 1 95.88 503 MET B CA 1
ATOM 10240 C C . MET B 1 503 ? 28.766 -10.68 -13.742 1 95.88 503 MET B C 1
ATOM 10242 O O . MET B 1 503 ? 29.812 -11.281 -13.961 1 95.88 503 MET B O 1
ATOM 10246 N N . SER B 1 504 ? 27.969 -10.234 -14.672 1 94.5 504 SER B N 1
ATOM 10247 C CA . SER B 1 504 ? 28.297 -10.445 -16.078 1 94.5 504 SER B CA 1
ATOM 10248 C C . SER B 1 504 ? 29.375 -9.469 -16.547 1 94.5 504 SER B C 1
ATOM 10250 O O . SER B 1 504 ? 29.938 -9.641 -17.625 1 94.5 504 SER B O 1
ATOM 10252 N N . LYS B 1 505 ? 29.688 -8.531 -15.766 1 92 505 LYS B N 1
ATOM 10253 C CA . LYS B 1 505 ? 30.703 -7.559 -16.125 1 92 505 LYS B CA 1
ATOM 10254 C C . LYS B 1 505 ? 32.094 -8.117 -15.891 1 92 505 LYS B C 1
ATOM 10256 O O . LYS B 1 505 ? 32.312 -8.867 -14.93 1 92 505 LYS B O 1
ATOM 10261 N N . ASP B 1 506 ? 33 -7.637 -16.797 1 91.38 506 ASP B N 1
ATOM 10262 C CA . ASP B 1 506 ? 34.406 -7.918 -16.516 1 91.38 506 ASP B CA 1
ATOM 10263 C C . ASP B 1 506 ? 34.812 -7.336 -15.164 1 91.38 506 ASP B C 1
ATOM 10265 O O . ASP B 1 506 ? 34.469 -6.199 -14.836 1 91.38 506 ASP B O 1
ATOM 10269 N N . PRO B 1 507 ? 35.531 -8.172 -14.43 1 89.06 507 PRO B N 1
ATOM 10270 C CA . PRO B 1 507 ? 35.875 -7.754 -13.07 1 89.06 507 PRO B CA 1
ATOM 10271 C C . PRO B 1 507 ? 36.562 -6.395 -13.039 1 89.06 507 PRO B C 1
ATOM 10273 O O . PRO B 1 507 ? 36.406 -5.652 -12.062 1 89.06 507 PRO B O 1
ATOM 10276 N N . ILE B 1 508 ? 37.219 -6.016 -14.039 1 80 508 ILE B N 1
ATOM 10277 C CA . ILE B 1 508 ? 37.969 -4.754 -14.062 1 80 508 ILE B CA 1
ATOM 10278 C C . ILE B 1 508 ? 36.969 -3.588 -14.039 1 80 508 ILE B C 1
ATOM 10280 O O . ILE B 1 508 ? 37.312 -2.484 -13.609 1 80 508 ILE B O 1
ATOM 10284 N N . TYR B 1 509 ? 35.75 -3.869 -14.43 1 78.06 509 TYR B N 1
ATOM 10285 C CA . TYR B 1 509 ? 34.781 -2.799 -14.523 1 78.06 509 TYR B CA 1
ATOM 10286 C C . TYR B 1 509 ? 33.844 -2.828 -13.32 1 78.06 509 TYR B C 1
ATOM 10288 O O . TYR B 1 509 ? 33.031 -1.907 -13.133 1 78.06 509 TYR B O 1
ATOM 10296 N N . ARG B 1 510 ? 33.906 -3.801 -12.484 1 85.44 510 ARG B N 1
ATOM 10297 C CA . ARG B 1 510 ? 32.906 -4.023 -11.422 1 85.44 510 ARG B CA 1
ATOM 10298 C C . ARG B 1 510 ? 32.969 -2.92 -10.375 1 85.44 510 ARG B C 1
ATOM 10300 O O . ARG B 1 510 ? 31.969 -2.564 -9.773 1 85.44 510 ARG B O 1
ATOM 10307 N N . HIS B 1 511 ? 34.125 -2.312 -10.227 1 78.69 511 HIS B N 1
ATOM 10308 C CA . HIS B 1 511 ? 34.281 -1.265 -9.227 1 78.69 511 HIS B CA 1
ATOM 10309 C C . HIS B 1 511 ? 33.406 -0.049 -9.562 1 78.69 511 HIS B C 1
ATOM 10311 O O . HIS B 1 511 ? 33 0.685 -8.672 1 78.69 511 HIS B O 1
ATOM 10317 N N . TYR B 1 512 ? 33.031 0.052 -10.789 1 67.69 512 TYR B N 1
ATOM 10318 C CA . TYR B 1 512 ? 32.219 1.176 -11.219 1 67.69 512 TYR B CA 1
ATOM 10319 C C . TYR B 1 512 ? 30.75 0.891 -10.969 1 67.69 512 TYR B C 1
ATOM 10321 O O . TYR B 1 512 ? 29.906 1.791 -11.07 1 67.69 512 TYR B O 1
ATOM 10329 N N . HIS B 1 513 ? 30.406 -0.285 -10.664 1 75.88 513 HIS B N 1
ATOM 10330 C CA . HIS B 1 513 ? 29.016 -0.702 -10.562 1 75.88 513 HIS B CA 1
ATOM 10331 C C . HIS B 1 513 ? 28.719 -1.336 -9.211 1 75.88 513 HIS B C 1
ATOM 10333 O O . HIS B 1 513 ? 27.781 -2.121 -9.078 1 75.88 513 HIS B O 1
ATOM 10339 N N . HIS B 1 514 ? 29.5 -0.969 -8.266 1 76.06 514 HIS B N 1
ATOM 10340 C CA . HIS B 1 514 ? 29.438 -1.57 -6.938 1 76.06 514 HIS B CA 1
ATOM 10341 C C . HIS B 1 514 ? 28.078 -1.333 -6.293 1 76.06 514 HIS B C 1
ATOM 10343 O O . HIS B 1 514 ? 27.594 -2.158 -5.508 1 76.06 514 HIS B O 1
ATOM 10349 N N . ASP B 1 515 ? 27.344 -0.336 -6.672 1 71.25 515 ASP B N 1
ATOM 10350 C CA . ASP B 1 515 ? 26.047 0.051 -6.129 1 71.25 515 ASP B CA 1
ATOM 10351 C C . ASP B 1 515 ? 24.969 -0.952 -6.523 1 71.25 515 ASP B C 1
ATOM 10353 O O . ASP B 1 515 ? 23.953 -1.087 -5.836 1 71.25 515 ASP B O 1
ATOM 10357 N N . ALA B 1 516 ? 25.188 -1.566 -7.586 1 72.19 516 ALA B N 1
ATOM 10358 C CA . ALA B 1 516 ? 24.219 -2.557 -8.047 1 72.19 516 ALA B CA 1
ATOM 10359 C C . ALA B 1 516 ? 24 -3.635 -6.992 1 72.19 516 ALA B C 1
ATOM 10361 O O . ALA B 1 516 ? 22.891 -4.18 -6.879 1 72.19 516 ALA B O 1
ATOM 10362 N N . LEU B 1 517 ? 25 -3.863 -6.246 1 75 517 LEU B N 1
ATOM 10363 C CA . LEU B 1 517 ? 24.906 -4.926 -5.25 1 75 517 LEU B CA 1
ATOM 10364 C C . LEU B 1 517 ? 24.484 -4.367 -3.898 1 75 517 LEU B C 1
ATOM 10366 O O . LEU B 1 517 ? 23.984 -5.105 -3.045 1 75 517 LEU B O 1
ATOM 10370 N N . THR B 1 518 ? 24.594 -3.078 -3.697 1 74.69 518 THR B N 1
ATOM 10371 C CA . THR B 1 518 ? 24.359 -2.537 -2.363 1 74.69 518 THR B CA 1
ATOM 10372 C C . THR B 1 518 ? 22.984 -1.859 -2.289 1 74.69 518 THR B C 1
ATOM 10374 O O . THR B 1 518 ? 22.391 -1.783 -1.218 1 74.69 518 THR B O 1
ATOM 10377 N N . PHE B 1 519 ? 22.453 -1.485 -3.393 1 69.75 519 PHE B N 1
ATOM 10378 C CA . PHE B 1 519 ? 21.188 -0.786 -3.449 1 69.75 519 PHE B CA 1
ATOM 10379 C C . PHE B 1 519 ? 20.031 -1.727 -3.1 1 69.75 519 PHE B C 1
ATOM 10381 O O . PHE B 1 519 ? 19.031 -1.303 -2.523 1 69.75 519 PHE B O 1
ATOM 10388 N N . GLY B 1 520 ? 20.25 -2.971 -3.395 1 69.62 520 GLY B N 1
ATOM 10389 C CA . GLY B 1 520 ? 19.188 -3.939 -3.152 1 69.62 520 GLY B CA 1
ATOM 10390 C C . GLY B 1 520 ? 18.812 -4.055 -1.688 1 69.62 520 GLY B C 1
ATOM 10391 O O . GLY B 1 520 ? 17.656 -4.34 -1.362 1 69.62 520 GLY B O 1
ATOM 10392 N N . LEU B 1 521 ? 19.656 -3.773 -0.857 1 69.94 521 LEU B N 1
ATOM 10393 C CA . LEU B 1 521 ? 19.391 -3.953 0.567 1 69.94 521 LEU B CA 1
ATOM 10394 C C . LEU B 1 521 ? 18.547 -2.811 1.112 1 69.94 521 LEU B C 1
ATOM 10396 O O . LEU B 1 521 ? 17.953 -2.93 2.189 1 69.94 521 LEU B O 1
ATOM 10400 N N . LEU B 1 522 ? 18.422 -1.832 0.298 1 68.12 522 LEU B N 1
ATOM 10401 C CA . LEU B 1 522 ? 17.594 -0.704 0.712 1 68.12 522 LEU B CA 1
ATOM 10402 C C . LEU B 1 522 ? 16.109 -1.065 0.654 1 68.12 522 LEU B C 1
ATOM 10404 O O . LEU B 1 522 ? 15.297 -0.488 1.38 1 68.12 522 LEU B O 1
ATOM 10408 N N . TYR B 1 523 ? 15.859 -2.029 -0.162 1 73.12 523 TYR B N 1
ATOM 10409 C CA . TYR B 1 523 ? 14.453 -2.402 -0.278 1 73.12 523 TYR B CA 1
ATOM 10410 C C . TYR B 1 523 ? 14.258 -3.885 0.02 1 73.12 523 TYR B C 1
ATOM 10412 O O . TYR B 1 523 ? 13.148 -4.41 -0.113 1 73.12 523 TYR B O 1
ATOM 10420 N N . ALA B 1 524 ? 15.227 -4.492 0.492 1 75.5 524 ALA B N 1
ATOM 10421 C CA . ALA B 1 524 ? 15.219 -5.941 0.658 1 75.5 524 ALA B CA 1
ATOM 10422 C C . ALA B 1 524 ? 14.156 -6.375 1.662 1 75.5 524 ALA B C 1
ATOM 10424 O O . ALA B 1 524 ? 13.742 -7.535 1.682 1 75.5 524 ALA B O 1
ATOM 10425 N N . PHE B 1 525 ? 13.719 -5.453 2.418 1 84.06 525 PHE B N 1
ATOM 10426 C CA . PHE B 1 525 ? 12.805 -5.855 3.482 1 84.06 525 PHE B CA 1
ATOM 10427 C C . PHE B 1 525 ? 11.453 -5.16 3.326 1 84.06 525 PHE B C 1
ATOM 10429 O O . PHE B 1 525 ? 10.609 -5.23 4.223 1 84.06 525 PHE B O 1
ATOM 10436 N N . ASN B 1 526 ? 11.289 -4.539 2.182 1 87.12 526 ASN B N 1
ATOM 10437 C CA . ASN B 1 526 ? 10.008 -3.898 1.903 1 87.12 526 ASN B CA 1
ATOM 10438 C C . ASN B 1 526 ? 8.922 -4.926 1.6 1 87.12 526 ASN B C 1
ATOM 10440 O O . ASN B 1 526 ? 7.73 -4.621 1.693 1 87.12 526 ASN B O 1
ATOM 10444 N N . GLU B 1 527 ? 9.344 -6.086 1.085 1 94.12 527 GLU B N 1
ATOM 10445 C CA . GLU B 1 527 ? 8.5 -7.234 0.778 1 94.12 527 GLU B CA 1
ATOM 10446 C C . GLU B 1 527 ? 9.094 -8.523 1.332 1 94.12 527 GLU B C 1
ATOM 10448 O O . GLU B 1 527 ? 10.258 -8.547 1.733 1 94.12 527 GLU B O 1
ATOM 10453 N N . ASN B 1 528 ? 8.258 -9.531 1.496 1 96.88 528 ASN B N 1
ATOM 10454 C CA . ASN B 1 528 ? 8.797 -10.875 1.669 1 96.88 528 ASN B CA 1
ATOM 10455 C C . ASN B 1 528 ? 9.359 -11.43 0.363 1 96.88 528 ASN B C 1
ATOM 10457 O O . ASN B 1 528 ? 8.641 -12.047 -0.419 1 96.88 528 ASN B O 1
ATOM 10461 N N . PHE B 1 529 ? 10.672 -11.297 0.184 1 97.06 529 PHE B N 1
ATOM 10462 C CA . PHE B 1 529 ? 11.258 -11.523 -1.131 1 97.06 529 PHE B CA 1
ATOM 10463 C C . PHE B 1 529 ? 11.773 -12.953 -1.25 1 97.06 529 PHE B C 1
ATOM 10465 O O . PHE B 1 529 ? 12.32 -13.508 -0.294 1 97.06 529 PHE B O 1
ATOM 10472 N N . MET B 1 530 ? 11.547 -13.516 -2.385 1 97.81 530 MET B N 1
ATOM 10473 C CA . MET B 1 530 ? 12.266 -14.688 -2.879 1 97.81 530 MET B CA 1
ATOM 10474 C C . MET B 1 530 ? 13.281 -14.297 -3.945 1 97.81 530 MET B C 1
ATOM 10476 O O . MET B 1 530 ? 12.977 -13.492 -4.832 1 97.81 530 MET B O 1
ATOM 10480 N N . LEU B 1 531 ? 14.523 -14.75 -3.801 1 97.81 531 LEU B N 1
ATOM 10481 C CA . LEU B 1 531 ? 15.578 -14.469 -4.77 1 97.81 531 LEU B CA 1
ATOM 10482 C C . LEU B 1 531 ? 15.547 -15.477 -5.914 1 97.81 531 LEU B C 1
ATOM 10484 O O . LEU B 1 531 ? 16.047 -16.594 -5.777 1 97.81 531 LEU B O 1
ATOM 10488 N N . PRO B 1 532 ? 15.055 -15.023 -7.059 1 97.75 532 PRO B N 1
ATOM 10489 C CA . PRO B 1 532 ? 14.867 -16.016 -8.133 1 97.75 532 PRO B CA 1
ATOM 10490 C C . PRO B 1 532 ? 16.016 -16.016 -9.133 1 97.75 532 PRO B C 1
ATOM 10492 O O . PRO B 1 532 ? 16.359 -14.961 -9.68 1 97.75 532 PRO B O 1
ATOM 10495 N N . LEU B 1 533 ? 16.641 -17.062 -9.352 1 98.31 533 LEU B N 1
ATOM 10496 C CA . LEU B 1 533 ? 17.344 -17.422 -10.578 1 98.31 533 LEU B CA 1
ATOM 10497 C C . LEU B 1 533 ? 16.562 -18.484 -11.352 1 98.31 533 LEU B C 1
ATOM 10499 O O . LEU B 1 533 ? 16.922 -19.656 -11.32 1 98.31 533 LEU B O 1
ATOM 10503 N N . SER B 1 534 ? 15.539 -17.984 -12.062 1 98 534 SER B N 1
ATOM 10504 C CA . SER B 1 534 ? 14.453 -18.812 -12.602 1 98 534 SER B CA 1
ATOM 10505 C C . SER B 1 534 ? 14.734 -19.219 -14.039 1 98 534 SER B C 1
ATOM 10507 O O . SER B 1 534 ? 15.781 -18.875 -14.594 1 98 534 SER B O 1
ATOM 10509 N N . HIS B 1 535 ? 13.781 -19.938 -14.625 1 97.5 535 HIS B N 1
ATOM 10510 C CA . HIS B 1 535 ? 13.844 -20.406 -16 1 97.5 535 HIS B CA 1
ATOM 10511 C C . HIS B 1 535 ? 13.945 -19.234 -16.984 1 97.5 535 HIS B C 1
ATOM 10513 O O . HIS B 1 535 ? 14.578 -19.359 -18.031 1 97.5 535 HIS B O 1
ATOM 10519 N N . ASP B 1 536 ? 13.406 -18.141 -16.641 1 93.81 536 ASP B N 1
ATOM 10520 C CA . ASP B 1 536 ? 13.367 -16.984 -17.531 1 93.81 536 ASP B CA 1
ATOM 10521 C C . ASP B 1 536 ? 14.773 -16.453 -17.797 1 93.81 536 ASP B C 1
ATOM 10523 O O . ASP B 1 536 ? 15 -15.773 -18.797 1 93.81 536 ASP B O 1
ATOM 10527 N N . GLU B 1 537 ? 15.727 -16.781 -16.984 1 92.75 537 GLU B N 1
ATOM 10528 C CA . GLU B 1 537 ? 17.062 -16.188 -17.078 1 92.75 537 GLU B CA 1
ATOM 10529 C C . GLU B 1 537 ? 18 -17.062 -17.891 1 92.75 537 GLU B C 1
ATOM 10531 O O . GLU B 1 537 ? 19.141 -16.688 -18.156 1 92.75 537 GLU B O 1
ATOM 10536 N N . VAL B 1 538 ? 17.562 -18.25 -18.328 1 92.81 538 VAL B N 1
ATOM 10537 C CA . VAL B 1 538 ? 18.484 -19.172 -18.969 1 92.81 538 VAL B CA 1
ATOM 10538 C C . VAL B 1 538 ? 17.875 -19.703 -20.281 1 92.81 538 VAL B C 1
ATOM 10540 O O . VAL B 1 538 ? 18.25 -20.766 -20.766 1 92.81 538 VAL B O 1
ATOM 10543 N N . VAL B 1 539 ? 16.875 -19.031 -20.781 1 93.12 539 VAL B N 1
ATOM 10544 C CA . VAL B 1 539 ? 16.203 -19.438 -22 1 93.12 539 VAL B CA 1
ATOM 10545 C C . VAL B 1 539 ? 17 -18.953 -23.219 1 93.12 539 VAL B C 1
ATOM 10547 O O . VAL B 1 539 ? 18.062 -18.328 -23.062 1 93.12 539 VAL B O 1
ATOM 10550 N N . HIS B 1 540 ? 16.453 -19.219 -24.391 1 87.31 540 HIS B N 1
ATOM 10551 C CA . HIS B 1 540 ? 17.125 -18.875 -25.656 1 87.31 540 HIS B CA 1
ATOM 10552 C C . HIS B 1 540 ? 17.453 -17.391 -25.719 1 87.31 540 HIS B C 1
ATOM 10554 O O . HIS B 1 540 ? 16.578 -16.547 -25.484 1 87.31 540 HIS B O 1
ATOM 10560 N N . GLY B 1 541 ? 18.578 -17.156 -26 1 89.19 541 GLY B N 1
ATOM 10561 C CA . GLY B 1 541 ? 19.031 -15.789 -26.188 1 89.19 541 GLY B CA 1
ATOM 10562 C C . GLY B 1 541 ? 19.516 -15.141 -24.906 1 89.19 541 GLY B C 1
ATOM 10563 O O . GLY B 1 541 ? 20.062 -14.031 -24.938 1 89.19 541 GLY B O 1
ATOM 10564 N N . LYS B 1 542 ? 19.469 -15.828 -23.812 1 92.88 542 LYS B N 1
ATOM 10565 C CA . LYS B 1 542 ? 19.828 -15.211 -22.547 1 92.88 542 LYS B CA 1
ATOM 10566 C C . LYS B 1 542 ? 21.109 -15.82 -21.969 1 92.88 542 LYS B C 1
ATOM 10568 O O . LYS B 1 542 ? 21.609 -15.359 -20.953 1 92.88 542 LYS B O 1
ATOM 10573 N N . GLN B 1 543 ? 21.641 -16.875 -22.656 1 94.62 543 GLN B N 1
ATOM 10574 C CA . GLN B 1 543 ? 22.812 -17.594 -22.172 1 94.62 543 GLN B CA 1
ATOM 10575 C C . GLN B 1 543 ? 22.5 -18.344 -20.875 1 94.62 543 GLN B C 1
ATOM 10577 O O . GLN B 1 543 ? 21.469 -18.109 -20.25 1 94.62 543 GLN B O 1
ATOM 10582 N N . SER B 1 544 ? 23.297 -19.328 -20.594 1 97.44 544 SER B N 1
ATOM 10583 C CA . SER B 1 544 ? 23.219 -20 -19.297 1 97.44 544 SER B CA 1
ATOM 10584 C C . SER B 1 544 ? 23.828 -19.141 -18.188 1 97.44 544 SER B C 1
ATOM 10586 O O . SER B 1 544 ? 24.5 -18.141 -18.469 1 97.44 544 SER B O 1
ATOM 10588 N N . LEU B 1 545 ? 23.562 -19.438 -16.922 1 98.06 545 LEU B N 1
ATOM 10589 C CA . LEU B 1 545 ? 24.172 -18.688 -15.828 1 98.06 545 LEU B CA 1
ATOM 10590 C C . LEU B 1 545 ? 25.703 -18.781 -15.906 1 98.06 545 LEU B C 1
ATOM 10592 O O . LEU B 1 545 ? 26.391 -17.797 -15.648 1 98.06 545 LEU B O 1
ATOM 10596 N N . LEU B 1 546 ? 26.203 -20 -16.266 1 97.75 546 LEU B N 1
ATOM 10597 C CA . LEU B 1 546 ? 27.641 -20.219 -16.375 1 97.75 546 LEU B CA 1
ATOM 10598 C C . LEU B 1 546 ? 28.234 -19.297 -17.438 1 97.75 546 LEU B C 1
ATOM 10600 O O . LEU B 1 546 ? 29.266 -18.641 -17.188 1 97.75 546 LEU B O 1
ATOM 10604 N N . TYR B 1 547 ? 27.641 -19.172 -18.516 1 96.69 547 TYR B N 1
ATOM 10605 C CA . TYR B 1 547 ? 28.25 -18.453 -19.625 1 96.69 547 TYR B CA 1
ATOM 10606 C C . TYR B 1 547 ? 27.906 -16.969 -19.562 1 96.69 547 TYR B C 1
ATOM 10608 O O . TYR B 1 547 ? 28.406 -16.188 -20.375 1 96.69 547 TYR B O 1
ATOM 10616 N N . LYS B 1 548 ? 27.109 -16.531 -18.609 1 96.94 548 LYS B N 1
ATOM 10617 C CA . LYS B 1 548 ? 26.984 -15.117 -18.266 1 96.94 548 LYS B CA 1
ATOM 10618 C C . LYS B 1 548 ? 28.219 -14.602 -17.547 1 96.94 548 LYS B C 1
ATOM 10620 O O . LYS B 1 548 ? 28.469 -13.398 -17.5 1 96.94 548 LYS B O 1
ATOM 10625 N N . MET B 1 549 ? 28.938 -15.539 -16.969 1 97.12 549 MET B N 1
ATOM 10626 C CA . MET B 1 549 ? 30.125 -15.188 -16.219 1 97.12 549 MET B CA 1
ATOM 10627 C C . MET B 1 549 ? 31.312 -14.922 -17.141 1 97.12 549 MET B C 1
ATOM 10629 O O . MET B 1 549 ? 31.547 -15.68 -18.078 1 97.12 549 MET B O 1
ATOM 10633 N N . PRO B 1 550 ? 32.062 -13.938 -16.875 1 96.12 550 PRO B N 1
ATOM 10634 C CA . PRO B 1 550 ? 33.219 -13.633 -17.719 1 96.12 550 PRO B CA 1
ATOM 10635 C C . PRO B 1 550 ? 34.469 -14.445 -17.328 1 96.12 550 PRO B C 1
ATOM 10637 O O . PRO B 1 550 ? 34.469 -15.094 -16.297 1 96.12 550 PRO B O 1
ATOM 10640 N N . GLY B 1 551 ? 35.5 -14.391 -18.312 1 94 551 GLY B N 1
ATOM 10641 C CA . GLY B 1 551 ? 36.812 -14.969 -18.031 1 94 551 GLY B CA 1
ATOM 10642 C C . GLY B 1 551 ? 36.969 -16.359 -18.625 1 94 551 GLY B C 1
ATOM 10643 O O . GLY B 1 551 ? 36.156 -16.797 -19.453 1 94 551 GLY B O 1
ATOM 10644 N N . ASP B 1 552 ? 38.094 -16.984 -18.281 1 93.75 552 ASP B N 1
ATOM 10645 C CA . ASP B 1 552 ? 38.375 -18.344 -18.75 1 93.75 552 ASP B CA 1
ATOM 10646 C C . ASP B 1 552 ? 37.531 -19.359 -18.016 1 93.75 552 ASP B C 1
ATOM 10648 O O . ASP B 1 552 ? 36.656 -19 -17.203 1 93.75 552 ASP B O 1
ATOM 10652 N N . GLU B 1 553 ? 37.688 -20.531 -18.312 1 93.81 553 GLU B N 1
ATOM 10653 C CA . GLU B 1 553 ? 36.812 -21.594 -17.766 1 93.81 553 GLU B CA 1
ATOM 10654 C C . GLU B 1 553 ? 36.844 -21.594 -16.25 1 93.81 553 GLU B C 1
ATOM 10656 O O . GLU B 1 553 ? 35.812 -21.672 -15.594 1 93.81 553 GLU B O 1
ATOM 10661 N N . TRP B 1 554 ? 38 -21.578 -15.719 1 94.69 554 TRP B N 1
ATOM 10662 C CA . TRP B 1 554 ? 38.125 -21.594 -14.266 1 94.69 554 TRP B CA 1
ATOM 10663 C C . TRP B 1 554 ? 37.406 -20.375 -13.664 1 94.69 554 TRP B C 1
ATOM 10665 O O . TRP B 1 554 ? 36.688 -20.516 -12.664 1 94.69 554 TRP B O 1
ATOM 10675 N N . GLN B 1 555 ? 37.625 -19.25 -14.227 1 96.62 555 GLN B N 1
ATOM 10676 C CA . GLN B 1 555 ? 37 -18.016 -13.719 1 96.62 555 GLN B CA 1
ATOM 10677 C C . GLN B 1 555 ? 35.5 -18.078 -13.828 1 96.62 555 GLN B C 1
ATOM 10679 O O . GLN B 1 555 ? 34.781 -17.578 -12.945 1 96.62 555 GLN B O 1
ATOM 10684 N N . ARG B 1 556 ? 35 -18.609 -14.93 1 97.5 556 ARG B N 1
ATOM 10685 C CA . ARG B 1 556 ? 33.562 -18.703 -15.094 1 97.5 556 ARG B CA 1
ATOM 10686 C C . ARG B 1 556 ? 32.938 -19.547 -13.977 1 97.5 556 ARG B C 1
ATOM 10688 O O . ARG B 1 556 ? 31.938 -19.156 -13.391 1 97.5 556 ARG B O 1
ATOM 10695 N N . PHE B 1 557 ? 33.594 -20.641 -13.719 1 98.19 557 PHE B N 1
ATOM 10696 C CA . PHE B 1 557 ? 33.094 -21.5 -12.648 1 98.19 557 PHE B CA 1
ATOM 10697 C C . PHE B 1 557 ? 33.25 -20.844 -11.289 1 98.19 557 PHE B C 1
ATOM 10699 O O . PHE B 1 557 ? 32.406 -20.984 -10.406 1 98.19 557 PHE B O 1
ATOM 10706 N N . ALA B 1 558 ? 34.375 -20.172 -11.078 1 98.31 558 ALA B N 1
ATOM 10707 C CA . ALA B 1 558 ? 34.625 -19.453 -9.828 1 98.31 558 ALA B CA 1
ATOM 10708 C C . ALA B 1 558 ? 33.562 -18.391 -9.609 1 98.31 558 ALA B C 1
ATOM 10710 O O . ALA B 1 558 ? 33 -18.25 -8.508 1 98.31 558 ALA B O 1
ATOM 10711 N N . ASN B 1 559 ? 33.219 -17.641 -10.664 1 98.25 559 ASN B N 1
ATOM 10712 C CA . ASN B 1 559 ? 32.188 -16.625 -10.617 1 98.25 559 ASN B CA 1
ATOM 10713 C C . ASN B 1 559 ? 30.812 -17.234 -10.273 1 98.25 559 ASN B C 1
ATOM 10715 O O . ASN B 1 559 ? 30.047 -16.656 -9.508 1 98.25 559 ASN B O 1
ATOM 10719 N N . LEU B 1 560 ? 30.562 -18.344 -10.867 1 98.56 560 LEU B N 1
ATOM 10720 C CA . LEU B 1 560 ? 29.266 -18.984 -10.641 1 98.56 560 LEU B CA 1
ATOM 10721 C C . LEU B 1 560 ? 29.125 -19.406 -9.18 1 98.56 560 LEU B C 1
ATOM 10723 O O . LEU B 1 560 ? 28.094 -19.188 -8.562 1 98.56 560 LEU B O 1
ATOM 10727 N N . ARG B 1 561 ? 30.172 -20.016 -8.641 1 98.69 561 ARG B N 1
ATOM 10728 C CA . ARG B 1 561 ? 30.141 -20.406 -7.234 1 98.69 561 ARG B CA 1
ATOM 10729 C C . ARG B 1 561 ? 30 -19.188 -6.332 1 98.69 561 ARG B C 1
ATOM 10731 O O . ARG B 1 561 ? 29.328 -19.234 -5.301 1 98.69 561 ARG B O 1
ATOM 10738 N N . LEU B 1 562 ? 30.656 -18.094 -6.684 1 98.56 562 LEU B N 1
ATOM 10739 C CA . LEU B 1 562 ? 30.562 -16.844 -5.938 1 98.56 562 LEU B CA 1
ATOM 10740 C C . LEU B 1 562 ? 29.141 -16.297 -5.961 1 98.56 562 LEU B C 1
ATOM 10742 O O . LEU B 1 562 ? 28.625 -15.867 -4.934 1 98.56 562 LEU B O 1
ATOM 10746 N N . LEU B 1 563 ? 28.531 -16.312 -7.121 1 98.44 563 LEU B N 1
ATOM 10747 C CA . LEU B 1 563 ? 27.141 -15.891 -7.266 1 98.44 563 LEU B CA 1
ATOM 10748 C C . LEU B 1 563 ? 26.234 -16.672 -6.32 1 98.44 563 LEU B C 1
ATOM 10750 O O . LEU B 1 563 ? 25.406 -16.078 -5.625 1 98.44 563 LEU B O 1
ATOM 10754 N N . TYR B 1 564 ? 26.438 -17.953 -6.301 1 98.81 564 TYR B N 1
ATOM 10755 C CA . TYR B 1 564 ? 25.594 -18.797 -5.461 1 98.81 564 TYR B CA 1
ATOM 10756 C C . TYR B 1 564 ? 25.875 -18.547 -3.984 1 98.81 564 TYR B C 1
ATOM 10758 O O . TYR B 1 564 ? 24.969 -18.594 -3.154 1 98.81 564 TYR B O 1
ATOM 10766 N N . THR B 1 565 ? 27.094 -18.344 -3.66 1 98.69 565 THR B N 1
ATOM 10767 C CA . THR B 1 565 ? 27.438 -18.016 -2.279 1 98.69 565 THR B CA 1
ATOM 10768 C C . THR B 1 565 ? 26.703 -16.75 -1.83 1 98.69 565 THR B C 1
ATOM 10770 O O . THR B 1 565 ? 26.125 -16.719 -0.742 1 98.69 565 THR B O 1
ATOM 10773 N N . MET B 1 566 ? 26.734 -15.758 -2.684 1 97.88 566 MET B N 1
ATOM 10774 C CA . MET B 1 566 ? 26.031 -14.523 -2.387 1 97.88 566 MET B CA 1
ATOM 10775 C C . MET B 1 566 ? 24.531 -14.781 -2.262 1 97.88 566 MET B C 1
ATOM 10777 O O . MET B 1 566 ? 23.891 -14.336 -1.305 1 97.88 566 MET B O 1
ATOM 10781 N N . MET B 1 567 ? 23.969 -15.484 -3.182 1 98 567 MET B N 1
ATOM 10782 C CA . MET B 1 567 ? 22.531 -15.758 -3.195 1 98 567 MET B CA 1
ATOM 10783 C C . MET B 1 567 ? 22.094 -16.438 -1.902 1 98 567 MET B C 1
ATOM 10785 O O . MET B 1 567 ? 21.125 -16.016 -1.27 1 98 567 MET B O 1
ATOM 10789 N N . PHE B 1 568 ? 22.797 -17.422 -1.444 1 98.5 568 PHE B N 1
ATOM 10790 C CA . PHE B 1 568 ? 22.375 -18.25 -0.323 1 98.5 568 PHE B CA 1
ATOM 10791 C C . PHE B 1 568 ? 22.656 -17.547 1.003 1 98.5 568 PHE B C 1
ATOM 10793 O O . PHE B 1 568 ? 22.125 -17.953 2.043 1 98.5 568 PHE B O 1
ATOM 10800 N N . THR B 1 569 ? 23.484 -16.516 0.98 1 98.06 569 THR B N 1
ATOM 10801 C CA . THR B 1 569 ? 23.781 -15.805 2.219 1 98.06 569 THR B CA 1
ATOM 10802 C C . THR B 1 569 ? 23.062 -14.469 2.264 1 98.06 569 THR B C 1
ATOM 10804 O O . THR B 1 569 ? 23.062 -13.789 3.291 1 98.06 569 THR B O 1
ATOM 10807 N N . TYR B 1 570 ? 22.469 -14.07 1.168 1 96.5 570 TYR B N 1
ATOM 10808 C CA . TYR B 1 570 ? 21.672 -12.844 1.073 1 96.5 570 TYR B CA 1
ATOM 10809 C C . TYR B 1 570 ? 20.297 -13.031 1.688 1 96.5 570 TYR B C 1
ATOM 10811 O O . TYR B 1 570 ? 19.734 -14.133 1.654 1 96.5 570 TYR B O 1
ATOM 10819 N N . PRO B 1 571 ? 19.719 -11.984 2.311 1 95.62 571 PRO B N 1
ATOM 10820 C CA . PRO B 1 571 ? 18.375 -12.125 2.854 1 95.62 571 PRO B CA 1
ATOM 10821 C C . PRO B 1 571 ? 17.328 -12.469 1.782 1 95.62 571 PRO B C 1
ATOM 10823 O O . PRO B 1 571 ? 17.391 -11.938 0.67 1 95.62 571 PRO B O 1
ATOM 10826 N N . GLY B 1 572 ? 16.312 -13.305 2.172 1 97.44 572 GLY B N 1
ATOM 10827 C CA . GLY B 1 572 ? 15.266 -13.758 1.274 1 97.44 572 GLY B CA 1
ATOM 10828 C C . GLY B 1 572 ? 15.281 -15.25 1.038 1 97.44 572 GLY B C 1
ATOM 10829 O O . GLY B 1 572 ? 16.297 -15.914 1.285 1 97.44 572 GLY B O 1
ATOM 10830 N N . LYS B 1 573 ? 14.156 -15.766 0.6 1 98.62 573 LYS B N 1
ATOM 10831 C CA . LYS B 1 573 ? 14.086 -17.188 0.25 1 98.62 573 LYS B CA 1
ATOM 10832 C C . LYS B 1 573 ? 14.742 -17.438 -1.103 1 98.62 573 LYS B C 1
ATOM 10834 O O . LYS B 1 573 ? 15.062 -16.516 -1.837 1 98.62 573 LYS B O 1
ATOM 10839 N N . LYS B 1 574 ? 15.086 -18.703 -1.386 1 98.75 574 LYS B N 1
ATOM 10840 C CA . LYS B 1 574 ? 15.914 -19.031 -2.545 1 98.75 574 LYS B CA 1
ATOM 10841 C C . LYS B 1 574 ? 15.117 -19.797 -3.596 1 98.75 574 LYS B C 1
ATOM 10843 O O . LYS B 1 574 ? 14.305 -20.656 -3.26 1 98.75 574 LYS B O 1
ATOM 10848 N N . LEU B 1 575 ? 15.312 -19.469 -4.852 1 98.81 575 LEU B N 1
ATOM 10849 C CA . LEU B 1 575 ? 14.773 -20.25 -5.965 1 98.81 575 LEU B CA 1
ATOM 10850 C C . LEU B 1 575 ? 15.82 -20.406 -7.062 1 98.81 575 LEU B C 1
ATOM 10852 O O . LEU B 1 575 ? 16.391 -19.422 -7.543 1 98.81 575 LEU B O 1
ATOM 10856 N N . LEU B 1 576 ? 16.109 -21.625 -7.406 1 98.88 576 LEU B N 1
ATOM 10857 C CA . LEU B 1 576 ? 17.062 -21.938 -8.453 1 98.88 576 LEU B CA 1
ATOM 10858 C C . LEU B 1 576 ? 16.469 -22.891 -9.484 1 98.88 576 LEU B C 1
ATOM 10860 O O . LEU B 1 576 ? 15.891 -23.922 -9.117 1 98.88 576 LEU B O 1
ATOM 10864 N N . PHE B 1 577 ? 16.641 -22.609 -10.766 1 98.81 577 PHE B N 1
ATOM 10865 C CA . PHE B 1 577 ? 16.094 -23.422 -11.852 1 98.81 577 PHE B CA 1
ATOM 10866 C C . PHE B 1 577 ? 16.969 -24.641 -12.117 1 98.81 577 PHE B C 1
ATOM 10868 O O . PHE B 1 577 ? 18.203 -24.562 -12.023 1 98.81 577 PHE B O 1
ATOM 10875 N N . MET B 1 578 ? 16.375 -25.656 -12.492 1 98.75 578 MET B N 1
ATOM 10876 C CA . MET B 1 578 ? 17.047 -26.906 -12.812 1 98.75 578 MET B CA 1
ATOM 10877 C C . MET B 1 578 ? 18.156 -26.688 -13.836 1 98.75 578 MET B C 1
ATOM 10879 O O . MET B 1 578 ? 18.016 -25.859 -14.742 1 98.75 578 MET B O 1
ATOM 10883 N N . GLY B 1 579 ? 19.188 -27.422 -13.664 1 98.44 579 GLY B N 1
ATOM 10884 C CA . GLY B 1 579 ? 20.328 -27.328 -14.555 1 98.44 579 GLY B CA 1
ATOM 10885 C C . GLY B 1 579 ? 21.359 -26.297 -14.102 1 98.44 579 GLY B C 1
ATOM 10886 O O . GLY B 1 579 ? 22.547 -26.438 -14.391 1 98.44 579 GLY B O 1
ATOM 10887 N N . CYS B 1 580 ? 20.891 -25.312 -13.391 1 98.62 580 CYS B N 1
ATOM 10888 C CA . CYS B 1 580 ? 21.797 -24.281 -12.906 1 98.62 580 CYS B CA 1
ATOM 10889 C C . CYS B 1 580 ? 22.641 -24.781 -11.75 1 98.62 580 CYS B C 1
ATOM 10891 O O . CYS B 1 580 ? 23.781 -24.328 -11.555 1 98.62 580 CYS B O 1
ATOM 10893 N N . GLU B 1 581 ? 22.156 -25.781 -11.016 1 98.56 581 GLU B N 1
ATOM 10894 C CA . GLU B 1 581 ? 22.797 -26.234 -9.789 1 98.56 581 GLU B CA 1
ATOM 10895 C C . GLU B 1 581 ? 24.062 -27.047 -10.086 1 98.56 581 GLU B C 1
ATOM 10897 O O . GLU B 1 581 ? 24.875 -27.281 -9.203 1 98.56 581 GLU B O 1
ATOM 10902 N N . PHE B 1 582 ? 24.219 -27.453 -11.359 1 98.25 582 PHE B N 1
ATOM 10903 C CA . PHE B 1 582 ? 25.469 -28.125 -11.688 1 98.25 582 PHE B CA 1
ATOM 10904 C C . PHE B 1 582 ? 26.203 -27.391 -12.805 1 98.25 582 PHE B C 1
ATOM 10906 O O . PHE B 1 582 ? 27.141 -27.922 -13.391 1 98.25 582 PHE B O 1
ATOM 10913 N N . GLY B 1 583 ? 25.75 -26.234 -13.125 1 98.31 583 GLY B N 1
ATOM 10914 C CA . GLY B 1 583 ? 26.438 -25.344 -14.047 1 98.31 583 GLY B CA 1
ATOM 10915 C C . GLY B 1 583 ? 26.297 -25.766 -15.492 1 98.31 583 GLY B C 1
ATOM 10916 O O . GLY B 1 583 ? 27.297 -25.859 -16.219 1 98.31 583 GLY B O 1
ATOM 10917 N N . GLN B 1 584 ? 25.094 -26.078 -15.883 1 97.5 584 GLN B N 1
ATOM 10918 C CA . GLN B 1 584 ? 24.875 -26.375 -17.297 1 97.5 584 GLN B CA 1
ATOM 10919 C C . GLN B 1 584 ? 25.328 -25.234 -18.188 1 97.5 584 GLN B C 1
ATOM 10921 O O . GLN B 1 584 ? 25.078 -24.062 -17.875 1 97.5 584 GLN B O 1
ATOM 10926 N N . GLY B 1 585 ? 26 -25.578 -19.281 1 95.94 585 GLY B N 1
ATOM 10927 C CA . GLY B 1 585 ? 26.562 -24.578 -20.156 1 95.94 585 GLY B CA 1
ATOM 10928 C C . GLY B 1 585 ? 25.594 -24.078 -21.219 1 95.94 585 GLY B C 1
ATOM 10929 O O . GLY B 1 585 ? 25.469 -22.875 -21.438 1 95.94 585 GLY B O 1
ATOM 10930 N N . GLU B 1 586 ? 24.906 -24.969 -21.75 1 95.31 586 GLU B N 1
ATOM 10931 C CA . GLU B 1 586 ? 23.953 -24.609 -22.797 1 95.31 586 GLU B CA 1
ATOM 10932 C C . GLU B 1 586 ? 22.703 -23.953 -22.219 1 95.31 586 GLU B C 1
ATOM 10934 O O . GLU B 1 586 ? 22.344 -24.219 -21.078 1 95.31 586 GLU B O 1
ATOM 10939 N N . GLU B 1 587 ? 22.109 -23.172 -23.047 1 96.75 587 GLU B N 1
ATOM 10940 C CA . GLU B 1 587 ? 20.797 -22.609 -22.688 1 96.75 587 GLU B CA 1
ATOM 10941 C C . GLU B 1 587 ? 19.766 -23.719 -22.5 1 96.75 587 GLU B C 1
ATOM 10943 O O . GLU B 1 587 ? 19.875 -24.781 -23.109 1 96.75 587 GLU B O 1
ATOM 10948 N N . TRP B 1 588 ? 18.859 -23.406 -21.625 1 96.94 588 TRP B N 1
ATOM 10949 C CA . TRP B 1 588 ? 17.781 -24.375 -21.391 1 96.94 588 TRP B CA 1
ATOM 10950 C C . TRP B 1 588 ? 16.922 -24.547 -22.641 1 96.94 588 TRP B C 1
ATOM 10952 O O . TRP B 1 588 ? 16.625 -23.562 -23.328 1 96.94 588 TRP B O 1
ATOM 10962 N N . ASN B 1 589 ? 16.656 -25.734 -22.891 1 96.19 589 ASN B N 1
ATOM 10963 C CA . ASN B 1 589 ? 15.797 -26.141 -23.984 1 96.19 589 ASN B CA 1
ATOM 10964 C C . ASN B 1 589 ? 14.75 -27.156 -23.531 1 96.19 589 ASN B C 1
ATOM 10966 O O . ASN B 1 589 ? 15.086 -28.25 -23.109 1 96.19 589 ASN B O 1
ATOM 10970 N N . GLU B 1 590 ? 13.5 -26.812 -23.672 1 95.31 590 GLU B N 1
ATOM 10971 C CA . GLU B 1 590 ? 12.406 -27.625 -23.156 1 95.31 590 GLU B CA 1
ATOM 10972 C C . GLU B 1 590 ? 12.266 -28.922 -23.953 1 95.31 590 GLU B C 1
ATOM 10974 O O . GLU B 1 590 ? 11.633 -29.875 -23.5 1 95.31 590 GLU B O 1
ATOM 10979 N N . SER B 1 591 ? 12.875 -29.031 -25.141 1 94.62 591 SER B N 1
ATOM 10980 C CA . SER B 1 591 ? 12.656 -30.172 -26.047 1 94.62 591 SER B CA 1
ATOM 10981 C C . SER B 1 591 ? 13.609 -31.312 -25.734 1 94.62 591 SER B C 1
ATOM 10983 O O . SER B 1 591 ? 13.5 -32.406 -26.328 1 94.62 591 SER B O 1
ATOM 10985 N N . ARG B 1 592 ? 14.492 -31.062 -24.812 1 94.62 592 ARG B N 1
ATOM 10986 C CA . ARG B 1 592 ? 15.438 -32.125 -24.484 1 94.62 592 ARG B CA 1
ATOM 10987 C C . ARG B 1 592 ? 15.727 -32.156 -23 1 94.62 592 ARG B C 1
ATOM 10989 O O . ARG B 1 592 ? 15.422 -31.203 -22.266 1 94.62 592 ARG B O 1
ATOM 10996 N N . SER B 1 593 ? 16.297 -33.281 -22.594 1 96.5 593 SER B N 1
ATOM 10997 C CA . SER B 1 593 ? 16.703 -33.469 -21.203 1 96.5 593 SER B CA 1
ATOM 10998 C C . SER B 1 593 ? 17.859 -32.531 -20.844 1 96.5 593 SER B C 1
ATOM 11000 O O . SER B 1 593 ? 18.578 -32.062 -21.734 1 96.5 593 SER B O 1
ATOM 11002 N N . LEU B 1 594 ? 17.984 -32.312 -19.562 1 97.69 594 LEU B N 1
ATOM 11003 C CA . LEU B 1 594 ? 19.156 -31.562 -19.094 1 97.69 594 LEU B CA 1
ATOM 11004 C C . LEU B 1 594 ? 20.438 -32.312 -19.438 1 97.69 594 LEU B C 1
ATOM 11006 O O . LEU B 1 594 ? 20.422 -33.5 -19.734 1 97.69 594 LEU B O 1
ATOM 11010 N N . ASP B 1 595 ? 21.531 -31.578 -19.469 1 96.94 595 ASP B N 1
ATOM 11011 C CA . ASP B 1 595 ? 22.828 -32.156 -19.797 1 96.94 595 ASP B CA 1
ATOM 11012 C C . ASP B 1 595 ? 23.438 -32.875 -18.594 1 96.94 595 ASP B C 1
ATOM 11014 O O . ASP B 1 595 ? 24.516 -32.5 -18.109 1 96.94 595 ASP B O 1
ATOM 11018 N N . TRP B 1 596 ? 22.828 -34 -18.234 1 97 596 TRP B N 1
ATOM 11019 C CA . TRP B 1 596 ? 23.219 -34.719 -17.031 1 97 596 TRP B CA 1
ATOM 11020 C C . TRP B 1 596 ? 24.641 -35.281 -17.188 1 97 596 TRP B C 1
ATOM 11022 O O . TRP B 1 596 ? 25.328 -35.5 -16.188 1 97 596 TRP B O 1
ATOM 11032 N N . TYR B 1 597 ? 25.156 -35.469 -18.359 1 96.19 597 TYR B N 1
ATOM 11033 C CA . TYR B 1 597 ? 26.484 -36 -18.609 1 96.19 597 TYR B CA 1
ATOM 11034 C C . TYR B 1 597 ? 27.562 -35.062 -18.062 1 96.19 597 TYR B C 1
ATOM 11036 O O . TYR B 1 597 ? 28.703 -35.5 -17.812 1 96.19 597 TYR B O 1
ATOM 11044 N N . LEU B 1 598 ? 27.219 -33.875 -17.875 1 97.44 598 LEU B N 1
ATOM 11045 C CA . LEU B 1 598 ? 28.172 -32.875 -17.375 1 97.44 598 LEU B CA 1
ATOM 11046 C C . LEU B 1 598 ? 28.672 -33.25 -15.984 1 97.44 598 LEU B C 1
ATOM 11048 O O . LEU B 1 598 ? 29.766 -32.844 -15.578 1 97.44 598 LEU B O 1
ATOM 11052 N N . LEU B 1 599 ? 27.922 -34.031 -15.281 1 97.31 599 LEU B N 1
ATOM 11053 C CA . LEU B 1 599 ? 28.297 -34.438 -13.93 1 97.31 599 LEU B CA 1
ATOM 11054 C C . LEU B 1 599 ? 29.391 -35.5 -13.977 1 97.31 599 LEU B C 1
ATOM 11056 O O . LEU B 1 599 ? 29.875 -35.938 -12.93 1 97.31 599 LEU B O 1
ATOM 11060 N N . ASN B 1 600 ? 29.844 -35.844 -15.141 1 96.81 600 ASN B N 1
ATOM 11061 C CA . ASN B 1 600 ? 31.047 -36.688 -15.281 1 96.81 600 ASN B CA 1
ATOM 11062 C C . ASN B 1 600 ? 32.312 -35.844 -15.219 1 96.81 600 ASN B C 1
ATOM 11064 O O . ASN B 1 600 ? 33.406 -36.375 -15.141 1 96.81 600 ASN B O 1
ATOM 11068 N N . TYR B 1 601 ? 32.156 -34.562 -15.203 1 96.25 601 TYR B N 1
ATOM 11069 C CA . TYR B 1 601 ? 33.312 -33.656 -15.156 1 96.25 601 TYR B CA 1
ATOM 11070 C C . TYR B 1 601 ? 33.438 -33.031 -13.781 1 96.25 601 TYR B C 1
ATOM 11072 O O . TYR B 1 601 ? 32.469 -32.531 -13.211 1 96.25 601 TYR B O 1
ATOM 11080 N N . PRO B 1 602 ? 34.625 -32.906 -13.266 1 95.5 602 PRO B N 1
ATOM 11081 C CA . PRO B 1 602 ? 34.844 -32.469 -11.883 1 95.5 602 PRO B CA 1
ATOM 11082 C C . PRO B 1 602 ? 34.375 -31.047 -11.625 1 95.5 602 PRO B C 1
ATOM 11084 O O . PRO B 1 602 ? 33.844 -30.75 -10.539 1 95.5 602 PRO B O 1
ATOM 11087 N N . VAL B 1 603 ? 34.531 -30.156 -12.539 1 96.19 603 VAL B N 1
ATOM 11088 C CA . VAL B 1 603 ? 34.188 -28.75 -12.312 1 96.19 603 VAL B CA 1
ATOM 11089 C C . VAL B 1 603 ? 32.656 -28.625 -12.133 1 96.19 603 VAL B C 1
ATOM 11091 O O . VAL B 1 603 ? 32.219 -27.781 -11.352 1 96.19 603 VAL B O 1
ATOM 11094 N N . HIS B 1 604 ? 31.906 -29.406 -12.883 1 98.06 604 HIS B N 1
ATOM 11095 C CA . HIS B 1 604 ? 30.453 -29.391 -12.734 1 98.06 604 HIS B CA 1
ATOM 1109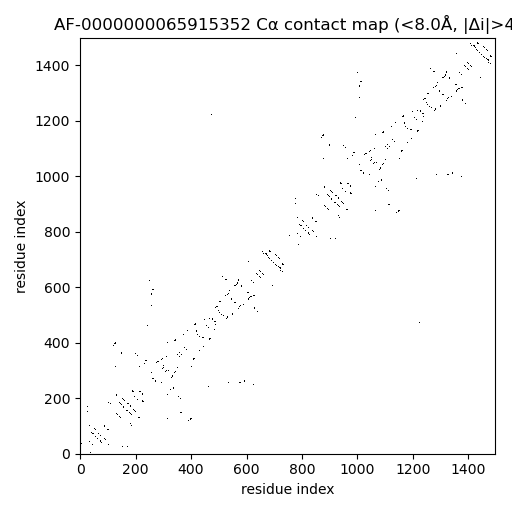6 C C . HIS B 1 604 ? 30.016 -30.078 -11.445 1 98.06 604 HIS B C 1
ATOM 11098 O O . HIS B 1 604 ? 29.094 -29.625 -10.773 1 98.06 604 HIS B O 1
ATOM 11104 N N . GLN B 1 605 ? 30.734 -31.156 -11.117 1 98 605 GLN B N 1
ATOM 11105 C CA . GLN B 1 605 ? 30.5 -31.812 -9.828 1 98 605 GLN B CA 1
ATOM 11106 C C . GLN B 1 605 ? 30.766 -30.844 -8.672 1 98 605 GLN B C 1
ATOM 11108 O O . GLN B 1 605 ? 30.062 -30.875 -7.66 1 98 605 GLN B O 1
ATOM 11113 N N . GLY B 1 606 ? 31.75 -30.094 -8.898 1 98.12 606 GLY B N 1
ATOM 11114 C CA . GLY B 1 606 ? 32.094 -29.109 -7.891 1 98.12 606 GLY B CA 1
ATOM 11115 C C . GLY B 1 606 ? 31 -28.094 -7.648 1 98.12 606 GLY B C 1
ATOM 11116 O O . GLY B 1 606 ? 30.719 -27.734 -6.5 1 98.12 606 GLY B O 1
ATOM 11117 N N . VAL B 1 607 ? 30.391 -27.594 -8.688 1 98.44 607 VAL B N 1
ATOM 11118 C CA . VAL B 1 607 ? 29.297 -26.641 -8.555 1 98.44 607 VAL B CA 1
ATOM 11119 C C . VAL B 1 607 ? 28.125 -27.281 -7.828 1 98.44 607 VAL B C 1
ATOM 11121 O O . VAL B 1 607 ? 27.531 -26.672 -6.93 1 98.44 607 VAL B O 1
ATOM 11124 N N . GLN B 1 608 ? 27.781 -28.453 -8.227 1 98.62 608 GLN B N 1
ATOM 11125 C CA . GLN B 1 608 ? 26.688 -29.156 -7.582 1 98.62 608 GLN B CA 1
ATOM 11126 C C . GLN B 1 608 ? 26.953 -29.359 -6.094 1 98.62 608 GLN B C 1
ATOM 11128 O O . GLN B 1 608 ? 26.062 -29.219 -5.266 1 98.62 608 GLN B O 1
ATOM 11133 N N . ALA B 1 609 ? 28.203 -29.734 -5.797 1 98.56 609 ALA B N 1
ATOM 11134 C CA . ALA B 1 609 ? 28.609 -29.922 -4.406 1 98.56 609 ALA B CA 1
ATOM 11135 C C . ALA B 1 609 ? 28.484 -28.625 -3.623 1 98.56 609 ALA B C 1
ATOM 11137 O O . ALA B 1 609 ? 28.078 -28.625 -2.457 1 98.56 609 ALA B O 1
ATOM 11138 N N . ALA B 1 610 ? 28.891 -27.547 -4.234 1 98.62 610 ALA B N 1
ATOM 11139 C CA . ALA B 1 610 ? 28.766 -26.25 -3.588 1 98.62 610 ALA B CA 1
ATOM 11140 C C . ALA B 1 610 ? 27.312 -25.938 -3.258 1 98.62 610 ALA B C 1
ATOM 11142 O O . ALA B 1 610 ? 27 -25.453 -2.16 1 98.62 610 ALA B O 1
ATOM 11143 N N . ILE B 1 611 ? 26.422 -26.172 -4.203 1 98.69 611 ILE B N 1
ATOM 11144 C CA . ILE B 1 611 ? 25 -25.906 -3.996 1 98.69 611 ILE B CA 1
ATOM 11145 C C . ILE B 1 611 ? 24.484 -26.781 -2.852 1 98.69 611 ILE B C 1
ATOM 11147 O O . ILE B 1 611 ? 23.734 -26.312 -1.999 1 98.69 611 ILE B O 1
ATOM 11151 N N . LYS B 1 612 ? 24.859 -28.031 -2.875 1 98.62 612 LYS B N 1
ATOM 11152 C CA . LYS B 1 612 ? 24.469 -28.953 -1.806 1 98.62 612 LYS B CA 1
ATOM 11153 C C . LYS B 1 612 ? 24.891 -28.406 -0.441 1 98.62 612 LYS B C 1
ATOM 11155 O O . LYS B 1 612 ? 24.078 -28.344 0.485 1 98.62 612 LYS B O 1
ATOM 11160 N N . ASP B 1 613 ? 26.109 -28 -0.341 1 98.56 613 ASP B N 1
ATOM 11161 C CA . ASP B 1 613 ? 26.625 -27.516 0.935 1 98.56 613 ASP B CA 1
ATOM 11162 C C . ASP B 1 613 ? 26.016 -26.172 1.316 1 98.56 613 ASP B C 1
ATOM 11164 O O . ASP B 1 613 ? 25.797 -25.891 2.498 1 98.56 613 ASP B O 1
ATOM 11168 N N . LEU B 1 614 ? 25.812 -25.312 0.367 1 98.75 614 LEU B N 1
ATOM 11169 C CA . LEU B 1 614 ? 25.156 -24.031 0.625 1 98.75 614 LEU B CA 1
ATOM 11170 C C . LEU B 1 614 ? 23.734 -24.234 1.123 1 98.75 614 LEU B C 1
ATOM 11172 O O . LEU B 1 614 ? 23.281 -23.547 2.035 1 98.75 614 LEU B O 1
ATOM 11176 N N . ASN B 1 615 ? 23.016 -25.156 0.527 1 98.75 615 ASN B N 1
ATOM 11177 C CA . ASN B 1 615 ? 21.688 -25.516 1.015 1 98.75 615 ASN B CA 1
ATOM 11178 C C . ASN B 1 615 ? 21.734 -26 2.461 1 98.75 615 ASN B C 1
ATOM 11180 O O . ASN B 1 615 ? 20.906 -25.594 3.279 1 98.75 615 ASN B O 1
ATOM 11184 N N . HIS B 1 616 ? 22.703 -26.828 2.703 1 98 616 HIS B N 1
ATOM 11185 C CA . HIS B 1 616 ? 22.844 -27.328 4.062 1 98 616 HIS B CA 1
ATOM 11186 C C . HIS B 1 616 ? 23.156 -26.203 5.039 1 98 616 HIS B C 1
ATOM 11188 O O . HIS B 1 616 ? 22.609 -26.172 6.141 1 98 616 HIS B O 1
ATOM 11194 N N . LEU B 1 617 ? 24.047 -25.344 4.609 1 97.81 617 LEU B N 1
ATOM 11195 C CA . LEU B 1 617 ? 24.406 -24.188 5.434 1 97.81 617 LEU B CA 1
ATOM 11196 C C . LEU B 1 617 ? 23.172 -23.328 5.707 1 97.81 617 LEU B C 1
ATOM 11198 O O . LEU B 1 617 ? 22.906 -22.953 6.855 1 97.81 617 LEU B O 1
ATOM 11202 N N . TYR B 1 618 ? 22.438 -23 4.691 1 98.25 618 TYR B N 1
ATOM 11203 C CA . TYR B 1 618 ? 21.234 -22.172 4.77 1 98.25 618 TYR B CA 1
ATOM 11204 C C . TYR B 1 618 ? 20.203 -22.797 5.703 1 98.25 618 TYR B C 1
ATOM 11206 O O . TYR B 1 618 ? 19.625 -22.094 6.547 1 98.25 618 TYR B O 1
ATOM 11214 N N . ARG B 1 619 ? 20.016 -24.047 5.668 1 97.69 619 ARG B N 1
ATOM 11215 C CA . ARG B 1 619 ? 19 -24.75 6.441 1 97.69 619 ARG B CA 1
ATOM 11216 C C . ARG B 1 619 ? 19.422 -24.906 7.898 1 97.69 619 ARG B C 1
ATOM 11218 O O . ARG B 1 619 ? 18.594 -24.859 8.805 1 97.69 619 ARG B O 1
ATOM 11225 N N . SER B 1 620 ? 20.719 -25.078 8.109 1 96.75 620 SER B N 1
ATOM 11226 C CA . SER B 1 620 ? 21.188 -25.484 9.438 1 96.75 620 SER B CA 1
ATOM 11227 C C . SER B 1 620 ? 21.516 -24.266 10.297 1 96.75 620 SER B C 1
ATOM 11229 O O . SER B 1 620 ? 21.531 -24.359 11.523 1 96.75 620 SER B O 1
ATOM 11231 N N . LEU B 1 621 ? 21.844 -23.125 9.68 1 97.06 621 LEU B N 1
ATOM 11232 C CA . LEU B 1 621 ? 22.219 -21.938 10.445 1 97.06 621 LEU B CA 1
ATOM 11233 C C . LEU B 1 621 ? 21.062 -20.938 10.516 1 97.06 621 LEU B C 1
ATOM 11235 O O . LEU B 1 621 ? 20.828 -20.188 9.57 1 97.06 621 LEU B O 1
ATOM 11239 N N . PRO B 1 622 ? 20.438 -20.781 11.648 1 96.88 622 PRO B N 1
ATOM 11240 C CA . PRO B 1 622 ? 19.297 -19.859 11.773 1 96.88 622 PRO B CA 1
ATOM 11241 C C . PRO B 1 622 ? 19.641 -18.422 11.414 1 96.88 622 PRO B C 1
ATOM 11243 O O . PRO B 1 622 ? 18.797 -17.688 10.914 1 96.88 622 PRO B O 1
ATOM 11246 N N . ALA B 1 623 ? 20.891 -18 11.57 1 97.5 623 ALA B N 1
ATOM 11247 C CA . ALA B 1 623 ? 21.328 -16.656 11.242 1 97.5 623 ALA B CA 1
ATOM 11248 C C . ALA B 1 623 ? 21.125 -16.359 9.758 1 97.5 623 ALA B C 1
ATOM 11250 O O . ALA B 1 623 ? 20.953 -15.195 9.367 1 97.5 623 ALA B O 1
ATOM 11251 N N . LEU B 1 624 ? 21.031 -17.391 8.969 1 97.94 624 LEU B N 1
ATOM 11252 C CA . LEU B 1 624 ? 20.953 -17.203 7.523 1 97.94 624 LEU B CA 1
ATOM 11253 C C . LEU B 1 624 ? 19.5 -17.266 7.043 1 97.94 624 LEU B C 1
ATOM 11255 O O . LEU B 1 624 ? 19.219 -16.938 5.891 1 97.94 624 LEU B O 1
ATOM 11259 N N . ASN B 1 625 ? 18.562 -17.641 7.957 1 97.25 625 ASN B N 1
ATOM 11260 C CA . ASN B 1 625 ? 17.234 -17.859 7.395 1 97.25 625 ASN B CA 1
ATOM 11261 C C . ASN B 1 625 ? 16.156 -17.266 8.281 1 97.25 625 ASN B C 1
ATOM 11263 O O . ASN B 1 625 ? 15.102 -16.844 7.785 1 97.25 625 ASN B O 1
ATOM 11267 N N . TYR B 1 626 ? 16.312 -17.109 9.57 1 97.25 626 TYR B N 1
ATOM 11268 C CA . TYR B 1 626 ? 15.266 -16.75 10.508 1 97.25 626 TYR B CA 1
ATOM 11269 C C . TYR B 1 626 ? 14.703 -15.367 10.188 1 97.25 626 TYR B C 1
ATOM 11271 O O . TYR B 1 626 ? 13.492 -15.156 10.219 1 97.25 626 TYR B O 1
ATOM 11279 N N . TYR B 1 627 ? 15.555 -14.375 9.898 1 96.38 627 TYR B N 1
ATOM 11280 C CA . TYR B 1 627 ? 15.148 -13.008 9.617 1 96.38 627 TYR B CA 1
ATOM 11281 C C . TYR B 1 627 ? 15.32 -12.68 8.133 1 96.38 627 TYR B C 1
ATOM 11283 O O . TYR B 1 627 ? 15.734 -11.57 7.781 1 96.38 627 TYR B O 1
ATOM 11291 N N . ASP B 1 628 ? 14.945 -13.609 7.293 1 96.25 628 ASP B N 1
ATOM 11292 C CA . ASP B 1 628 ? 15.047 -13.414 5.848 1 96.25 628 ASP B CA 1
ATOM 11293 C C . ASP B 1 628 ? 14.242 -12.195 5.402 1 96.25 628 ASP B C 1
ATOM 11295 O O . ASP B 1 628 ? 14.586 -11.547 4.418 1 96.25 628 ASP B O 1
ATOM 11299 N N . PHE B 1 629 ? 13.203 -11.914 6.203 1 95.38 629 PHE B N 1
ATOM 11300 C CA . PHE B 1 629 ? 12.289 -10.867 5.773 1 95.38 629 PHE B CA 1
ATOM 11301 C C . PHE B 1 629 ? 12.375 -9.656 6.699 1 95.38 629 PHE B C 1
ATOM 11303 O O . PHE B 1 629 ? 11.516 -8.773 6.652 1 95.38 629 PHE B O 1
ATOM 11310 N N . ALA B 1 630 ? 13.383 -9.641 7.566 1 91.75 630 ALA B N 1
ATOM 11311 C CA . ALA B 1 630 ? 13.484 -8.562 8.547 1 91.75 630 ALA B CA 1
ATOM 11312 C C . ALA B 1 630 ? 14.883 -7.961 8.562 1 91.75 630 ALA B C 1
ATOM 11314 O O . ALA B 1 630 ? 15.875 -8.68 8.422 1 91.75 630 ALA B O 1
ATOM 11315 N N . LYS B 1 631 ? 14.984 -6.703 8.789 1 86.88 631 LYS B N 1
ATOM 11316 C CA . LYS B 1 631 ? 16.25 -5.973 8.75 1 86.88 631 LYS B CA 1
ATOM 11317 C C . LYS B 1 631 ? 17.172 -6.398 9.898 1 86.88 631 LYS B C 1
ATOM 11319 O O . LYS B 1 631 ? 18.391 -6.266 9.797 1 86.88 631 LYS B O 1
ATOM 11324 N N . GLU B 1 632 ? 16.578 -6.914 10.961 1 89.31 632 GLU B N 1
ATOM 11325 C CA . GLU B 1 632 ? 17.344 -7.359 12.133 1 89.31 632 GLU B CA 1
ATOM 11326 C C . GLU B 1 632 ? 18.344 -8.453 11.758 1 89.31 632 GLU B C 1
ATOM 11328 O O . GLU B 1 632 ? 19.328 -8.672 12.469 1 89.31 632 GLU B O 1
ATOM 11333 N N . GLY B 1 633 ? 18.125 -9.055 10.578 1 94.06 633 GLY B N 1
ATOM 11334 C CA . GLY B 1 633 ? 18.938 -10.203 10.219 1 94.06 633 GLY B CA 1
ATOM 11335 C C . GLY B 1 633 ? 20.125 -9.836 9.352 1 94.06 633 GLY B C 1
ATOM 11336 O O . GLY B 1 633 ? 20.875 -10.719 8.898 1 94.06 633 GLY B O 1
ATOM 11337 N N . PHE B 1 634 ? 20.359 -8.539 9.109 1 93.88 634 PHE B N 1
ATOM 11338 C CA . PHE B 1 634 ? 21.422 -8.148 8.18 1 93.88 634 PHE B CA 1
ATOM 11339 C C . PHE B 1 634 ? 22.109 -6.879 8.664 1 93.88 634 PHE B C 1
ATOM 11341 O O . PHE B 1 634 ? 21.469 -5.965 9.18 1 93.88 634 PHE B O 1
ATOM 11348 N N . GLU B 1 635 ? 23.422 -6.855 8.562 1 90.31 635 GLU B N 1
ATOM 11349 C CA . GLU B 1 635 ? 24.219 -5.66 8.836 1 90.31 635 GLU B CA 1
ATOM 11350 C C . GLU B 1 635 ? 25.469 -5.617 7.969 1 90.31 635 GLU B C 1
ATOM 11352 O O . GLU B 1 635 ? 26.219 -6.594 7.906 1 90.31 635 GLU B O 1
ATOM 11357 N N . TRP B 1 636 ? 25.688 -4.504 7.305 1 86.69 636 TRP B N 1
ATOM 11358 C CA . TRP B 1 636 ? 26.938 -4.344 6.555 1 86.69 636 TRP B CA 1
ATOM 11359 C C . TRP B 1 636 ? 28.125 -4.258 7.496 1 86.69 636 TRP B C 1
ATOM 11361 O O . TRP B 1 636 ? 28.062 -3.615 8.547 1 86.69 636 TRP B O 1
ATOM 11371 N N . ILE B 1 637 ? 29.141 -5.004 7.184 1 89.31 637 ILE B N 1
ATOM 11372 C CA . ILE B 1 637 ? 30.438 -4.672 7.754 1 89.31 637 ILE B CA 1
ATOM 11373 C C . ILE B 1 637 ? 31.109 -3.584 6.918 1 89.31 637 ILE B C 1
ATOM 11375 O O . ILE B 1 637 ? 31.516 -2.543 7.449 1 89.31 637 ILE B O 1
ATOM 11379 N N . ASP B 1 638 ? 31.172 -3.875 5.582 1 83.81 638 ASP B N 1
ATOM 11380 C CA . ASP B 1 638 ? 31.688 -2.885 4.641 1 83.81 638 ASP B CA 1
ATOM 11381 C C . ASP B 1 638 ? 31.047 -3.059 3.262 1 83.81 638 ASP B C 1
ATOM 11383 O O . ASP B 1 638 ? 31.188 -4.113 2.639 1 83.81 638 ASP B O 1
ATOM 11387 N N . CYS B 1 639 ? 30.359 -1.967 2.832 1 79.88 639 CYS B N 1
ATOM 11388 C CA . CYS B 1 639 ? 29.781 -2.002 1.499 1 79.88 639 CYS B CA 1
ATOM 11389 C C . CYS B 1 639 ? 30.406 -0.951 0.594 1 79.88 639 CYS B C 1
ATOM 11391 O O . CYS B 1 639 ? 29.906 -0.689 -0.502 1 79.88 639 CYS B O 1
ATOM 11393 N N . HIS B 1 640 ? 31.531 -0.437 0.992 1 72.44 640 HIS B N 1
ATOM 11394 C CA . HIS B 1 640 ? 32.062 0.705 0.263 1 72.44 640 HIS B CA 1
ATOM 11395 C C . HIS B 1 640 ? 33.438 0.378 -0.345 1 72.44 640 HIS B C 1
ATOM 11397 O O . HIS B 1 640 ? 34.062 1.242 -0.949 1 72.44 640 HIS B O 1
ATOM 11403 N N . ASP B 1 641 ? 33.875 -0.849 -0.18 1 80.62 641 ASP B N 1
ATOM 11404 C CA . ASP B 1 641 ? 35.156 -1.216 -0.741 1 80.62 641 ASP B CA 1
ATOM 11405 C C . ASP B 1 641 ? 35.062 -1.46 -2.244 1 80.62 641 ASP B C 1
ATOM 11407 O O . ASP B 1 641 ? 35.438 -2.535 -2.73 1 80.62 641 ASP B O 1
ATOM 11411 N N . SER B 1 642 ? 34.594 -0.462 -2.955 1 80.12 642 SER B N 1
ATOM 11412 C CA . SER B 1 642 ? 34.438 -0.562 -4.402 1 80.12 642 SER B CA 1
ATOM 11413 C C . SER B 1 642 ? 35.812 -0.704 -5.094 1 80.12 642 SER B C 1
ATOM 11415 O O . SER B 1 642 ? 35.906 -1.357 -6.137 1 80.12 642 SER B O 1
ATOM 11417 N N . ALA B 1 643 ? 36.844 -0.114 -4.547 1 78.94 643 ALA B N 1
ATOM 11418 C CA . ALA B 1 643 ? 38.188 -0.17 -5.141 1 78.94 643 ALA B CA 1
ATOM 11419 C C . ALA B 1 643 ? 38.656 -1.613 -5.289 1 78.94 643 ALA B C 1
ATOM 11421 O O . ALA B 1 643 ? 39.312 -1.959 -6.277 1 78.94 643 ALA B O 1
ATOM 11422 N N . GLN B 1 644 ? 38.312 -2.469 -4.355 1 88.25 644 GLN B N 1
ATOM 11423 C CA . GLN B 1 644 ? 38.688 -3.875 -4.41 1 88.25 644 GLN B CA 1
ATOM 11424 C C . GLN B 1 644 ? 37.5 -4.762 -4.75 1 88.25 644 GLN B C 1
ATOM 11426 O O . GLN B 1 644 ? 37.656 -5.98 -4.863 1 88.25 644 GLN B O 1
ATOM 11431 N N . SER B 1 645 ? 36.375 -4.234 -4.945 1 90.94 645 SER B N 1
ATOM 11432 C CA . SER B 1 645 ? 35.125 -4.938 -5.23 1 90.94 645 SER B CA 1
ATOM 11433 C C . SER B 1 645 ? 34.906 -6.066 -4.234 1 90.94 645 SER B C 1
ATOM 11435 O O . SER B 1 645 ? 34.656 -7.207 -4.629 1 90.94 645 SER B O 1
ATOM 11437 N N . VAL B 1 646 ? 35 -5.699 -2.988 1 93.5 646 VAL B N 1
ATOM 11438 C CA . VAL B 1 646 ? 34.781 -6.656 -1.91 1 93.5 646 VAL B CA 1
ATOM 11439 C C . VAL B 1 646 ? 33.594 -6.203 -1.065 1 93.5 646 VAL B C 1
ATOM 11441 O O . VAL B 1 646 ? 33.438 -5.012 -0.776 1 93.5 646 VAL B O 1
ATOM 11444 N N . LEU B 1 647 ? 32.75 -7.113 -0.805 1 93.06 647 LEU B N 1
ATOM 11445 C CA . LEU B 1 647 ? 31.625 -6.875 0.099 1 93.06 647 LEU B CA 1
ATOM 11446 C C . LEU B 1 647 ? 31.734 -7.758 1.337 1 93.06 647 LEU B C 1
ATOM 11448 O O . LEU B 1 647 ? 32.188 -8.898 1.254 1 93.06 647 LEU B O 1
ATOM 11452 N N . SER B 1 648 ? 31.328 -7.199 2.471 1 95 648 SER B N 1
ATOM 11453 C CA . SER B 1 648 ? 31.281 -7.977 3.703 1 95 648 SER B CA 1
ATOM 11454 C C . SER B 1 648 ? 30.078 -7.59 4.555 1 95 648 SER B C 1
ATOM 11456 O O . SER B 1 648 ? 29.719 -6.41 4.637 1 95 648 SER B O 1
ATOM 11458 N N . TYR B 1 649 ? 29.391 -8.539 5.09 1 94.94 649 TYR B N 1
ATOM 11459 C CA . TYR B 1 649 ? 28.219 -8.273 5.914 1 94.94 649 TYR B CA 1
ATOM 11460 C C . TYR B 1 649 ? 28 -9.391 6.926 1 94.94 649 TYR B C 1
ATOM 11462 O O . TYR B 1 649 ? 28.625 -10.445 6.844 1 94.94 649 TYR B O 1
ATOM 11470 N N . LEU B 1 650 ? 27.109 -9.086 7.902 1 95.94 650 LEU B N 1
ATOM 11471 C CA . LEU B 1 650 ? 26.656 -10.031 8.914 1 95.94 650 LEU B CA 1
ATOM 11472 C C . LEU B 1 650 ? 25.25 -10.508 8.625 1 95.94 650 LEU B C 1
ATOM 11474 O O . LEU B 1 650 ? 24.406 -9.727 8.18 1 95.94 650 LEU B O 1
ATOM 11478 N N . ARG B 1 651 ? 25.016 -11.742 8.742 1 97.62 651 ARG B N 1
ATOM 11479 C CA . ARG B 1 651 ? 23.672 -12.289 8.953 1 97.62 651 ARG B CA 1
ATOM 11480 C C . ARG B 1 651 ? 23.484 -12.703 10.406 1 97.62 651 ARG B C 1
ATOM 11482 O O . ARG B 1 651 ? 24.359 -13.305 11.008 1 97.62 651 ARG B O 1
ATOM 11489 N N . LEU B 1 652 ? 22.328 -12.273 11 1 96.44 652 LEU B N 1
ATOM 11490 C CA . LEU B 1 652 ? 22.219 -12.328 12.453 1 96.44 652 LEU B CA 1
ATOM 11491 C C . LEU B 1 652 ? 20.906 -12.984 12.875 1 96.44 652 LEU B C 1
ATOM 11493 O O . LEU B 1 652 ? 19.922 -12.961 12.125 1 96.44 652 LEU B O 1
ATOM 11497 N N . LYS B 1 653 ? 20.953 -13.602 13.984 1 96.44 653 LYS B N 1
ATOM 11498 C CA . LYS B 1 653 ? 19.781 -14.031 14.727 1 96.44 653 LYS B CA 1
ATOM 11499 C C . LYS B 1 653 ? 20.016 -13.953 16.234 1 96.44 653 LYS B C 1
ATOM 11501 O O . LYS B 1 653 ? 20.766 -14.758 16.797 1 96.44 653 LYS B O 1
ATOM 11506 N N . ASP B 1 654 ? 19.297 -13.07 16.938 1 92.19 654 ASP B N 1
ATOM 11507 C CA . ASP B 1 654 ? 19.25 -12.945 18.391 1 92.19 654 ASP B CA 1
ATOM 11508 C C . ASP B 1 654 ? 20.641 -13.078 19 1 92.19 654 ASP B C 1
ATOM 11510 O O . ASP B 1 654 ? 20.844 -13.883 19.922 1 92.19 654 ASP B O 1
ATOM 11514 N N . GLY B 1 655 ? 21.609 -12.398 18.484 1 88.75 655 GLY B N 1
ATOM 11515 C CA . GLY B 1 655 ? 22.953 -12.359 19.047 1 88.75 655 GLY B CA 1
ATOM 11516 C C . GLY B 1 655 ? 23.922 -13.258 18.328 1 88.75 655 GLY B C 1
ATOM 11517 O O . GLY B 1 655 ? 25.141 -13.047 18.391 1 88.75 655 GLY B O 1
ATOM 11518 N N . ASP B 1 656 ? 23.391 -14.305 17.688 1 94.06 656 ASP B N 1
ATOM 11519 C CA . ASP B 1 656 ? 24.234 -15.148 16.844 1 94.06 656 ASP B CA 1
ATOM 11520 C C . ASP B 1 656 ? 24.422 -14.531 15.453 1 94.06 656 ASP B C 1
ATOM 11522 O O . ASP B 1 656 ? 23.562 -13.773 14.992 1 94.06 656 ASP B O 1
ATOM 11526 N N . PHE B 1 657 ? 25.578 -14.812 14.844 1 96.69 657 PHE B N 1
ATOM 11527 C CA . PHE B 1 657 ? 25.812 -14.227 13.523 1 96.69 657 PHE B CA 1
ATOM 11528 C C . PHE B 1 657 ? 26.797 -15.062 12.719 1 96.69 657 PHE B C 1
ATOM 11530 O O . PHE B 1 657 ? 27.484 -15.914 13.281 1 96.69 657 PHE B O 1
ATOM 11537 N N . VAL B 1 658 ? 26.766 -14.938 11.484 1 97.81 658 VAL B N 1
ATOM 11538 C CA . VAL B 1 658 ? 27.812 -15.383 10.57 1 97.81 658 VAL B CA 1
ATOM 11539 C C . VAL B 1 658 ? 28.328 -14.188 9.766 1 97.81 658 VAL B C 1
ATOM 11541 O O . VAL B 1 658 ? 27.625 -13.188 9.609 1 97.81 658 VAL B O 1
ATOM 11544 N N . ILE B 1 659 ? 29.578 -14.289 9.359 1 97.94 659 ILE B N 1
ATOM 11545 C CA . ILE B 1 659 ? 30.203 -13.242 8.562 1 97.94 659 ILE B CA 1
ATOM 11546 C C . ILE B 1 659 ? 30.391 -13.727 7.129 1 97.94 659 ILE B C 1
ATOM 11548 O O . ILE B 1 659 ? 30.938 -14.812 6.902 1 97.94 659 ILE B O 1
ATOM 11552 N N . VAL B 1 660 ? 29.969 -12.93 6.191 1 98.25 660 VAL B N 1
ATOM 11553 C CA . VAL B 1 660 ? 30.125 -13.242 4.777 1 98.25 660 VAL B CA 1
ATOM 11554 C C . VAL B 1 660 ? 31.062 -12.234 4.125 1 98.25 660 VAL B C 1
ATOM 11556 O O . VAL B 1 660 ? 30.906 -11.023 4.305 1 98.25 660 VAL B O 1
ATOM 11559 N N . VAL B 1 661 ? 32.031 -12.719 3.453 1 98 661 VAL B N 1
ATOM 11560 C CA . VAL B 1 661 ? 32.969 -11.875 2.703 1 98 661 VAL B CA 1
ATOM 11561 C C . VAL B 1 661 ? 33.031 -12.336 1.248 1 98 661 VAL B C 1
ATOM 11563 O O . VAL B 1 661 ? 33.281 -13.516 0.971 1 98 661 VAL B O 1
ATOM 11566 N N . LEU B 1 662 ? 32.812 -11.422 0.321 1 98.06 662 LEU B N 1
ATOM 11567 C CA . LEU B 1 662 ? 32.75 -11.727 -1.104 1 98.06 662 LEU B CA 1
ATOM 11568 C C . LEU B 1 662 ? 33.75 -10.906 -1.89 1 98.06 662 LEU B C 1
ATOM 11570 O O . LEU B 1 662 ? 33.781 -9.68 -1.81 1 98.06 662 LEU B O 1
ATOM 11574 N N . ASN B 1 663 ? 34.625 -11.586 -2.59 1 98.06 663 ASN B N 1
ATOM 11575 C CA . ASN B 1 663 ? 35.594 -10.969 -3.486 1 98.06 663 ASN B CA 1
ATOM 11576 C C . ASN B 1 663 ? 35.188 -11.133 -4.949 1 98.06 663 ASN B C 1
ATOM 11578 O O . ASN B 1 663 ? 35.219 -12.242 -5.484 1 98.06 663 ASN B O 1
ATOM 11582 N N . PHE B 1 664 ? 34.969 -10.023 -5.637 1 97.31 664 PHE B N 1
ATOM 11583 C CA . PHE B 1 664 ? 34.406 -10.102 -6.984 1 97.31 664 PHE B CA 1
ATOM 11584 C C . PHE B 1 664 ? 35.469 -9.852 -8.031 1 97.31 664 PHE B C 1
ATOM 11586 O O . PHE B 1 664 ? 35.188 -9.539 -9.18 1 97.31 664 PHE B O 1
ATOM 11593 N N . THR B 1 665 ? 36.75 -9.953 -7.648 1 96.38 665 THR B N 1
ATOM 11594 C CA . THR B 1 665 ? 37.844 -9.828 -8.586 1 96.38 665 THR B CA 1
ATOM 11595 C C . THR B 1 665 ? 38.75 -11.055 -8.531 1 96.38 665 THR B C 1
ATOM 11597 O O . THR B 1 665 ? 38.719 -11.812 -7.555 1 96.38 665 THR B O 1
ATOM 11600 N N . PRO B 1 666 ? 39.5 -11.273 -9.602 1 96 666 PRO B N 1
ATOM 11601 C CA . PRO B 1 666 ? 40.406 -12.43 -9.617 1 96 666 PRO B CA 1
ATOM 11602 C C . PRO B 1 666 ? 41.688 -12.195 -8.797 1 96 666 PRO B C 1
ATOM 11604 O O . PRO B 1 666 ? 42.531 -13.078 -8.719 1 96 666 PRO B O 1
ATOM 11607 N N . VAL B 1 667 ? 41.75 -11.102 -8.133 1 95.5 667 VAL B N 1
ATOM 11608 C CA . VAL B 1 667 ? 42.906 -10.773 -7.312 1 95.5 667 VAL B CA 1
ATOM 11609 C C . VAL B 1 667 ? 42.688 -11.25 -5.879 1 95.5 667 VAL B C 1
ATOM 11611 O O . VAL B 1 667 ? 41.781 -10.758 -5.191 1 95.5 667 VAL B O 1
ATOM 11614 N N . PRO B 1 668 ? 43.469 -12.227 -5.453 1 96.06 668 PRO B N 1
ATOM 11615 C CA . PRO B 1 668 ? 43.344 -12.625 -4.047 1 96.06 668 PRO B CA 1
ATOM 11616 C C . PRO B 1 668 ? 43.688 -11.5 -3.08 1 96.06 668 PRO B C 1
ATOM 11618 O O . PRO B 1 668 ? 44.625 -10.719 -3.354 1 96.06 668 PRO B O 1
ATOM 11621 N N . ARG B 1 669 ? 43.031 -11.375 -2.023 1 95.94 669 ARG B N 1
ATOM 11622 C CA . ARG B 1 669 ? 43.344 -10.414 -0.968 1 95.94 669 ARG B CA 1
ATOM 11623 C C . ARG B 1 669 ? 43.938 -11.109 0.243 1 95.94 669 ARG B C 1
ATOM 11625 O O . ARG B 1 669 ? 43.219 -11.703 1.054 1 95.94 669 ARG B O 1
ATOM 11632 N N . THR B 1 670 ? 45.312 -10.906 0.267 1 93.56 670 THR B N 1
ATOM 11633 C CA . THR B 1 670 ? 46 -11.469 1.418 1 93.56 670 THR B CA 1
ATOM 11634 C C . THR B 1 670 ? 46.156 -10.43 2.525 1 93.56 670 THR B C 1
ATOM 11636 O O . THR B 1 670 ? 46.312 -9.242 2.248 1 93.56 670 THR B O 1
ATOM 11639 N N . ASN B 1 671 ? 45.938 -10.758 3.746 1 92.88 671 ASN B N 1
ATOM 11640 C CA . ASN B 1 671 ? 46.031 -9.844 4.883 1 92.88 671 ASN B CA 1
ATOM 11641 C C . ASN B 1 671 ? 44.906 -8.797 4.84 1 92.88 671 ASN B C 1
ATOM 11643 O O . ASN B 1 671 ? 45.156 -7.605 4.984 1 92.88 671 ASN B O 1
ATOM 11647 N N . TYR B 1 672 ? 43.781 -9.258 4.422 1 95.38 672 TYR B N 1
ATOM 11648 C CA . TYR B 1 672 ? 42.594 -8.398 4.406 1 95.38 672 TYR B CA 1
ATOM 11649 C C . TYR B 1 672 ? 42.031 -8.234 5.809 1 95.38 672 TYR B C 1
ATOM 11651 O O . TYR B 1 672 ? 41.469 -9.172 6.379 1 95.38 672 TYR B O 1
ATOM 11659 N N . ARG B 1 673 ? 42.188 -7.07 6.367 1 94.62 673 ARG B N 1
ATOM 11660 C CA . ARG B 1 673 ? 41.656 -6.832 7.711 1 94.62 673 ARG B CA 1
ATOM 11661 C C . ARG B 1 673 ? 40.156 -6.578 7.676 1 94.62 673 ARG B C 1
ATOM 11663 O O . ARG B 1 673 ? 39.688 -5.758 6.891 1 94.62 673 ARG B O 1
ATOM 11670 N N . LEU B 1 674 ? 39.469 -7.242 8.523 1 94.94 674 LEU B N 1
ATOM 11671 C CA . LEU B 1 674 ? 38 -7.195 8.586 1 94.94 674 LEU B CA 1
ATOM 11672 C C . LEU B 1 674 ? 37.531 -6.918 10.008 1 94.94 674 LEU B C 1
ATOM 11674 O O . LEU B 1 674 ? 37.969 -7.57 10.953 1 94.94 674 LEU B O 1
ATOM 11678 N N . GLY B 1 675 ? 36.656 -5.898 10.125 1 94.56 675 GLY B N 1
ATOM 11679 C CA . GLY B 1 675 ? 36.062 -5.652 11.422 1 94.56 675 GLY B CA 1
ATOM 11680 C C . GLY B 1 675 ? 35.031 -6.707 11.82 1 94.56 675 GLY B C 1
ATOM 11681 O O . GLY B 1 675 ? 34.281 -7.184 10.984 1 94.56 675 GLY B O 1
ATOM 11682 N N . VAL B 1 676 ? 35.094 -7.117 13.164 1 95.5 676 VAL B N 1
ATOM 11683 C CA . VAL B 1 676 ? 34.156 -8.117 13.656 1 95.5 676 VAL B CA 1
ATOM 11684 C C . VAL B 1 676 ? 33.531 -7.648 14.969 1 95.5 676 VAL B C 1
ATOM 11686 O O . VAL B 1 676 ? 34.156 -6.875 15.711 1 95.5 676 VAL B O 1
ATOM 11689 N N . PRO B 1 677 ? 32.344 -8.109 15.219 1 94.12 677 PRO B N 1
ATOM 11690 C CA . PRO B 1 677 ? 31.609 -7.57 16.359 1 94.12 677 PRO B CA 1
ATOM 11691 C C . PRO B 1 677 ? 32.031 -8.18 17.688 1 94.12 677 PRO B C 1
ATOM 11693 O O . PRO B 1 677 ? 31.844 -7.57 18.75 1 94.12 677 PRO B O 1
ATOM 11696 N N . LYS B 1 678 ? 32.656 -9.383 17.734 1 95.38 678 LYS B N 1
ATOM 11697 C CA . LYS B 1 678 ? 32.969 -10.07 18.969 1 95.38 678 LYS B CA 1
ATOM 11698 C C . LYS B 1 678 ? 34.406 -10.586 18.953 1 95.38 678 LYS B C 1
ATOM 11700 O O . LYS B 1 678 ? 34.938 -10.953 17.891 1 95.38 678 LYS B O 1
ATOM 11705 N N . SER B 1 679 ? 34.906 -10.586 20.172 1 95.56 679 SER B N 1
ATOM 11706 C CA . SER B 1 679 ? 36.219 -11.188 20.312 1 95.56 679 SER B CA 1
ATOM 11707 C C . SER B 1 679 ? 36.125 -12.711 20.375 1 95.56 679 SER B C 1
ATOM 11709 O O . SER B 1 679 ? 35.125 -13.25 20.844 1 95.56 679 SER B O 1
ATOM 11711 N N . GLY B 1 680 ? 37.219 -13.406 19.844 1 95.19 680 GLY B N 1
ATOM 11712 C CA . GLY B 1 680 ? 37.25 -14.859 19.891 1 95.19 680 GLY B CA 1
ATOM 11713 C C . GLY B 1 680 ? 37.938 -15.484 18.703 1 95.19 680 GLY B C 1
ATOM 11714 O O . GLY B 1 680 ? 38.812 -14.859 18.094 1 95.19 680 GLY B O 1
ATOM 11715 N N . VAL B 1 681 ? 37.625 -16.781 18.578 1 95.44 681 VAL B N 1
ATOM 11716 C CA . VAL B 1 681 ? 38.156 -17.547 17.469 1 95.44 681 VAL B CA 1
ATOM 11717 C C . VAL B 1 681 ? 37.094 -17.75 16.406 1 95.44 681 VAL B C 1
ATOM 11719 O O . VAL B 1 681 ? 36 -18.203 16.703 1 95.44 681 VAL B O 1
ATOM 11722 N N . TYR B 1 682 ? 37.438 -17.359 15.219 1 95.81 682 TYR B N 1
ATOM 11723 C CA . TYR B 1 682 ? 36.531 -17.531 14.086 1 95.81 682 TYR B CA 1
ATOM 11724 C C . TYR B 1 682 ? 36.938 -18.703 13.219 1 95.81 682 TYR B C 1
ATOM 11726 O O . TYR B 1 682 ? 38.125 -19.016 13.102 1 95.81 682 TYR B O 1
ATOM 11734 N N . LEU B 1 683 ? 35.969 -19.406 12.695 1 94.94 683 LEU B N 1
ATOM 11735 C CA . LEU B 1 683 ? 36.156 -20.562 11.812 1 94.94 683 LEU B CA 1
ATOM 11736 C C . LEU B 1 683 ? 35.594 -20.281 10.438 1 94.94 683 LEU B C 1
ATOM 11738 O O . LEU B 1 683 ? 34.5 -19.688 10.312 1 94.94 683 LEU B O 1
ATOM 11742 N N . GLU B 1 684 ? 36.281 -20.75 9.438 1 95.31 684 GLU B N 1
ATOM 11743 C CA . GLU B 1 684 ? 35.719 -20.719 8.086 1 95.31 684 GLU B CA 1
ATOM 11744 C C . GLU B 1 684 ? 34.812 -21.922 7.832 1 95.31 684 GLU B C 1
ATOM 11746 O O . GLU B 1 684 ? 35.281 -23.062 7.746 1 95.31 684 GLU B O 1
ATOM 11751 N N . CYS B 1 685 ? 33.531 -21.688 7.746 1 93.81 685 CYS B N 1
ATOM 11752 C CA . CYS B 1 685 ? 32.594 -22.812 7.629 1 93.81 685 CYS B CA 1
ATOM 11753 C C . CYS B 1 685 ? 32.219 -23.062 6.176 1 93.81 685 CYS B C 1
ATOM 11755 O O . CYS B 1 685 ? 31.672 -24.109 5.84 1 93.81 685 CYS B O 1
ATOM 11757 N N . PHE B 1 686 ? 32.5 -22.172 5.289 1 96.81 686 PHE B N 1
ATOM 11758 C CA . PHE B 1 686 ? 32.312 -22.359 3.855 1 96.81 686 PHE B CA 1
ATOM 11759 C C . PHE B 1 686 ? 33.312 -21.516 3.062 1 96.81 686 PHE B C 1
ATOM 11761 O O . PHE B 1 686 ? 33.625 -20.391 3.441 1 96.81 686 PHE B O 1
ATOM 11768 N N . ASN B 1 687 ? 33.844 -22.062 2.047 1 97.81 687 ASN B N 1
ATOM 11769 C CA . ASN B 1 687 ? 34.75 -21.422 1.119 1 97.81 687 ASN B CA 1
ATOM 11770 C C . ASN B 1 687 ? 34.531 -21.891 -0.315 1 97.81 687 ASN B C 1
ATOM 11772 O O . ASN B 1 687 ? 34.844 -23.031 -0.662 1 97.81 687 ASN B O 1
ATOM 11776 N N . SER B 1 688 ? 34.094 -20.953 -1.145 1 98.31 688 SER B N 1
ATOM 11777 C CA . SER B 1 688 ? 33.719 -21.359 -2.498 1 98.31 688 SER B CA 1
ATOM 11778 C C . SER B 1 688 ? 34.938 -21.672 -3.344 1 98.31 688 SER B C 1
ATOM 11780 O O . SER B 1 688 ? 34.812 -22.25 -4.426 1 98.31 688 SER B O 1
ATOM 11782 N N . ASP B 1 689 ? 36.125 -21.359 -2.859 1 97.88 689 ASP B N 1
ATOM 11783 C CA . ASP B 1 689 ? 37.344 -21.609 -3.592 1 97.88 689 ASP B CA 1
ATOM 11784 C C . ASP B 1 689 ? 37.969 -22.938 -3.17 1 97.88 689 ASP B C 1
ATOM 11786 O O . ASP B 1 689 ? 39.062 -23.281 -3.605 1 97.88 689 ASP B O 1
ATOM 11790 N N . SER B 1 690 ? 37.375 -23.703 -2.383 1 96.75 690 SER B N 1
ATOM 11791 C CA . SER B 1 690 ? 37.875 -25 -1.955 1 96.75 690 SER B CA 1
ATOM 11792 C C . SER B 1 690 ? 38.125 -25.922 -3.148 1 96.75 690 SER B C 1
ATOM 11794 O O . SER B 1 690 ? 37.344 -25.906 -4.117 1 96.75 690 SER B O 1
ATOM 11796 N N . THR B 1 691 ? 39.031 -26.719 -2.992 1 95.38 691 THR B N 1
ATOM 11797 C CA . THR B 1 691 ? 39.312 -27.719 -4.02 1 95.38 691 THR B CA 1
ATOM 11798 C C . THR B 1 691 ? 38.156 -28.703 -4.133 1 95.38 691 THR B C 1
ATOM 11800 O O . THR B 1 691 ? 37.906 -29.281 -5.199 1 95.38 691 THR B O 1
ATOM 11803 N N . TYR B 1 692 ? 37.438 -28.812 -3.074 1 95.44 692 TYR B N 1
ATOM 11804 C CA . TYR B 1 692 ? 36.281 -29.672 -3.057 1 95.44 692 TYR B CA 1
ATOM 11805 C C . TYR B 1 692 ? 35.25 -29.219 -4.098 1 95.44 692 TYR B C 1
ATOM 11807 O O . TYR B 1 692 ? 34.5 -30.047 -4.633 1 95.44 692 TYR B O 1
ATOM 11815 N N . TYR B 1 693 ? 35.25 -27.953 -4.398 1 97.81 693 TYR B N 1
ATOM 11816 C CA . TYR B 1 693 ? 34.281 -27.406 -5.348 1 97.81 693 TYR B CA 1
ATOM 11817 C C . TYR B 1 693 ? 34.969 -27.078 -6.676 1 97.81 693 TYR B C 1
ATOM 11819 O O . TYR B 1 693 ? 34.344 -26.484 -7.562 1 97.81 693 TYR B O 1
ATOM 11827 N N . GLY B 1 694 ? 36.25 -27.406 -6.809 1 95.19 694 GLY B N 1
ATOM 11828 C CA . GLY B 1 694 ? 36.969 -27.125 -8.023 1 95.19 694 GLY B CA 1
ATOM 11829 C C . GLY B 1 694 ? 37.688 -25.781 -7.984 1 95.19 694 GLY B C 1
ATOM 11830 O O . GLY B 1 694 ? 38.062 -25.25 -9.023 1 95.19 694 GLY B O 1
ATOM 11831 N N . GLY B 1 695 ? 37.906 -25.219 -6.824 1 95.75 695 GLY B N 1
ATOM 11832 C CA . GLY B 1 695 ? 38.625 -23.953 -6.676 1 95.75 695 GLY B CA 1
ATOM 11833 C C . GLY B 1 695 ? 40.125 -24.141 -6.48 1 95.75 695 GLY B C 1
ATOM 11834 O O . GLY B 1 695 ? 40.656 -25.234 -6.648 1 95.75 695 GLY B O 1
ATOM 11835 N N . SER B 1 696 ? 40.812 -23.047 -6.148 1 94.69 696 SER B N 1
ATOM 11836 C CA . SER B 1 696 ? 42.281 -23.062 -5.988 1 94.69 696 SER B CA 1
ATOM 11837 C C . SER B 1 696 ? 42.656 -23.359 -4.547 1 94.69 696 SER B C 1
ATOM 11839 O O . SER B 1 696 ? 43.844 -23.469 -4.238 1 94.69 696 SER B O 1
ATOM 11841 N N . ASN B 1 697 ? 41.75 -23.469 -3.699 1 95.19 697 ASN B N 1
ATOM 11842 C CA . ASN B 1 697 ? 41.906 -23.859 -2.303 1 95.19 697 ASN B CA 1
ATOM 11843 C C . ASN B 1 697 ? 42.656 -22.781 -1.51 1 95.19 697 ASN B C 1
ATOM 11845 O O . ASN B 1 697 ? 43.438 -23.094 -0.599 1 95.19 697 ASN B O 1
ATOM 11849 N N . MET B 1 698 ? 42.5 -21.578 -1.907 1 94.5 698 MET B N 1
ATOM 11850 C CA . MET B 1 698 ? 43 -20.484 -1.087 1 94.5 698 MET B CA 1
ATOM 11851 C C . MET B 1 698 ? 42 -20.172 0.044 1 94.5 698 MET B C 1
ATOM 11853 O O . MET B 1 698 ? 40.781 -20.234 -0.14 1 94.5 698 MET B O 1
ATOM 11857 N N . GLY B 1 699 ? 42.5 -19.828 1.217 1 91.88 699 GLY B N 1
ATOM 11858 C CA . GLY B 1 699 ? 41.656 -19.531 2.348 1 91.88 699 GLY B CA 1
ATOM 11859 C C . GLY B 1 699 ? 42.406 -19.344 3.646 1 91.88 699 GLY B C 1
ATOM 11860 O O . GLY B 1 699 ? 43.531 -18.859 3.646 1 91.88 699 GLY B O 1
ATOM 11861 N N . ASN B 1 700 ? 41.75 -19.5 4.559 1 89.88 700 ASN B N 1
ATOM 11862 C CA . ASN B 1 700 ? 42.281 -19.234 5.891 1 89.88 700 ASN B CA 1
ATOM 11863 C C . ASN B 1 700 ? 42.469 -20.516 6.68 1 89.88 700 ASN B C 1
ATOM 11865 O O . ASN B 1 700 ? 41.906 -21.562 6.355 1 89.88 700 ASN B O 1
ATOM 11869 N N . SER B 1 701 ? 43.5 -20.297 7.637 1 76.44 701 SER B N 1
ATOM 11870 C CA . SER B 1 701 ? 43.75 -21.422 8.523 1 76.44 701 SER B CA 1
ATOM 11871 C C . SER B 1 701 ? 42.5 -21.797 9.32 1 76.44 701 SER B C 1
ATOM 11873 O O . SER B 1 701 ? 41.531 -21.031 9.352 1 76.44 701 SER B O 1
ATOM 11875 N N . GLN B 1 702 ? 42.562 -22.953 9.93 1 70.75 702 GLN B N 1
ATOM 11876 C CA . GLN B 1 702 ? 41.406 -23.484 10.633 1 70.75 702 GLN B CA 1
ATOM 11877 C C . GLN B 1 702 ? 40.938 -22.516 11.711 1 70.75 702 GLN B C 1
ATOM 11879 O O . GLN B 1 702 ? 39.719 -22.391 11.961 1 70.75 702 GLN B O 1
ATOM 11884 N N . THR B 1 703 ? 41.75 -21.797 12.258 1 85.75 703 THR B N 1
ATOM 11885 C CA . THR B 1 703 ? 41.344 -20.875 13.305 1 85.75 703 THR B CA 1
ATOM 11886 C C . THR B 1 703 ? 41.906 -19.484 13.062 1 85.75 703 THR B C 1
ATOM 11888 O O . THR B 1 703 ? 43.062 -19.328 12.641 1 85.75 703 THR B O 1
ATOM 11891 N N . ILE B 1 704 ? 40.969 -18.531 13.148 1 94 704 ILE B N 1
ATOM 11892 C CA . ILE B 1 704 ? 41.344 -17.141 12.992 1 94 704 ILE B CA 1
ATOM 11893 C C . ILE B 1 704 ? 41.156 -16.406 14.32 1 94 704 ILE B C 1
ATOM 11895 O O . ILE B 1 704 ? 40.031 -16.234 14.789 1 94 704 ILE B O 1
ATOM 11899 N N . GLN B 1 705 ? 42.25 -15.922 14.891 1 93.88 705 GLN B N 1
ATOM 11900 C CA . GLN B 1 705 ? 42.188 -15.219 16.172 1 93.88 705 GLN B CA 1
ATOM 11901 C C . GLN B 1 705 ? 41.906 -13.734 15.961 1 93.88 705 GLN B C 1
ATOM 11903 O O . GLN B 1 705 ? 42.5 -13.109 15.07 1 93.88 705 GLN B O 1
ATOM 11908 N N . THR B 1 706 ? 41.094 -13.141 16.797 1 95.19 706 THR B N 1
ATOM 11909 C CA . THR B 1 706 ? 40.781 -11.719 16.703 1 95.19 706 THR B CA 1
ATOM 11910 C C . THR B 1 706 ? 41.906 -10.883 17.312 1 95.19 706 THR B C 1
ATOM 11912 O O . THR B 1 706 ? 42.594 -11.336 18.234 1 95.19 706 THR B O 1
ATOM 11915 N N . ASP B 1 707 ? 42.094 -9.742 16.766 1 95.25 707 ASP B N 1
ATOM 11916 C CA . ASP B 1 707 ? 42.938 -8.688 17.344 1 95.25 707 ASP B CA 1
ATOM 11917 C C . ASP B 1 707 ? 42.094 -7.617 18.031 1 95.25 707 ASP B C 1
ATOM 11919 O O . ASP B 1 707 ? 40.969 -7.316 17.562 1 95.25 707 ASP B O 1
ATOM 11923 N N . SER B 1 708 ? 42.625 -7.051 19.078 1 95.06 708 SER B N 1
ATOM 11924 C CA . SER B 1 708 ? 41.938 -5.941 19.734 1 95.06 708 SER B CA 1
ATOM 11925 C C . SER B 1 708 ? 42.188 -4.629 19 1 95.06 708 SER B C 1
ATOM 11927 O O . SER B 1 708 ? 42.688 -3.664 19.594 1 95.06 708 SER B O 1
ATOM 11929 N N . ILE B 1 709 ? 41.844 -4.637 17.734 1 93.5 709 ILE B N 1
ATOM 11930 C CA . ILE B 1 709 ? 41.969 -3.477 16.859 1 93.5 709 ILE B CA 1
ATOM 11931 C C . ILE B 1 709 ? 40.594 -3.105 16.297 1 93.5 709 ILE B C 1
ATOM 11933 O O . ILE B 1 709 ? 39.938 -3.934 15.664 1 93.5 709 ILE B O 1
ATOM 11937 N N . THR B 1 710 ? 40.125 -1.882 16.609 1 89.12 710 THR B N 1
ATOM 11938 C CA . THR B 1 710 ? 38.906 -1.378 16 1 89.12 710 THR B CA 1
ATOM 11939 C C . THR B 1 710 ? 39.062 -1.182 14.5 1 89.12 710 THR B C 1
ATOM 11941 O O . THR B 1 710 ? 40.062 -0.588 14.055 1 89.12 710 THR B O 1
ATOM 11944 N N . TRP B 1 711 ? 38.219 -1.759 13.75 1 86.75 711 TRP B N 1
ATOM 11945 C CA . TRP B 1 711 ? 38.25 -1.676 12.297 1 86.75 711 TRP B CA 1
ATOM 11946 C C . TRP B 1 711 ? 36.875 -1.696 11.695 1 86.75 711 TRP B C 1
ATOM 11948 O O . TRP B 1 711 ? 36 -2.449 12.148 1 86.75 711 TRP B O 1
ATOM 11958 N N . MET B 1 712 ? 36.594 -0.841 10.68 1 81.56 712 MET B N 1
ATOM 11959 C CA . MET B 1 712 ? 35.344 -0.808 9.945 1 81.56 712 MET B CA 1
ATOM 11960 C C . MET B 1 712 ? 34.156 -0.623 10.891 1 81.56 712 MET B C 1
ATOM 11962 O O . MET B 1 712 ? 33.156 -1.307 10.758 1 81.56 712 MET B O 1
ATOM 11966 N N . GLY B 1 713 ? 34.344 0.154 11.867 1 76.31 713 GLY B N 1
ATOM 11967 C CA . GLY B 1 713 ? 33.281 0.489 12.797 1 76.31 713 GLY B CA 1
ATOM 11968 C C . GLY B 1 713 ? 33 -0.613 13.797 1 76.31 713 GLY B C 1
ATOM 11969 O O . GLY B 1 713 ? 31.922 -0.631 14.422 1 76.31 713 GLY B O 1
ATOM 11970 N N . ARG B 1 714 ? 33.875 -1.595 13.938 1 89.62 714 ARG B N 1
ATOM 11971 C CA . ARG B 1 714 ? 33.719 -2.713 14.859 1 89.62 714 ARG B CA 1
ATOM 11972 C C . ARG B 1 714 ? 34.812 -2.719 15.906 1 89.62 714 ARG B C 1
ATOM 11974 O O . ARG B 1 714 ? 35.906 -2.211 15.656 1 89.62 714 ARG B O 1
ATOM 11981 N N . PRO B 1 715 ? 34.5 -3.227 17.109 1 92 715 PRO B N 1
ATOM 11982 C CA . PRO B 1 715 ? 35.438 -3.127 18.219 1 92 715 PRO B CA 1
ATOM 11983 C C . PRO B 1 715 ? 36.656 -4.035 18.031 1 92 715 PRO B C 1
ATOM 11985 O O . PRO B 1 715 ? 37.719 -3.797 18.641 1 92 715 PRO B O 1
ATOM 11988 N N . TYR B 1 716 ? 36.562 -5.121 17.234 1 95.31 716 TYR B N 1
ATOM 11989 C CA . TYR B 1 716 ? 37.656 -6.074 17 1 95.31 716 TYR B CA 1
ATOM 11990 C C . TYR B 1 716 ? 37.875 -6.27 15.508 1 95.31 716 TYR B C 1
ATOM 11992 O O . TYR B 1 716 ? 37.125 -5.75 14.68 1 95.31 716 TYR B O 1
ATOM 12000 N N . SER B 1 717 ? 38.906 -6.867 15.188 1 96.81 717 SER B N 1
ATOM 12001 C CA . SER B 1 717 ? 39.188 -7.156 13.789 1 96.81 717 SER B CA 1
ATOM 12002 C C . SER B 1 717 ? 39.938 -8.469 13.625 1 96.81 717 SER B C 1
ATOM 12004 O O . SER B 1 717 ? 40.531 -8.969 14.586 1 96.81 717 SER B O 1
ATOM 12006 N N . ILE B 1 718 ? 39.875 -9.086 12.516 1 96.25 718 ILE B N 1
ATOM 12007 C CA . ILE B 1 718 ? 40.594 -10.281 12.133 1 96.25 718 ILE B CA 1
ATOM 12008 C C . ILE B 1 718 ? 41.344 -10.023 10.828 1 96.25 718 ILE B C 1
ATOM 12010 O O . ILE B 1 718 ? 40.969 -9.156 10.047 1 96.25 718 ILE B O 1
ATOM 12014 N N . ASN B 1 719 ? 42.438 -10.727 10.656 1 95.25 719 ASN B N 1
ATOM 12015 C CA . ASN B 1 719 ? 43.188 -10.703 9.406 1 95.25 719 ASN B CA 1
ATOM 12016 C C . ASN B 1 719 ? 43 -11.984 8.609 1 95.25 719 ASN B C 1
ATOM 12018 O O . ASN B 1 719 ? 43.375 -13.07 9.062 1 95.25 719 ASN B O 1
ATOM 12022 N N . ILE B 1 720 ? 42.438 -11.828 7.414 1 96.62 720 ILE B N 1
ATOM 12023 C CA . ILE B 1 720 ? 42.031 -13.039 6.691 1 96.62 720 ILE B CA 1
ATOM 12024 C C . ILE B 1 720 ? 42.531 -12.969 5.254 1 96.62 720 ILE B C 1
ATOM 12026 O O . ILE B 1 720 ? 43 -11.914 4.809 1 96.62 720 ILE B O 1
ATOM 12030 N N . THR B 1 721 ? 42.5 -14.141 4.625 1 96.44 721 THR B N 1
ATOM 12031 C CA . THR B 1 721 ? 42.688 -14.25 3.184 1 96.44 721 THR B CA 1
ATOM 12032 C C . THR B 1 721 ? 41.344 -14.422 2.479 1 96.44 721 THR B C 1
ATOM 12034 O O . THR B 1 721 ? 40.562 -15.336 2.791 1 96.44 721 THR B O 1
ATOM 12037 N N . VAL B 1 722 ? 41 -13.516 1.606 1 97.31 722 VAL B N 1
ATOM 12038 C CA . VAL B 1 722 ? 39.844 -13.648 0.754 1 97.31 722 VAL B CA 1
ATOM 12039 C C . VAL B 1 722 ? 40.25 -14.125 -0.636 1 97.31 722 VAL B C 1
ATOM 12041 O O . VAL B 1 722 ? 40.938 -13.391 -1.366 1 97.31 722 VAL B O 1
ATOM 12044 N N . PRO B 1 723 ? 39.938 -15.359 -0.981 1 97.69 723 PRO B N 1
ATOM 12045 C CA . PRO B 1 723 ? 40.344 -15.93 -2.266 1 97.69 723 PRO B CA 1
ATOM 12046 C C . PRO B 1 723 ? 39.812 -15.141 -3.459 1 97.69 723 PRO B C 1
ATOM 12048 O O . PRO B 1 723 ? 38.906 -14.32 -3.305 1 97.69 723 PRO B O 1
ATOM 12051 N N . PRO B 1 724 ? 40.406 -15.383 -4.676 1 97.31 724 PRO B N 1
ATOM 12052 C CA . PRO B 1 724 ? 39.938 -14.688 -5.883 1 97.31 724 PRO B CA 1
ATOM 12053 C C . PRO B 1 724 ? 38.594 -15.195 -6.371 1 97.31 724 PRO B C 1
ATOM 12055 O O . PRO B 1 724 ? 38.375 -16.406 -6.445 1 97.31 724 PRO B O 1
ATOM 12058 N N . LEU B 1 725 ? 37.75 -14.25 -6.75 1 97.88 725 LEU B N 1
ATOM 12059 C CA . LEU B 1 725 ? 36.438 -14.594 -7.262 1 97.88 725 LEU B CA 1
ATOM 12060 C C . LEU B 1 725 ? 35.75 -15.641 -6.379 1 97.88 725 LEU B C 1
ATOM 12062 O O . LEU B 1 725 ? 35.312 -16.672 -6.875 1 97.88 725 LEU B O 1
ATOM 12066 N N . ALA B 1 726 ? 35.656 -15.312 -5.074 1 98.25 726 ALA B N 1
ATOM 12067 C CA . ALA B 1 726 ? 35.156 -16.312 -4.133 1 98.25 726 ALA B CA 1
ATOM 12068 C C . ALA B 1 726 ? 34.438 -15.656 -2.959 1 98.25 726 ALA B C 1
ATOM 12070 O O . ALA B 1 726 ? 34.594 -14.453 -2.727 1 98.25 726 ALA B O 1
ATOM 12071 N N . GLY B 1 727 ? 33.594 -16.391 -2.359 1 98.12 727 GLY B N 1
ATOM 12072 C CA . GLY B 1 727 ? 32.969 -16.016 -1.105 1 98.12 727 GLY B CA 1
ATOM 12073 C C . GLY B 1 727 ? 33.281 -16.969 0.034 1 98.12 727 GLY B C 1
ATOM 12074 O O . GLY B 1 727 ? 33.375 -18.188 -0.167 1 98.12 727 GLY B O 1
ATOM 12075 N N . ILE B 1 728 ? 33.531 -16.422 1.222 1 97.62 728 ILE B N 1
ATOM 12076 C CA . ILE B 1 728 ? 33.75 -17.234 2.408 1 97.62 728 ILE B CA 1
ATOM 12077 C C . ILE B 1 728 ? 32.75 -16.875 3.492 1 97.62 728 ILE B C 1
ATOM 12079 O O . ILE B 1 728 ? 32.25 -15.75 3.533 1 97.62 728 ILE B O 1
ATOM 12083 N N . VAL B 1 729 ? 32.375 -17.797 4.332 1 97.94 729 VAL B N 1
ATOM 12084 C CA . VAL B 1 729 ? 31.5 -17.625 5.473 1 97.94 729 VAL B CA 1
ATOM 12085 C C . VAL B 1 729 ? 32.219 -18 6.762 1 97.94 729 VAL B C 1
ATOM 12087 O O . VAL B 1 729 ? 32.781 -19.094 6.859 1 97.94 729 VAL B O 1
ATOM 12090 N N . LEU B 1 730 ? 32.25 -17.078 7.695 1 97.25 730 LEU B N 1
ATOM 12091 C CA . LEU B 1 730 ? 32.938 -17.281 8.977 1 97.25 730 LEU B CA 1
ATOM 12092 C C . LEU B 1 730 ? 31.922 -17.328 10.117 1 97.25 730 LEU B C 1
ATOM 12094 O O . LEU B 1 730 ? 30.891 -16.656 10.07 1 97.25 730 LEU B O 1
ATOM 12098 N N . ARG B 1 731 ? 32.219 -18.125 11.078 1 95.75 731 ARG B N 1
ATOM 12099 C CA . ARG B 1 731 ? 31.391 -18.188 12.289 1 95.75 731 ARG B CA 1
ATOM 12100 C C . ARG B 1 731 ? 32.25 -18.125 13.539 1 95.75 731 ARG B C 1
ATOM 12102 O O . ARG B 1 731 ? 33.438 -18.484 13.5 1 95.75 731 ARG B O 1
ATOM 12109 N N . LEU B 1 732 ? 31.719 -17.562 14.555 1 94.81 732 LEU B N 1
ATOM 12110 C CA . LEU B 1 732 ? 32.406 -17.516 15.852 1 94.81 732 LEU B CA 1
ATOM 12111 C C . LEU B 1 732 ? 32.344 -18.891 16.531 1 94.81 732 LEU B C 1
ATOM 12113 O O . LEU B 1 732 ? 31.281 -19.5 16.609 1 94.81 732 LEU B O 1
ATOM 12117 N N . LYS B 1 733 ? 33.531 -19.328 16.891 1 90.19 733 LYS B N 1
ATOM 12118 C CA . LYS B 1 733 ? 33.594 -20.609 17.594 1 90.19 733 LYS B CA 1
ATOM 12119 C C . LYS B 1 733 ? 32.969 -20.516 18.984 1 90.19 733 LYS B C 1
ATOM 12121 O O . LYS B 1 733 ? 33.312 -19.609 19.75 1 90.19 733 LYS B O 1
ATOM 12126 N N . THR B 1 734 ? 31.812 -21.062 19.172 1 77.69 734 THR B N 1
ATOM 12127 C CA . THR B 1 734 ? 31.203 -21.094 20.5 1 77.69 734 THR B CA 1
ATOM 12128 C C . THR B 1 734 ? 32 -21.969 21.453 1 77.69 734 THR B C 1
ATOM 12130 O O . THR B 1 734 ? 32.469 -23.047 21.062 1 77.69 734 THR B O 1
ATOM 12133 N N . PRO B 1 735 ? 32.469 -21.422 22.609 1 58.75 735 PRO B N 1
ATOM 12134 C CA . PRO B 1 735 ? 33.094 -22.359 23.547 1 58.75 735 PRO B CA 1
ATOM 12135 C C . PRO B 1 735 ? 32.281 -23.641 23.75 1 58.75 735 PRO B C 1
ATOM 12137 O O . PRO B 1 735 ? 31.062 -23.609 23.703 1 58.75 735 PRO B O 1
ATOM 12140 N N . ALA B 1 736 ? 32.875 -24.719 23.391 1 47.56 736 ALA B N 1
ATOM 12141 C CA . ALA B 1 736 ? 32.281 -26.047 23.562 1 47.56 736 ALA B CA 1
ATOM 12142 C C . ALA B 1 736 ? 31.469 -26.125 24.828 1 47.56 736 ALA B C 1
ATOM 12144 O O . ALA B 1 736 ? 31.969 -25.844 25.922 1 47.56 736 ALA B O 1
ATOM 12145 N N . SER B 1 737 ? 30.312 -25.891 24.797 1 37.03 737 SER B N 1
ATOM 12146 C CA . SER B 1 737 ? 29.641 -26.531 25.922 1 37.03 737 SER B CA 1
ATOM 12147 C C . SER B 1 737 ? 30.094 -27.969 26.094 1 37.03 737 SER B C 1
ATOM 12149 O O . SER B 1 737 ? 30.469 -28.625 25.109 1 37.03 737 SER B O 1
ATOM 12151 N N . LYS B 1 738 ? 30.297 -28.688 27.375 1 35.56 738 LYS B N 1
ATOM 12152 C CA . LYS B 1 738 ? 30.484 -30.094 27.75 1 35.56 738 LYS B CA 1
ATOM 12153 C C . LYS B 1 738 ? 29.5 -31 27.016 1 35.56 738 LYS B C 1
ATOM 12155 O O . LYS B 1 738 ? 28.297 -30.969 27.266 1 35.56 738 LYS B O 1
ATOM 12160 N N . MET B 1 739 ? 29.562 -31.219 25.75 1 29.34 739 MET B N 1
ATOM 12161 C CA . MET B 1 739 ? 28.688 -32.281 25.281 1 29.34 739 MET B CA 1
ATOM 12162 C C . MET B 1 739 ? 28.891 -33.562 26.125 1 29.34 739 MET B C 1
ATOM 12164 O O . MET B 1 739 ? 30 -33.844 26.562 1 29.34 739 MET B O 1
ATOM 12168 N N . PRO B 1 740 ? 27.812 -34.156 26.812 1 31.06 740 PRO B N 1
ATOM 12169 C CA . PRO B 1 740 ? 28.172 -35.438 27.406 1 31.06 740 PRO B CA 1
ATOM 12170 C C . PRO B 1 740 ? 28.953 -36.344 26.453 1 31.06 740 PRO B C 1
ATOM 12172 O O . PRO B 1 740 ? 28.812 -36.219 25.234 1 31.06 740 PRO B O 1
ATOM 12175 N N . ALA B 1 741 ? 30.094 -36.75 26.891 1 33.47 741 ALA B N 1
ATOM 12176 C CA . ALA B 1 741 ? 30.938 -37.719 26.219 1 33.47 741 ALA B CA 1
ATOM 12177 C C . ALA B 1 741 ? 30.109 -38.844 25.641 1 33.47 741 ALA B C 1
ATOM 12179 O O . ALA B 1 741 ? 29.547 -39.656 26.391 1 33.47 741 ALA B O 1
ATOM 12180 N N . THR B 1 742 ? 29.156 -38.594 24.641 1 26.97 742 THR B N 1
ATOM 12181 C CA . THR B 1 742 ? 28.562 -39.844 24.188 1 26.97 742 THR B CA 1
ATOM 12182 C C . THR B 1 742 ? 29.656 -40.875 23.922 1 26.97 742 THR B C 1
ATOM 12184 O O . THR B 1 742 ? 30.734 -40.562 23.438 1 26.97 742 THR B O 1
ATOM 12187 N N . ALA B 1 743 ? 29.578 -42.125 24.562 1 36.53 743 ALA B N 1
ATOM 12188 C CA . ALA B 1 743 ? 30.328 -43.375 24.688 1 36.53 743 ALA B CA 1
ATOM 12189 C C . ALA B 1 743 ? 30.875 -43.812 23.344 1 36.53 743 ALA B C 1
ATOM 12191 O O . ALA B 1 743 ? 30.25 -43.594 22.312 1 36.53 743 ALA B O 1
ATOM 12192 N N . PRO B 1 744 ? 32.062 -44.219 23.281 1 32.22 744 PRO B N 1
ATOM 12193 C CA . PRO B 1 744 ? 32.781 -44.844 22.156 1 32.22 744 PRO B CA 1
ATOM 12194 C C . PRO B 1 744 ? 31.938 -45.875 21.422 1 32.22 744 PRO B C 1
ATOM 12196 O O . PRO B 1 744 ? 31.266 -46.688 22.047 1 32.22 744 PRO B O 1
ATOM 12199 N N . LEU B 1 745 ? 31 -45.406 20.438 1 26.62 745 LEU B N 1
ATOM 12200 C CA . LEU B 1 745 ? 30.453 -46.594 19.781 1 26.62 745 LEU B CA 1
ATOM 12201 C C . LEU B 1 745 ? 31.547 -47.594 19.438 1 26.62 745 LEU B C 1
ATOM 12203 O O . LEU B 1 745 ? 32.594 -47.219 18.953 1 26.62 745 LEU B O 1
ATOM 12207 N N . SER B 1 746 ? 31.594 -48.75 20.094 1 27.69 746 SER B N 1
ATOM 12208 C CA . SER B 1 746 ? 32.344 -50 20.047 1 27.69 746 SER B CA 1
ATOM 12209 C C . SER B 1 746 ? 32.5 -50.5 18.609 1 27.69 746 SER B C 1
ATOM 12211 O O . SER B 1 746 ? 31.641 -50.25 17.766 1 27.69 746 SER B O 1
ATOM 12213 N N . PRO B 1 747 ? 33.688 -50.969 18.234 1 31.67 747 PRO B N 1
ATOM 12214 C CA . PRO B 1 747 ? 34.188 -51.625 17.016 1 31.67 747 PRO B CA 1
ATOM 12215 C C . PRO B 1 747 ? 33.25 -52.688 16.469 1 31.67 747 PRO B C 1
ATOM 12217 O O . PRO B 1 747 ? 33 -53.688 17.156 1 31.67 747 PRO B O 1
ATOM 12220 N N . GLY B 1 748 ? 31.875 -52.438 16.359 1 22.11 748 GLY B N 1
ATOM 12221 C CA . GLY B 1 748 ? 31.328 -53.719 15.977 1 22.11 748 GLY B CA 1
ATOM 12222 C C . GLY B 1 748 ? 32.031 -54.344 14.773 1 22.11 748 GLY B C 1
ATOM 12223 O O . GLY B 1 748 ? 32.625 -53.625 13.961 1 22.11 748 GLY B O 1
ATOM 12224 N N . LYS B 1 749 ? 32.062 -55.719 14.734 1 23.62 749 LYS B N 1
ATOM 12225 C CA . LYS B 1 749 ? 32.281 -56.75 13.719 1 23.62 749 LYS B CA 1
ATOM 12226 C C . LYS B 1 749 ? 31.5 -56.438 12.438 1 23.62 749 LYS B C 1
ATOM 12228 O O . LYS B 1 749 ? 30.359 -55.969 12.5 1 23.62 749 LYS B O 1
#

Sequence (1498 aa):
MTNSQYSPQPMAAEFSEAMEKLVNACYSDPFRVLGPHPYQKGIVVRAYLPHAIQAWIGTEPPQEMARSSAINLFEWHGKAKALPLPYQVLWEDKMGFTHYEYDPYCFPPQLSDYDLHLFGEGKHWHVYRILGSHPVIVDGTSGVLFATWAPEAERVSIVGDFNRWDGRCHPMQLRGLTGVWELFIPGLKPGTLYKYELRNRNRGSIHLKSDPYGQRFEQRPHTASIVAAKTNYLWQDRKWMEQRKQFDWLHQPISVYEVHLGSWQRGENGAFLNYRQLARQLVDYVLKTGFTHIELLPVTEHPLDASWGYQTTGYFAPTSRFGSPDEFRYFVDHCHLHGIGVLMDWVPGHFPKDAHGLAQFDGSALYEHEDPRLGEHRDWGTLIFNYGRHEVRNFLLSSALYWLEEFHIDGLRVDAVASMLYLDYSRQEGDWIPNKYGGRENLEAIDFLRELNKVLHAQHPGVLVIAEESTSWPMVSHPIYVGGLGFSMKWNMGWMNDTLSYMSKDPIYRHYHHDALTFGLLYAFNENFMLPLSHDEVVHGKQSLLYKMPGDEWQRFANLRLLYTMMFTYPGKKLLFMGCEFGQGEEWNESRSLDWYLLNYPVHQGVQAAIKDLNHLYRSLPALNYYDFAKEGFEWIDCHDSAQSVLSYLRLKDGDFVIVVLNFTPVPRTNYRLGVPKSGVYLECFNSDSTYYGGSNMGNSQTIQTDSITWMGRPYSINITVPPLAGIVLRLKTPASKMPATAPLSPGKMTNSQYSPQPMAAEFSEAMEKLVNACYSDPFRVLGPHPYQKGIVVRAYLPHAIQAWIGTEPPQEMARSSAINLFEWHGKAKALPLPYQVLWEDKMGFTHYEYDPYCFPPQLSDYDLHLFGEGKHWHVYRILGSHPVIVDGTSGVLFATWAPEAERVSIVGDFNRWDGRCHPMQLRGLTGVWELFIPGLKPGTLYKYELRNRNRGSIHLKSDPYGQRFEQRPHTASIVAAKTNYLWQDRKWMEQRKQFDWLHQPISVYEVHLGSWQRGENGAFLNYRQLARQLVDYVLKTGFTHIELLPVTEHPLDASWGYQTTGYFAPTSRFGSPDEFRYFVDHCHLHGIGVLMDWVPGHFPKDAHGLAQFDGSALYEHEDPRLGEHRDWGTLIFNYGRHEVRNFLLSSALYWLEEFHIDGLRVDAVASMLYLDYSRQEGDWIPNKYGGRENLEAIDFLRELNKVLHAQHPGVLVIAEESTSWPMVSHPIYVGGLGFSMKWNMGWMNDTLSYMSKDPIYRHYHHDALTFGLLYAFNENFMLPLSHDEVVHGKQSLLYKMPGDEWQRFANLRLLYTMMFTYPGKKLLFMGCEFGQGEEWNESRSLDWYLLNYPVHQGVQAAIKDLNHLYRSLPALNYYDFAKEGFEWIDCHDSAQSVLSYLRLKDGDFVIVVLNFTPVPRTNYRLGVPKSGVYLECFNSDSTYYGGSNMGNSQTIQTDSITWMGRPYSINITVPPLAGIVLRLKTPASKMPATAPLSPGK

Solvent-accessible surface area (backbone atoms only — not comparable to full-atom values): 76782 Å² total; per-residue (Å²): 131,80,68,82,83,45,52,71,55,59,58,72,72,54,40,54,52,50,50,51,27,50,71,65,58,52,35,40,52,45,60,56,65,33,18,54,22,62,40,91,97,28,28,33,35,29,46,66,39,85,58,48,75,46,41,28,36,48,80,88,69,58,39,76,33,45,73,48,92,51,82,46,28,32,37,36,79,46,50,60,86,78,54,59,83,78,47,36,39,32,33,30,31,84,84,68,50,76,46,82,42,55,49,43,52,66,54,75,91,81,81,53,71,65,60,51,51,31,35,69,65,31,66,31,61,63,44,68,78,67,35,17,60,40,73,45,71,57,95,88,39,53,13,31,39,36,25,48,81,40,67,55,34,32,21,44,11,53,24,22,78,92,55,72,57,34,50,70,65,40,56,23,34,55,50,83,90,73,26,33,32,38,44,50,40,53,71,50,55,65,68,41,52,32,34,38,36,26,27,15,56,88,76,62,50,74,39,64,24,33,44,68,44,22,53,27,50,49,50,63,90,50,66,40,20,26,34,44,64,84,80,82,76,78,81,78,32,63,67,51,59,59,47,36,51,66,48,57,69,70,54,40,64,50,33,30,40,31,41,51,73,71,18,60,47,49,43,84,97,64,37,65,45,40,30,59,60,47,31,54,55,48,46,54,50,36,62,69,38,43,47,39,26,38,29,32,46,28,50,34,21,41,77,49,77,90,48,59,23,62,42,40,49,21,68,49,16,59,31,42,77,30,42,53,65,64,35,47,36,46,25,45,37,53,29,37,71,68,67,31,45,41,32,32,40,37,62,78,46,40,29,37,65,48,70,41,30,62,41,42,50,30,70,40,58,68,46,29,37,77,52,57,55,72,10,43,42,74,92,75,61,27,31,16,56,30,51,77,37,36,54,46,42,22,52,53,48,17,33,57,47,44,44,39,66,78,44,62,42,40,24,37,35,35,42,52,42,43,62,42,38,30,40,50,54,96,46,59,91,86,52,41,63,58,38,98,85,67,40,49,54,27,62,43,42,50,53,47,46,30,49,44,33,52,50,48,45,69,76,38,46,51,50,40,38,31,34,40,38,81,62,84,75,77,39,49,33,30,58,50,90,76,33,22,37,35,28,56,25,30,42,32,52,66,52,39,52,31,43,51,56,48,54,40,37,52,51,89,54,36,44,80,47,48,56,48,69,56,55,45,66,77,50,47,54,70,37,35,31,28,44,48,50,47,64,84,56,20,28,82,91,56,40,10,70,36,64,42,28,42,78,56,71,67,45,13,53,33,41,44,42,25,52,51,46,49,56,54,62,35,75,28,35,42,32,41,21,68,53,59,54,37,51,39,60,63,46,58,52,73,91,39,50,51,75,67,71,48,62,78,36,66,62,27,40,7,38,32,49,46,45,22,50,47,33,47,48,30,62,72,35,56,27,46,18,39,33,23,47,40,66,83,15,54,45,76,48,38,84,72,41,27,92,65,35,35,40,32,31,36,24,21,41,97,88,43,56,36,39,39,40,37,28,59,27,80,64,58,37,73,73,41,72,41,42,32,86,66,83,53,44,33,32,71,79,43,53,50,25,28,56,81,35,58,35,85,51,53,57,63,64,78,66,42,63,51,42,94,39,68,28,70,92,20,69,15,19,36,71,38,40,46,33,44,25,14,26,38,32,34,34,68,60,68,78,78,70,87,67,78,79,79,75,78,84,70,87,75,134,130,80,69,82,83,46,52,71,54,58,58,73,71,56,38,55,54,50,48,52,26,49,72,66,59,51,35,41,55,45,62,56,65,32,18,54,22,63,40,91,97,28,27,33,35,32,48,67,38,84,60,47,75,47,41,28,37,48,79,87,69,58,39,73,32,44,74,47,94,51,82,46,28,31,36,36,78,45,50,59,85,79,54,57,83,80,46,37,38,31,32,28,31,84,84,69,50,76,45,80,42,54,48,41,50,66,53,75,90,80,81,52,70,65,59,52,50,31,35,68,65,30,65,32,61,62,44,67,77,66,35,19,57,40,72,44,70,57,94,85,41,54,13,29,38,35,23,48,79,40,67,55,33,31,21,44,10,54,23,22,78,91,56,72,57,35,52,70,67,40,56,23,35,57,49,82,89,73,25,32,31,37,44,51,39,52,73,49,54,65,67,41,52,31,35,37,35,26,28,15,56,88,77,62,50,75,40,63,24,34,43,71,44,22,53,27,50,49,49,63,90,49,69,39,20,27,32,43,64,85,80,80,75,78,80,78,34,62,67,51,60,60,47,35,51,68,49,58,68,69,55,41,65,49,33,30,39,30,39,51,74,69,17,57,49,48,43,84,96,66,39,63,47,39,30,59,58,46,32,56,54,50,47,54,49,36,62,68,39,43,46,39,28,37,30,32,46,28,51,35,20,42,78,48,77,91,49,58,24,62,40,41,50,22,65,49,16,59,30,42,75,31,40,54,64,65,36,46,38,47,23,46,38,53,29,38,69,68,69,30,46,41,32,33,41,37,64,77,46,41,29,39,65,49,69,41,32,61,40,42,51,31,69,39,57,67,47,28,37,77,52,57,57,73,10,43,42,74,90,77,62,28,33,16,56,31,51,78,38,38,55,46,43,22,52,52,47,18,33,56,47,44,44,42,66,77,44,60,41,41,25,38,34,35,42,51,41,42,62,43,38,30,39,49,54,95,46,58,90,87,53,41,64,58,38,98,85,67,41,50,54,26,61,44,40,48,54,47,46,31,50,46,33,53,50,49,45,69,76,38,46,52,51,40,38,30,35,39,38,80,62,84,74,76,40,48,32,30,58,50,91,74,34,21,37,34,28,58,25,31,42,31,52,66,50,38,53,33,44,53,56,49,54,41,39,53,50,90,56,36,44,81,45,48,56,47,68,56,55,45,66,76,52,47,53,69,37,35,31,28,46,50,50,48,65,85,58,20,27,84,90,54,40,11,70,35,65,42,27,43,78,56,72,68,45,13,53,33,39,45,42,23,52,49,46,49,58,55,63,35,75,30,34,42,33,40,21,69,54,58,54,38,50,40,61,65,47,58,51,73,92,40,50,50,73,67,70,49,62,77,36,64,59,26,41,7,38,31,48,45,44,24,50,45,33,45,48,30,62,70,36,56,27,46,18,38,32,22,50,39,66,82,16,53,44,76,50,37,82,73,42,26,92,66,36,36,40,31,31,36,24,22,42,98,89,43,55,36,38,41,40,36,29,59,26,81,64,59,37,74,73,41,74,40,43,30,87,65,83,54,43,33,30,70,78,42,53,50,24,27,56,82,33,58,35,85,53,52,57,62,65,78,66,40,65,51,40,95,39,68,28,71,92,20,70,16,20,34,71,38,40,46,33,42,24,14,28,38,34,34,35,68,61,68,78,75,68,85,64,76,80,76,70,78,83,69,84,72,132

Foldseek 3Di:
DPPPQADEADDPVVQVVQLVCLLVQLAQACLNHAAWYDDDQAIKHKAQAQFFPWKFKAVVPTHTWPDDPRHRMTMDTDHCVVHDPQIWMWGAGPVGDIDIFTDQSSADDDDDPVLLVCLQQLNNLQNLQPAAWAFDADPNFTWIKHKAAAQQFSWKAKAFPVRPRDRSRGIWHDDPNSRMTITTGTPDDFFTWIWMWTQGDPPRDIATAEGQSAAAADAPPHGTGTRHDDDPQDFDQVVLQVVLQVDPQLFAAAAEEEDLQQFQDADDPSAGAALQVSLVVVLVVCVQLQGQEYEYEAQAADHDLVCSNQQHQGLNYGHPSRHHPSSLLVSQSSCSVSRYAYEYEHEQFWHACDRRGDHCRNPAQDQADRDCLQFDDPVVRTTGGDLVRSNNLSSRSSSVVSCCPVRVHQEYEYPALQSLFFSCVVHDPPSGDADPVRHGTDPSSLVSLLVSLVVCCVVRPNGAYEYAHQDPDAQQCPHPVVPYSNGPEYEPNLLVVLLLVLQLDDLVCNLVSLCSNVVCLVCQQRTQYEHDPELVQQAPPNWASLVSGDDDNQRSLLLLLLSLLCNLQAQHHYYHYPLSQQPQGHGDDSSHYHPPVCCVDQLSVLSSVSSSVSSVVSRVDSLRRRNSNHPVQKAWLDSNVSVQSKGKIWGDDPHFIKIKIFGSAQDKDFFDKTADADFAKKAWPDKSQCVSSPHPRDWFDGIWGWDCDGDSNHRIITTIIDHGSMMIMMGGDDPDDCDPCPDDPDPDD/DPPPQADEADDPVVQVVQLVCLLVQLAQACLNHAAWYDDDQAIKHKAQAQFFPWKFKAVPPTHTWPDDPRHRMTMDTDHCVVHDPQIWMWGAGPVGDIDIFTDQSSADDDDDPVLLVCLQQLNNLQNLQPAAWDFDAGPNFTWIKHKAAAQQFSWKAKAFPVRPRDRSRGIWHDDPNSRMTITTGTPDDFFTWIWMWTAGDPPRDIATAEGQSAAAADAPPHGTGTRHDDDPQDFDQVVLQVVLQVDPQLFAAAAEEEDLQQFADADDPSAGAALQVSLVVVLVVCVQLQGQEYEYEAQAADHDLVCSNQQHQGLNYGHPSRHHPSSLLVSQSSCSVSRYAYEYEHEQFWHACDRRGDHCRNPAQDQADRDCLQFDDPVVRTTGGDLVRSNNLSSRSSSVVSCCPVRVHQEYEYPALQSLFFSCVVHDPPSGDADPVRHGTDPSSLVSLLVSLVVCCVVRPNGAYEYAYQDPDAQQCPHPVVPYSNGPEYEPNLLVVLLLVLQLDALVCNLVSLCSNVVCLVCQQRTQYEHDPELVCQAPPNWASLVSGDDDNQRSLLLLLLSLLCNLQAQHHYYHYPLSQQPQGHGDDSSHYHPPVSCVDQLSVLSSVSSSVSSVVSRVDSLRRRNSNHPVQKAWLDSNVSVQSKGKIWGDDPHFIKIKIFGSAQDKDFFDKTADADFAKKAWPDKSQCVSSPHPRDWDDGIWGWDCDDDSNHRIITTIIDHGSMMIMMGGDDPDDPPPPPDDPDPDD

Organism: Nitrosococcus oceani (strain ATCC 19707 / BCRC 17464 / JCM 30415 / NCIMB 11848 / C-107) (NCBI:txid323261)

InterPro domains:
  IPR004193 Glycoside hydrolase, family 13, N-terminal [PF02922] (131-214)
  IPR006047 Glycosyl hydrolase family 13, catalytic domain [PF00128] (283-354)
  IPR006047 Glycosyl hydrolase family 13, catalytic domain [PF00128] (385-588)
  IPR006047 Glycosyl hydrolase family 13, catalytic domain [SM00642] (258-612)
  IPR006048 Alpha-amylase/branching enzyme, C-terminal all beta [PF02806] (636-732)
  IPR006407 1,4-alpha-glucan-branching enzyme, GlgB [MF_00685] (107-733)
  IPR006407 1,4-alpha-glucan-branching enzyme, GlgB [TIGR01515] (115-731)
  IPR013780 Glycosyl hydrolase, all-beta [G3DSA:2.60.40.1180] (628-733)
  IPR013783 Immunoglobulin-like fold [G3DSA:2.60.40.10] (106-228)
  IPR014756 Immunoglobulin E-set [SSF81296] (23-120)
  IPR014756 Immunoglobulin E-set [SSF81296] (121-228)
  IPR017853 Glycoside hydrolase superfamily [SSF51445] (177-624)
  IPR037439 1,4-alpha-glucan-branching enzyme [PIRSF000463] (17-737)
  IPR044143 Glycogen branching enzyme GlgB, N-terminal Early set domain [cd02855] (124-227)
  IPR054169 1,4-alpha-glucan branching enzyme GlgB, N-terminal domain [PF22019] (17-105)

Secondary structure (DSSP, 8-state):
---TTSPPPPPHHHHHHHHHHHHTT--S-GGGTSEEEEETTEEEEEEE-TTEEEEEE-SSSPEEEEE-SSTTEEEEEE-GGGSPSS-EEEEEETTS-EEEEE-GGGSPP-S-HHHHHHHHTT--TTGGGTSEEEEEEETTEEEEEEEEE-TTEEEEEEEEGGGTT-TTS-BPEE-TTS-EEEEEEET--TT-EEEEEEEETTT--EEEE--TT-S-BPPTT---EE-PPPP------HHHHHHHTT--GGGS--EEEEE-HHHH-B-GGGPBPPHHHHHHHHHHHHHHHT-SEEEEPP-EE-S-GGGTT-S-SEEEEE-GGG--HHHHHHHHHHHHHTT-EEEEEE--S-EE--TTTTTTTTSS-SSB-SSHHHHEETTTTEE-B-TTSHHHHHHHHHHHHHHHHHS---EEEETTHHHHHBTTTT--TTSS---TTS-SB-HHHHHHHHHHHHHHHHHSTT-EEEE---S--S-SSS-GGGT----SEEE-HHHHHHHHHHHTS-HHHHGGGTHHHHGGGGTTTSS-EEEEE-GGGSSTTS--HHHHS-SSHHHHHHHHHHHHHHHHHSSSEEEEETTGGGT--SPP-TTS---GGGGGSHHHHHHHHHHHHHHHHHHH-HHHHTTTTSGGGEEEEES--TTTTEEEEEEEETTEEEEEEEE-SSS-EEEEEEEESS-SEEEEEEETT-GGGTS------S-EEPBS--BTTBSEEEEEEE-TTEEEEEEE-----------------/---TTSPPPPPHHHHHHHHHHHHTT--S-GGGTSEEEEETTEEEEEEE-TTEEEEEE-SSSPEEEEE-SSTTEEEEEE-GGGSPSS-EEEEEETTS-EEEEE-GGGSPP-S-HHHHHHHHTT--TTGGGTSEEEEEEETTEEEEEEEEE-TTEEEEEEEEGGGTT-TTS-BPEE-TTS-EEEEEEET--TT-EEEEEEEETTT--EEEE--TT-S-BPPTT---EEPPPPP------HHHHHHHTT--GGGS--EEEEE-HHHH-B-GGGPBPPHHHHHHHHHHHHHHHT-SEEEEPP-EE-S-GGGTT-S-SEEEEE-GGG--HHHHHHHHHHHHHTT-EEEEEE--S-B---TTTTTTTTSS-SSB-SSHHHHEETTTTEE-B-TTSHHHHHHHHHHHHHHHHHS---EEEETTHHHHHBTTTT--TTSS---TTS-SB-HHHHHHHHHHHHHHHHHSTT-EEEE---S--S-SSS-GGGT----SEEE-HHHHHHHHHHHTS-HHHHGGGTHHHHGGGGTTTSS-EEEEE-GGGSSTTS--HHHHS-SSHHHHHHHHHHHHHHHHHSSSEEEEETTGGGT--SPP-TTS---GGGGGSHHHHHHHHHHHHHHHHHHH-GGGTTTTTSGGGEEEEES--TTTTEEEEEEEETTEEEEEEEE-SSS-EEEEEEEESS-SEEEEEEETT-GGGTS------S-EEPBS--BTTBSEEEEEEE-TTEEEEEEE-----------------